Protein AF-0000000084931635 (afdb_homodimer)

Sequence (976 aa):
MSVAGPTVVLMTRSVQALAYVRPSALESTGSGRLLGLETAGGLTPRGAEAHPRFFSGFLASPQVAARGLLAVADVAAARYHQRIRPGSLDPVVTGNGDRLRFESFSGCGGVYARLDVLDEGLGGAETGHGTTNVDVNNPLREALSRMAGDDPLHLRVGPEEMAVSTLAGAVVEKKVPLPDRWLRGFAEAQVASARFDLRAELSGAEAVRFLRSLPRTQARGRGPLWVTPSGRTLRPTTRPGAGAVCLPGPDRLVALERVLRHATGLRVYGPVPDGAVATASAWEVTLPGMRLTLTLSPDPARGFSGEGGVLEALATEEAAQDAELVAVLLAWEPRIDLADLAAQAGLSVDRVRAALTRLGTAGRVGYDVADAAYFHRELPYDADRAERHNPRLVSARRLVAEGAVALDGELATVASGDRRYRVRESAGVLSCTCQWWADYRGRRGPCKHALAVRMVRRGATAGDALRAPSGVGPGAGAEGASAAGAARMSVAGPTVVLMTRSVQALAYVRPSALESTGSGRLLGLETAGGLTPRGAEAHPRFFSGFLASPQVAARGLLAVADVAAARYHQRIRPGSLDPVVTGNGDRLRFESFSGCGGVYARLDVLDEGLGGAETGHGTTNVDVNNPLREALSRMAGDDPLHLRVGPEEMAVSTLAGAVVEKKVPLPDRWLRGFAEAQVASARFDLRAELSGAEAVRFLRSLPRTQARGRGPLWVTPSGRTLRPTTRPGAGAVCLPGPDRLVALERVLRHATGLRVYGPVPDGAVATASAWEVTLPGMRLTLTLSPDPARGFSGEGGVLEALATEEAAQDAELVAVLLAWEPRIDLADLAAQAGLSVDRVRAALTRLGTAGRVGYDVADAAYFHRELPYDADRAERHNPRLVSARRLVAEGAVALDGELATVASGDRRYRVRESAGVLSCTCQWWADYRGRRGPCKHALAVRMVRRGATAGDALRAPSGVGPGAGAEGASAAGAAR

Nearest PDB structures (foldseek):
  3ifv-assembly1_C  TM=4.591E-01  e=7.810E-05  Haloferax volcanii
  3ifv-assembly1_B  TM=4.907E-01  e=1.251E-04  Haloferax volcanii
  3r4k-assembly1_B  TM=5.043E-01  e=9.602E-02  Ruegeria sp. TM1040
  3fms-assembly1_A-2  TM=5.408E-01  e=2.217E-01  Thermotoga maritima MSB8
  7wup-assembly1_B  TM=4.784E-01  e=1.459E-01  Apiospora montagnei NRRL 25634

Secondary structure (DSSP, 8-state):
--------------EEEEEESS--EEEEETTEEEEEE-B-SEEETTEEESS---EEEEESSHHHHHHHHHHHHHHHH--S-----STT-SPEEEEESS-EEEEEE-TTS-EEEEEEE-TGGGTTPPP-EEEEEB---HHHHHHHHH--S---EEEEES--HHHHHTTTS--EEEEEE--HHHHHHHHHHHHHHTT-EEEEEEEHHHHHHHHHHS-SSPPTTPPPEEEEEETTEEEEESS--TT-EEES-GGGGGGGGGGGGG--EEEEEEPPP-TT----EEEEEEETTEEEEEEE-SBTTB-GGG--TTHHHHT-HHHHHHHHHHHHH----SS--HHHHHHHHT--HHHHHHHHHHHHHTT-EEEETTTTEEEE---SS-THHHHHT-HHHHHHHHHHHTT-EEEETTEEEEEETTEEEEEEEETTEEEESSHHHHHHTTTT---HHHHHHHHHHHHHHHHHHTT---------------------/--------------EEEEEESS--EEEEETTEEEEEE-B-SEEETTEEESS---EEEEESSHHHHHHHHHHHHHHHH--S-----STT-SPEEEEESS-EEEEEE-TTS-EEEEEEE-TGGGTTPPP-EEEEEB---HHHHHHHHH--S---EEEEES--HHHHHTTTS--EEEEEE--HHHHHHHHHHHHHHTT-EEEEEEEHHHHHHHHHHS-SSPPTTPPPEEEEEETTEEEEESS--TT-EEES-GGGGGGGGGGGGG--EEEEEEPPP-TT----EEEEEEETTEEEEEEE-SBTTB-GGG--TTHHHHT-HHHHHHHHHHHHH----SS--HHHHHHHHT--HHHHHHHHHHHHHTT-EEEETTTTEEEE---SS-THHHHHT-HHHHHHHHHHHTT-EEEETTEEEEEETTEEEEEEEETTEEEESSHHHHHHTTTT---HHHHHHHHHHHHHHHHHHTT--------------SS-----

Organism: Streptomyces venezuelae (strain ATCC 10712 / CBS 650.69 / DSM 40230 / JCM 4526 / NBRC 13096 / PD 04745) (NCBI:txid953739)

Solvent-accessible surface area (backbone atoms only — not comparable to full-atom values): 51331 Å² total; per-residue (Å²): 136,83,76,77,66,82,78,74,74,71,75,71,77,54,63,37,73,42,44,21,75,49,83,31,41,73,41,82,50,99,82,31,35,36,38,40,33,20,19,15,50,17,33,34,94,90,38,80,35,65,52,50,63,36,39,73,47,47,38,64,42,38,59,59,52,38,29,43,54,49,24,33,41,47,36,14,61,31,58,84,35,71,71,61,65,72,29,67,35,47,32,35,37,32,27,33,33,52,32,40,36,39,33,27,40,16,68,49,34,27,38,40,29,39,34,37,37,31,37,64,20,33,62,67,49,68,30,33,56,34,15,27,35,33,49,76,45,70,71,33,51,53,52,45,71,64,62,71,76,86,58,49,27,35,40,27,39,16,62,58,81,73,56,67,76,69,49,81,61,76,61,48,72,42,69,16,50,44,50,60,52,51,40,36,19,54,23,27,48,28,53,56,45,71,58,42,41,86,67,45,75,29,48,24,71,42,33,44,55,46,64,70,65,50,58,76,67,69,67,87,89,62,74,54,37,20,33,31,82,50,89,72,40,66,39,81,35,79,64,67,54,91,74,27,36,45,39,35,49,60,42,73,53,55,47,54,62,61,43,43,92,57,33,60,19,28,40,35,33,21,45,82,70,75,67,83,61,68,37,45,24,34,43,32,39,33,34,80,37,31,38,42,33,42,33,36,24,36,36,56,86,40,22,24,47,76,49,21,68,56,49,69,35,66,53,36,68,64,28,51,54,43,24,57,56,50,59,72,71,60,76,49,34,67,60,52,54,57,68,61,51,12,63,75,69,73,44,53,54,67,53,45,52,34,8,48,52,43,36,9,37,40,32,38,37,47,54,38,70,89,75,69,30,39,22,47,42,41,51,71,56,78,34,81,49,36,70,67,57,38,66,52,58,48,52,12,51,50,34,51,74,66,62,28,63,46,83,57,89,54,38,32,42,35,58,56,90,98,44,77,37,51,32,41,54,55,97,89,41,72,45,53,74,45,69,62,33,72,72,43,69,51,78,45,24,68,49,37,64,48,45,28,50,52,39,52,51,52,52,50,52,56,51,56,65,67,60,59,82,77,69,83,70,87,68,85,73,80,82,74,88,101,74,86,77,75,82,122,133,82,75,77,68,83,76,73,72,70,75,70,78,52,62,37,75,43,43,21,75,50,81,31,41,74,41,83,50,100,83,31,33,36,39,40,33,19,20,15,48,16,33,32,94,90,38,80,34,64,52,50,62,33,40,74,46,47,38,64,41,39,59,60,51,39,28,43,53,47,24,33,41,47,38,14,61,33,58,86,37,71,71,61,66,72,27,69,36,46,32,35,39,32,28,34,34,52,32,40,36,39,33,28,42,16,68,50,34,25,37,41,29,37,33,38,38,30,38,64,20,33,62,66,49,68,30,32,57,32,14,27,35,33,49,75,45,69,72,34,51,53,51,44,71,64,61,69,76,86,58,50,27,35,41,27,39,17,63,59,80,72,57,68,75,68,49,83,60,77,60,48,70,42,70,15,50,45,51,60,52,50,40,36,19,54,23,27,48,28,54,57,45,71,58,41,39,86,66,47,75,28,48,24,69,43,33,44,55,48,64,71,66,50,59,77,67,69,67,87,88,62,75,54,37,19,34,30,81,49,88,72,40,67,39,82,35,80,63,66,55,91,72,26,34,46,40,34,49,60,41,74,54,55,47,54,62,60,42,43,93,57,33,60,19,28,39,33,32,22,46,82,71,77,67,82,62,68,38,45,24,35,44,32,39,34,34,79,36,31,38,41,34,42,32,36,25,36,36,57,86,40,22,24,48,75,49,22,67,55,49,70,35,66,52,37,67,64,28,52,54,44,22,58,57,51,57,70,70,60,76,49,34,66,60,52,54,57,67,60,51,12,63,76,68,74,46,53,55,67,54,45,51,34,8,47,51,43,36,10,36,40,32,37,36,46,55,38,70,89,75,69,29,40,22,50,43,40,51,72,55,77,34,80,50,35,70,66,56,38,67,53,57,48,52,13,51,50,34,52,75,66,61,29,64,46,82,55,88,56,37,32,42,35,56,55,89,97,44,78,38,52,33,40,55,57,97,88,42,72,45,54,75,45,69,63,34,72,72,43,68,52,78,47,24,70,51,38,65,49,45,28,51,52,38,51,52,51,52,51,52,57,54,54,64,72,62,57,84,77,71,56,72,77,77,70,91,56,98,68,87,89,75,70,88,60,98,68

Radius of gyration: 34.17 Å; Cα contacts (8 Å, |Δi|>4): 2101; chains: 2; bounding box: 77×132×107 Å

InterPro domains:
  IPR007527 Zinc finger, SWIM-type [PF04434] (430-453)
  IPR007527 Zinc finger, SWIM-type [PS50966] (421-458)

Foldseek 3Di:
DPPPPPPPPPPPPDDDDWDWPDCWDWAADPVGIDGGDTGAWDQDVVGIDGTDDDDDDDDPDVVVVVVVVVVVVCVVVDDPDDPPPLADPFWKWFFQFFWIKTWDADPQQFKIKIKIQGCQNVVNDTDDGAMDTDDPDPVNVVVVLPDDDDDDDDDDDDDDPVCVVVPPDDDDDGDHPPPLLNLLSQLLLQLFLLQKDWLDKAFLVQVLVQLVPDDQDDDPPQAWWKWADDVRHIDIDQFDDFSIATDGTSNSCVVCVSCSVQFGMKIKMHHGDDGNQFAKIKIWTDGRSMIMIMIGGRHPNHHSSQFASLLVLLLDPLLVVLLVQLVVVADQHQFDDLVVSCVVSVHDSVSSVSSVSVVSSLVQWHADSVVSGIGGHHYPDPSVPSSCDSPLQVLLVVQLVVVQWDDDPQWIWGDDPPDIKIWGDDPNDIAIPDPVCVVCVQVRHDGSRRSNHSNVVNVVVVVVVVPPDPPPDDDDPDPDDVCCDDPD/DPPPPPPPPPPPPDDDDWDWPDDFDWAADPVGIDGGDTGAWDQDVVGIDGTDDDDDDDDPDVVVVVVVVVVVVCVVVDDPDDPPPLADPFWKWFFQFFWIKTWDADPQQFKIKIKIQGCQNVVNDTDDGAMDTDDPDDVNVVVVLPDDDDDDDDDDDDDDPVCVVVPPDDDDDGDHPPPLLVLLSQLLLQLFLLQKDWLDKAFLVQVLVQLVPDDQDDDPPQAWWKWADDVRHIDIDLFDDFSIATDGTSNSCVVCVSCSVQFGMKIKMHHGDDGNQFAKIKIWTDGRSMIMIMIGGRHPNHHSSQFASLLVLLLDVLLVVLLVQLVVVADQHQFDDLVVSCVVSVHDSVSSVSSVSVVSSLVQWHADNVVSGIGGHHYPDPSVPSSCDSPLQVLLVVQLVVVQWDDDPQWIWGDDPPDIKIWGDDPNDIAIPDPVCVVCVQVRHDGSRRSNHSNVVNVVVVVVVVPPDLPPDQDPVCPDDDPPSPSD

Structure (mmCIF, N/CA/C/O backbone):
data_AF-0000000084931635-model_v1
#
loop_
_entity.id
_entity.type
_entity.pdbx_description
1 polymer 'SWIM-type domain-containing protein'
#
loop_
_atom_site.group_PDB
_atom_site.id
_atom_site.type_symbol
_atom_site.label_atom_id
_atom_site.label_alt_id
_atom_site.label_comp_id
_atom_site.label_asym_id
_atom_site.label_entity_id
_atom_site.label_seq_id
_atom_site.pdbx_PDB_ins_code
_atom_site.Cartn_x
_atom_site.Cartn_y
_atom_site.Cartn_z
_atom_site.occupancy
_atom_site.B_iso_or_equiv
_atom_site.auth_seq_id
_atom_site.auth_comp_id
_atom_site.auth_asym_id
_atom_site.auth_atom_id
_atom_site.pdbx_PDB_model_num
ATOM 1 N N . MET A 1 1 ? 28.859 -15.617 30.375 1 22.61 1 MET A N 1
ATOM 2 C CA . MET A 1 1 ? 28.547 -14.195 30.312 1 22.61 1 MET A CA 1
ATOM 3 C C . MET A 1 1 ? 27.344 -13.93 29.406 1 22.61 1 MET A C 1
ATOM 5 O O . MET A 1 1 ? 27.391 -14.242 28.219 1 22.61 1 MET A O 1
ATOM 9 N N . SER A 1 2 ? 26.094 -13.977 29.938 1 22.81 2 SER A N 1
ATOM 10 C CA . SER A 1 2 ? 24.781 -14.234 29.344 1 22.81 2 SER A CA 1
ATOM 11 C C . SER A 1 2 ? 24.281 -13.023 28.562 1 22.81 2 SER A C 1
ATOM 13 O O . SER A 1 2 ? 24.109 -11.938 29.125 1 22.81 2 SER A O 1
ATOM 15 N N . VAL A 1 3 ? 24.844 -12.859 27.391 1 23.7 3 VAL A N 1
ATOM 16 C CA . VAL A 1 3 ? 24.594 -11.719 26.516 1 23.7 3 VAL A CA 1
ATOM 17 C C . VAL A 1 3 ? 23.094 -11.562 26.297 1 23.7 3 VAL A C 1
ATOM 19 O O . VAL A 1 3 ? 22.438 -12.469 25.781 1 23.7 3 VAL A O 1
ATOM 22 N N . ALA A 1 4 ? 22.484 -10.82 27.25 1 25.41 4 ALA A N 1
ATOM 23 C CA . ALA A 1 4 ? 21.047 -10.523 27.266 1 25.41 4 ALA A CA 1
ATOM 24 C C . ALA A 1 4 ? 20.578 -10.031 25.891 1 25.41 4 ALA A C 1
ATOM 26 O O . ALA A 1 4 ? 21.25 -9.234 25.25 1 25.41 4 ALA A O 1
ATOM 27 N N . GLY A 1 5 ? 19.875 -10.891 25.203 1 24.77 5 GLY A N 1
ATOM 28 C CA . GLY A 1 5 ? 19.312 -10.836 23.859 1 24.77 5 GLY A CA 1
ATOM 29 C C . GLY A 1 5 ? 18.562 -9.547 23.578 1 24.77 5 GLY A C 1
ATOM 30 O O . GLY A 1 5 ? 18.125 -8.859 24.5 1 24.77 5 GLY A O 1
ATOM 31 N N . PRO A 1 6 ? 18.922 -8.859 22.531 1 28.38 6 PRO A N 1
ATOM 32 C CA . PRO A 1 6 ? 18.359 -7.535 22.25 1 28.38 6 PRO A CA 1
ATOM 33 C C . PRO A 1 6 ? 16.828 -7.496 22.375 1 28.38 6 PRO A C 1
ATOM 35 O O . PRO A 1 6 ? 16.156 -8.484 22.062 1 28.38 6 PRO A O 1
ATOM 38 N N . THR A 1 7 ? 16.312 -6.953 23.453 1 25.38 7 THR A N 1
ATOM 39 C CA . THR A 1 7 ? 14.891 -6.734 23.734 1 25.38 7 THR A CA 1
ATOM 40 C C . THR A 1 7 ? 14.18 -6.156 22.516 1 25.38 7 THR A C 1
ATOM 42 O O . THR A 1 7 ? 14.484 -5.039 22.078 1 25.38 7 THR A O 1
ATOM 45 N N . VAL A 1 8 ? 13.844 -6.973 21.547 1 26.64 8 VAL A N 1
ATOM 46 C CA . VAL A 1 8 ? 12.93 -6.609 20.469 1 26.64 8 VAL A CA 1
ATOM 47 C C . VAL A 1 8 ? 11.742 -5.836 21.031 1 26.64 8 VAL A C 1
ATOM 49 O O . VAL A 1 8 ? 10.953 -6.387 21.812 1 26.64 8 VAL A O 1
ATOM 52 N N . VAL A 1 9 ? 11.938 -4.617 21.297 1 27.27 9 VAL A N 1
ATOM 53 C CA . VAL A 1 9 ? 10.805 -3.775 21.656 1 27.27 9 VAL A CA 1
ATOM 54 C C . VAL A 1 9 ? 9.664 -3.998 20.672 1 27.27 9 VAL A C 1
ATOM 56 O O . VAL A 1 9 ? 9.805 -3.727 19.469 1 27.27 9 VAL A O 1
ATOM 59 N N . LEU A 1 10 ? 8.914 -4.957 20.828 1 26.53 10 LEU A N 1
ATOM 60 C CA . LEU A 1 10 ? 7.613 -5.137 20.188 1 26.53 10 LEU A CA 1
ATOM 61 C C . LEU A 1 10 ? 6.906 -3.795 20.016 1 26.53 10 LEU A C 1
ATOM 63 O O . LEU A 1 10 ? 6.543 -3.145 21 1 26.53 10 LEU A O 1
ATOM 67 N N . MET A 1 11 ? 7.27 -3.115 19.047 1 29.83 11 MET A N 1
ATOM 68 C CA . MET A 1 11 ? 6.438 -1.957 18.734 1 29.83 11 MET A CA 1
ATOM 69 C C . MET A 1 11 ? 4.961 -2.338 18.734 1 29.83 11 MET A C 1
ATOM 71 O O . MET A 1 11 ? 4.512 -3.09 17.859 1 29.83 11 MET A O 1
ATOM 75 N N . THR A 1 12 ? 4.426 -2.701 19.828 1 35.19 12 THR A N 1
ATOM 76 C CA . THR A 1 12 ? 2.986 -2.875 19.984 1 35.19 12 THR A CA 1
ATOM 77 C C . THR A 1 12 ? 2.223 -1.86 19.141 1 35.19 12 THR A C 1
ATOM 79 O O . THR A 1 12 ? 2.428 -0.652 19.266 1 35.19 12 THR A O 1
ATOM 82 N N . ARG A 1 13 ? 1.812 -2.201 17.984 1 41.94 13 ARG A N 1
ATOM 83 C CA . ARG A 1 13 ? 0.919 -1.391 17.172 1 41.94 13 ARG A CA 1
ATOM 84 C C . ARG A 1 13 ? -0.327 -0.987 17.953 1 41.94 13 ARG A C 1
ATOM 86 O O . ARG A 1 13 ? -1.1 -1.845 18.391 1 41.94 13 ARG A O 1
ATOM 93 N N . SER A 1 14 ? -0.264 0.056 18.656 1 47.16 14 SER A N 1
ATOM 94 C CA . SER A 1 14 ? -1.399 0.605 19.391 1 47.16 14 SER A CA 1
ATOM 95 C C . SER A 1 14 ? -2.592 0.839 18.469 1 47.16 14 SER A C 1
ATOM 97 O O . SER A 1 14 ? -2.434 1.351 17.344 1 47.16 14 SER A O 1
ATOM 99 N N . VAL A 1 15 ? -3.549 -0.06 18.469 1 54.56 15 VAL A N 1
ATOM 100 C CA . VAL A 1 15 ? -4.809 0.046 17.734 1 54.56 15 VAL A CA 1
ATOM 101 C C . VAL A 1 15 ? -5.793 0.91 18.531 1 54.56 15 VAL A C 1
ATOM 103 O O . VAL A 1 15 ? -5.832 0.85 19.766 1 54.56 15 VAL A O 1
ATOM 106 N N . GLN A 1 16 ? -6.32 1.96 17.844 1 63.34 16 GLN A N 1
ATOM 107 C CA . GLN A 1 16 ? -7.414 2.736 18.422 1 63.34 16 GLN A CA 1
ATOM 108 C C . GLN A 1 16 ? -8.766 2.27 17.875 1 63.34 16 GLN A C 1
ATOM 110 O O . GLN A 1 16 ? -8.93 2.109 16.672 1 63.34 16 GLN A O 1
ATOM 115 N N . ALA A 1 17 ? -9.609 1.834 18.781 1 66.12 17 ALA A N 1
ATOM 116 C CA . ALA A 1 17 ? -10.961 1.43 18.391 1 66.12 17 ALA A CA 1
ATOM 117 C C . ALA A 1 17 ? -11.898 2.629 18.359 1 66.12 17 ALA A C 1
ATOM 119 O O . ALA A 1 17 ? -12.008 3.377 19.328 1 66.12 17 ALA A O 1
ATOM 120 N N . LEU A 1 18 ? -12.484 2.938 17.172 1 75 18 LEU A N 1
ATOM 121 C CA . LEU A 1 18 ? -13.523 3.953 17.047 1 75 18 LEU A CA 1
ATOM 122 C C . LEU A 1 18 ? -14.906 3.318 17.078 1 75 18 LEU A C 1
ATOM 124 O O . LEU A 1 18 ? -15.203 2.408 16.297 1 75 18 LEU A O 1
ATOM 128 N N . ALA A 1 19 ? -15.703 3.73 18.031 1 77.69 19 ALA A N 1
ATOM 129 C CA . ALA A 1 19 ? -17.062 3.207 18.172 1 77.69 19 ALA A CA 1
ATOM 130 C C . ALA A 1 19 ? -18.094 4.25 17.766 1 77.69 19 ALA A C 1
ATOM 132 O O . ALA A 1 19 ? -18.078 5.379 18.281 1 77.69 19 ALA A O 1
ATOM 133 N N . TYR A 1 20 ? -18.953 3.873 16.797 1 81.12 20 TYR A N 1
ATOM 134 C CA . TYR A 1 20 ? -20.062 4.707 16.359 1 81.12 20 TYR A CA 1
ATOM 135 C C . TYR A 1 20 ? -21.391 4.086 16.75 1 81.12 20 TYR A C 1
ATOM 137 O O . TYR A 1 20 ? -21.516 2.859 16.797 1 81.12 20 TYR A O 1
ATOM 145 N N . VAL A 1 21 ? -22.406 4.848 17.031 1 77.5 21 VAL A N 1
ATOM 146 C CA . VAL A 1 21 ? -23.719 4.352 17.422 1 77.5 21 VAL A CA 1
ATOM 147 C C . VAL A 1 21 ? -24.359 3.623 16.25 1 77.5 21 VAL A C 1
ATOM 149 O O . VAL A 1 21 ? -25.031 2.605 16.438 1 77.5 21 VAL A O 1
ATOM 152 N N . ARG A 1 22 ? -24.234 4.094 15.062 1 80.88 22 ARG A N 1
ATOM 153 C CA . ARG A 1 22 ? -24.703 3.568 13.781 1 80.88 22 ARG A CA 1
ATOM 154 C C . ARG A 1 22 ? -23.875 4.117 12.625 1 80.88 22 ARG A C 1
ATOM 156 O O . ARG A 1 22 ? -23.109 5.062 12.805 1 80.88 22 ARG A O 1
ATOM 163 N N . PRO A 1 23 ? -23.984 3.504 11.461 1 81.56 23 PRO A N 1
ATOM 164 C CA . PRO A 1 23 ? -23.25 4.07 10.328 1 81.56 23 PRO A CA 1
ATOM 165 C C . PRO A 1 23 ? -23.797 5.43 9.891 1 81.56 23 PRO A C 1
ATOM 167 O O . PRO A 1 23 ? -25.016 5.652 9.93 1 81.56 23 PRO A O 1
ATOM 170 N N . SER A 1 24 ? -22.875 6.34 9.578 1 86.19 24 SER A N 1
ATOM 171 C CA . SER A 1 24 ? -23.281 7.586 8.938 1 86.19 24 SER A CA 1
ATOM 172 C C . SER A 1 24 ? -24.047 7.32 7.645 1 86.19 24 SER A C 1
ATOM 174 O O . SER A 1 24 ? -23.797 6.312 6.977 1 86.19 24 SER A O 1
ATOM 176 N N . ALA A 1 25 ? -24.969 8.234 7.301 1 88.19 25 ALA A N 1
ATOM 177 C CA . ALA A 1 25 ? -25.766 8.008 6.109 1 88.19 25 ALA A CA 1
ATOM 178 C C . ALA A 1 25 ? -26.312 9.32 5.547 1 88.19 25 ALA A C 1
ATOM 180 O O . ALA A 1 25 ? -26.391 10.32 6.258 1 88.19 25 ALA A O 1
ATOM 181 N N . LEU A 1 26 ? -26.578 9.312 4.258 1 85.94 26 LEU A N 1
ATOM 182 C CA . LEU A 1 26 ? -27.328 10.344 3.564 1 85.94 26 LEU A CA 1
ATOM 183 C C . LEU A 1 26 ? -28.75 9.867 3.258 1 85.94 26 LEU A C 1
ATOM 185 O O . LEU A 1 26 ? -28.938 8.914 2.498 1 85.94 26 LEU A O 1
ATOM 189 N N . GLU A 1 27 ? -29.672 10.477 3.877 1 88.75 27 GLU A N 1
ATOM 190 C CA . GLU A 1 27 ? -31.047 10.031 3.74 1 88.75 27 GLU A CA 1
ATOM 191 C C . GLU A 1 27 ? -31.922 11.109 3.098 1 88.75 27 GLU A C 1
ATOM 193 O O . GLU A 1 27 ? -31.656 12.305 3.262 1 88.75 27 GLU A O 1
ATOM 198 N N . SER A 1 28 ? -32.875 10.672 2.318 1 87.69 28 SER A N 1
ATOM 199 C CA . SER A 1 28 ? -33.875 11.594 1.773 1 87.69 28 SER A CA 1
ATOM 200 C C . SER A 1 28 ? -35 11.852 2.773 1 87.69 28 SER A C 1
ATOM 202 O O . SER A 1 28 ? -35.531 10.914 3.387 1 87.69 28 SER A O 1
ATOM 204 N N . THR A 1 29 ? -35.281 13.148 2.979 1 84.69 29 THR A N 1
ATOM 205 C CA . THR A 1 29 ? -36.375 13.555 3.852 1 84.69 29 THR A CA 1
ATOM 206 C C . THR A 1 29 ? -37.375 14.391 3.084 1 84.69 29 THR A C 1
ATOM 208 O O . THR A 1 29 ? -37.188 14.695 1.907 1 84.69 29 THR A O 1
ATOM 211 N N . GLY A 1 30 ? -38.594 14.664 3.652 1 79.75 30 GLY A N 1
ATOM 212 C CA . GLY A 1 30 ? -39.625 15.5 3.031 1 79.75 30 GLY A CA 1
ATOM 213 C C . GLY A 1 30 ? -39.094 16.891 2.67 1 79.75 30 GLY A C 1
ATOM 214 O O . GLY A 1 30 ? -39.594 17.5 1.727 1 79.75 30 GLY A O 1
ATOM 215 N N . SER A 1 31 ? -38.094 17.391 3.346 1 81.12 31 SER A N 1
ATOM 216 C CA . SER A 1 31 ? -37.625 18.75 3.17 1 81.12 31 SER A CA 1
ATOM 217 C C . SER A 1 31 ? -36.281 18.766 2.447 1 81.12 31 SER A C 1
ATOM 219 O O . SER A 1 31 ? -35.625 19.812 2.344 1 81.12 31 SER A O 1
ATOM 221 N N . GLY A 1 32 ? -35.875 17.578 1.963 1 85.62 32 GLY A N 1
ATOM 222 C CA . GLY A 1 32 ? -34.594 17.5 1.268 1 85.62 32 GLY A CA 1
ATOM 223 C C . GLY A 1 32 ? -33.781 16.281 1.638 1 85.62 32 GLY A C 1
ATOM 224 O O . GLY A 1 32 ? -34.281 15.156 1.57 1 85.62 32 GLY A O 1
ATOM 225 N N . ARG A 1 33 ? -32.531 16.578 1.916 1 88.44 33 ARG A N 1
ATOM 226 C CA . ARG A 1 33 ? -31.656 15.477 2.275 1 88.44 33 ARG A CA 1
ATOM 227 C C . ARG A 1 33 ? -31.031 15.695 3.656 1 88.44 33 ARG A C 1
ATOM 229 O O . ARG A 1 33 ? -30.859 16.828 4.09 1 88.44 33 ARG A O 1
ATOM 236 N N . LEU A 1 34 ? -30.828 14.633 4.367 1 89.88 34 LEU A N 1
ATOM 237 C CA . LEU A 1 34 ? -30.172 14.656 5.668 1 89.88 34 LEU A CA 1
ATOM 238 C C . LEU A 1 34 ? -28.859 13.859 5.629 1 89.88 34 LEU A C 1
ATOM 240 O O . LEU A 1 34 ? -28.875 12.664 5.352 1 89.88 34 LEU A O 1
ATOM 244 N N . LEU A 1 35 ? -27.781 14.586 5.844 1 89.75 35 LEU A N 1
ATOM 245 C CA . LEU A 1 35 ? -26.484 13.969 6.039 1 89.75 35 LEU A CA 1
ATOM 246 C C . LEU A 1 35 ? -26.172 13.805 7.523 1 89.75 35 LEU A C 1
ATOM 248 O O . LEU A 1 35 ? -25.797 14.773 8.195 1 89.75 35 LEU A O 1
ATOM 252 N N . GLY A 1 36 ? -26.375 12.586 8.008 1 90.81 36 GLY A N 1
ATOM 253 C CA . GLY A 1 36 ? -26.031 12.281 9.391 1 90.81 36 GLY A CA 1
ATOM 254 C C . GLY A 1 36 ? -24.625 11.711 9.547 1 90.81 36 GLY A C 1
ATOM 255 O O . GLY A 1 36 ? -24.391 10.547 9.203 1 90.81 36 GLY A O 1
ATOM 256 N N . LEU A 1 37 ? -23.656 12.547 10.102 1 88.88 37 LEU A N 1
ATOM 257 C CA . LEU A 1 37 ? -22.312 12.07 10.414 1 88.88 37 LEU A CA 1
ATOM 258 C C . LEU A 1 37 ? -22.234 11.578 11.859 1 88.88 37 LEU A C 1
ATOM 260 O O . LEU A 1 37 ? -22.281 12.383 12.797 1 88.88 37 LEU A O 1
ATOM 264 N N . GLU A 1 38 ? -22.094 10.297 12 1 87.69 38 GLU A N 1
ATOM 265 C CA . GLU A 1 38 ? -21.984 9.719 13.336 1 87.69 38 GLU A CA 1
ATOM 266 C C . GLU A 1 38 ? -20.578 9.922 13.914 1 87.69 38 GLU A C 1
ATOM 268 O O . GLU A 1 38 ? -19.578 9.828 13.188 1 87.69 38 GLU A O 1
ATOM 273 N N . THR A 1 39 ? -20.547 10.203 15.227 1 87.56 39 THR A N 1
ATOM 274 C CA . THR A 1 39 ? -19.281 10.547 15.875 1 87.56 39 THR A CA 1
ATOM 275 C C . THR A 1 39 ? -18.812 9.414 16.781 1 87.56 39 THR A C 1
ATOM 277 O O . THR A 1 39 ? -19.625 8.633 17.281 1 87.56 39 THR A O 1
ATOM 280 N N . ALA A 1 40 ? -17.484 9.281 16.906 1 84.12 40 ALA A N 1
ATOM 281 C CA . ALA A 1 40 ? -16.875 8.398 17.891 1 84.12 40 ALA A CA 1
ATOM 282 C C . ALA A 1 40 ? -16.562 9.156 19.188 1 84.12 40 ALA A C 1
ATOM 284 O O . ALA A 1 40 ? -17.031 10.281 19.375 1 84.12 40 ALA A O 1
ATOM 285 N N . GLY A 1 41 ? -15.891 8.445 20.109 1 79.38 41 GLY A N 1
ATOM 286 C CA . GLY A 1 41 ? -15.453 9.148 21.312 1 79.38 41 GLY A CA 1
ATOM 287 C C . GLY A 1 41 ? -14.625 10.383 21.016 1 79.38 41 GLY A C 1
ATOM 288 O O . GLY A 1 41 ? -13.82 10.391 20.078 1 79.38 41 GLY A O 1
ATOM 289 N N . GLY A 1 42 ? -14.945 11.461 21.719 1 85 42 GLY A N 1
ATOM 290 C CA . GLY A 1 42 ? -14.227 12.711 21.516 1 85 42 GLY A CA 1
ATOM 291 C C . GLY A 1 42 ? -14.219 13.609 22.734 1 85 42 GLY A C 1
ATOM 292 O O . GLY A 1 42 ? -14.625 13.188 23.812 1 85 42 GLY A O 1
ATOM 293 N N . LEU A 1 43 ? -13.602 14.734 22.547 1 85.75 43 LEU A N 1
ATOM 294 C CA . LEU A 1 43 ? -13.492 15.703 23.625 1 85.75 43 LEU A CA 1
ATOM 295 C C . LEU A 1 43 ? -14.289 16.969 23.297 1 85.75 43 LEU A C 1
ATOM 297 O O . LEU A 1 43 ? -14.305 17.422 22.156 1 85.75 43 LEU A O 1
ATOM 301 N N . THR A 1 44 ? -15.086 17.453 24.266 1 86.44 44 THR A N 1
ATOM 302 C CA . THR A 1 44 ? -15.812 18.719 24.25 1 86.44 44 THR A CA 1
ATOM 303 C C . THR A 1 44 ? -15.445 19.562 25.469 1 86.44 44 THR A C 1
ATOM 305 O O . THR A 1 44 ? -14.688 19.109 26.344 1 86.44 44 THR A O 1
ATOM 308 N N . PRO A 1 45 ? -15.875 20.844 25.469 1 80.06 45 PRO A N 1
ATOM 309 C CA . PRO A 1 45 ? -15.617 21.641 26.672 1 80.06 45 PRO A CA 1
ATOM 310 C C . PRO A 1 45 ? -16.125 20.969 27.938 1 80.06 45 PRO A C 1
ATOM 312 O O . PRO A 1 45 ? -15.68 21.312 29.031 1 80.06 45 PRO A O 1
ATOM 315 N N . ARG A 1 46 ? -17.047 19.891 27.828 1 82 46 ARG A N 1
ATOM 316 C CA . ARG A 1 46 ? -17.609 19.156 28.969 1 82 46 ARG A CA 1
ATOM 317 C C . ARG A 1 46 ? -16.75 17.938 29.297 1 82 46 ARG A C 1
ATOM 319 O O . ARG A 1 46 ? -17.047 17.203 30.25 1 82 46 ARG A O 1
ATOM 326 N N . GLY A 1 47 ? -15.672 17.734 28.578 1 79.81 47 GLY A N 1
ATOM 327 C CA . GLY A 1 47 ? -14.82 16.578 28.797 1 79.81 47 GLY A CA 1
ATOM 328 C C . GLY A 1 47 ? -15.008 15.508 27.734 1 79.81 47 GLY A C 1
ATOM 329 O O . GLY A 1 47 ? -15.414 15.797 26.609 1 79.81 47 GLY A O 1
ATOM 330 N N . ALA A 1 48 ? -14.562 14.328 28.125 1 83.69 48 ALA A N 1
ATOM 331 C CA . ALA A 1 48 ? -14.672 13.195 27.203 1 83.69 48 ALA A CA 1
ATOM 332 C C . ALA A 1 48 ? -16.125 12.758 27.031 1 83.69 48 ALA A C 1
ATOM 334 O O . ALA A 1 48 ? -16.859 12.641 28.016 1 83.69 48 ALA A O 1
ATOM 335 N N . GLU A 1 49 ? -16.609 12.641 25.828 1 84.25 49 GLU A N 1
ATOM 336 C CA . GLU A 1 49 ? -17.953 12.172 25.5 1 84.25 49 GLU A CA 1
ATOM 337 C C . GLU A 1 49 ? -17.906 10.992 24.531 1 84.25 49 GLU A C 1
ATOM 339 O O . GLU A 1 49 ? -17.078 10.984 23.609 1 84.25 49 GLU A O 1
ATOM 344 N N . ALA A 1 50 ? -18.734 10.062 24.703 1 80.25 50 ALA A N 1
ATOM 345 C CA . ALA A 1 50 ? -18.75 8.867 23.875 1 80.25 50 ALA A CA 1
ATOM 346 C C . ALA A 1 50 ? -19.141 9.203 22.438 1 80.25 50 ALA A C 1
ATOM 348 O O . ALA A 1 50 ? -18.609 8.633 21.484 1 80.25 50 ALA A O 1
ATOM 349 N N . HIS A 1 51 ? -20.109 10.102 22.297 1 86.81 51 HIS A N 1
ATOM 350 C CA . HIS A 1 51 ? -20.609 10.508 20.984 1 86.81 51 HIS A CA 1
ATOM 351 C C . HIS A 1 51 ? -21.016 11.977 20.984 1 86.81 51 HIS A C 1
ATOM 353 O O . HIS A 1 51 ? -22.203 12.297 21.047 1 86.81 51 HIS A O 1
ATOM 359 N N . PRO A 1 52 ? -20.031 12.891 20.891 1 87.25 52 PRO A N 1
ATOM 360 C CA . PRO A 1 52 ? -20.344 14.32 20.938 1 87.25 52 PRO A CA 1
ATOM 361 C C . PRO A 1 52 ? -21.188 14.781 19.75 1 87.25 52 PRO A C 1
ATOM 363 O O . PRO A 1 52 ? -21.078 14.227 18.656 1 87.25 52 PRO A O 1
ATOM 366 N N . ARG A 1 53 ? -22.047 15.664 20.047 1 87.75 53 ARG A N 1
ATOM 367 C CA . ARG A 1 53 ? -22.859 16.344 19.047 1 87.75 53 ARG A CA 1
ATOM 368 C C . ARG A 1 53 ? -22.578 17.844 19.047 1 87.75 53 ARG A C 1
ATOM 370 O O . ARG A 1 53 ? -22.734 18.516 20.078 1 87.75 53 ARG A O 1
ATOM 377 N N . PHE A 1 54 ? -22.219 18.422 17.891 1 82.62 54 PHE A N 1
ATOM 378 C CA . PHE A 1 54 ? -21.938 19.828 18.047 1 82.62 54 PHE A CA 1
ATOM 379 C C . PHE A 1 54 ? -22.391 20.625 16.828 1 82.62 54 PHE A C 1
ATOM 381 O O . PHE A 1 54 ? -22.125 21.828 16.719 1 82.62 54 PHE A O 1
ATOM 388 N N . PHE A 1 55 ? -23.172 19.953 15.961 1 90.44 55 PHE A N 1
ATOM 389 C CA . PHE A 1 55 ? -23.75 20.766 14.898 1 90.44 55 PHE A CA 1
ATOM 390 C C . PHE A 1 55 ? -25 20.125 14.336 1 90.44 55 PHE A C 1
ATOM 392 O O . PHE A 1 55 ? -25.062 18.891 14.188 1 90.44 55 PHE A O 1
ATOM 399 N N . SER A 1 56 ? -25.984 20.828 14.086 1 90.88 56 SER A N 1
ATOM 400 C CA . SER A 1 56 ? -27.203 20.5 13.352 1 90.88 56 SER A CA 1
ATOM 401 C C . SER A 1 56 ? -27.75 21.719 12.617 1 90.88 56 SER A C 1
ATOM 403 O O . SER A 1 56 ? -28.188 22.672 13.25 1 90.88 56 SER A O 1
ATOM 405 N N . GLY A 1 57 ? -27.609 21.703 11.289 1 90.19 57 GLY A N 1
ATOM 406 C CA . GLY A 1 57 ? -28.078 22.859 10.531 1 90.19 57 GLY A CA 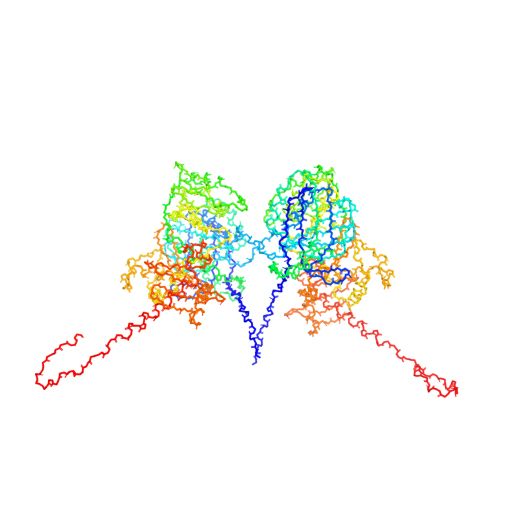1
ATOM 407 C C . GLY A 1 57 ? -28 22.656 9.031 1 90.19 57 GLY A C 1
ATOM 408 O O . GLY A 1 57 ? -27.469 21.641 8.562 1 90.19 57 GLY A O 1
ATOM 409 N N . PHE A 1 58 ? -28.547 23.594 8.25 1 90.75 58 PHE A N 1
ATOM 410 C CA . PHE A 1 58 ? -28.547 23.516 6.789 1 90.75 58 PHE A CA 1
ATOM 411 C C . PHE A 1 58 ? -27.281 24.125 6.215 1 90.75 58 PHE A C 1
ATOM 413 O O . PHE A 1 58 ? -26.797 25.156 6.707 1 90.75 58 PHE A O 1
ATOM 420 N N . LEU A 1 59 ? -26.781 23.547 5.188 1 90.69 59 LEU A N 1
ATOM 421 C CA . LEU A 1 59 ? -25.594 24.047 4.5 1 90.69 59 LEU A CA 1
ATOM 422 C C . LEU A 1 59 ? -25.984 24.969 3.342 1 90.69 59 LEU A C 1
ATOM 424 O O . LEU A 1 59 ? -26.953 24.688 2.629 1 90.69 59 LEU A O 1
ATOM 428 N N . ALA A 1 60 ? -25.25 26.016 3.129 1 89.75 60 ALA A N 1
ATOM 429 C CA . ALA A 1 60 ? -25.531 27 2.084 1 89.75 60 ALA A CA 1
ATOM 430 C C . ALA A 1 60 ? -25.25 26.422 0.7 1 89.75 60 ALA A C 1
ATOM 432 O O . ALA A 1 60 ? -25.922 26.766 -0.274 1 89.75 60 ALA A O 1
ATOM 433 N N . SER A 1 61 ? -24.219 25.609 0.576 1 90.19 61 SER A N 1
ATOM 434 C CA . SER A 1 61 ? -23.828 24.984 -0.683 1 90.19 61 SER A CA 1
ATOM 435 C C . SER A 1 61 ? -23.672 23.469 -0.521 1 90.19 61 SER A C 1
ATOM 437 O O . SER A 1 61 ? -22.547 22.984 -0.415 1 90.19 61 SER A O 1
ATOM 439 N N . PRO A 1 62 ? -24.797 22.719 -0.625 1 88.38 62 PRO A N 1
ATOM 440 C CA . PRO A 1 62 ? -24.812 21.281 -0.317 1 88.38 62 PRO A CA 1
ATOM 441 C C . PRO A 1 62 ? -23.844 20.469 -1.181 1 88.38 62 PRO A C 1
ATOM 443 O O . PRO A 1 62 ? -23.078 19.656 -0.661 1 88.38 62 PRO A O 1
ATOM 446 N N . GLN A 1 63 ? -23.828 20.734 -2.484 1 88.31 63 GLN A N 1
ATOM 447 C CA . GLN A 1 63 ? -22.969 19.969 -3.391 1 88.31 63 GLN A CA 1
ATOM 448 C C . GLN A 1 63 ? -21.484 20.219 -3.09 1 88.31 63 GLN A C 1
ATOM 450 O O . GLN A 1 63 ? -20.688 19.281 -3.115 1 88.31 63 GLN A O 1
ATOM 455 N N . VAL A 1 64 ? -21.172 21.469 -2.795 1 89.25 64 VAL A N 1
ATOM 456 C CA . VAL A 1 64 ? -19.797 21.844 -2.5 1 89.25 64 VAL A CA 1
ATOM 457 C C . VAL A 1 64 ? -19.328 21.141 -1.217 1 89.25 64 VAL A C 1
ATOM 459 O O . VAL A 1 64 ? -18.234 20.609 -1.154 1 89.25 64 VAL A O 1
ATOM 462 N N . ALA A 1 65 ? -20.203 21.125 -0.223 1 90.69 65 ALA A N 1
ATOM 463 C CA . ALA A 1 65 ? -19.891 20.469 1.047 1 90.69 65 ALA A CA 1
ATOM 464 C C . ALA A 1 65 ? -19.688 18.969 0.857 1 90.69 65 ALA A C 1
ATOM 466 O O . ALA A 1 65 ? -18.75 18.391 1.405 1 90.69 65 ALA A O 1
ATOM 467 N N . ALA A 1 66 ? -20.547 18.359 0.11 1 87.88 66 ALA A N 1
ATOM 468 C CA . ALA A 1 66 ? -20.453 16.922 -0.158 1 87.88 66 ALA A CA 1
ATOM 469 C C . ALA A 1 66 ? -19.141 16.594 -0.853 1 87.88 66 ALA A C 1
ATOM 471 O O . ALA A 1 66 ? -18.422 15.664 -0.439 1 87.88 66 ALA A O 1
ATOM 472 N N . ARG A 1 67 ? -18.734 17.344 -1.865 1 87.56 67 ARG A N 1
ATOM 473 C CA . ARG A 1 67 ? -17.516 17.109 -2.619 1 87.56 67 ARG A CA 1
ATOM 474 C C . ARG A 1 67 ? -16.281 17.391 -1.768 1 87.56 67 ARG A C 1
ATOM 476 O O . ARG A 1 67 ? -15.258 16.703 -1.885 1 87.56 67 ARG A O 1
ATOM 483 N N . GLY A 1 68 ? -16.344 18.453 -0.951 1 92.31 68 GLY A N 1
ATOM 484 C CA . GLY A 1 68 ? -15.25 18.734 -0.029 1 92.31 68 GLY A CA 1
ATOM 485 C C . GLY A 1 68 ? -15 17.625 0.965 1 92.31 68 GLY A C 1
ATOM 486 O O . GLY A 1 68 ? -13.852 17.234 1.2 1 92.31 68 GLY A O 1
ATOM 487 N N . LEU A 1 69 ? -16.094 17.078 1.582 1 89.75 69 LEU A N 1
ATOM 488 C CA . LEU A 1 69 ? -15.984 15.977 2.527 1 89.75 69 LEU A CA 1
ATOM 489 C C . LEU A 1 69 ? -15.398 14.742 1.854 1 89.75 69 LEU A C 1
ATOM 491 O O . LEU A 1 69 ? -14.547 14.055 2.434 1 89.75 69 LEU A O 1
ATOM 495 N N . LEU A 1 70 ? -15.812 14.477 0.602 1 85.56 70 LEU A N 1
ATOM 496 C CA . LEU A 1 70 ? -15.281 13.352 -0.158 1 85.56 70 LEU A CA 1
ATOM 497 C C . LEU A 1 70 ? -13.789 13.531 -0.417 1 85.56 70 LEU A C 1
ATOM 499 O O . LEU A 1 70 ? -13.023 12.555 -0.385 1 85.56 70 LEU A O 1
ATOM 503 N N . ALA A 1 71 ? -13.383 14.758 -0.708 1 87.62 71 ALA A N 1
ATOM 504 C CA . ALA A 1 71 ? -11.961 15.016 -0.941 1 87.62 71 ALA A CA 1
ATOM 505 C C . ALA A 1 71 ? -11.133 14.672 0.291 1 87.62 71 ALA A C 1
ATOM 507 O O . ALA A 1 71 ? -10.078 14.047 0.181 1 87.62 71 ALA A O 1
ATOM 508 N N . VAL A 1 72 ? -11.57 15.047 1.474 1 90.38 72 VAL A N 1
ATOM 509 C CA . VAL A 1 72 ? -10.875 14.75 2.721 1 90.38 72 VAL A CA 1
ATOM 510 C C . VAL A 1 72 ? -10.836 13.234 2.938 1 90.38 72 VAL A C 1
ATOM 512 O O . VAL A 1 72 ? -9.797 12.688 3.324 1 90.38 72 VAL A O 1
ATOM 515 N N . ALA A 1 73 ? -11.922 12.562 2.674 1 83.12 73 ALA A N 1
ATOM 516 C CA . ALA A 1 73 ? -11.992 11.117 2.816 1 83.12 73 ALA A CA 1
ATOM 517 C C . ALA A 1 73 ? -11.078 10.422 1.818 1 83.12 73 ALA A C 1
ATOM 519 O O . ALA A 1 73 ? -10.461 9.398 2.139 1 83.12 73 ALA A O 1
ATOM 520 N N . ASP A 1 74 ? -11.023 10.969 0.573 1 81 74 ASP A N 1
ATOM 521 C CA . ASP A 1 74 ? -10.133 10.414 -0.442 1 81 74 ASP A CA 1
ATOM 522 C C . ASP A 1 74 ? -8.68 10.461 0.023 1 81 74 ASP A C 1
ATOM 524 O O . ASP A 1 74 ? -7.926 9.508 -0.189 1 81 74 ASP A O 1
ATOM 528 N N . VAL A 1 75 ? -8.25 11.531 0.613 1 83.06 75 VAL A N 1
ATOM 529 C CA . VAL A 1 75 ? -6.879 11.656 1.093 1 83.06 75 VAL A CA 1
ATOM 530 C C . VAL A 1 75 ? -6.617 10.625 2.186 1 83.06 75 VAL A C 1
ATOM 532 O O . VAL A 1 75 ? -5.566 9.977 2.195 1 83.06 75 VAL A O 1
ATOM 535 N N . ALA A 1 76 ? -7.582 10.461 3.121 1 80.19 76 ALA A N 1
ATOM 536 C CA . ALA A 1 76 ? -7.426 9.484 4.191 1 80.19 76 ALA A CA 1
ATOM 537 C C . ALA A 1 76 ? -7.195 8.086 3.625 1 80.19 76 ALA A C 1
ATOM 539 O O . ALA A 1 76 ? -6.457 7.285 4.211 1 80.19 76 ALA A O 1
ATOM 540 N N . ALA A 1 77 ? -7.754 7.855 2.502 1 73.25 77 ALA A N 1
ATOM 541 C CA . ALA A 1 77 ? -7.703 6.523 1.901 1 73.25 77 ALA A CA 1
ATOM 542 C C . ALA A 1 77 ? -6.523 6.398 0.942 1 73.25 77 ALA A C 1
ATOM 544 O O . ALA A 1 77 ? -6.25 5.316 0.42 1 73.25 77 ALA A O 1
ATOM 545 N N . ALA A 1 78 ? -5.812 7.5 0.72 1 72.94 78 ALA A N 1
ATOM 546 C CA . ALA A 1 78 ? -4.801 7.523 -0.334 1 72.94 78 ALA A CA 1
ATOM 547 C C . ALA A 1 78 ? -3.43 7.137 0.215 1 72.94 78 ALA A C 1
ATOM 549 O O . ALA A 1 78 ? -3.131 7.387 1.386 1 72.94 78 ALA A O 1
ATOM 550 N N . ARG A 1 79 ? -2.625 6.406 -0.575 1 71.19 79 ARG A N 1
ATOM 551 C CA . ARG A 1 79 ? -1.183 6.219 -0.451 1 71.19 79 ARG A CA 1
ATOM 552 C C . ARG A 1 79 ? -0.466 6.625 -1.734 1 71.19 79 ARG A C 1
ATOM 554 O O . ARG A 1 79 ? -0.493 5.895 -2.727 1 71.19 79 ARG A O 1
ATOM 561 N N . TYR A 1 80 ? 0.063 7.824 -1.673 1 62.25 80 TYR A N 1
ATOM 562 C CA . TYR A 1 80 ? 0.657 8.398 -2.877 1 62.25 80 TYR A CA 1
ATOM 563 C C . TYR A 1 80 ? 2.029 7.793 -3.146 1 62.25 80 TYR A C 1
ATOM 565 O O . TYR A 1 80 ? 2.541 7.871 -4.266 1 62.25 80 TYR A O 1
ATOM 573 N N . HIS A 1 81 ? 2.668 7.5 -2.104 1 54.84 81 HIS A N 1
ATOM 574 C CA . HIS A 1 81 ? 3.926 6.777 -2.256 1 54.84 81 HIS A CA 1
ATOM 575 C C . HIS A 1 81 ? 3.844 5.391 -1.626 1 54.84 81 HIS A C 1
ATOM 577 O O . HIS A 1 81 ? 3.408 5.25 -0.482 1 54.84 81 HIS A O 1
ATOM 583 N N . GLN A 1 82 ? 3.727 4.492 -2.492 1 50.34 82 GLN A N 1
ATOM 584 C CA . GLN A 1 82 ? 3.809 3.135 -1.968 1 50.34 82 GLN A CA 1
ATOM 585 C C . GLN A 1 82 ? 5.262 2.707 -1.777 1 50.34 82 GLN A C 1
ATOM 587 O O . GLN A 1 82 ? 6.016 2.605 -2.746 1 50.34 82 GLN A O 1
ATOM 592 N N . ARG A 1 83 ? 5.777 3.107 -0.577 1 45.03 83 ARG A N 1
ATOM 593 C CA . ARG A 1 83 ? 7.102 2.518 -0.405 1 45.03 83 ARG A CA 1
ATOM 594 C C . ARG A 1 83 ? 7.109 1.056 -0.842 1 45.03 83 ARG A C 1
ATOM 596 O O . ARG A 1 83 ? 6.234 0.281 -0.453 1 45.03 83 ARG A O 1
ATOM 603 N N . ILE A 1 84 ? 7.523 0.945 -1.91 1 43.94 84 ILE A N 1
ATOM 604 C CA . ILE A 1 84 ? 7.859 -0.454 -2.154 1 43.94 84 ILE A CA 1
ATOM 605 C C . ILE A 1 84 ? 8.484 -1.062 -0.901 1 43.94 84 ILE A C 1
ATOM 607 O O . ILE A 1 84 ? 9.516 -0.581 -0.417 1 43.94 84 ILE A O 1
ATOM 611 N N . ARG A 1 85 ? 7.754 -1.41 0.103 1 41.94 85 ARG A N 1
ATOM 612 C CA . ARG A 1 85 ? 8.477 -2.1 1.167 1 41.94 85 ARG A CA 1
ATOM 613 C C . ARG A 1 85 ? 9.602 -2.953 0.597 1 41.94 85 ARG A C 1
ATOM 615 O O . ARG A 1 85 ? 9.391 -3.73 -0.336 1 41.94 85 ARG A O 1
ATOM 622 N N . PRO A 1 86 ? 10.773 -2.535 0.841 1 43.16 86 PRO A N 1
ATOM 623 C CA . PRO A 1 86 ? 11.875 -3.426 0.473 1 43.16 86 PRO A CA 1
ATOM 624 C C . PRO A 1 86 ? 11.469 -4.898 0.474 1 43.16 86 PRO A C 1
ATOM 626 O O . PRO A 1 86 ? 12.25 -5.758 0.055 1 43.16 86 PRO A O 1
ATOM 629 N N . GLY A 1 87 ? 10.555 -5.27 1.259 1 41.25 87 GLY A N 1
ATOM 630 C CA . GLY A 1 87 ? 10.609 -6.723 1.273 1 41.25 87 GLY A CA 1
ATOM 631 C C . GLY A 1 87 ? 10.719 -7.332 -0.113 1 41.25 87 GLY A C 1
ATOM 632 O O . GLY A 1 87 ? 10.922 -6.613 -1.097 1 41.25 87 GLY A O 1
ATOM 633 N N . SER A 1 88 ? 10 -8.547 -0.335 1 49.22 88 SER A N 1
ATOM 634 C CA . SER A 1 88 ? 10.18 -9.867 -0.942 1 49.22 88 SER A CA 1
ATOM 635 C C . SER A 1 88 ? 10.32 -9.758 -2.457 1 49.22 88 SER A C 1
ATOM 637 O O . SER A 1 88 ? 9.555 -10.391 -3.199 1 49.22 88 SER A O 1
ATOM 639 N N . LEU A 1 89 ? 11.18 -8.773 -2.953 1 60.78 89 LEU A N 1
ATOM 640 C CA . LEU A 1 89 ? 11.078 -8.227 -4.305 1 60.78 89 LEU A CA 1
ATOM 641 C C . LEU A 1 89 ? 12.039 -8.953 -5.25 1 60.78 89 LEU A C 1
ATOM 643 O O . LEU A 1 89 ? 11.945 -8.797 -6.469 1 60.78 89 LEU A O 1
ATOM 647 N N . ASP A 1 90 ? 12.781 -9.766 -4.523 1 77.62 90 ASP A N 1
ATOM 648 C CA . ASP A 1 90 ? 13.719 -10.375 -5.457 1 77.62 90 ASP A CA 1
ATOM 649 C C . ASP A 1 90 ? 13.148 -11.656 -6.059 1 77.62 90 ASP A C 1
ATOM 651 O O . ASP A 1 90 ? 12.766 -12.57 -5.328 1 77.62 90 ASP A O 1
ATOM 655 N N . PRO A 1 91 ? 13.078 -11.742 -7.316 1 85.81 91 PRO A N 1
ATOM 656 C CA . PRO A 1 91 ? 12.547 -12.938 -7.977 1 85.81 91 PRO A CA 1
ATOM 657 C C . PRO A 1 91 ? 13.312 -14.203 -7.609 1 85.81 91 PRO A C 1
ATOM 659 O O . PRO A 1 91 ? 14.484 -14.133 -7.219 1 85.81 91 PRO A O 1
ATOM 662 N N . VAL A 1 92 ? 12.633 -15.266 -7.648 1 89.31 92 VAL A N 1
ATOM 663 C CA . VAL A 1 92 ? 13.227 -16.594 -7.531 1 89.31 92 VAL A CA 1
ATOM 664 C C . VAL A 1 92 ? 13.695 -17.078 -8.906 1 89.31 92 VAL A C 1
ATOM 666 O O . VAL A 1 92 ? 13.008 -16.875 -9.906 1 89.31 92 VAL A O 1
ATOM 669 N N . VAL A 1 93 ? 14.883 -17.672 -8.93 1 93.06 93 VAL A N 1
ATOM 670 C CA . VAL A 1 93 ? 15.367 -18.281 -10.164 1 93.06 93 VAL A CA 1
ATOM 671 C C . VAL A 1 93 ? 15.602 -19.781 -9.953 1 93.06 93 VAL A C 1
ATOM 673 O O . VAL A 1 93 ? 16.109 -20.188 -8.906 1 93.06 93 VAL A O 1
ATOM 676 N N . THR A 1 94 ? 15.156 -20.562 -10.883 1 93.94 94 THR A N 1
ATOM 677 C CA . THR A 1 94 ? 15.344 -22 -10.867 1 93.94 94 THR A CA 1
ATOM 678 C C . THR A 1 94 ? 16 -22.469 -12.156 1 93.94 94 THR A C 1
ATOM 680 O O . THR A 1 94 ? 15.602 -22.078 -13.25 1 93.94 94 THR A O 1
ATOM 683 N N . GLY A 1 95 ? 17.125 -23.219 -12.031 1 94.44 95 GLY A N 1
ATOM 684 C CA . GLY A 1 95 ? 17.703 -23.969 -13.141 1 94.44 95 GLY A CA 1
ATOM 685 C C . GLY A 1 95 ? 17.25 -25.406 -13.195 1 94.44 95 GLY A C 1
ATOM 686 O O . GLY A 1 95 ? 17.391 -26.141 -12.219 1 94.44 95 GLY A O 1
ATOM 687 N N . ASN A 1 96 ? 16.719 -25.844 -14.336 1 93.62 96 ASN A N 1
ATOM 688 C CA . ASN A 1 96 ? 16.172 -27.188 -14.469 1 93.62 96 ASN A CA 1
ATOM 689 C C . ASN A 1 96 ? 16.906 -27.984 -15.531 1 93.62 96 ASN A C 1
ATOM 691 O O . ASN A 1 96 ? 16.375 -28.969 -16.062 1 93.62 96 ASN A O 1
ATOM 695 N N . GLY A 1 97 ? 18.078 -27.547 -15.922 1 91.44 97 GLY A N 1
ATOM 696 C CA . GLY A 1 97 ? 18.859 -28.25 -16.922 1 91.44 97 GLY A CA 1
ATOM 697 C C . GLY A 1 97 ? 18.656 -27.719 -18.328 1 91.44 97 GLY A C 1
ATOM 698 O O . GLY A 1 97 ? 19.625 -27.359 -19 1 91.44 97 GLY A O 1
ATOM 699 N N . ASP A 1 98 ? 17.391 -27.547 -18.734 1 93.5 98 ASP A N 1
ATOM 700 C CA . ASP A 1 98 ? 17.125 -27.125 -20.109 1 93.5 98 ASP A CA 1
ATOM 701 C C . ASP A 1 98 ? 16.531 -25.719 -20.156 1 93.5 98 ASP A C 1
ATOM 703 O O . ASP A 1 98 ? 16.297 -25.172 -21.234 1 93.5 98 ASP A O 1
ATOM 707 N N . ARG A 1 99 ? 16.312 -25.172 -18.938 1 96 99 ARG A N 1
ATOM 708 C CA . ARG A 1 99 ? 15.734 -23.844 -18.922 1 96 99 ARG A CA 1
ATOM 709 C C . ARG A 1 99 ? 15.984 -23.141 -17.594 1 96 99 ARG A C 1
ATOM 711 O O . ARG A 1 99 ? 16.359 -23.781 -16.609 1 96 99 ARG A O 1
ATOM 718 N N . LEU A 1 100 ? 15.859 -21.828 -17.625 1 94.88 100 LEU A N 1
ATOM 719 C CA . LEU A 1 100 ? 15.82 -20.984 -16.438 1 94.88 100 LEU A CA 1
ATOM 720 C C . LEU A 1 100 ? 14.414 -20.422 -16.203 1 94.88 100 LEU A C 1
ATOM 722 O O . LEU A 1 100 ? 13.742 -20.031 -17.156 1 94.88 100 LEU A O 1
ATOM 726 N N . ARG A 1 101 ? 13.992 -20.5 -14.977 1 96.62 101 ARG A N 1
ATOM 727 C CA . ARG A 1 101 ? 12.703 -19.938 -14.609 1 96.62 101 ARG A CA 1
ATOM 728 C C . ARG A 1 101 ? 12.875 -18.828 -13.578 1 96.62 101 ARG A C 1
ATOM 730 O O . ARG A 1 101 ? 13.5 -19.031 -12.539 1 96.62 101 ARG A O 1
ATOM 737 N N . PHE A 1 102 ? 12.398 -17.625 -13.898 1 94 102 PHE A N 1
ATOM 738 C CA . PHE A 1 102 ? 12.32 -16.516 -12.953 1 94 102 PHE A CA 1
ATOM 739 C C . PHE A 1 102 ? 10.891 -16.312 -12.469 1 94 102 PHE A C 1
ATOM 741 O O . PHE A 1 102 ? 9.969 -16.156 -13.273 1 94 102 PHE A O 1
ATOM 748 N N . GLU A 1 103 ? 10.664 -16.344 -11.141 1 93.19 103 GLU A N 1
ATOM 749 C CA . GLU A 1 103 ? 9.328 -16.266 -10.57 1 93.19 103 GLU A CA 1
ATOM 750 C C . GLU A 1 103 ? 9.227 -15.133 -9.555 1 93.19 103 GLU A C 1
ATOM 752 O O . GLU A 1 103 ? 10.188 -14.852 -8.844 1 93.19 103 GLU A O 1
ATOM 757 N N . SER A 1 104 ? 8.07 -14.547 -9.484 1 90.62 104 SER A N 1
ATOM 758 C CA . SER A 1 104 ? 7.773 -13.57 -8.438 1 90.62 104 SER A CA 1
ATOM 759 C C . SER A 1 104 ? 6.273 -13.484 -8.172 1 90.62 104 SER A C 1
ATOM 761 O O . SER A 1 104 ? 5.469 -13.984 -8.961 1 90.62 104 SER A O 1
ATOM 763 N N . PHE A 1 105 ? 5.938 -12.938 -6.996 1 88.44 105 PHE A N 1
ATOM 764 C CA . PHE A 1 105 ? 4.57 -12.578 -6.641 1 88.44 105 PHE A CA 1
ATOM 765 C C . PHE A 1 105 ? 4.461 -11.078 -6.367 1 88.44 105 PHE A C 1
ATOM 767 O O . PHE A 1 105 ? 5.391 -10.477 -5.832 1 88.44 105 PHE A O 1
ATOM 774 N N . SER A 1 106 ? 3.312 -10.609 -6.797 1 86.5 106 SER A N 1
ATOM 775 C CA . SER A 1 106 ? 3.049 -9.219 -6.445 1 86.5 106 SER A CA 1
ATOM 776 C C . SER A 1 106 ? 2.928 -9.047 -4.938 1 86.5 106 SER A C 1
ATOM 778 O O . SER A 1 106 ? 2.604 -9.992 -4.219 1 86.5 106 SER A O 1
ATOM 780 N N . GLY A 1 107 ? 3.141 -7.895 -4.5 1 79 107 GLY A N 1
ATOM 781 C CA . GLY A 1 107 ? 3.088 -7.605 -3.076 1 79 107 GLY A CA 1
ATOM 782 C C . GLY A 1 107 ? 1.744 -7.93 -2.449 1 79 107 GLY A C 1
ATOM 783 O O . GLY A 1 107 ? 1.676 -8.328 -1.286 1 79 107 GLY A O 1
ATOM 784 N N . CYS A 1 108 ? 0.663 -7.773 -3.176 1 76.5 108 CYS A N 1
ATOM 785 C CA . CYS A 1 108 ? -0.676 -8.062 -2.672 1 76.5 108 CYS A CA 1
ATOM 786 C C . CYS A 1 108 ? -1.01 -9.539 -2.828 1 76.5 108 CYS A C 1
ATOM 788 O O . CYS A 1 108 ? -2.059 -9.992 -2.367 1 76.5 108 CYS A O 1
ATOM 790 N N . GLY A 1 109 ? -0.149 -10.273 -3.58 1 84.62 109 GLY A N 1
ATOM 791 C CA . GLY A 1 109 ? -0.331 -11.703 -3.744 1 84.62 109 GLY A CA 1
ATOM 792 C C . GLY A 1 109 ? -1.341 -12.055 -4.82 1 84.62 109 GLY A C 1
ATOM 793 O O . GLY A 1 109 ? -1.749 -13.211 -4.938 1 84.62 109 GLY A O 1
ATOM 794 N N . GLY A 1 110 ? -1.704 -11.125 -5.637 1 89.88 110 GLY A N 1
ATOM 795 C CA . GLY A 1 110 ? -2.77 -11.375 -6.594 1 89.88 110 GLY A CA 1
ATOM 796 C C . GLY A 1 110 ? -2.26 -11.727 -7.977 1 89.88 110 GLY A C 1
ATOM 797 O O . GLY A 1 110 ? -3.025 -12.188 -8.828 1 89.88 110 GLY A O 1
ATOM 798 N N . VAL A 1 111 ? -0.972 -11.547 -8.195 1 92.44 111 VAL A N 1
ATOM 799 C CA . VAL A 1 111 ? -0.387 -11.836 -9.5 1 92.44 111 VAL A CA 1
ATOM 800 C C . VAL A 1 111 ? 0.883 -12.664 -9.32 1 92.44 111 VAL A C 1
ATOM 802 O O . VAL A 1 111 ? 1.789 -12.273 -8.578 1 92.44 111 VAL A O 1
ATOM 805 N N . TYR A 1 112 ? 0.911 -13.844 -9.938 1 95.5 112 TYR A N 1
ATOM 806 C CA . TYR A 1 112 ? 2.084 -14.695 -10.062 1 95.5 112 TYR A CA 1
ATOM 807 C C . TYR A 1 112 ? 2.723 -14.547 -11.438 1 95.5 112 TYR A C 1
ATOM 809 O O . TYR A 1 112 ? 2.059 -14.727 -12.461 1 95.5 112 TYR A O 1
ATOM 817 N N . ALA A 1 113 ? 4.027 -14.102 -11.43 1 95.62 113 ALA A N 1
ATOM 818 C CA . ALA A 1 113 ? 4.75 -13.93 -12.688 1 95.62 113 ALA A CA 1
ATOM 819 C C . ALA A 1 113 ? 5.832 -15 -12.852 1 95.62 113 ALA A C 1
ATOM 821 O O . ALA A 1 113 ? 6.523 -15.336 -11.891 1 95.62 113 ALA A O 1
ATOM 822 N N . ARG A 1 114 ? 5.957 -15.484 -14.094 1 97.38 114 ARG A N 1
ATOM 823 C CA . ARG A 1 114 ? 7.023 -16.438 -14.406 1 97.38 114 ARG A CA 1
ATOM 824 C C . ARG A 1 114 ? 7.586 -16.188 -15.805 1 97.38 114 ARG A C 1
ATOM 826 O O . ARG A 1 114 ? 6.832 -16.109 -16.781 1 97.38 114 ARG A O 1
ATOM 833 N N . LEU A 1 115 ? 8.883 -16 -15.859 1 97 115 LEU A N 1
ATOM 834 C CA . LEU A 1 115 ? 9.609 -15.969 -17.125 1 97 115 LEU A CA 1
ATOM 835 C C . LEU A 1 115 ? 10.414 -17.25 -17.328 1 97 115 LEU A C 1
ATOM 837 O O . LEU A 1 115 ? 11.273 -17.578 -16.516 1 97 115 LEU A O 1
ATOM 841 N N . ASP A 1 116 ? 10.133 -17.953 -18.406 1 97.25 116 ASP A N 1
ATOM 842 C CA . ASP A 1 116 ? 10.906 -19.125 -18.797 1 97.25 116 ASP A CA 1
ATOM 843 C C . ASP A 1 116 ? 11.852 -18.797 -19.953 1 97.25 116 ASP A C 1
ATOM 845 O O . ASP A 1 116 ? 11.406 -18.375 -21.031 1 97.25 116 ASP A O 1
ATOM 849 N N . VAL A 1 117 ? 13.102 -18.906 -19.703 1 95.69 117 VAL A N 1
ATOM 850 C CA . VAL A 1 117 ? 14.086 -18.891 -20.766 1 95.69 117 VAL A CA 1
ATOM 851 C C . VAL A 1 117 ? 14.383 -20.312 -21.219 1 95.69 117 VAL A C 1
ATOM 853 O O . VAL A 1 117 ? 15.078 -21.062 -20.531 1 95.69 117 VAL A O 1
ATOM 856 N N . LEU A 1 118 ? 13.883 -20.609 -22.406 1 96.69 118 LEU A N 1
ATOM 857 C CA . LEU A 1 118 ? 13.938 -21.984 -22.891 1 96.69 118 LEU A CA 1
ATOM 858 C C . LEU A 1 118 ? 15.281 -22.281 -23.547 1 96.69 118 LEU A C 1
ATOM 860 O O . LEU A 1 118 ? 16.156 -21.406 -23.578 1 96.69 118 LEU A O 1
ATOM 864 N N . ASP A 1 119 ? 15.383 -23.531 -24 1 94.44 119 ASP A N 1
ATOM 865 C CA . ASP A 1 119 ? 16.625 -24 -24.594 1 94.44 119 ASP A CA 1
ATOM 866 C C . ASP A 1 119 ? 17.062 -23.078 -25.734 1 94.44 119 ASP A C 1
ATOM 868 O O . ASP A 1 119 ? 18.234 -22.688 -25.812 1 94.44 119 ASP A O 1
ATOM 872 N N . GLU A 1 120 ? 16.203 -22.719 -26.594 1 92.94 120 GLU A N 1
ATOM 873 C CA . GLU A 1 120 ? 16.5 -21.812 -27.703 1 92.94 120 GLU A CA 1
ATOM 874 C C . GLU A 1 120 ? 16.969 -20.453 -27.219 1 92.94 120 GLU A C 1
ATOM 876 O O . GLU A 1 120 ? 17.859 -19.844 -27.812 1 92.94 120 GLU A O 1
ATOM 881 N N . GLY A 1 121 ? 16.406 -19.938 -26.125 1 93 121 GLY A N 1
ATOM 882 C CA . GLY A 1 121 ? 16.766 -18.656 -25.562 1 93 121 GLY A CA 1
ATOM 883 C C . GLY A 1 121 ? 18.141 -18.656 -24.906 1 93 121 GLY A C 1
ATOM 884 O O . GLY A 1 121 ? 18.781 -17.609 -24.781 1 93 121 GLY A O 1
ATOM 885 N N . LEU A 1 122 ? 18.547 -19.828 -24.484 1 92.44 122 LEU A N 1
ATOM 886 C CA . LEU A 1 122 ? 19.844 -19.984 -23.828 1 92.44 122 LEU A CA 1
ATOM 887 C C . LEU A 1 122 ? 20.938 -20.328 -24.859 1 92.44 122 LEU A C 1
ATOM 889 O O . LEU A 1 122 ? 22.062 -20.641 -24.484 1 92.44 122 LEU A O 1
ATOM 893 N N . GLY A 1 123 ? 20.609 -20.281 -26.172 1 87.12 123 GLY A N 1
ATOM 894 C CA . GLY A 1 123 ? 21.562 -20.609 -27.219 1 87.12 123 GLY A CA 1
ATOM 895 C C . GLY A 1 123 ? 21.969 -22.062 -27.219 1 87.12 123 GLY A C 1
ATOM 896 O O . GLY A 1 123 ? 23.062 -22.406 -27.656 1 87.12 123 GLY A O 1
ATOM 897 N N . GLY A 1 124 ? 21.141 -22.844 -26.609 1 86.94 124 GLY A N 1
ATOM 898 C CA . GLY A 1 124 ? 21.438 -24.266 -26.562 1 86.94 124 GLY A CA 1
ATOM 899 C C . GLY A 1 124 ? 22.281 -24.672 -25.375 1 86.94 124 GLY A C 1
ATOM 900 O O . GLY A 1 124 ? 22.578 -25.859 -25.172 1 86.94 124 GLY A O 1
ATOM 901 N N . ALA A 1 125 ? 22.656 -23.75 -24.547 1 87.75 125 ALA A N 1
ATOM 902 C CA . ALA A 1 125 ? 23.438 -24.047 -23.359 1 87.75 125 ALA A CA 1
ATOM 903 C C . ALA A 1 125 ? 22.578 -24.688 -22.266 1 87.75 125 ALA A C 1
ATOM 905 O O . ALA A 1 125 ? 21.422 -24.312 -22.078 1 87.75 125 ALA A O 1
ATOM 906 N N . GLU A 1 126 ? 23.172 -25.641 -21.547 1 89.38 126 GLU A N 1
ATOM 907 C CA . GLU A 1 126 ? 22.469 -26.281 -20.438 1 89.38 126 GLU A CA 1
ATOM 908 C C . GLU A 1 126 ? 22.656 -25.5 -19.141 1 89.38 126 GLU A C 1
ATOM 910 O O . GLU A 1 126 ? 23.703 -24.891 -18.922 1 89.38 126 GLU A O 1
ATOM 915 N N . THR A 1 127 ? 21.688 -25.469 -18.391 1 92.12 127 THR A N 1
ATOM 916 C CA . THR A 1 127 ? 21.781 -24.844 -17.078 1 92.12 127 THR A CA 1
ATOM 917 C C . THR A 1 127 ? 22.109 -25.891 -16 1 92.12 127 THR A C 1
ATOM 919 O O . THR A 1 127 ? 21.875 -27.078 -16.188 1 92.12 127 THR A O 1
ATOM 922 N N . GLY A 1 128 ? 22.797 -25.406 -14.922 1 90.38 128 GLY A N 1
ATOM 923 C CA . GLY A 1 128 ? 22.797 -26.219 -13.703 1 90.38 128 GLY A CA 1
ATOM 924 C C . GLY A 1 128 ? 21.438 -26.344 -13.062 1 90.38 128 GLY A C 1
ATOM 925 O O . GLY A 1 128 ? 20.438 -25.875 -13.625 1 90.38 128 GLY A O 1
ATOM 926 N N . HIS A 1 129 ? 21.406 -27.125 -11.984 1 91.12 129 HIS A N 1
ATOM 927 C CA . HIS A 1 129 ? 20.172 -27.328 -11.25 1 91.12 129 HIS A CA 1
ATOM 928 C C . HIS A 1 129 ? 20.203 -26.625 -9.898 1 91.12 129 HIS A C 1
ATOM 930 O O . HIS A 1 129 ? 21.234 -26.609 -9.219 1 91.12 129 HIS A O 1
ATOM 936 N N . GLY A 1 130 ? 19.078 -25.922 -9.57 1 90.44 130 GLY A N 1
ATOM 937 C CA . GLY A 1 130 ? 18.969 -25.266 -8.281 1 90.44 130 GLY A CA 1
ATOM 938 C C . GLY A 1 130 ? 17.906 -24.188 -8.242 1 90.44 130 GLY A C 1
ATOM 939 O O . GLY A 1 130 ? 17.312 -23.844 -9.273 1 90.44 130 GLY A O 1
ATOM 940 N N . THR A 1 131 ? 17.547 -23.75 -7.078 1 91.88 131 THR A N 1
ATOM 941 C CA . THR A 1 131 ? 16.609 -22.656 -6.852 1 91.88 131 THR A CA 1
ATOM 942 C C . THR A 1 131 ? 17.156 -21.656 -5.832 1 91.88 131 THR A C 1
ATOM 944 O O . THR A 1 131 ? 17.719 -22.062 -4.812 1 91.88 131 THR A O 1
ATOM 947 N N . THR A 1 132 ? 17.109 -20.375 -6.148 1 88.38 132 THR A N 1
ATOM 948 C CA . THR A 1 132 ? 17.562 -19.312 -5.262 1 88.38 132 THR A CA 1
ATOM 949 C C . THR A 1 132 ? 16.906 -17.984 -5.617 1 88.38 132 THR A C 1
ATOM 951 O O . THR A 1 132 ? 16.062 -17.938 -6.516 1 88.38 132 THR A O 1
ATOM 954 N N . ASN A 1 133 ? 17.156 -16.969 -4.789 1 85.69 133 ASN A N 1
ATOM 955 C CA . ASN A 1 133 ? 16.734 -15.602 -5.129 1 85.69 133 ASN A CA 1
ATOM 956 C C . ASN A 1 133 ? 17.859 -14.844 -5.852 1 85.69 133 ASN A C 1
ATOM 958 O O . ASN A 1 133 ? 19.031 -15.109 -5.629 1 85.69 133 ASN A O 1
ATOM 962 N N . VAL A 1 134 ? 17.453 -14 -6.711 1 86.25 134 VAL A N 1
ATOM 963 C CA . VAL A 1 134 ? 18.422 -13.148 -7.395 1 86.25 134 VAL A CA 1
ATOM 964 C C . VAL A 1 134 ? 18.141 -11.68 -7.059 1 86.25 134 VAL A C 1
ATOM 966 O O . VAL A 1 134 ? 16.984 -11.289 -6.871 1 86.25 134 VAL A O 1
ATOM 969 N N . ASP A 1 135 ? 19.234 -10.906 -7.016 1 82.69 135 ASP A N 1
ATOM 970 C CA . ASP A 1 135 ? 19.172 -9.484 -6.699 1 82.69 135 ASP A CA 1
ATOM 971 C C . ASP A 1 135 ? 18.812 -8.664 -7.934 1 82.69 135 ASP A C 1
ATOM 973 O O . ASP A 1 135 ? 19.656 -8.406 -8.789 1 82.69 135 ASP A O 1
ATOM 977 N N . VAL A 1 136 ? 17.609 -8.227 -8.086 1 81.81 136 VAL A N 1
ATOM 978 C CA . VAL A 1 136 ? 17.203 -7.277 -9.117 1 81.81 136 VAL A CA 1
ATOM 979 C C . VAL A 1 136 ? 17 -5.895 -8.508 1 81.81 136 VAL A C 1
ATOM 981 O O . VAL A 1 136 ? 15.859 -5.461 -8.305 1 81.81 136 VAL A O 1
ATOM 984 N N . ASN A 1 137 ? 18.094 -5.242 -8.227 1 75.38 137 ASN A N 1
ATOM 985 C CA . ASN A 1 137 ? 18.094 -3.955 -7.543 1 75.38 137 ASN A CA 1
ATOM 986 C C . ASN A 1 137 ? 17.75 -2.814 -8.492 1 75.38 137 ASN A C 1
ATOM 988 O O . ASN A 1 137 ? 17.672 -3.016 -9.711 1 75.38 137 ASN A O 1
ATOM 992 N N . ASN A 1 138 ? 17.562 -1.64 -7.945 1 73.69 138 ASN A N 1
ATOM 993 C CA . ASN A 1 138 ? 17.094 -0.504 -8.727 1 73.69 138 ASN A CA 1
ATOM 994 C C . ASN A 1 138 ? 18.109 -0.101 -9.797 1 73.69 138 ASN A C 1
ATOM 996 O O . ASN A 1 138 ? 17.734 0.131 -10.953 1 73.69 138 ASN A O 1
ATOM 1000 N N . PRO A 1 139 ? 19.422 -0.024 -9.508 1 73.88 139 PRO A N 1
ATOM 1001 C CA . PRO A 1 139 ? 20.391 0.291 -10.57 1 73.88 139 PRO A CA 1
ATOM 1002 C C . PRO A 1 139 ? 20.344 -0.713 -11.719 1 73.88 139 PRO A C 1
ATOM 1004 O O . PRO A 1 139 ? 20.438 -0.324 -12.883 1 73.88 139 PRO A O 1
ATOM 1007 N N . LEU A 1 140 ? 20.203 -1.976 -11.438 1 80.75 140 LEU A N 1
ATOM 1008 C CA . LEU A 1 140 ? 20.109 -2.986 -12.484 1 80.75 140 LEU A CA 1
ATOM 1009 C C . LEU A 1 140 ? 18.844 -2.775 -13.328 1 80.75 140 LEU A C 1
ATOM 1011 O O . LEU A 1 140 ? 18.891 -2.883 -14.555 1 80.75 140 LEU A O 1
ATOM 1015 N N . ARG A 1 141 ? 17.703 -2.52 -12.648 1 80.56 141 ARG A N 1
ATOM 1016 C CA . ARG A 1 141 ? 16.453 -2.281 -13.359 1 80.56 141 ARG A CA 1
ATOM 1017 C C . ARG A 1 141 ? 16.594 -1.13 -14.344 1 80.56 141 ARG A C 1
ATOM 1019 O O . ARG A 1 141 ? 16.141 -1.222 -15.484 1 80.56 141 ARG A O 1
ATOM 1026 N N . GLU A 1 142 ? 17.234 -0.103 -13.898 1 74.75 142 GLU A N 1
ATOM 1027 C CA . GLU A 1 142 ? 17.453 1.05 -14.766 1 74.75 142 GLU A CA 1
ATOM 1028 C C . GLU A 1 142 ? 18.328 0.684 -15.953 1 74.75 142 GLU A C 1
ATOM 1030 O O . GLU A 1 142 ? 18.047 1.07 -17.094 1 74.75 142 GLU A O 1
ATOM 1035 N N . ALA A 1 143 ? 19.375 -0.033 -15.695 1 79.44 143 ALA A N 1
ATOM 1036 C CA . ALA A 1 143 ? 20.297 -0.446 -16.75 1 79.44 143 ALA A CA 1
ATOM 1037 C C . ALA A 1 143 ? 19.578 -1.321 -17.781 1 79.44 143 ALA A C 1
ATOM 1039 O O . ALA A 1 143 ? 19.75 -1.133 -18.984 1 79.44 143 ALA A O 1
ATOM 1040 N N . LEU A 1 144 ? 18.781 -2.248 -17.328 1 83.12 144 LEU A N 1
ATOM 1041 C CA . LEU A 1 144 ? 18.047 -3.143 -18.219 1 83.12 144 LEU A CA 1
ATOM 1042 C C . LEU A 1 144 ? 17.031 -2.369 -19.047 1 83.12 144 LEU A C 1
ATOM 1044 O O . LEU A 1 144 ? 16.828 -2.672 -20.219 1 83.12 144 LEU A O 1
ATOM 1048 N N . SER A 1 145 ? 16.406 -1.366 -18.422 1 77.31 145 SER A N 1
ATOM 1049 C CA . SER A 1 145 ? 15.406 -0.572 -19.109 1 77.31 145 SER A CA 1
ATOM 1050 C C . SER A 1 145 ? 16.016 0.232 -20.25 1 77.31 145 SER A C 1
ATOM 1052 O O . SER A 1 145 ? 15.352 0.519 -21.25 1 77.31 145 SER A O 1
ATOM 1054 N N . ARG A 1 146 ? 17.344 0.507 -20.156 1 74.5 146 ARG A N 1
ATOM 1055 C CA . ARG A 1 146 ? 18.016 1.337 -21.141 1 74.5 146 ARG A CA 1
ATOM 1056 C C . ARG A 1 146 ? 18.672 0.479 -22.219 1 74.5 146 ARG A C 1
ATOM 1058 O O . ARG A 1 146 ? 19.234 1.004 -23.188 1 74.5 146 ARG A O 1
ATOM 1065 N N . MET A 1 147 ? 18.656 -0.751 -21.969 1 78.75 147 MET A N 1
ATOM 1066 C CA . MET A 1 147 ? 19.312 -1.633 -22.922 1 78.75 147 MET A CA 1
ATOM 1067 C C . MET A 1 147 ? 18.656 -1.508 -24.297 1 78.75 147 MET A C 1
ATOM 1069 O O . MET A 1 147 ? 17.438 -1.619 -24.422 1 78.75 147 MET A O 1
ATOM 1073 N N . ALA A 1 148 ? 19.453 -0.976 -25.188 1 76.06 148 ALA A N 1
ATOM 1074 C CA . ALA A 1 148 ? 19.031 -0.878 -26.578 1 76.06 148 ALA A CA 1
ATOM 1075 C C . ALA A 1 148 ? 20.016 -1.592 -27.5 1 76.06 148 ALA A C 1
ATOM 1077 O O . ALA A 1 148 ? 21.156 -1.888 -27.109 1 76.06 148 ALA A O 1
ATOM 1078 N N . GLY A 1 149 ? 19.547 -1.992 -28.656 1 72.5 149 GLY A N 1
ATOM 1079 C CA . GLY A 1 149 ? 20.422 -2.561 -29.672 1 72.5 149 GLY A CA 1
ATOM 1080 C C . GLY A 1 149 ? 20.516 -4.074 -29.609 1 72.5 149 GLY A C 1
ATOM 1081 O O . GLY A 1 149 ? 19.766 -4.711 -28.859 1 72.5 149 GLY A O 1
ATOM 1082 N N . ASP A 1 150 ? 21.344 -4.723 -30.453 1 73.69 150 ASP A N 1
ATOM 1083 C CA . ASP A 1 150 ? 21.453 -6.168 -30.625 1 73.69 150 ASP A CA 1
ATOM 1084 C C . ASP A 1 150 ? 22.797 -6.688 -30.109 1 73.69 150 ASP A C 1
ATOM 1086 O O . ASP A 1 150 ? 23.266 -7.738 -30.547 1 73.69 150 ASP A O 1
ATOM 1090 N N . ASP A 1 151 ? 23.344 -5.961 -29.094 1 78.44 151 ASP A N 1
ATOM 1091 C CA . ASP A 1 151 ? 24.609 -6.434 -28.531 1 78.44 151 ASP A CA 1
ATOM 1092 C C . ASP A 1 151 ? 24.422 -7.773 -27.828 1 78.44 151 ASP A C 1
ATOM 1094 O O . ASP A 1 151 ? 23.406 -7.992 -27.156 1 78.44 151 ASP A O 1
ATOM 1098 N N . PRO A 1 152 ? 25.453 -8.617 -28.062 1 84.94 152 PRO A N 1
ATOM 1099 C CA . PRO A 1 152 ? 25.391 -9.883 -27.328 1 84.94 152 PRO A CA 1
ATOM 1100 C C . PRO A 1 152 ? 25.344 -9.68 -25.812 1 84.94 152 PRO A C 1
ATOM 1102 O O . PRO A 1 152 ? 25.984 -8.766 -25.281 1 84.94 152 PRO A O 1
ATOM 1105 N N . LEU A 1 153 ? 24.531 -10.477 -25.141 1 87.62 153 LEU A N 1
ATOM 1106 C CA . LEU A 1 153 ? 24.359 -10.422 -23.703 1 87.62 153 LEU A CA 1
ATOM 1107 C C . LEU A 1 153 ? 24.75 -11.742 -23.047 1 87.62 153 LEU A C 1
ATOM 1109 O O . LEU A 1 153 ? 24.141 -12.781 -23.328 1 87.62 153 LEU A O 1
ATOM 1113 N N . HIS A 1 154 ? 25.859 -11.711 -22.359 1 90.69 154 HIS A N 1
ATOM 1114 C CA . HIS A 1 154 ? 26.234 -12.844 -21.516 1 90.69 154 HIS A CA 1
ATOM 1115 C C . HIS A 1 154 ? 25.547 -12.797 -20.172 1 90.69 154 HIS A C 1
ATOM 1117 O O . HIS A 1 154 ? 25.641 -11.805 -19.438 1 90.69 154 HIS A O 1
ATOM 1123 N N . LEU A 1 155 ? 24.734 -13.859 -19.844 1 90.75 155 LEU A N 1
ATOM 1124 C CA . LEU A 1 155 ? 24.031 -13.961 -18.562 1 90.75 155 LEU A CA 1
ATOM 1125 C C . LEU A 1 155 ? 24.766 -14.914 -17.625 1 90.75 155 LEU A C 1
ATOM 1127 O O . LEU A 1 155 ? 25.125 -16.031 -18 1 90.75 155 LEU A O 1
ATOM 1131 N N . ARG A 1 156 ? 25.047 -14.445 -16.5 1 90.19 156 ARG A N 1
ATOM 1132 C CA . ARG A 1 156 ? 25.562 -15.273 -15.422 1 90.19 156 ARG A CA 1
ATOM 1133 C C . ARG A 1 156 ? 24.625 -15.273 -14.227 1 90.19 156 ARG A C 1
ATOM 1135 O O . ARG A 1 156 ? 24.25 -14.211 -13.719 1 90.19 156 ARG A O 1
ATOM 1142 N N . VAL A 1 157 ? 24.203 -16.438 -13.805 1 89.5 157 VAL A N 1
ATOM 1143 C CA . VAL A 1 157 ? 23.438 -16.594 -12.578 1 89.5 157 VAL A CA 1
ATOM 1144 C C . VAL A 1 157 ? 24.328 -17.172 -11.477 1 89.5 157 VAL A C 1
ATOM 1146 O O . VAL A 1 157 ? 24.688 -18.344 -11.516 1 89.5 157 VAL A O 1
ATOM 1149 N N . GLY A 1 158 ? 24.625 -16.359 -10.523 1 87.12 158 GLY A N 1
ATOM 1150 C CA . GLY A 1 158 ? 25.578 -16.719 -9.484 1 87.12 158 GLY A CA 1
ATOM 1151 C C . GLY A 1 158 ? 26.875 -15.938 -9.578 1 87.12 158 GLY A C 1
ATOM 1152 O O . GLY A 1 158 ? 27.156 -15.312 -10.602 1 87.12 158 GLY A O 1
ATOM 1153 N N . PRO A 1 159 ? 27.594 -15.867 -8.477 1 80.25 159 PRO A N 1
ATOM 1154 C CA . PRO A 1 159 ? 28.828 -15.094 -8.453 1 80.25 159 PRO A CA 1
ATOM 1155 C C . PRO A 1 159 ? 29.906 -15.688 -9.352 1 80.25 159 PRO A C 1
ATOM 1157 O O . PRO A 1 159 ? 29.844 -16.875 -9.703 1 80.25 159 PRO A O 1
ATOM 1160 N N . GLU A 1 160 ? 30.766 -14.719 -9.711 1 75.69 160 GLU A N 1
ATOM 1161 C CA . GLU A 1 160 ? 31.969 -15.211 -10.398 1 75.69 160 GLU A CA 1
ATOM 1162 C C . GLU A 1 160 ? 32.844 -16.031 -9.453 1 75.69 160 GLU A C 1
ATOM 1164 O O . GLU A 1 160 ? 32.906 -15.766 -8.25 1 75.69 160 GLU A O 1
ATOM 1169 N N . GLU A 1 161 ? 33.312 -17.156 -9.852 1 59.16 161 GLU A N 1
ATOM 1170 C CA . GLU A 1 161 ? 34.125 -18.062 -9.039 1 59.16 161 GLU A CA 1
ATOM 1171 C C . GLU A 1 161 ? 35.125 -17.297 -8.18 1 59.16 161 GLU A C 1
ATOM 1173 O O . GLU A 1 161 ? 35.312 -17.609 -7.004 1 59.16 161 GLU A O 1
ATOM 1178 N N . MET A 1 162 ? 35.844 -16.328 -8.586 1 49.22 162 MET A N 1
ATOM 1179 C CA . MET A 1 162 ? 36.875 -15.617 -7.836 1 49.22 162 MET A CA 1
ATOM 1180 C C . MET A 1 162 ? 36.25 -14.719 -6.773 1 49.22 162 MET A C 1
ATOM 1182 O O . MET A 1 162 ? 36.844 -14.477 -5.727 1 49.22 162 MET A O 1
ATOM 1186 N N . ALA A 1 163 ? 35.062 -14.266 -6.906 1 47.44 163 ALA A N 1
ATOM 1187 C CA . ALA A 1 163 ? 34.438 -13.289 -6.008 1 47.44 163 ALA A CA 1
ATOM 1188 C C . ALA A 1 163 ? 34.062 -13.938 -4.676 1 47.44 163 ALA A C 1
ATOM 1190 O O . ALA A 1 163 ? 34.094 -13.273 -3.633 1 47.44 163 ALA A O 1
ATOM 1191 N N . VAL A 1 164 ? 33.781 -15.211 -4.512 1 44.75 164 VAL A N 1
ATOM 1192 C CA . VAL A 1 164 ? 33.375 -15.852 -3.258 1 44.75 164 VAL A CA 1
ATOM 1193 C C . VAL A 1 164 ? 34.594 -15.93 -2.32 1 44.75 164 VAL A C 1
ATOM 1195 O O . VAL A 1 164 ? 34.438 -15.797 -1.103 1 44.75 164 VAL A O 1
ATOM 1198 N N . SER A 1 165 ? 35.75 -16.172 -2.777 1 46.75 165 SER A N 1
ATOM 1199 C CA . SER A 1 165 ? 36.906 -16.359 -1.925 1 46.75 165 SER A CA 1
ATOM 1200 C C . SER A 1 165 ? 37.312 -15.062 -1.241 1 46.75 165 SER A C 1
ATOM 1202 O O . SER A 1 165 ? 37.875 -15.086 -0.136 1 46.75 165 SER A O 1
ATOM 1204 N N . THR A 1 166 ? 37.312 -14.086 -1.915 1 42.62 166 THR A N 1
ATOM 1205 C CA . THR A 1 166 ? 37.812 -12.844 -1.349 1 42.62 166 THR A CA 1
ATOM 1206 C C . THR A 1 166 ? 36.781 -12.172 -0.472 1 42.62 166 THR A C 1
ATOM 1208 O O . THR A 1 166 ? 37.031 -11.117 0.111 1 42.62 166 THR A O 1
ATOM 1211 N N . LEU A 1 167 ? 35.688 -12.672 -0.416 1 44.84 167 LEU A N 1
ATOM 1212 C CA . LEU A 1 167 ? 34.5 -11.961 0.018 1 44.84 167 LEU A CA 1
ATOM 1213 C C . LEU A 1 167 ? 34.438 -11.891 1.54 1 44.84 167 LEU A C 1
ATOM 1215 O O . LEU A 1 167 ? 33.531 -12.484 2.15 1 44.84 167 LEU A O 1
ATOM 1219 N N . ALA A 1 168 ? 35.438 -12.055 2.223 1 40.69 168 ALA A N 1
ATOM 1220 C CA . ALA A 1 168 ? 35.312 -11.625 3.613 1 40.69 168 ALA A CA 1
ATOM 1221 C C . ALA A 1 168 ? 34.562 -10.305 3.711 1 40.69 168 ALA A C 1
ATOM 1223 O O . ALA A 1 168 ? 34.219 -9.852 4.809 1 40.69 168 ALA A O 1
ATOM 1224 N N . GLY A 1 169 ? 34.438 -9.531 2.686 1 41.28 169 GLY A N 1
ATOM 1225 C CA . GLY A 1 169 ? 34 -8.164 2.881 1 41.28 169 GLY A CA 1
ATOM 1226 C C . GLY A 1 169 ? 32.5 -8.023 2.898 1 41.28 169 GLY A C 1
ATOM 1227 O O . GLY A 1 169 ? 31.766 -9.016 3.021 1 41.28 169 GLY A O 1
ATOM 1228 N N . ALA A 1 170 ? 31.797 -6.883 2.178 1 48.62 170 ALA A N 1
ATOM 1229 C CA . ALA A 1 170 ? 30.547 -6.172 2.363 1 48.62 170 ALA A CA 1
ATOM 1230 C C . ALA A 1 170 ? 29.375 -6.98 1.815 1 48.62 170 ALA A C 1
ATOM 1232 O O . ALA A 1 170 ? 29.297 -7.246 0.613 1 48.62 170 ALA A O 1
ATOM 1233 N N . VAL A 1 171 ? 28.844 -7.977 2.449 1 50.03 171 VAL A N 1
ATOM 1234 C CA . VAL A 1 171 ? 27.609 -8.688 2.154 1 50.03 171 VAL A CA 1
ATOM 1235 C C . VAL A 1 171 ? 26.438 -7.715 2.186 1 50.03 171 VAL A C 1
ATOM 1237 O O . VAL A 1 171 ? 26.328 -6.895 3.098 1 50.03 171 VAL A O 1
ATOM 1240 N N . VAL A 1 172 ? 25.797 -7.68 0.972 1 57.72 172 VAL A N 1
ATOM 1241 C CA . VAL A 1 172 ? 24.562 -6.91 0.954 1 57.72 172 VAL A CA 1
ATOM 1242 C C . VAL A 1 172 ? 23.438 -7.746 1.548 1 57.72 172 VAL A C 1
ATOM 1244 O O . VAL A 1 172 ? 23.094 -8.812 1.028 1 57.72 172 VAL A O 1
ATOM 1247 N N . GLU A 1 173 ? 23.062 -7.418 2.752 1 55.16 173 GLU A N 1
ATOM 1248 C CA . GLU A 1 173 ? 21.938 -8.102 3.383 1 55.16 173 GLU A CA 1
ATOM 1249 C C . GLU A 1 173 ? 20.641 -7.309 3.205 1 55.16 173 GLU A C 1
ATOM 1251 O O . GLU A 1 173 ? 20.625 -6.094 3.424 1 55.16 173 GLU A O 1
ATOM 1256 N N . LYS A 1 174 ? 19.766 -8.031 2.529 1 63.22 174 LYS A N 1
ATOM 1257 C CA . LYS A 1 174 ? 18.422 -7.473 2.404 1 63.22 174 LYS A CA 1
ATOM 1258 C C . LYS A 1 174 ? 17.438 -8.211 3.303 1 63.22 174 LYS A C 1
ATOM 1260 O O . LYS A 1 174 ? 17.359 -9.438 3.271 1 63.22 174 LYS A O 1
ATOM 1265 N N . LYS A 1 175 ? 16.922 -7.535 4.262 1 52.5 175 LYS A N 1
ATOM 1266 C CA . LYS A 1 175 ? 15.836 -8.117 5.055 1 52.5 175 LYS A CA 1
ATOM 1267 C C . LYS A 1 175 ? 14.5 -8.016 4.328 1 52.5 175 LYS A C 1
ATOM 1269 O O . LYS A 1 175 ? 14.055 -6.918 3.982 1 52.5 175 LYS A O 1
ATOM 1274 N N . VAL A 1 176 ? 14.141 -9.234 3.9 1 56.72 176 VAL A N 1
ATOM 1275 C CA . VAL A 1 176 ? 12.859 -9.234 3.189 1 56.72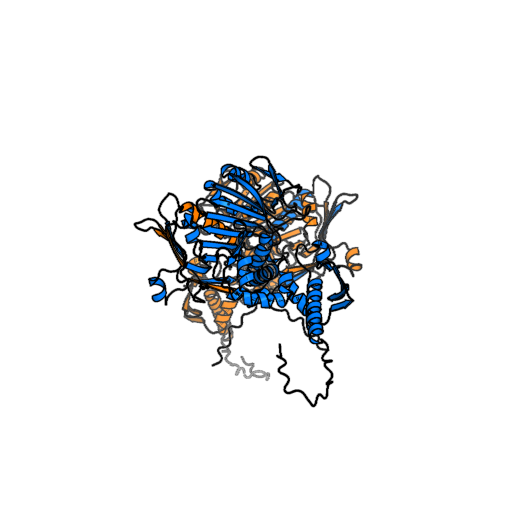 176 VAL A CA 1
ATOM 1276 C C . VAL A 1 176 ? 11.797 -9.93 4.035 1 56.72 176 VAL A C 1
ATOM 1278 O O . VAL A 1 176 ? 12.062 -10.977 4.633 1 56.72 176 VAL A O 1
ATOM 1281 N N . PRO A 1 177 ? 10.852 -9.242 4.555 1 49.19 177 PRO A N 1
ATOM 1282 C CA . PRO A 1 177 ? 9.805 -10 5.242 1 49.19 177 PRO A CA 1
ATOM 1283 C C . PRO A 1 177 ? 9.391 -11.258 4.477 1 49.19 177 PRO A C 1
ATOM 1285 O O . PRO A 1 177 ? 9.188 -11.203 3.262 1 49.19 177 PRO A O 1
ATOM 1288 N N . LEU A 1 178 ? 9.984 -12.547 4.992 1 54.75 178 LEU A N 1
ATOM 1289 C CA . LEU A 1 178 ? 9.633 -13.789 4.32 1 54.75 178 LEU A CA 1
ATOM 1290 C C . LEU A 1 178 ? 8.125 -14.016 4.34 1 54.75 178 LEU A C 1
ATOM 1292 O O . LEU A 1 178 ? 7.547 -14.281 5.395 1 54.75 178 LEU A O 1
ATOM 1296 N N . PRO A 1 179 ? 7.32 -13.594 3.258 1 56.47 179 PRO A N 1
ATOM 1297 C CA . PRO A 1 179 ? 5.879 -13.578 3.506 1 56.47 179 PRO A CA 1
ATOM 1298 C C . PRO A 1 179 ? 5.262 -14.977 3.51 1 56.47 179 PRO A C 1
ATOM 1300 O O . PRO A 1 179 ? 5.512 -15.766 2.596 1 56.47 179 PRO A O 1
ATOM 1303 N N . ASP A 1 180 ? 5.18 -15.781 4.691 1 66.25 180 ASP A N 1
ATOM 1304 C CA . ASP A 1 180 ? 4.246 -16.906 4.727 1 66.25 180 ASP A CA 1
ATOM 1305 C C . ASP A 1 180 ? 3.16 -16.75 3.668 1 66.25 180 ASP A C 1
ATOM 1307 O O . ASP A 1 180 ? 2.762 -17.719 3.031 1 66.25 180 ASP A O 1
ATOM 1311 N N . ARG A 1 181 ? 2.975 -15.602 3.381 1 72.31 181 ARG A N 1
ATOM 1312 C CA . ARG A 1 181 ? 1.919 -15.312 2.414 1 72.31 181 ARG A CA 1
ATOM 1313 C C . ARG A 1 181 ? 2.365 -15.656 0.998 1 72.31 181 ARG A C 1
ATOM 1315 O O . ARG A 1 181 ? 1.574 -16.156 0.199 1 72.31 181 ARG A O 1
ATOM 1322 N N . TRP A 1 182 ? 3.629 -15.5 0.719 1 76.12 182 TRP A N 1
ATOM 1323 C CA . TRP A 1 182 ? 4.141 -15.797 -0.612 1 76.12 182 TRP A CA 1
ATOM 1324 C C . TRP A 1 182 ? 4.184 -17.312 -0.851 1 76.12 182 TRP A C 1
ATOM 1326 O O . TRP A 1 182 ? 3.773 -17.781 -1.911 1 76.12 182 TRP A O 1
ATOM 1336 N N . LEU A 1 183 ? 4.656 -18.016 0.136 1 79.94 183 LEU A N 1
ATOM 1337 C CA . LEU A 1 183 ? 4.699 -19.469 0 1 79.94 183 LEU A CA 1
ATOM 1338 C C . LEU A 1 183 ? 3.303 -20.031 -0.221 1 79.94 183 LEU A C 1
ATOM 1340 O O . LEU A 1 183 ? 3.104 -20.875 -1.091 1 79.94 183 LEU A O 1
ATOM 1344 N N . ARG A 1 184 ? 2.445 -19.578 0.52 1 82.19 184 ARG A N 1
ATOM 1345 C CA . ARG A 1 184 ? 1.063 -20 0.337 1 82.19 184 ARG A CA 1
ATOM 1346 C C . ARG A 1 184 ? 0.54 -19.594 -1.035 1 82.19 184 ARG A C 1
ATOM 1348 O O . ARG A 1 184 ? -0.203 -20.344 -1.671 1 82.19 184 ARG A O 1
ATOM 1355 N N . GLY A 1 185 ? 0.933 -18.375 -1.439 1 87.62 185 GLY A N 1
ATOM 1356 C CA . GLY A 1 185 ? 0.557 -17.922 -2.77 1 87.62 185 GLY A CA 1
ATOM 1357 C C . GLY A 1 185 ? 1.052 -18.844 -3.873 1 87.62 185 GLY A C 1
ATOM 1358 O O . GLY A 1 185 ? 0.286 -19.219 -4.762 1 87.62 185 GLY A O 1
ATOM 1359 N N . PHE A 1 186 ? 2.297 -19.234 -3.754 1 89.25 186 PHE A N 1
ATOM 1360 C CA . PHE A 1 186 ? 2.879 -20.141 -4.734 1 89.25 186 PHE A CA 1
ATOM 1361 C C . PHE A 1 186 ? 2.117 -21.469 -4.77 1 89.25 186 PHE A C 1
ATOM 1363 O O . PHE A 1 186 ? 1.834 -22 -5.848 1 89.25 186 PHE A O 1
ATOM 1370 N N . ALA A 1 187 ? 1.83 -21.922 -3.641 1 88.31 187 ALA A N 1
ATOM 1371 C CA . ALA A 1 187 ? 1.127 -23.203 -3.555 1 88.31 187 ALA A CA 1
ATOM 1372 C C . ALA A 1 187 ? -0.267 -23.109 -4.168 1 88.31 187 ALA A C 1
ATOM 1374 O O . ALA A 1 187 ? -0.66 -23.953 -4.969 1 88.31 187 ALA A O 1
ATOM 1375 N N . GLU A 1 188 ? -0.944 -22.109 -3.803 1 89.94 188 GLU A N 1
ATOM 1376 C CA . GLU A 1 188 ? -2.311 -21.922 -4.285 1 89.94 188 GLU A CA 1
ATOM 1377 C C . GLU A 1 188 ? -2.338 -21.672 -5.789 1 89.94 188 GLU A C 1
ATOM 1379 O O . GLU A 1 188 ? -3.232 -22.141 -6.488 1 89.94 188 GLU A O 1
ATOM 1384 N N . ALA A 1 189 ? -1.402 -20.891 -6.254 1 93.81 189 ALA A N 1
ATOM 1385 C CA . ALA A 1 189 ? -1.318 -20.656 -7.695 1 93.81 189 ALA A CA 1
ATOM 1386 C C . ALA A 1 189 ? -1.072 -21.953 -8.453 1 93.81 189 ALA A C 1
ATOM 1388 O O . ALA A 1 189 ? -1.613 -22.172 -9.539 1 93.81 189 ALA A O 1
ATOM 1389 N N . GLN A 1 190 ? -0.252 -22.781 -7.887 1 93.38 190 GLN A N 1
ATOM 1390 C CA . GLN A 1 190 ? 0.016 -24.094 -8.469 1 93.38 190 GLN A CA 1
ATOM 1391 C C . GLN A 1 190 ? -1.258 -24.938 -8.555 1 93.38 190 GLN A C 1
ATOM 1393 O O . GLN A 1 190 ? -1.546 -25.531 -9.594 1 93.38 190 GLN A O 1
ATOM 1398 N N . VAL A 1 191 ? -1.999 -24.984 -7.52 1 91.19 191 VAL A N 1
ATOM 1399 C CA . VAL A 1 191 ? -3.223 -25.781 -7.477 1 91.19 191 VAL A CA 1
ATOM 1400 C C . VAL A 1 191 ? -4.23 -25.234 -8.484 1 91.19 191 VAL A C 1
ATOM 1402 O O . VAL A 1 191 ? -4.848 -26 -9.227 1 91.19 191 VAL A O 1
ATOM 1405 N N . ALA A 1 192 ? -4.359 -23.969 -8.508 1 92.94 192 ALA A N 1
ATOM 1406 C CA . ALA A 1 192 ? -5.277 -23.344 -9.461 1 92.94 192 ALA A CA 1
ATOM 1407 C C . ALA A 1 192 ? -4.867 -23.641 -10.898 1 92.94 192 ALA A C 1
ATOM 1409 O O . ALA A 1 192 ? -5.703 -24.031 -11.719 1 92.94 192 ALA A O 1
ATOM 1410 N N . SER A 1 193 ? -3.609 -23.5 -11.188 1 95.75 193 SER A N 1
ATOM 1411 C CA . SER A 1 193 ? -3.096 -23.641 -12.547 1 95.75 193 SER A CA 1
ATOM 1412 C C . SER A 1 193 ? -3.254 -25.078 -13.047 1 95.75 193 SER A C 1
ATOM 1414 O O . SER A 1 193 ? -3.459 -25.297 -14.242 1 95.75 193 SER A O 1
ATOM 1416 N N . ALA A 1 194 ? -3.16 -26 -12.18 1 93.75 194 ALA A N 1
ATOM 1417 C CA . ALA A 1 194 ? -3.24 -27.406 -12.555 1 93.75 194 ALA A CA 1
ATOM 1418 C C . ALA A 1 194 ? -4.613 -27.734 -13.133 1 93.75 194 ALA A C 1
ATOM 1420 O O . ALA A 1 194 ? -4.785 -28.766 -13.781 1 93.75 194 ALA A O 1
ATOM 1421 N N . ARG A 1 195 ? -5.555 -26.906 -12.93 1 91.44 195 ARG A N 1
ATOM 1422 C CA . ARG A 1 195 ? -6.91 -27.156 -13.422 1 91.44 195 ARG A CA 1
ATOM 1423 C C . ARG A 1 195 ? -7.191 -26.344 -14.688 1 91.44 195 ARG A C 1
ATOM 1425 O O . ARG A 1 195 ? -8.312 -26.359 -15.203 1 91.44 195 ARG A O 1
ATOM 1432 N N . PHE A 1 196 ? -6.203 -25.656 -15.195 1 96.25 196 PHE A N 1
ATOM 1433 C CA . PHE A 1 196 ? -6.406 -24.781 -16.344 1 96.25 196 PHE A CA 1
ATOM 1434 C C . PHE A 1 196 ? -6.301 -25.562 -17.641 1 96.25 196 PHE A C 1
ATOM 1436 O O . PHE A 1 196 ? -5.555 -26.547 -17.734 1 96.25 196 PHE A O 1
ATOM 1443 N N . ASP A 1 197 ? -7.031 -25.125 -18.609 1 95.31 197 ASP A N 1
ATOM 1444 C CA . ASP A 1 197 ? -6.902 -25.547 -20 1 95.31 197 ASP A CA 1
ATOM 1445 C C . ASP A 1 197 ? -6.578 -24.359 -20.906 1 95.31 197 ASP A C 1
ATOM 1447 O O . ASP A 1 197 ? -6.852 -23.203 -20.562 1 95.31 197 ASP A O 1
ATOM 1451 N N . LEU A 1 198 ? -5.938 -24.688 -22 1 96.25 198 LEU A N 1
ATOM 1452 C CA . LEU A 1 198 ? -5.762 -23.672 -23.031 1 96.25 198 LEU A CA 1
ATOM 1453 C C . LEU A 1 198 ? -7.102 -23.266 -23.625 1 96.25 198 LEU A C 1
ATOM 1455 O O . LEU A 1 198 ? -7.809 -24.094 -24.203 1 96.25 198 LEU A O 1
ATOM 1459 N N . ARG A 1 199 ? -7.434 -21.984 -23.531 1 95.06 199 ARG A N 1
ATOM 1460 C CA . ARG A 1 199 ? -8.766 -21.516 -23.891 1 95.06 199 ARG A CA 1
ATOM 1461 C C . ARG A 1 199 ? -8.727 -20.688 -25.172 1 95.06 199 ARG A C 1
ATOM 1463 O O . ARG A 1 199 ? -9.711 -20.625 -25.906 1 95.06 199 ARG A O 1
ATOM 1470 N N . ALA A 1 200 ? -7.633 -19.984 -25.359 1 95.62 200 ALA A N 1
ATOM 1471 C CA . ALA A 1 200 ? -7.496 -19.125 -26.531 1 95.62 200 ALA A CA 1
ATOM 1472 C C . ALA A 1 200 ? -6.027 -18.953 -26.906 1 95.62 200 ALA A C 1
ATOM 1474 O O . ALA A 1 200 ? -5.145 -19.016 -26.047 1 95.62 200 ALA A O 1
ATOM 1475 N N . GLU A 1 201 ? -5.824 -18.75 -28.203 1 96.88 201 GLU A N 1
ATOM 1476 C CA . GLU A 1 201 ? -4.512 -18.453 -28.766 1 96.88 201 GLU A CA 1
ATOM 1477 C C . GLU A 1 201 ? -4.609 -17.328 -29.797 1 96.88 201 GLU A C 1
ATOM 1479 O O . GLU A 1 201 ? -5.496 -17.344 -30.656 1 96.88 201 GLU A O 1
ATOM 1484 N N . LEU A 1 202 ? -3.75 -16.359 -29.641 1 97.75 202 LEU A N 1
ATOM 1485 C CA . LEU A 1 202 ? -3.68 -15.25 -30.578 1 97.75 202 LEU A CA 1
ATOM 1486 C C . LEU A 1 202 ? -2.295 -15.164 -31.203 1 97.75 202 LEU A C 1
ATOM 1488 O O . LEU A 1 202 ? -1.301 -15.555 -30.594 1 97.75 202 LEU A O 1
ATOM 1492 N N . SER A 1 203 ? -2.295 -14.656 -32.469 1 97.5 203 SER A N 1
ATOM 1493 C CA . SER A 1 203 ? -1.018 -14.312 -33.062 1 97.5 203 SER A CA 1
ATOM 1494 C C . SER A 1 203 ? -0.368 -13.125 -32.375 1 97.5 203 SER A C 1
ATOM 1496 O O . SER A 1 203 ? -1.006 -12.453 -31.547 1 97.5 203 SER A O 1
ATOM 1498 N N . GLY A 1 204 ? 0.911 -12.891 -32.719 1 96.94 204 GLY A N 1
ATOM 1499 C CA . GLY A 1 204 ? 1.634 -11.781 -32.125 1 96.94 204 GLY A CA 1
ATOM 1500 C C . GLY A 1 204 ? 0.954 -10.445 -32.312 1 96.94 204 GLY A C 1
ATOM 1501 O O . GLY A 1 204 ? 0.763 -9.68 -31.375 1 96.94 204 GLY A O 1
ATOM 1502 N N . ALA A 1 205 ? 0.557 -10.195 -33.5 1 96.06 205 ALA A N 1
ATOM 1503 C CA . ALA A 1 205 ? -0.074 -8.93 -33.875 1 96.06 205 ALA A CA 1
ATOM 1504 C C . ALA A 1 205 ? -1.404 -8.758 -33.156 1 96.06 205 ALA A C 1
ATOM 1506 O O . ALA A 1 205 ? -1.698 -7.672 -32.625 1 96.06 205 ALA A O 1
ATOM 1507 N N . GLU A 1 206 ? -2.129 -9.805 -33.094 1 96.44 206 GLU A N 1
ATOM 1508 C CA . GLU A 1 206 ? -3.422 -9.742 -32.438 1 96.44 206 GLU A CA 1
ATOM 1509 C C . GLU A 1 206 ? -3.252 -9.586 -30.922 1 96.44 206 GLU A C 1
ATOM 1511 O O . GLU A 1 206 ? -4.059 -8.93 -30.266 1 96.44 206 GLU A O 1
ATOM 1516 N N . ALA A 1 207 ? -2.24 -10.219 -30.391 1 96.56 207 ALA A N 1
ATOM 1517 C CA . ALA A 1 207 ? -1.927 -10.102 -28.969 1 96.56 207 ALA A CA 1
ATOM 1518 C C . ALA A 1 207 ? -1.671 -8.648 -28.594 1 96.56 207 ALA A C 1
ATOM 1520 O O . ALA A 1 207 ? -2.225 -8.148 -27.609 1 96.56 207 ALA A O 1
ATOM 1521 N N . VAL A 1 208 ? -0.891 -7.988 -29.422 1 95.25 208 VAL A N 1
ATOM 1522 C CA . VAL A 1 208 ? -0.534 -6.594 -29.172 1 95.25 208 VAL A CA 1
ATOM 1523 C C . VAL A 1 208 ? -1.786 -5.723 -29.219 1 95.25 208 VAL A C 1
ATOM 1525 O O . VAL A 1 208 ? -2.021 -4.91 -28.328 1 95.25 208 VAL A O 1
ATOM 1528 N N . ARG A 1 209 ? -2.588 -5.887 -30.188 1 93.88 209 ARG A N 1
ATOM 1529 C CA . ARG A 1 209 ? -3.809 -5.105 -30.359 1 93.88 209 ARG A CA 1
ATOM 1530 C C . ARG A 1 209 ? -4.758 -5.324 -29.188 1 93.88 209 ARG A C 1
ATOM 1532 O O . ARG A 1 209 ? -5.297 -4.363 -28.625 1 93.88 209 ARG A O 1
ATOM 1539 N N . PHE A 1 210 ? -4.938 -6.535 -28.797 1 94.94 210 PHE A N 1
ATOM 1540 C CA . PHE A 1 210 ? -5.855 -6.879 -27.719 1 94.94 210 PHE A CA 1
ATOM 1541 C C . PHE A 1 210 ? -5.395 -6.273 -26.406 1 94.94 210 PHE A C 1
ATOM 1543 O O . PHE A 1 210 ? -6.16 -5.59 -25.719 1 94.94 210 PHE A O 1
ATOM 1550 N N . LEU A 1 211 ? -4.141 -6.488 -26 1 93.38 211 LEU A N 1
ATOM 1551 C CA . LEU A 1 211 ? -3.623 -6.059 -24.703 1 93.38 211 LEU A CA 1
ATOM 1552 C C . LEU A 1 211 ? -3.602 -4.535 -24.609 1 93.38 211 LEU A C 1
ATOM 1554 O O . LEU A 1 211 ? -3.857 -3.975 -23.531 1 93.38 211 LEU A O 1
ATOM 1558 N N . ARG A 1 212 ? -3.35 -3.877 -25.703 1 87.38 212 ARG A N 1
ATOM 1559 C CA . ARG A 1 212 ? -3.334 -2.416 -25.703 1 87.38 212 ARG A CA 1
ATOM 1560 C C . ARG A 1 212 ? -4.75 -1.854 -25.625 1 87.38 212 ARG A C 1
ATOM 1562 O O . ARG A 1 212 ? -4.941 -0.702 -25.219 1 87.38 212 ARG A O 1
ATOM 1569 N N . SER A 1 213 ? -5.754 -2.654 -25.938 1 87.94 213 SER A N 1
ATOM 1570 C CA . SER A 1 213 ? -7.141 -2.201 -25.938 1 87.94 213 SER A CA 1
ATOM 1571 C C . SER A 1 213 ? -7.754 -2.314 -24.547 1 87.94 213 SER A C 1
ATOM 1573 O O . SER A 1 213 ? -8.828 -1.768 -24.281 1 87.94 213 SER A O 1
ATOM 1575 N N . LEU A 1 214 ? -7.121 -3.023 -23.641 1 86.38 214 LEU A N 1
ATOM 1576 C CA . LEU A 1 214 ? -7.676 -3.26 -22.312 1 86.38 214 LEU A CA 1
ATOM 1577 C C . LEU A 1 214 ? -7.688 -1.975 -21.484 1 86.38 214 LEU A C 1
ATOM 1579 O O . LEU A 1 214 ? -6.781 -1.146 -21.609 1 86.38 214 LEU A O 1
ATOM 1583 N N . PRO A 1 215 ? -8.656 -1.843 -20.625 1 76.5 215 PRO A N 1
ATOM 1584 C CA . PRO A 1 215 ? -8.695 -0.651 -19.781 1 76.5 215 PRO A CA 1
ATOM 1585 C C . PRO A 1 215 ? -7.531 -0.598 -18.797 1 76.5 215 PRO A C 1
ATOM 1587 O O . PRO A 1 215 ? -7.109 -1.635 -18.281 1 76.5 215 PRO A O 1
ATOM 1590 N N . ARG A 1 216 ? -6.949 0.572 -18.453 1 65.38 216 ARG A N 1
ATOM 1591 C CA . ARG A 1 216 ? -5.805 0.756 -17.578 1 65.38 216 ARG A CA 1
ATOM 1592 C C . ARG A 1 216 ? -6.25 0.87 -16.125 1 65.38 216 ARG A C 1
ATOM 1594 O O . ARG A 1 216 ? -5.457 0.637 -15.203 1 65.38 216 ARG A O 1
ATOM 1601 N N . THR A 1 217 ? -7.434 1.298 -15.906 1 56.91 217 THR A N 1
ATOM 1602 C CA . THR A 1 217 ? -7.93 1.407 -14.539 1 56.91 217 THR A CA 1
ATOM 1603 C C . THR A 1 217 ? -9.289 0.72 -14.398 1 56.91 217 THR A C 1
ATOM 1605 O O . THR A 1 217 ? -10.102 0.745 -15.32 1 56.91 217 THR A O 1
ATOM 1608 N N . GLN A 1 218 ? -9.25 -0.346 -13.508 1 54.72 218 GLN A N 1
ATOM 1609 C CA . GLN A 1 218 ? -10.586 -0.874 -13.242 1 54.72 218 GLN A CA 1
ATOM 1610 C C . GLN A 1 218 ? -11.328 -0.005 -12.234 1 54.72 218 GLN A C 1
ATOM 1612 O O . GLN A 1 218 ? -10.758 0.404 -11.219 1 54.72 218 GLN A O 1
ATOM 1617 N N . ALA A 1 219 ? -12.391 0.432 -12.68 1 49.53 219 ALA A N 1
ATOM 1618 C CA . ALA A 1 219 ? -13.25 1.174 -11.766 1 49.53 219 ALA A CA 1
ATOM 1619 C C . ALA A 1 219 ? -13.57 0.351 -10.516 1 49.53 219 ALA A C 1
ATOM 1621 O O . ALA A 1 219 ? -13.82 -0.852 -10.609 1 49.53 219 ALA A O 1
ATOM 1622 N N . ARG A 1 220 ? -13.398 0.891 -9.312 1 49.12 220 ARG A N 1
ATOM 1623 C CA . ARG A 1 220 ? -13.727 0.268 -8.039 1 49.12 220 ARG A CA 1
ATOM 1624 C C . ARG A 1 220 ? -15.188 -0.177 -8.008 1 49.12 220 ARG A C 1
ATOM 1626 O O . ARG A 1 220 ? -16.062 0.542 -8.477 1 49.12 220 ARG A O 1
ATOM 1633 N N . GLY A 1 221 ? -15.586 -1.475 -7.664 1 52.75 221 GLY A N 1
ATOM 1634 C CA . GLY A 1 221 ? -16.922 -2.006 -7.457 1 52.75 221 GLY A CA 1
ATOM 1635 C C . GLY A 1 221 ? -17.438 -2.801 -8.641 1 52.75 221 GLY A C 1
ATOM 1636 O O . GLY A 1 221 ? -18.5 -3.428 -8.562 1 52.75 221 GLY A O 1
ATOM 1637 N N . ARG A 1 222 ? -16.734 -2.775 -9.68 1 60.19 222 ARG A N 1
ATOM 1638 C CA . ARG A 1 222 ? -17.297 -3.514 -10.812 1 60.19 222 ARG A CA 1
ATOM 1639 C C . ARG A 1 222 ? -16.875 -4.977 -10.773 1 60.19 222 ARG A C 1
ATOM 1641 O O . ARG A 1 222 ? -15.828 -5.312 -10.203 1 60.19 222 ARG A O 1
ATOM 1648 N N . GLY A 1 223 ? -17.781 -5.832 -11.18 1 70.19 223 GLY A N 1
ATOM 1649 C CA . GLY A 1 223 ? -17.516 -7.254 -11.32 1 70.19 223 GLY A CA 1
ATOM 1650 C C . GLY A 1 223 ? -16.312 -7.547 -12.211 1 70.19 223 GLY A C 1
ATOM 1651 O O . GLY A 1 223 ? -15.75 -6.633 -12.812 1 70.19 223 GLY A O 1
ATOM 1652 N N . PRO A 1 224 ? -16 -8.805 -12.172 1 79.75 224 PRO A N 1
ATOM 1653 C CA . PRO A 1 224 ? -14.859 -9.18 -13 1 79.75 224 PRO A CA 1
ATOM 1654 C C . PRO A 1 224 ? -15.141 -9.062 -14.492 1 79.75 224 PRO A C 1
ATOM 1656 O O . PRO A 1 224 ? -16.281 -9.219 -14.922 1 79.75 224 PRO A O 1
ATOM 1659 N N . LEU A 1 225 ? -14.141 -8.711 -15.219 1 88 225 LEU A N 1
ATOM 1660 C CA . LEU A 1 225 ? -14.203 -8.727 -16.672 1 88 225 LEU A CA 1
ATOM 1661 C C . LEU A 1 225 ? -13.984 -10.141 -17.203 1 88 225 LEU A C 1
ATOM 1663 O O . LEU A 1 225 ? -13.273 -10.938 -16.594 1 88 225 LEU A O 1
ATOM 1667 N N . TRP A 1 226 ? -14.695 -10.461 -18.312 1 92.5 226 TRP A N 1
ATOM 1668 C CA . TRP A 1 226 ? -14.508 -11.711 -19.047 1 92.5 226 TRP A CA 1
ATOM 1669 C C . TRP A 1 226 ? -14.078 -11.438 -20.484 1 92.5 226 TRP A C 1
ATOM 1671 O O . TRP A 1 226 ? -14.32 -10.352 -21.016 1 92.5 226 TRP A O 1
ATOM 1681 N N . VAL A 1 227 ? -13.367 -12.445 -21.047 1 94.62 227 VAL A N 1
ATOM 1682 C CA . VAL A 1 227 ? -13.023 -12.328 -22.453 1 94.62 227 VAL A CA 1
ATOM 1683 C C . VAL A 1 227 ? -13.484 -13.57 -23.203 1 94.62 227 VAL A C 1
ATOM 1685 O O . VAL A 1 227 ? -13.406 -14.688 -22.688 1 94.62 227 VAL A O 1
ATOM 1688 N N . THR A 1 228 ? -13.992 -13.367 -24.438 1 92.56 228 THR A N 1
ATOM 1689 C CA . THR A 1 228 ? -14.453 -14.445 -25.297 1 92.56 228 THR A CA 1
ATOM 1690 C C . THR A 1 228 ? -13.797 -14.359 -26.672 1 92.56 228 THR A C 1
ATOM 1692 O O . THR A 1 228 ? -13.5 -13.266 -27.156 1 92.56 228 THR A O 1
ATOM 1695 N N . PRO A 1 229 ? -13.562 -15.531 -27.219 1 90.44 229 PRO A N 1
ATOM 1696 C CA . PRO A 1 229 ? -13.031 -15.508 -28.594 1 90.44 229 PRO A CA 1
ATOM 1697 C C . PRO A 1 229 ? -13.969 -14.828 -29.578 1 90.44 229 PRO A C 1
ATOM 1699 O O . PRO A 1 229 ? -15.188 -15.023 -29.516 1 90.44 229 PRO A O 1
ATOM 1702 N N . SER A 1 230 ? -13.398 -13.938 -30.359 1 91 230 SER A N 1
ATOM 1703 C CA . SER A 1 230 ? -14.078 -13.234 -31.453 1 91 230 SER A CA 1
ATOM 1704 C C . SER A 1 230 ? -13.219 -13.203 -32.719 1 91 230 SER A C 1
ATOM 1706 O O . SER A 1 230 ? -12.461 -12.25 -32.906 1 91 230 SER A O 1
ATOM 1708 N N . GLY A 1 231 ? -13.461 -14.211 -33.562 1 90 231 GLY A N 1
ATOM 1709 C CA . GLY A 1 231 ? -12.586 -14.312 -34.719 1 90 231 GLY A CA 1
ATOM 1710 C C . GLY A 1 231 ? -11.148 -14.617 -34.344 1 90 231 GLY A C 1
ATOM 1711 O O . GLY A 1 231 ? -10.867 -15.625 -33.688 1 90 231 GLY A O 1
ATOM 1712 N N . ARG A 1 232 ? -10.297 -13.68 -34.781 1 92.19 232 ARG A N 1
ATOM 1713 C CA . ARG A 1 232 ? -8.867 -13.883 -34.562 1 92.19 232 ARG A CA 1
ATOM 1714 C C . ARG A 1 232 ? -8.414 -13.203 -33.25 1 92.19 232 ARG A C 1
ATOM 1716 O O . ARG A 1 232 ? -7.23 -13.25 -32.906 1 92.19 232 ARG A O 1
ATOM 1723 N N . THR A 1 233 ? -9.359 -12.57 -32.562 1 93.44 233 THR A N 1
ATOM 1724 C CA . THR A 1 233 ? -8.992 -11.82 -31.375 1 93.44 233 THR A CA 1
ATOM 1725 C C . THR A 1 233 ? -9.914 -12.18 -30.203 1 93.44 233 THR A C 1
ATOM 1727 O O . THR A 1 233 ? -10.617 -13.188 -30.25 1 93.44 233 THR A O 1
ATOM 1730 N N . LEU A 1 234 ? -9.734 -11.492 -29.109 1 94.81 234 LEU A N 1
ATOM 1731 C CA . LEU A 1 234 ? -10.586 -11.625 -27.938 1 94.81 234 LEU A CA 1
ATOM 1732 C C . LEU A 1 234 ? -11.391 -10.352 -27.703 1 94.81 234 LEU A C 1
ATOM 1734 O O . LEU A 1 234 ? -10.938 -9.25 -28.031 1 94.81 234 LEU A O 1
ATOM 1738 N N . ARG A 1 235 ? -12.578 -10.555 -27.203 1 92.75 235 ARG A N 1
ATOM 1739 C CA . ARG A 1 235 ? -13.438 -9.414 -26.891 1 92.75 235 ARG A CA 1
ATOM 1740 C C . ARG A 1 235 ? -13.828 -9.422 -25.406 1 92.75 235 ARG A C 1
ATOM 1742 O O . ARG A 1 235 ? -14.242 -10.453 -24.875 1 92.75 235 ARG A O 1
ATOM 1749 N N . PRO A 1 236 ? -13.609 -8.273 -24.766 1 89.75 236 PRO A N 1
ATOM 1750 C CA . PRO A 1 236 ? -14.055 -8.18 -23.375 1 89.75 236 PRO A CA 1
ATOM 1751 C C . PRO A 1 236 ? -15.57 -8.18 -23.234 1 89.75 236 PRO A C 1
ATOM 1753 O O . PRO A 1 236 ? -16.266 -7.617 -24.078 1 89.75 236 PRO A O 1
ATOM 1756 N N . THR A 1 237 ? -16.047 -8.891 -22.203 1 87.94 237 THR A N 1
ATOM 1757 C CA . THR A 1 237 ? -17.469 -8.922 -21.875 1 87.94 237 THR A CA 1
ATOM 1758 C C . THR A 1 237 ? -17.688 -8.93 -20.375 1 87.94 237 THR A C 1
ATOM 1760 O O . THR A 1 237 ? -16.781 -9.273 -19.609 1 87.94 237 THR A O 1
ATOM 1763 N N . THR A 1 238 ? -18.859 -8.5 -19.891 1 83.31 238 THR A N 1
ATOM 1764 C CA . THR A 1 238 ? -19.172 -8.492 -18.469 1 83.31 238 THR A CA 1
ATOM 1765 C C . THR A 1 238 ? -19.938 -9.75 -18.078 1 83.31 238 THR A C 1
ATOM 1767 O O . THR A 1 238 ? -20.078 -10.047 -16.891 1 83.31 238 THR A O 1
ATOM 1770 N N . ARG A 1 239 ? -20.406 -10.492 -19.078 1 80.12 239 ARG A N 1
ATOM 1771 C CA . ARG A 1 239 ? -21.141 -11.727 -18.812 1 80.12 239 ARG A CA 1
ATOM 1772 C C . ARG A 1 239 ? -20.391 -12.945 -19.328 1 80.12 239 ARG A C 1
ATOM 1774 O O . ARG A 1 239 ? -20 -12.984 -20.5 1 80.12 239 ARG A O 1
ATOM 1781 N N . PRO A 1 240 ? -20.219 -13.875 -18.422 1 81.38 240 PRO A N 1
ATOM 1782 C CA . PRO A 1 240 ? -19.469 -15.047 -18.875 1 81.38 240 PRO A CA 1
ATOM 1783 C C . PRO A 1 240 ? -20.297 -15.953 -19.797 1 81.38 240 PRO A C 1
ATOM 1785 O O . PRO A 1 240 ? -21.438 -16.281 -19.484 1 81.38 240 PRO A O 1
ATOM 1788 N N . GLY A 1 241 ? -19.938 -16.047 -21.031 1 79.25 241 GLY A N 1
ATOM 1789 C CA . GLY A 1 241 ? -20.516 -17 -21.969 1 79.25 241 GLY A CA 1
ATOM 1790 C C . GLY A 1 241 ? -19.656 -18.234 -22.156 1 79.25 241 GLY A C 1
ATOM 1791 O O . GLY A 1 241 ? -18.688 -18.453 -21.406 1 79.25 241 GLY A O 1
ATOM 1792 N N . ALA A 1 242 ? -20.141 -19.094 -23.094 1 81.69 242 ALA A N 1
ATOM 1793 C CA . ALA A 1 242 ? -19.391 -20.297 -23.406 1 81.69 242 ALA A CA 1
ATOM 1794 C C . ALA A 1 242 ? -17.969 -19.969 -23.875 1 81.69 242 ALA A C 1
ATOM 1796 O O . ALA A 1 242 ? -17.781 -19.125 -24.766 1 81.69 242 ALA A O 1
ATOM 1797 N N . GLY A 1 243 ? -17 -20.531 -23.203 1 86.5 243 GLY A N 1
ATOM 1798 C CA . GLY A 1 243 ? -15.617 -20.359 -23.609 1 86.5 243 GLY A CA 1
ATOM 1799 C C . GLY A 1 243 ? -14.969 -19.125 -23.031 1 86.5 243 GLY A C 1
ATOM 1800 O O . GLY A 1 243 ? -13.805 -18.828 -23.312 1 86.5 243 GLY A O 1
ATOM 1801 N N . ALA A 1 244 ? -15.711 -18.469 -22.219 1 92.06 244 ALA A N 1
ATOM 1802 C CA . ALA A 1 244 ? -15.18 -17.234 -21.641 1 92.06 244 ALA A CA 1
ATOM 1803 C C . ALA A 1 244 ? -14.078 -17.531 -20.625 1 92.06 244 ALA A C 1
ATOM 1805 O O . ALA A 1 244 ? -14.102 -18.562 -19.953 1 92.06 244 ALA A O 1
ATOM 1806 N N . VAL A 1 245 ? -13.109 -16.656 -20.578 1 94.94 245 VAL A N 1
ATOM 1807 C CA . VAL A 1 245 ? -12.047 -16.703 -19.562 1 94.94 245 VAL A CA 1
ATOM 1808 C C . VAL A 1 245 ? -12.117 -15.453 -18.688 1 94.94 245 VAL A C 1
ATOM 1810 O O . VAL A 1 245 ? -12.281 -14.344 -19.188 1 94.94 245 VAL A O 1
ATOM 1813 N N . CYS A 1 246 ? -12.016 -15.672 -17.438 1 93.94 246 CYS A N 1
ATOM 1814 C CA . CYS A 1 246 ? -12.102 -14.578 -16.484 1 93.94 246 CYS A CA 1
ATOM 1815 C C . CYS A 1 246 ? -10.852 -13.703 -16.531 1 93.94 246 CYS A C 1
ATOM 1817 O O . CYS A 1 246 ? -9.734 -14.219 -16.609 1 93.94 246 CYS A O 1
ATOM 1819 N N . LEU A 1 247 ? -11.008 -12.406 -16.625 1 93.31 247 LEU A N 1
ATOM 1820 C CA . LEU A 1 247 ? -9.938 -11.422 -16.516 1 93.31 247 LEU A CA 1
ATOM 1821 C C . LEU A 1 247 ? -10.211 -10.453 -15.367 1 93.31 247 LEU A C 1
ATOM 1823 O O . LEU A 1 247 ? -10.672 -9.336 -15.594 1 93.31 247 LEU A O 1
ATOM 1827 N N . PRO A 1 248 ? -9.906 -10.977 -14.148 1 88.25 248 PRO A N 1
ATOM 1828 C CA . PRO A 1 248 ? -10.195 -10.141 -12.977 1 88.25 248 PRO A CA 1
ATOM 1829 C C . PRO A 1 248 ? -9.188 -9.008 -12.805 1 88.25 248 PRO A C 1
ATOM 1831 O O . PRO A 1 248 ? -8.133 -9.195 -12.188 1 88.25 248 PRO A O 1
ATOM 1834 N N . GLY A 1 249 ? -9.508 -7.766 -13.273 1 86.88 249 GLY A N 1
ATOM 1835 C CA . GLY A 1 249 ? -8.617 -6.625 -13.156 1 86.88 249 GLY A CA 1
ATOM 1836 C C . GLY A 1 249 ? -7.598 -6.551 -14.281 1 86.88 249 GLY A C 1
ATOM 1837 O O . GLY A 1 249 ? -6.445 -6.957 -14.109 1 86.88 249 GLY A O 1
ATOM 1838 N N . PRO A 1 250 ? -8.039 -6.023 -15.398 1 87.75 250 PRO A N 1
ATOM 1839 C CA . PRO A 1 250 ? -7.156 -5.98 -16.562 1 87.75 250 PRO A CA 1
ATOM 1840 C C . PRO A 1 250 ? -5.879 -5.184 -16.312 1 87.75 250 PRO A C 1
ATOM 1842 O O . PRO A 1 250 ? -4.859 -5.422 -16.969 1 87.75 250 PRO A O 1
ATOM 1845 N N . ASP A 1 251 ? -5.863 -4.309 -15.312 1 82.56 251 ASP A N 1
ATOM 1846 C CA . ASP A 1 251 ? -4.68 -3.514 -14.992 1 82.56 251 ASP A CA 1
ATOM 1847 C C . ASP A 1 251 ? -3.566 -4.395 -14.422 1 82.56 251 ASP A C 1
ATOM 1849 O O . ASP A 1 251 ? -2.393 -4.02 -14.469 1 82.56 251 ASP A O 1
ATOM 1853 N N . ARG A 1 252 ? -3.965 -5.52 -13.969 1 89.62 252 ARG A N 1
ATOM 1854 C CA . ARG A 1 252 ? -3.002 -6.434 -13.367 1 89.62 252 ARG A CA 1
ATOM 1855 C C . ARG A 1 252 ? -2.125 -7.086 -14.43 1 89.62 252 ARG A C 1
ATOM 1857 O O . ARG A 1 252 ? -1.127 -7.734 -14.109 1 89.62 252 ARG A O 1
ATOM 1864 N N . LEU A 1 253 ? -2.412 -6.855 -15.758 1 93.25 253 LEU A N 1
ATOM 1865 C CA . LEU A 1 253 ? -1.613 -7.387 -16.859 1 93.25 253 LEU A CA 1
ATOM 1866 C C . LEU A 1 253 ? -0.591 -6.359 -17.328 1 93.25 253 LEU A C 1
ATOM 1868 O O . LEU A 1 253 ? 0.113 -6.586 -18.312 1 93.25 253 LEU A O 1
ATOM 1872 N N . VAL A 1 254 ? -0.366 -5.309 -16.625 1 87 254 VAL A N 1
ATOM 1873 C CA . VAL A 1 254 ? 0.406 -4.16 -17.094 1 87 254 VAL A CA 1
ATOM 1874 C C . VAL A 1 254 ? 1.862 -4.57 -17.297 1 87 254 VAL A C 1
ATOM 1876 O O . VAL A 1 254 ? 2.537 -4.055 -18.203 1 87 254 VAL A O 1
ATOM 1879 N N . ALA A 1 255 ? 2.301 -5.531 -16.578 1 89.62 255 ALA A N 1
ATOM 1880 C CA . ALA A 1 255 ? 3.699 -5.945 -16.672 1 89.62 255 ALA A CA 1
ATOM 1881 C C . ALA A 1 255 ? 3.994 -6.551 -18.047 1 89.62 255 ALA A C 1
ATOM 1883 O O . ALA A 1 255 ? 5.145 -6.562 -18.484 1 89.62 255 ALA A O 1
ATOM 1884 N N . LEU A 1 256 ? 2.986 -7.031 -18.781 1 93.81 256 LEU A N 1
ATOM 1885 C CA . LEU A 1 256 ? 3.176 -7.621 -20.094 1 93.81 256 LEU A CA 1
ATOM 1886 C C . LEU A 1 256 ? 3.582 -6.559 -21.109 1 93.81 256 LEU A C 1
ATOM 1888 O O . LEU A 1 256 ? 4.121 -6.879 -22.172 1 93.81 256 LEU A O 1
ATOM 1892 N N . GLU A 1 257 ? 3.346 -5.328 -20.797 1 88.25 257 GLU A N 1
ATOM 1893 C CA . GLU A 1 257 ? 3.662 -4.242 -21.719 1 88.25 257 GLU A CA 1
ATOM 1894 C C . GLU A 1 257 ? 5.16 -4.172 -22 1 88.25 257 GLU A C 1
ATOM 1896 O O . GLU A 1 257 ? 5.578 -3.752 -23.078 1 88.25 257 GLU A O 1
ATOM 1901 N N . ARG A 1 258 ? 5.922 -4.641 -21.031 1 85.56 258 ARG A N 1
ATOM 1902 C CA . ARG A 1 258 ? 7.375 -4.598 -21.172 1 85.56 258 ARG A CA 1
ATOM 1903 C C . ARG A 1 258 ? 7.832 -5.398 -22.391 1 85.56 258 ARG A C 1
ATOM 1905 O O . ARG A 1 258 ? 8.828 -5.055 -23.031 1 85.56 258 ARG A O 1
ATOM 1912 N N . VAL A 1 259 ? 7.039 -6.461 -22.797 1 92.88 259 VAL A N 1
ATOM 1913 C CA . VAL A 1 259 ? 7.555 -7.395 -23.781 1 92.88 259 VAL A CA 1
ATOM 1914 C C . VAL A 1 259 ? 6.672 -7.367 -25.031 1 92.88 259 VAL A C 1
ATOM 1916 O O . VAL A 1 259 ? 6.91 -8.109 -25.984 1 92.88 259 VAL A O 1
ATOM 1919 N N . LEU A 1 260 ? 5.727 -6.52 -25.094 1 91.19 260 LEU A N 1
ATOM 1920 C CA . LEU A 1 260 ? 4.688 -6.578 -26.109 1 91.19 260 LEU A CA 1
ATOM 1921 C C . LEU A 1 260 ? 5.285 -6.414 -27.516 1 91.19 260 LEU A C 1
ATOM 1923 O O . LEU A 1 260 ? 4.855 -7.078 -28.453 1 91.19 260 LEU A O 1
ATOM 1927 N N . ARG A 1 261 ? 6.27 -5.598 -27.688 1 90.38 261 ARG A N 1
ATOM 1928 C CA . ARG A 1 261 ? 6.863 -5.336 -28.984 1 90.38 261 ARG A CA 1
ATOM 1929 C C . ARG A 1 261 ? 7.504 -6.594 -29.562 1 90.38 261 ARG A C 1
ATOM 1931 O O . ARG A 1 261 ? 7.707 -6.699 -30.781 1 90.38 261 ARG A O 1
ATOM 1938 N N . HIS A 1 262 ? 7.848 -7.566 -28.734 1 93.19 262 HIS A N 1
ATOM 1939 C CA . HIS A 1 262 ? 8.547 -8.773 -29.156 1 93.19 262 HIS A CA 1
ATOM 1940 C C . HIS A 1 262 ? 7.625 -9.984 -29.141 1 93.19 262 HIS A C 1
ATOM 1942 O O . HIS A 1 262 ? 8.078 -11.117 -29.297 1 93.19 262 HIS A O 1
ATOM 1948 N N . ALA A 1 263 ? 6.312 -9.766 -28.875 1 96.19 263 ALA A N 1
ATOM 1949 C CA . ALA A 1 263 ? 5.359 -10.852 -28.703 1 96.19 263 ALA A CA 1
ATOM 1950 C C . ALA A 1 263 ? 5.172 -11.633 -30 1 96.19 263 ALA A C 1
ATOM 1952 O O . ALA A 1 263 ? 4.973 -11.047 -31.062 1 96.19 263 ALA A O 1
ATOM 1953 N N . THR A 1 264 ? 5.281 -12.945 -29.953 1 97.69 264 THR A N 1
ATOM 1954 C CA . THR A 1 264 ? 5 -13.805 -31.109 1 97.69 264 THR A CA 1
ATOM 1955 C C . THR A 1 264 ? 3.629 -14.453 -30.969 1 97.69 264 THR A C 1
ATOM 1957 O O . THR A 1 264 ? 3.129 -15.07 -31.906 1 97.69 264 THR A O 1
ATOM 1960 N N . GLY A 1 265 ? 3.039 -14.328 -29.844 1 97.94 265 GLY A N 1
ATOM 1961 C CA . GLY A 1 265 ? 1.709 -14.859 -29.609 1 97.94 265 GLY A CA 1
ATOM 1962 C C . GLY A 1 265 ? 1.22 -14.625 -28.188 1 97.94 265 GLY A C 1
ATOM 1963 O O . GLY A 1 265 ? 1.97 -14.133 -27.344 1 97.94 265 GLY A O 1
ATOM 1964 N N . LEU A 1 266 ? -0.04 -14.906 -27.953 1 98.25 266 LEU A N 1
ATOM 1965 C CA . LEU A 1 266 ? -0.678 -14.875 -26.641 1 98.25 266 LEU A CA 1
ATOM 1966 C C . LEU A 1 266 ? -1.51 -16.141 -26.422 1 98.25 266 LEU A C 1
ATOM 1968 O O . LEU A 1 266 ? -2.287 -16.531 -27.281 1 98.25 266 LEU A O 1
ATOM 1972 N N . ARG A 1 267 ? -1.267 -16.797 -25.359 1 98.12 267 ARG A N 1
ATOM 1973 C CA . ARG A 1 267 ? -2.072 -17.938 -24.938 1 98.12 267 ARG A CA 1
ATOM 1974 C C . ARG A 1 267 ? -2.805 -17.625 -23.625 1 98.12 267 ARG A C 1
ATOM 1976 O O . ARG A 1 267 ? -2.227 -17.047 -22.719 1 98.12 267 ARG A O 1
ATOM 1983 N N . VAL A 1 268 ? -4.051 -17.969 -23.562 1 97.75 268 VAL A N 1
ATOM 1984 C CA . VAL A 1 268 ? -4.895 -17.688 -22.406 1 97.75 268 VAL A CA 1
ATOM 1985 C C . VAL A 1 268 ? -5.398 -19 -21.812 1 97.75 268 VAL A C 1
ATOM 1987 O O . VAL A 1 268 ? -5.879 -19.875 -22.547 1 97.75 268 VAL A O 1
ATOM 1990 N N . TYR A 1 269 ? -5.199 -19.125 -20.516 1 97.56 269 TYR A N 1
ATOM 1991 C CA . TYR A 1 269 ? -5.594 -20.359 -19.812 1 97.56 269 TYR A CA 1
ATOM 1992 C C . TYR A 1 269 ? -6.629 -20.062 -18.734 1 97.56 269 TYR A C 1
ATOM 1994 O O . TYR A 1 269 ? -6.629 -18.969 -18.156 1 97.56 269 TYR A O 1
ATOM 2002 N N . GLY A 1 270 ? -7.457 -20.922 -18.438 1 95.31 270 GLY A N 1
ATOM 2003 C CA . GLY A 1 270 ? -8.445 -20.859 -17.359 1 95.31 270 GLY A CA 1
ATOM 2004 C C . GLY A 1 270 ? -9.227 -22.141 -17.188 1 95.31 270 GLY A C 1
ATOM 2005 O O . GLY A 1 270 ? -9.156 -23.031 -18.047 1 95.31 270 GLY A O 1
ATOM 2006 N N . PRO A 1 271 ? -9.852 -22.203 -16.031 1 91.94 271 PRO A N 1
ATOM 2007 C CA . PRO A 1 271 ? -10.734 -23.359 -15.844 1 91.94 271 PRO A CA 1
ATOM 2008 C C . PRO A 1 271 ? -12.016 -23.266 -16.672 1 91.94 271 PRO A C 1
ATOM 2010 O O . PRO A 1 271 ? -12.297 -22.203 -17.25 1 91.94 271 PRO A O 1
ATOM 2013 N N . VAL A 1 272 ? -12.625 -24.406 -16.766 1 85 272 VAL A N 1
ATOM 2014 C CA . VAL A 1 272 ? -13.969 -24.359 -17.328 1 85 272 VAL A CA 1
ATOM 2015 C C . VAL A 1 272 ? -14.883 -23.531 -16.422 1 85 272 VAL A C 1
ATOM 2017 O O . VAL A 1 272 ? -15.008 -23.812 -15.234 1 85 272 VAL A O 1
ATOM 2020 N N . PRO A 1 273 ? -15.367 -22.422 -17 1 77.81 273 PRO A N 1
ATOM 2021 C CA . PRO A 1 273 ? -16.172 -21.547 -16.141 1 77.81 273 PRO A CA 1
ATOM 2022 C C . PRO A 1 273 ? -17.391 -22.266 -15.562 1 77.81 273 PRO A C 1
ATOM 2024 O O . PRO A 1 273 ? -18 -23.094 -16.234 1 77.81 273 PRO A O 1
ATOM 2027 N N . ASP A 1 274 ? -17.547 -22.125 -14.312 1 75.25 274 ASP A N 1
ATOM 2028 C CA . ASP A 1 274 ? -18.75 -22.578 -13.633 1 75.25 274 ASP A CA 1
ATOM 2029 C C . ASP A 1 274 ? -19.656 -21.406 -13.266 1 75.25 274 ASP A C 1
ATOM 2031 O O . ASP A 1 274 ? -19.672 -20.984 -12.109 1 75.25 274 ASP A O 1
ATOM 2035 N N . GLY A 1 275 ? -20.375 -20.828 -14.312 1 75.44 275 GLY A N 1
ATOM 2036 C CA . GLY A 1 275 ? -21.25 -19.688 -14.062 1 75.44 275 GLY A CA 1
ATOM 2037 C C . GLY A 1 275 ? -20.516 -18.359 -14.047 1 75.44 275 GLY A C 1
ATOM 2038 O O . GLY A 1 275 ? -19.594 -18.141 -14.836 1 75.44 275 GLY A O 1
ATOM 2039 N N . ALA A 1 276 ? -21.016 -17.438 -13.102 1 76.38 276 ALA A N 1
ATOM 2040 C CA . ALA A 1 276 ? -20.547 -16.047 -13.133 1 76.38 276 ALA A CA 1
ATOM 2041 C C . ALA A 1 276 ? -19.531 -15.797 -12.016 1 76.38 276 ALA A C 1
ATOM 2043 O O . ALA A 1 276 ? -19.094 -14.656 -11.82 1 76.38 276 ALA A O 1
ATOM 2044 N N . VAL A 1 277 ? -19.094 -16.906 -11.438 1 80.38 277 VAL A N 1
ATOM 2045 C CA . VAL A 1 277 ? -18.141 -16.703 -10.352 1 80.38 277 VAL A CA 1
ATOM 2046 C C . VAL A 1 277 ? -16.75 -16.453 -10.922 1 80.38 277 VAL A C 1
ATOM 2048 O O . VAL A 1 277 ? -16.312 -17.141 -11.844 1 80.38 277 VAL A O 1
ATOM 2051 N N . ALA A 1 278 ? -16.109 -15.453 -10.375 1 86.75 278 ALA A N 1
ATOM 2052 C CA . ALA A 1 278 ? -14.781 -15.094 -10.836 1 86.75 278 ALA A CA 1
ATOM 2053 C C . ALA A 1 278 ? -13.789 -16.234 -10.594 1 86.75 278 ALA A C 1
ATOM 2055 O O . ALA A 1 278 ? -13.836 -16.891 -9.555 1 86.75 278 ALA A O 1
ATOM 2056 N N . THR A 1 279 ? -12.953 -16.5 -11.547 1 91 279 THR A N 1
ATOM 2057 C CA . THR A 1 279 ? -11.938 -17.547 -11.469 1 91 279 THR A CA 1
ATOM 2058 C C . THR A 1 279 ? -10.555 -16.969 -11.766 1 91 279 THR A C 1
ATOM 2060 O O . THR A 1 279 ? -10.438 -15.875 -12.32 1 91 279 THR A O 1
ATOM 2063 N N . ALA A 1 280 ? -9.586 -17.781 -11.281 1 93.75 280 ALA A N 1
ATOM 2064 C CA . ALA A 1 280 ? -8.219 -17.438 -11.664 1 93.75 280 ALA A CA 1
ATOM 2065 C C . ALA A 1 280 ? -7.996 -17.672 -13.156 1 93.75 280 ALA A C 1
ATOM 2067 O O . ALA A 1 280 ? -8.758 -18.406 -13.797 1 93.75 280 ALA A O 1
ATOM 2068 N N . SER A 1 281 ? -7.012 -17.016 -13.75 1 96.69 281 SER A N 1
ATOM 2069 C CA . SER A 1 281 ? -6.625 -17.188 -15.148 1 96.69 281 SER A CA 1
ATOM 2070 C C . SER A 1 281 ? -5.137 -16.922 -15.344 1 96.69 281 SER A C 1
ATOM 2072 O O . SER A 1 281 ? -4.488 -16.312 -14.484 1 96.69 281 SER A O 1
ATOM 2074 N N . ALA A 1 282 ? -4.594 -17.453 -16.422 1 98.19 282 ALA A N 1
ATOM 2075 C CA . ALA A 1 282 ? -3.191 -17.234 -16.766 1 98.19 282 ALA A CA 1
ATOM 2076 C C . ALA A 1 282 ? -3.055 -16.688 -18.188 1 98.19 282 ALA A C 1
ATOM 2078 O O . ALA A 1 282 ? -3.764 -17.125 -19.094 1 98.19 282 ALA A O 1
ATOM 2079 N N . TRP A 1 283 ? -2.215 -15.734 -18.344 1 98.25 283 TRP A N 1
ATOM 2080 C CA . TRP A 1 283 ? -1.937 -15.031 -19.594 1 98.25 283 TRP A CA 1
ATOM 2081 C C . TRP A 1 283 ? -0.461 -15.141 -19.969 1 98.25 283 TRP A C 1
ATOM 2083 O O . TRP A 1 283 ? 0.402 -14.602 -19.266 1 98.25 283 TRP A O 1
ATOM 2093 N N . GLU A 1 284 ? -0.217 -15.867 -21.078 1 98.5 284 GLU A N 1
ATOM 2094 C CA . GLU A 1 284 ? 1.156 -16.156 -21.469 1 98.5 284 GLU A CA 1
ATOM 2095 C C . GLU A 1 284 ? 1.499 -15.453 -22.797 1 98.5 284 GLU A C 1
ATOM 2097 O O . GLU A 1 284 ? 0.875 -15.727 -23.828 1 98.5 284 GLU A O 1
ATOM 2102 N N . VAL A 1 285 ? 2.494 -14.586 -22.766 1 97.81 285 VAL A N 1
ATOM 2103 C CA . VAL A 1 285 ? 3.043 -14.008 -24 1 97.81 285 VAL A CA 1
ATOM 2104 C C . VAL A 1 285 ? 4.242 -14.836 -24.469 1 97.81 285 VAL A C 1
ATOM 2106 O O . VAL A 1 285 ? 5.211 -15.008 -23.719 1 97.81 285 VAL A O 1
ATOM 2109 N N . THR A 1 286 ? 4.086 -15.375 -25.703 1 98.12 286 THR A N 1
ATOM 2110 C CA . THR A 1 286 ? 5.211 -16.094 -26.297 1 98.12 286 THR A CA 1
ATOM 2111 C C . THR A 1 286 ? 6.215 -15.117 -26.906 1 98.12 286 THR A C 1
ATOM 2113 O O . THR A 1 286 ? 5.824 -14.117 -27.516 1 98.12 286 THR A O 1
ATOM 2116 N N . LEU A 1 287 ? 7.496 -15.367 -26.609 1 96.31 287 LEU A N 1
ATOM 2117 C CA . LEU A 1 287 ? 8.625 -14.555 -27.047 1 96.31 287 LEU A CA 1
ATOM 2118 C C . LEU A 1 287 ? 9.688 -15.414 -27.719 1 96.31 287 LEU A C 1
ATOM 2120 O O . LEU A 1 287 ? 9.688 -16.641 -27.578 1 96.31 287 LEU A O 1
ATOM 2124 N N . PRO A 1 288 ? 10.539 -14.812 -28.547 1 94.12 288 PRO A N 1
ATOM 2125 C CA . PRO A 1 288 ? 11.633 -15.602 -29.109 1 94.12 288 PRO A CA 1
ATOM 2126 C C . PRO A 1 288 ? 12.445 -16.328 -28.047 1 94.12 288 PRO A C 1
ATOM 2128 O O . PRO A 1 288 ? 13.203 -15.703 -27.312 1 94.12 288 PRO A O 1
ATOM 2131 N N . GLY A 1 289 ? 12.25 -17.672 -27.984 1 95.56 289 GLY A N 1
ATOM 2132 C CA . GLY A 1 289 ? 12.992 -18.531 -27.078 1 95.56 289 GLY A CA 1
ATOM 2133 C C . GLY A 1 289 ? 12.555 -18.391 -25.625 1 95.56 289 GLY A C 1
ATOM 2134 O O . GLY A 1 289 ? 13.227 -18.875 -24.719 1 95.56 289 GLY A O 1
ATOM 2135 N N . MET A 1 290 ? 11.492 -17.641 -25.312 1 96.81 290 MET A N 1
ATOM 2136 C CA . MET A 1 290 ? 11.07 -17.391 -23.938 1 96.81 290 MET A CA 1
ATOM 2137 C C . MET A 1 290 ? 9.555 -17.328 -23.828 1 96.81 290 MET A C 1
ATOM 2139 O O . MET A 1 290 ? 8.859 -17.281 -24.844 1 96.81 290 MET A O 1
ATOM 2143 N N . ARG A 1 291 ? 9.055 -17.438 -22.656 1 97.88 291 ARG A N 1
ATOM 2144 C CA . ARG A 1 291 ? 7.645 -17.25 -22.344 1 97.88 291 ARG A CA 1
ATOM 2145 C C . ARG A 1 291 ? 7.477 -16.453 -21.062 1 97.88 291 ARG A C 1
ATOM 2147 O O . ARG A 1 291 ? 8.156 -16.703 -20.062 1 97.88 291 ARG A O 1
ATOM 2154 N N . LEU A 1 292 ? 6.637 -15.43 -21.094 1 97.88 292 LEU A N 1
ATOM 2155 C CA . LEU A 1 292 ? 6.254 -14.688 -19.906 1 97.88 292 LEU A CA 1
ATOM 2156 C C . LEU A 1 292 ? 4.793 -14.945 -19.547 1 97.88 292 LEU A C 1
ATOM 2158 O O . LEU A 1 292 ? 3.895 -14.648 -20.328 1 97.88 292 LEU A O 1
ATOM 2162 N N . THR A 1 293 ? 4.559 -15.5 -18.359 1 98.38 293 THR A N 1
ATOM 2163 C CA . THR A 1 293 ? 3.217 -15.852 -17.906 1 98.38 293 THR A CA 1
ATOM 2164 C C . THR A 1 293 ? 2.83 -15.062 -16.672 1 98.38 293 THR A C 1
ATOM 2166 O O . THR A 1 293 ? 3.6 -14.992 -15.703 1 98.38 293 THR A O 1
ATOM 2169 N N . LEU A 1 294 ? 1.692 -14.422 -16.703 1 98 294 LEU A N 1
ATOM 2170 C CA . LEU A 1 294 ? 1.062 -13.844 -15.523 1 98 294 LEU A CA 1
ATOM 2171 C C . LEU A 1 294 ? -0.195 -14.609 -15.141 1 98 294 LEU A C 1
ATOM 2173 O O . LEU A 1 294 ? -1.1 -14.781 -15.961 1 98 294 LEU A O 1
ATOM 2177 N N . THR A 1 295 ? -0.211 -15.094 -13.938 1 97.75 295 THR A N 1
ATOM 2178 C CA . THR A 1 295 ? -1.388 -15.758 -13.391 1 97.75 295 THR A CA 1
ATOM 2179 C C . THR A 1 295 ? -2.092 -14.859 -12.375 1 97.75 295 THR A C 1
ATOM 2181 O O . THR A 1 295 ? -1.465 -14.359 -11.438 1 97.75 295 THR A O 1
ATOM 2184 N N . LEU A 1 296 ? -3.396 -14.703 -12.594 1 95.94 296 LEU A N 1
ATOM 2185 C CA . LEU A 1 296 ? -4.18 -13.766 -11.797 1 95.94 296 LEU A CA 1
ATOM 2186 C C . LEU A 1 296 ? -5.113 -14.516 -10.852 1 95.94 296 LEU A C 1
ATOM 2188 O O . LEU A 1 296 ? -5.793 -15.461 -11.258 1 95.94 296 LEU A O 1
ATOM 2192 N N . SER A 1 297 ? -5.109 -14.039 -9.57 1 93.31 297 SER A N 1
ATOM 2193 C CA . SER A 1 297 ? -6.098 -14.578 -8.641 1 93.31 297 SER A CA 1
ATOM 2194 C C . SER A 1 297 ? -7.516 -14.188 -9.055 1 93.31 297 SER A C 1
ATOM 2196 O O . SER A 1 297 ? -7.703 -13.266 -9.859 1 93.31 297 SER A O 1
ATOM 2198 N N . PRO A 1 298 ? -8.516 -14.812 -8.555 1 87.81 298 PRO A N 1
ATOM 2199 C CA . PRO A 1 298 ? -9.898 -14.555 -8.969 1 87.81 298 PRO A CA 1
ATOM 2200 C C . PRO A 1 298 ? -10.367 -13.141 -8.609 1 87.81 298 PRO A C 1
ATOM 2202 O O . PRO A 1 298 ? -11.227 -12.586 -9.297 1 87.81 298 PRO A O 1
ATOM 2205 N N . ASP A 1 299 ? -9.836 -12.609 -7.578 1 83.69 299 ASP A N 1
ATOM 2206 C CA . ASP A 1 299 ? -10.25 -11.312 -7.059 1 83.69 299 ASP A CA 1
ATOM 2207 C C . ASP A 1 299 ? -9.047 -10.414 -6.797 1 83.69 299 ASP A C 1
ATOM 2209 O O . ASP A 1 299 ? -8.172 -10.758 -6.008 1 83.69 299 ASP A O 1
ATOM 2213 N N . PRO A 1 300 ? -9.094 -9.227 -7.449 1 80.44 300 PRO A N 1
ATOM 2214 C CA . PRO A 1 300 ? -7.965 -8.312 -7.223 1 80.44 300 PRO A CA 1
ATOM 2215 C C . PRO A 1 300 ? -7.789 -7.949 -5.754 1 80.44 300 PRO A C 1
ATOM 2217 O O . PRO A 1 300 ? -6.68 -7.621 -5.324 1 80.44 300 PRO A O 1
ATOM 2220 N N . ALA A 1 301 ? -8.805 -8.062 -5.004 1 72.56 301 ALA A N 1
ATOM 2221 C CA . ALA A 1 301 ? -8.75 -7.668 -3.6 1 72.56 301 ALA A CA 1
ATOM 2222 C C . ALA A 1 301 ? -8.32 -8.836 -2.715 1 72.56 301 ALA A C 1
ATOM 2224 O O . ALA A 1 301 ? -8.156 -8.672 -1.503 1 72.56 301 ALA A O 1
ATOM 2225 N N . ARG A 1 302 ? -8.234 -9.953 -3.291 1 76.81 302 ARG A N 1
ATOM 2226 C CA . ARG A 1 302 ? -7.84 -11.148 -2.559 1 76.81 302 ARG A CA 1
ATOM 2227 C C . ARG A 1 302 ? -6.73 -11.898 -3.289 1 76.81 302 ARG A C 1
ATOM 2229 O O . ARG A 1 302 ? -6.957 -12.469 -4.355 1 76.81 302 ARG A O 1
ATOM 2236 N N . GLY A 1 303 ? -5.598 -11.953 -2.668 1 83.81 303 GLY A N 1
ATOM 2237 C CA . GLY A 1 303 ? -4.48 -12.688 -3.246 1 83.81 303 GLY A CA 1
ATOM 2238 C C . GLY A 1 303 ? -4.672 -14.188 -3.205 1 83.81 303 GLY A C 1
ATOM 2239 O O . GLY A 1 303 ? -5.625 -14.688 -2.602 1 83.81 303 GLY A O 1
ATOM 2240 N N . PHE A 1 304 ? -3.768 -14.922 -3.795 1 87.81 304 PHE A N 1
ATOM 2241 C CA . PHE A 1 304 ? -3.83 -16.375 -3.871 1 87.81 304 PHE A CA 1
ATOM 2242 C C . PHE A 1 304 ? -3.768 -17 -2.479 1 87.81 304 PHE A C 1
ATOM 2244 O O . PHE A 1 304 ? -4.359 -18.047 -2.234 1 87.81 304 PHE A O 1
ATOM 2251 N N . SER A 1 305 ? -3.057 -16.391 -1.589 1 79 305 SER A N 1
ATOM 2252 C CA . SER A 1 305 ? -2.865 -16.938 -0.25 1 79 305 SER A CA 1
ATOM 2253 C C . SER A 1 305 ? -4.199 -17.125 0.467 1 79 305 SER A C 1
ATOM 2255 O O . SER A 1 305 ? -4.297 -17.906 1.415 1 79 305 SER A O 1
ATOM 2257 N N . GLY A 1 306 ? -5.117 -16.375 0.025 1 73.75 306 GLY A N 1
ATOM 2258 C CA . GLY A 1 306 ? -6.43 -16.469 0.643 1 73.75 306 GLY A CA 1
ATOM 2259 C C . GLY A 1 306 ? -7.297 -17.547 0.024 1 73.75 306 GLY A C 1
ATOM 2260 O O . GLY A 1 306 ? -8.406 -17.812 0.495 1 73.75 306 GLY A O 1
ATOM 2261 N N . GLU A 1 307 ? -6.707 -18.219 -0.924 1 79 307 GLU A N 1
ATOM 2262 C CA . GLU A 1 307 ? -7.438 -19.312 -1.546 1 79 307 GLU A CA 1
ATOM 2263 C C . GLU A 1 307 ? -7.277 -20.609 -0.75 1 79 307 GLU A C 1
ATOM 2265 O O . GLU A 1 307 ? -6.477 -20.672 0.187 1 79 307 GLU A O 1
ATOM 2270 N N . GLY A 1 308 ? -8.047 -21.688 -0.898 1 77.19 308 GLY A N 1
ATOM 2271 C CA . GLY A 1 308 ? -8.023 -22.891 -0.086 1 77.19 308 GLY A CA 1
ATOM 2272 C C . GLY A 1 308 ? -7.891 -24.172 -0.906 1 77.19 308 GLY A C 1
ATOM 2273 O O . GLY A 1 308 ? -8.336 -25.234 -0.484 1 77.19 308 GLY A O 1
ATOM 2274 N N . GLY A 1 309 ? -7.27 -24.062 -2.008 1 77.69 309 GLY A N 1
ATOM 2275 C CA . GLY A 1 309 ? -7.125 -25.219 -2.877 1 77.69 309 GLY A CA 1
ATOM 2276 C C . GLY A 1 309 ? -6.211 -26.281 -2.307 1 77.69 309 GLY A C 1
ATOM 2277 O O . GLY A 1 309 ? -6.34 -27.469 -2.641 1 77.69 309 GLY A O 1
ATOM 2278 N N . VAL A 1 310 ? -5.359 -25.891 -1.357 1 77.75 310 VAL A N 1
ATOM 2279 C CA . VAL A 1 310 ? -4.352 -26.812 -0.835 1 77.75 310 VAL A CA 1
ATOM 2280 C C . VAL A 1 310 ? -4.922 -27.594 0.35 1 77.75 310 VAL A C 1
ATOM 2282 O O . VAL A 1 310 ? -4.355 -28.594 0.771 1 77.75 310 VAL A O 1
ATOM 2285 N N . LEU A 1 311 ? -5.969 -27.219 0.88 1 75 311 LEU A N 1
ATOM 2286 C CA . LEU A 1 311 ? -6.402 -27.656 2.203 1 75 311 LEU A CA 1
ATOM 2287 C C . LEU A 1 311 ? -6.77 -29.141 2.193 1 75 311 LEU A C 1
ATOM 2289 O O . LEU A 1 311 ? -6.508 -29.859 3.162 1 75 311 LEU A O 1
ATOM 2293 N N . GLU A 1 312 ? -7.312 -29.594 1.085 1 72.44 312 GLU A N 1
ATOM 2294 C CA . GLU A 1 312 ? -7.684 -31.016 1.014 1 72.44 312 GLU A CA 1
ATOM 2295 C C . GLU A 1 312 ? -6.453 -31.906 1.11 1 72.44 312 GLU A C 1
ATOM 2297 O O . GLU A 1 312 ? -6.488 -32.938 1.783 1 72.44 312 GLU A O 1
ATOM 2302 N N . ALA A 1 313 ? -5.457 -31.578 0.519 1 74.75 313 ALA A N 1
ATOM 2303 C CA . ALA A 1 313 ? -4.23 -32.375 0.504 1 74.75 313 ALA A CA 1
ATOM 2304 C C . ALA A 1 313 ? -3.52 -32.312 1.853 1 74.75 313 ALA A C 1
ATOM 2306 O O . ALA A 1 313 ? -2.801 -33.219 2.227 1 74.75 313 ALA A O 1
ATOM 2307 N N . LEU A 1 314 ? -3.764 -31.312 2.596 1 73.44 314 LEU A N 1
ATOM 2308 C CA . LEU A 1 314 ? -3.096 -31.125 3.879 1 73.44 314 LEU A CA 1
ATOM 2309 C C . LEU A 1 314 ? -3.832 -31.859 4.992 1 73.44 314 LEU A C 1
ATOM 2311 O O . LEU A 1 314 ? -3.266 -32.125 6.055 1 73.44 314 LEU A O 1
ATOM 2315 N N . ALA A 1 315 ? -5.016 -32.25 4.652 1 64.12 315 ALA A N 1
ATOM 2316 C CA . ALA A 1 315 ? -5.879 -32.75 5.707 1 64.12 315 ALA A CA 1
ATOM 2317 C C . ALA A 1 315 ? -5.637 -34.25 5.918 1 64.12 315 ALA A C 1
ATOM 2319 O O . ALA A 1 315 ? -6.086 -34.812 6.914 1 64.12 315 ALA A O 1
ATOM 2320 N N . THR A 1 316 ? -4.875 -34.875 4.977 1 70.25 316 THR A N 1
ATOM 2321 C CA . THR A 1 316 ? -4.73 -36.312 5.113 1 70.25 316 THR A CA 1
ATOM 2322 C C . THR A 1 316 ? -3.299 -36.688 5.484 1 70.25 316 THR A C 1
ATOM 2324 O O . THR A 1 316 ? -2.346 -36.094 4.953 1 70.25 316 THR A O 1
ATOM 2327 N N . GLU A 1 317 ? -3.139 -37.594 6.395 1 72.69 317 GLU A N 1
ATOM 2328 C CA . GLU A 1 317 ? -1.825 -38.125 6.766 1 72.69 317 GLU A CA 1
ATOM 2329 C C . GLU A 1 317 ? -1.2 -38.906 5.621 1 72.69 317 GLU A C 1
ATOM 2331 O O . GLU A 1 317 ? 0.021 -38.938 5.457 1 72.69 317 GLU A O 1
ATOM 2336 N N . GLU A 1 318 ? -2.094 -39.531 4.91 1 80.38 318 GLU A N 1
ATOM 2337 C CA . GLU A 1 318 ? -1.631 -40.312 3.766 1 80.38 318 GLU A CA 1
ATOM 2338 C C . GLU A 1 318 ? -0.877 -39.438 2.771 1 80.38 318 GLU A C 1
ATOM 2340 O O . GLU A 1 318 ? 0.178 -39.812 2.266 1 80.38 318 GLU A O 1
ATOM 2345 N N . ALA A 1 319 ? -1.423 -38.312 2.615 1 82.38 319 ALA A N 1
ATOM 2346 C CA . ALA A 1 319 ? -0.779 -37.375 1.676 1 82.38 319 ALA A CA 1
ATOM 2347 C C . ALA A 1 319 ? 0.578 -36.938 2.201 1 82.38 319 ALA A C 1
ATOM 2349 O O . ALA A 1 319 ? 1.511 -36.719 1.424 1 82.38 319 ALA A O 1
ATOM 2350 N N . ALA A 1 320 ? 0.68 -36.781 3.459 1 82.81 320 ALA A N 1
ATOM 2351 C CA . ALA A 1 320 ? 1.954 -36.375 4.047 1 82.81 320 ALA A CA 1
ATOM 2352 C C . ALA A 1 320 ? 3.016 -37.469 3.85 1 82.81 320 ALA A C 1
ATOM 2354 O O . ALA A 1 320 ? 4.156 -37.156 3.486 1 82.81 320 ALA A O 1
ATOM 2355 N N . GLN A 1 321 ? 2.604 -38.656 4.102 1 82.56 321 GLN A N 1
ATOM 2356 C CA . GLN A 1 321 ? 3.521 -39.781 3.92 1 82.56 321 GLN A CA 1
ATOM 2357 C C . GLN A 1 321 ? 3.906 -39.938 2.453 1 82.56 321 GLN A C 1
ATOM 2359 O O . GLN A 1 321 ? 5.078 -40.156 2.131 1 82.56 321 GLN A O 1
ATOM 2364 N N . ASP A 1 322 ? 2.922 -39.906 1.647 1 90.5 322 ASP A N 1
ATOM 2365 C CA . ASP A 1 322 ? 3.182 -39.969 0.213 1 90.5 322 ASP A CA 1
ATOM 2366 C C . ASP A 1 322 ? 4.137 -38.875 -0.239 1 90.5 322 ASP A C 1
ATOM 2368 O O . ASP A 1 322 ? 5.012 -39.125 -1.075 1 90.5 322 ASP A O 1
ATOM 2372 N N . ALA A 1 323 ? 3.959 -37.656 0.281 1 90.94 323 ALA A N 1
ATOM 2373 C CA . ALA A 1 323 ? 4.789 -36.5 -0.085 1 90.94 323 ALA A CA 1
ATOM 2374 C C . ALA A 1 323 ? 6.25 -36.75 0.276 1 90.94 323 ALA A C 1
ATOM 2376 O O . ALA A 1 323 ? 7.152 -36.375 -0.481 1 90.94 323 ALA A O 1
ATOM 2377 N N . GLU A 1 324 ? 6.461 -37.406 1.404 1 85.38 324 GLU A N 1
ATOM 2378 C CA . GLU A 1 324 ? 7.824 -37.719 1.807 1 85.38 324 GLU A CA 1
ATOM 2379 C C . GLU A 1 324 ? 8.477 -38.688 0.814 1 85.38 324 GLU A C 1
ATOM 2381 O O . GLU A 1 324 ? 9.641 -38.5 0.447 1 85.38 324 GLU A O 1
ATOM 2386 N N . LEU A 1 325 ? 7.711 -39.594 0.417 1 83.5 325 LEU A N 1
ATOM 2387 C CA . LEU A 1 325 ? 8.211 -40.562 -0.555 1 83.5 325 LEU A CA 1
ATOM 2388 C C . LEU A 1 325 ? 8.461 -39.906 -1.903 1 83.5 325 LEU A C 1
ATOM 2390 O O . LEU A 1 325 ? 9.531 -40.094 -2.498 1 83.5 325 LEU A O 1
ATOM 2394 N N . VAL A 1 326 ? 7.543 -39.188 -2.391 1 90.62 326 VAL A N 1
ATOM 2395 C CA . VAL A 1 326 ? 7.633 -38.531 -3.691 1 90.62 326 VAL A CA 1
ATOM 2396 C C . VAL A 1 326 ? 8.781 -37.5 -3.688 1 90.62 326 VAL A C 1
ATOM 2398 O O . VAL A 1 326 ? 9.492 -37.375 -4.684 1 90.62 326 VAL A O 1
ATOM 2401 N N . ALA A 1 327 ? 8.992 -36.875 -2.559 1 89.25 327 ALA A N 1
ATOM 2402 C CA . ALA A 1 327 ? 10.039 -35.844 -2.43 1 89.25 327 ALA A CA 1
ATOM 2403 C C . ALA A 1 327 ? 11.414 -36.438 -2.732 1 89.25 327 ALA A C 1
ATOM 2405 O O . ALA A 1 327 ? 12.25 -35.781 -3.367 1 89.25 327 ALA A O 1
ATOM 2406 N N . VAL A 1 328 ? 11.633 -37.625 -2.328 1 84.5 328 VAL A N 1
ATOM 2407 C CA . VAL A 1 328 ? 12.945 -38.25 -2.482 1 84.5 328 VAL A CA 1
ATOM 2408 C C . VAL A 1 328 ? 13.148 -38.656 -3.938 1 84.5 328 VAL A C 1
ATOM 2410 O O . VAL A 1 328 ? 14.289 -38.812 -4.395 1 84.5 328 VAL A O 1
ATOM 2413 N N . LEU A 1 329 ? 12.086 -38.844 -4.672 1 87.06 329 LEU A N 1
ATOM 2414 C CA . LEU A 1 329 ? 12.164 -39.344 -6.051 1 87.06 329 LEU A CA 1
ATOM 2415 C C . LEU A 1 329 ? 12.336 -38.188 -7.02 1 87.06 329 LEU A C 1
ATOM 2417 O O . LEU A 1 329 ? 12.688 -38.375 -8.188 1 87.06 329 LEU A O 1
ATOM 2421 N N . LEU A 1 330 ? 12.062 -36.906 -6.57 1 89.81 330 LEU A N 1
ATOM 2422 C CA . LEU A 1 330 ? 12.203 -35.75 -7.441 1 89.81 330 LEU A CA 1
ATOM 2423 C C . LEU A 1 330 ? 13.664 -35.5 -7.785 1 89.81 330 LEU A C 1
ATOM 2425 O O . LEU A 1 330 ? 14.547 -35.688 -6.941 1 89.81 330 LEU A O 1
ATOM 2429 N N . ALA A 1 331 ? 13.953 -35.062 -9.008 1 88.12 331 ALA A N 1
ATOM 2430 C CA . ALA A 1 331 ? 15.32 -34.938 -9.5 1 88.12 331 ALA A CA 1
ATOM 2431 C C . ALA A 1 331 ? 15.477 -33.625 -10.305 1 88.12 331 ALA A C 1
ATOM 2433 O O . ALA A 1 331 ? 16.125 -33.625 -11.352 1 88.12 331 ALA A O 1
ATOM 2434 N N . TRP A 1 332 ? 14.859 -32.594 -9.883 1 91 332 TRP A N 1
ATOM 2435 C CA . TRP A 1 332 ? 14.977 -31.25 -10.492 1 91 332 TRP A CA 1
ATOM 2436 C C . TRP A 1 332 ? 14.453 -31.266 -11.922 1 91 332 TRP A C 1
ATOM 2438 O O . TRP A 1 332 ? 15.023 -30.625 -12.805 1 91 332 TRP A O 1
ATOM 2448 N N . GLU A 1 333 ? 13.406 -32.094 -12.219 1 92.75 333 GLU A N 1
ATOM 2449 C CA . GLU A 1 333 ? 12.82 -32.219 -13.555 1 92.75 333 GLU A CA 1
ATOM 2450 C C . GLU A 1 333 ? 12.133 -30.906 -13.961 1 92.75 333 GLU A C 1
ATOM 2452 O O . GLU A 1 333 ? 11.422 -30.312 -13.156 1 92.75 333 GLU A O 1
ATOM 2457 N N . PRO A 1 334 ? 12.398 -30.438 -15.172 1 94.69 334 PRO A N 1
ATOM 2458 C CA . PRO A 1 334 ? 11.609 -29.312 -15.688 1 94.69 334 PRO A CA 1
ATOM 2459 C C . PRO A 1 334 ? 10.156 -29.688 -15.945 1 94.69 334 PRO A C 1
ATOM 2461 O O . PRO A 1 334 ? 9.289 -28.812 -15.992 1 94.69 334 PRO A O 1
ATOM 2464 N N . ARG A 1 335 ? 9.914 -31.016 -16.125 1 96.75 335 ARG A N 1
ATOM 2465 C CA . ARG A 1 335 ? 8.594 -31.594 -16.328 1 96.75 335 ARG A CA 1
ATOM 2466 C C . ARG A 1 335 ? 8.477 -32.938 -15.625 1 96.75 335 ARG A C 1
ATOM 2468 O O . ARG A 1 335 ? 9.125 -33.906 -16.016 1 96.75 335 ARG A O 1
ATOM 2475 N N . ILE A 1 336 ? 7.613 -32.969 -14.68 1 95.38 336 ILE A N 1
ATOM 2476 C CA . ILE A 1 336 ? 7.41 -34.188 -13.922 1 95.38 336 ILE A CA 1
ATOM 2477 C C . ILE A 1 336 ? 6.363 -35.062 -14.625 1 95.38 336 ILE A C 1
ATOM 2479 O O . ILE A 1 336 ? 5.258 -34.594 -14.914 1 95.38 336 ILE A O 1
ATOM 2483 N N . ASP A 1 337 ? 6.723 -36.312 -14.914 1 94.94 337 ASP A N 1
ATOM 2484 C CA . ASP A 1 337 ? 5.789 -37.281 -15.453 1 94.94 337 ASP A CA 1
ATOM 2485 C C . ASP A 1 337 ? 5.07 -38.031 -14.336 1 94.94 337 ASP A C 1
ATOM 2487 O O . ASP A 1 337 ? 5.668 -38.875 -13.648 1 94.94 337 ASP A O 1
ATOM 2491 N N . LEU A 1 338 ? 3.818 -37.781 -14.234 1 95.94 338 LEU A N 1
ATOM 2492 C CA . LEU A 1 338 ? 3.047 -38.312 -13.125 1 95.94 338 LEU A CA 1
ATOM 2493 C C . LEU A 1 338 ? 3.004 -39.844 -13.18 1 95.94 338 LEU A C 1
ATOM 2495 O O . LEU A 1 338 ? 3.096 -40.531 -12.148 1 95.94 338 LEU A O 1
ATOM 2499 N N . ALA A 1 339 ? 2.859 -40.438 -14.391 1 95.25 339 ALA A N 1
ATOM 2500 C CA . ALA A 1 339 ? 2.797 -41.875 -14.539 1 95.25 339 ALA A CA 1
ATOM 2501 C C . ALA A 1 339 ? 4.113 -42.531 -14.117 1 95.25 339 ALA A C 1
ATOM 2503 O O . ALA A 1 339 ? 4.113 -43.531 -13.414 1 95.25 339 ALA A O 1
ATOM 2504 N N . ASP A 1 340 ? 5.145 -41.906 -14.578 1 92.5 340 ASP A N 1
ATOM 2505 C CA . ASP A 1 340 ? 6.465 -42.438 -14.227 1 92.5 340 ASP A CA 1
ATOM 2506 C C . ASP A 1 340 ? 6.703 -42.344 -12.719 1 92.5 340 ASP A C 1
ATOM 2508 O O . ASP A 1 340 ? 7.195 -43.312 -12.117 1 92.5 340 ASP A O 1
ATOM 2512 N N . LEU A 1 341 ? 6.367 -41.219 -12.148 1 92.38 341 LEU A N 1
ATOM 2513 C CA . LEU A 1 341 ? 6.555 -41.031 -10.719 1 92.38 341 LEU A CA 1
ATOM 2514 C C . LEU A 1 341 ? 5.672 -42 -9.922 1 92.38 341 LEU A C 1
ATOM 2516 O O . LEU A 1 341 ? 6.09 -42.5 -8.883 1 92.38 341 LEU A O 1
ATOM 2520 N N . ALA A 1 342 ? 4.484 -42.219 -10.359 1 94.31 342 ALA A N 1
ATOM 2521 C CA . ALA A 1 342 ? 3.566 -43.156 -9.727 1 94.31 342 ALA A CA 1
ATOM 2522 C C . ALA A 1 342 ? 4.137 -44.562 -9.75 1 94.31 342 ALA A C 1
ATOM 2524 O O . ALA A 1 342 ? 4.098 -45.281 -8.742 1 94.31 342 ALA A O 1
ATOM 2525 N N . ALA A 1 343 ? 4.68 -44.969 -10.836 1 92.31 343 ALA A N 1
ATOM 2526 C CA . ALA A 1 343 ? 5.289 -46.312 -10.969 1 92.31 343 ALA A CA 1
ATOM 2527 C C . ALA A 1 343 ? 6.477 -46.469 -10.023 1 92.31 343 ALA A C 1
ATOM 2529 O O . ALA A 1 343 ? 6.613 -47.5 -9.352 1 92.31 343 ALA A O 1
ATOM 2530 N N . GLN A 1 344 ? 7.262 -45.438 -9.93 1 86.69 344 GLN A N 1
ATOM 2531 C CA . GLN A 1 344 ? 8.445 -45.5 -9.078 1 86.69 344 GLN A CA 1
ATOM 2532 C C . GLN A 1 344 ? 8.07 -45.531 -7.602 1 86.69 344 GLN A C 1
ATOM 2534 O O . GLN A 1 344 ? 8.719 -46.219 -6.805 1 86.69 344 GLN A O 1
ATOM 2539 N N . ALA A 1 345 ? 7.027 -44.812 -7.281 1 86.88 345 ALA A N 1
ATOM 2540 C CA . ALA A 1 345 ? 6.629 -44.688 -5.879 1 86.88 345 ALA A CA 1
ATOM 2541 C C . ALA A 1 345 ? 5.695 -45.812 -5.465 1 86.88 345 ALA A C 1
ATOM 2543 O O . ALA A 1 345 ? 5.445 -46 -4.273 1 86.88 345 ALA A O 1
ATOM 2544 N N . GLY A 1 346 ? 5.184 -46.562 -6.434 1 88.75 346 GLY A N 1
ATOM 2545 C CA . GLY A 1 346 ? 4.176 -47.562 -6.129 1 88.75 346 GLY A CA 1
ATOM 2546 C C . GLY A 1 346 ? 2.859 -46.969 -5.672 1 88.75 346 GLY A C 1
ATOM 2547 O O . GLY A 1 346 ? 2.217 -47.5 -4.762 1 88.75 346 GLY A O 1
ATOM 2548 N N . LEU A 1 347 ? 2.561 -45.781 -6.117 1 92.31 347 LEU A N 1
ATOM 2549 C CA . LEU A 1 347 ? 1.329 -45.094 -5.777 1 92.31 347 LEU A CA 1
ATOM 2550 C C . LEU A 1 347 ? 0.459 -44.875 -7.012 1 92.31 347 LEU A C 1
ATOM 2552 O O . LEU A 1 347 ? 0.927 -45.031 -8.141 1 92.31 347 LEU A O 1
ATOM 2556 N N . SER A 1 348 ? -0.853 -44.656 -6.773 1 95.5 348 SER A N 1
ATOM 2557 C CA . SER A 1 348 ? -1.701 -44.219 -7.879 1 95.5 348 SER A CA 1
ATOM 2558 C C . SER A 1 348 ? -1.365 -42.812 -8.312 1 95.5 348 SER A C 1
ATOM 2560 O O . SER A 1 348 ? -0.775 -42.031 -7.551 1 95.5 348 SER A O 1
ATOM 2562 N N . VAL A 1 349 ? -1.752 -42.5 -9.508 1 95.75 349 VAL A N 1
ATOM 2563 C CA . VAL A 1 349 ? -1.499 -41.188 -10.047 1 95.75 349 VAL A CA 1
ATOM 2564 C C . VAL A 1 349 ? -2.189 -40.125 -9.172 1 95.75 349 VAL A C 1
ATOM 2566 O O . VAL A 1 349 ? -1.632 -39.062 -8.922 1 95.75 349 VAL A O 1
ATOM 2569 N N . ASP A 1 350 ? -3.34 -40.375 -8.695 1 92.25 350 ASP A N 1
ATOM 2570 C CA . ASP A 1 350 ? -4.086 -39.438 -7.863 1 92.25 350 ASP A CA 1
ATOM 2571 C C . ASP A 1 350 ? -3.365 -39.188 -6.539 1 92.25 350 ASP A C 1
ATOM 2573 O O . ASP A 1 350 ? -3.354 -38.062 -6.039 1 92.25 350 ASP A O 1
ATOM 2577 N N . ARG A 1 351 ? -2.865 -40.219 -6.035 1 92.62 351 ARG A N 1
ATOM 2578 C CA . ARG A 1 351 ? -2.117 -40.094 -4.789 1 92.62 351 ARG A CA 1
ATOM 2579 C C . ARG A 1 351 ? -0.841 -39.281 -5.008 1 92.62 351 ARG A C 1
ATOM 2581 O O . ARG A 1 351 ? -0.448 -38.469 -4.148 1 92.62 351 ARG A O 1
ATOM 2588 N N . VAL A 1 352 ? -0.21 -39.469 -6.145 1 93.69 352 VAL A N 1
ATOM 2589 C CA . VAL A 1 352 ? 0.979 -38.688 -6.484 1 93.69 352 VAL A CA 1
ATOM 2590 C C . VAL A 1 352 ? 0.609 -37.219 -6.633 1 93.69 352 VAL A C 1
ATOM 2592 O O . VAL A 1 352 ? 1.33 -36.344 -6.152 1 93.69 352 VAL A O 1
ATOM 2595 N N . ARG A 1 353 ? -0.504 -37 -7.258 1 93.38 353 ARG A N 1
ATOM 2596 C CA . ARG A 1 353 ? -0.967 -35.625 -7.418 1 93.38 353 ARG A CA 1
ATOM 2597 C C . ARG A 1 353 ? -1.197 -34.969 -6.062 1 93.38 353 ARG A C 1
ATOM 2599 O O . ARG A 1 353 ? -0.821 -33.812 -5.859 1 93.38 353 ARG A O 1
ATOM 2606 N N . ALA A 1 354 ? -1.791 -35.594 -5.191 1 90.31 354 ALA A N 1
ATOM 2607 C CA . ALA A 1 354 ? -2.021 -35.094 -3.842 1 90.31 354 ALA A CA 1
ATOM 2608 C C . ALA A 1 354 ? -0.702 -34.812 -3.123 1 90.31 354 ALA A C 1
ATOM 2610 O O . ALA A 1 354 ? -0.561 -33.812 -2.416 1 90.31 354 ALA A O 1
ATOM 2611 N N . ALA A 1 355 ? 0.199 -35.75 -3.297 1 91.62 355 ALA A N 1
ATOM 2612 C CA . ALA A 1 355 ? 1.523 -35.594 -2.701 1 91.62 355 ALA A CA 1
ATOM 2613 C C . ALA A 1 355 ? 2.229 -34.344 -3.24 1 91.62 355 ALA A C 1
ATOM 2615 O O . ALA A 1 355 ? 2.848 -33.594 -2.48 1 91.62 355 ALA A O 1
ATOM 2616 N N . LEU A 1 356 ? 2.094 -34.156 -4.527 1 93.69 356 LEU A N 1
ATOM 2617 C CA . LEU A 1 356 ? 2.713 -33 -5.145 1 93.69 356 LEU A CA 1
ATOM 2618 C C . LEU A 1 356 ? 2.062 -31.703 -4.645 1 93.69 356 LEU A C 1
ATOM 2620 O O . LEU A 1 356 ? 2.748 -30.703 -4.438 1 93.69 356 LEU A O 1
ATOM 2624 N N . THR A 1 357 ? 0.797 -31.703 -4.453 1 89.62 357 THR A N 1
ATOM 2625 C CA . THR A 1 357 ? 0.103 -30.547 -3.877 1 89.62 357 THR A CA 1
ATOM 2626 C C . THR A 1 357 ? 0.656 -30.219 -2.492 1 89.62 357 THR A C 1
ATOM 2628 O O . THR A 1 357 ? 0.902 -29.062 -2.178 1 89.62 357 THR A O 1
ATOM 2631 N N . ARG A 1 358 ? 0.882 -31.25 -1.75 1 87.5 358 ARG A N 1
ATOM 2632 C CA . ARG A 1 358 ? 1.466 -31.047 -0.426 1 87.5 358 ARG A CA 1
ATOM 2633 C C . ARG A 1 358 ? 2.881 -30.5 -0.528 1 87.5 358 ARG A C 1
ATOM 2635 O O . ARG A 1 358 ? 3.25 -29.578 0.221 1 87.5 358 ARG A O 1
ATOM 2642 N N . LEU A 1 359 ? 3.643 -31.031 -1.389 1 88.94 359 LEU A N 1
ATOM 2643 C CA . LEU A 1 359 ? 5.004 -30.547 -1.582 1 88.94 359 LEU A CA 1
ATOM 2644 C C . LEU A 1 359 ? 5 -29.094 -2.049 1 88.94 359 LEU A C 1
ATOM 2646 O O . LEU A 1 359 ? 5.91 -28.328 -1.728 1 88.94 359 LEU A O 1
ATOM 2650 N N . GLY A 1 360 ? 3.969 -28.703 -2.807 1 89.88 360 GLY A N 1
ATOM 2651 C CA . GLY A 1 360 ? 3.816 -27.328 -3.24 1 89.88 360 GLY A CA 1
ATOM 2652 C C . GLY A 1 360 ? 3.678 -26.344 -2.086 1 89.88 360 GLY A C 1
ATOM 2653 O O . GLY A 1 360 ? 4.133 -25.203 -2.174 1 89.88 360 GLY A O 1
ATOM 2654 N N . THR A 1 361 ? 3.145 -26.75 -1.025 1 84.94 361 THR A N 1
ATOM 2655 C CA . THR A 1 361 ? 2.98 -25.891 0.141 1 84.94 361 THR A CA 1
ATOM 2656 C C . THR A 1 361 ? 4.332 -25.594 0.786 1 84.94 361 THR A C 1
ATOM 2658 O O . THR A 1 361 ? 4.48 -24.594 1.498 1 84.94 361 THR A O 1
ATOM 2661 N N . ALA A 1 362 ? 5.203 -26.5 0.51 1 82.94 362 ALA A N 1
ATOM 2662 C CA . ALA A 1 362 ? 6.559 -26.281 1.004 1 82.94 362 ALA A CA 1
ATOM 2663 C C . ALA A 1 362 ? 7.43 -25.609 -0.053 1 82.94 362 ALA A C 1
ATOM 2665 O O . ALA A 1 362 ? 8.633 -25.438 0.139 1 82.94 362 ALA A O 1
ATOM 2666 N N . GLY A 1 363 ? 6.809 -25.312 -1.171 1 87.62 363 GLY A N 1
ATOM 2667 C CA . GLY A 1 363 ? 7.535 -24.609 -2.217 1 87.62 363 GLY A CA 1
ATOM 2668 C C . GLY A 1 363 ? 8.406 -25.516 -3.059 1 87.62 363 GLY A C 1
ATOM 2669 O O . GLY A 1 363 ? 9.305 -25.047 -3.758 1 87.62 363 GLY A O 1
ATOM 2670 N N . ARG A 1 364 ? 8.133 -26.766 -3.115 1 90.81 364 ARG A N 1
ATOM 2671 C CA . ARG A 1 364 ? 9.062 -27.719 -3.713 1 90.81 364 ARG A CA 1
ATOM 2672 C C . ARG A 1 364 ? 8.641 -28.078 -5.137 1 90.81 364 ARG A C 1
ATOM 2674 O O . ARG A 1 364 ? 9.359 -28.797 -5.84 1 90.81 364 ARG A O 1
ATOM 2681 N N . VAL A 1 365 ? 7.496 -27.641 -5.527 1 93.75 365 VAL A N 1
ATOM 2682 C CA . VAL A 1 365 ? 7.059 -27.875 -6.898 1 93.75 365 VAL A CA 1
ATOM 2683 C C . VAL A 1 365 ? 6.258 -26.672 -7.398 1 93.75 365 VAL A C 1
ATOM 2685 O O . VAL A 1 365 ? 5.68 -25.922 -6.605 1 93.75 365 VAL A O 1
ATOM 2688 N N . GLY A 1 366 ? 6.309 -26.422 -8.648 1 95.56 366 GLY A N 1
ATOM 2689 C CA . GLY A 1 366 ? 5.449 -25.484 -9.359 1 95.56 366 GLY A CA 1
ATOM 2690 C C . GLY A 1 366 ? 4.672 -26.141 -10.484 1 95.56 366 GLY A C 1
ATOM 2691 O O . GLY A 1 366 ? 4.797 -27.344 -10.719 1 95.56 366 GLY A O 1
ATOM 2692 N N . TYR A 1 367 ? 3.816 -25.438 -11.117 1 97.44 367 TYR A N 1
ATOM 2693 C CA . TYR A 1 367 ? 3.059 -25.953 -12.258 1 97.44 367 TYR A CA 1
ATOM 2694 C C . TYR A 1 367 ? 3.197 -25.016 -13.453 1 97.44 367 TYR A C 1
ATOM 2696 O O . TYR A 1 367 ? 3.016 -23.812 -13.336 1 97.44 367 TYR A O 1
ATOM 2704 N N . ASP A 1 368 ? 3.535 -25.578 -14.516 1 97.56 368 ASP A N 1
ATOM 2705 C CA . ASP A 1 368 ? 3.672 -24.875 -15.789 1 97.56 368 ASP A CA 1
ATOM 2706 C C . ASP A 1 368 ? 2.471 -25.141 -16.688 1 97.56 368 ASP A C 1
ATOM 2708 O O . ASP A 1 368 ? 2.326 -26.234 -17.234 1 97.56 368 ASP A O 1
ATOM 2712 N N . VAL A 1 369 ? 1.713 -24.125 -16.938 1 97.31 369 VAL A N 1
ATOM 2713 C CA . VAL A 1 369 ? 0.485 -24.266 -17.703 1 97.31 369 VAL A CA 1
ATOM 2714 C C . VAL A 1 369 ? 0.827 -24.547 -19.172 1 97.31 369 VAL A C 1
ATOM 2716 O O . VAL A 1 369 ? 0.073 -25.219 -19.875 1 97.31 369 VAL A O 1
ATOM 2719 N N . ALA A 1 370 ? 1.88 -24.047 -19.625 1 96.81 370 ALA A N 1
ATOM 2720 C CA . ALA A 1 370 ? 2.279 -24.25 -21.016 1 96.81 370 ALA A CA 1
ATOM 2721 C C . ALA A 1 370 ? 2.609 -25.703 -21.297 1 96.81 370 ALA A C 1
ATOM 2723 O O . ALA A 1 370 ? 2.184 -26.266 -22.312 1 96.81 370 ALA A O 1
ATOM 2724 N N . ASP A 1 371 ? 3.316 -26.375 -20.391 1 96.25 371 ASP A N 1
ATOM 2725 C CA . ASP A 1 371 ? 3.697 -27.781 -20.516 1 96.25 371 ASP A CA 1
ATOM 2726 C C . ASP A 1 371 ? 2.643 -28.688 -19.906 1 96.25 371 ASP A C 1
ATOM 2728 O O . ASP A 1 371 ? 2.715 -29.922 -20.047 1 96.25 371 ASP A O 1
ATOM 2732 N N . ALA A 1 372 ? 1.7 -28.141 -19.25 1 96.38 372 ALA A N 1
ATOM 2733 C CA . ALA A 1 372 ? 0.699 -28.891 -18.5 1 96.38 372 ALA A CA 1
ATOM 2734 C C . ALA A 1 372 ? 1.359 -29.922 -17.594 1 96.38 372 ALA A C 1
ATOM 2736 O O . ALA A 1 372 ? 0.994 -31.109 -17.609 1 96.38 372 ALA A O 1
ATOM 2737 N N . ALA A 1 373 ? 2.314 -29.453 -16.812 1 97.06 373 ALA A N 1
ATOM 2738 C CA . ALA A 1 373 ? 3.076 -30.359 -15.961 1 97.06 373 ALA A CA 1
ATOM 2739 C C . ALA A 1 373 ? 3.625 -29.625 -14.734 1 97.06 373 ALA A C 1
ATOM 2741 O O . ALA A 1 373 ? 3.875 -28.422 -14.789 1 97.06 373 ALA A O 1
ATOM 2742 N N . TYR A 1 374 ? 3.785 -30.438 -13.695 1 97.44 374 TYR A N 1
ATOM 2743 C CA . TYR A 1 374 ? 4.527 -29.953 -12.539 1 97.44 374 TYR A CA 1
ATOM 2744 C C . TYR A 1 374 ? 6.016 -29.844 -12.852 1 97.44 374 TYR A C 1
ATOM 2746 O O . TYR A 1 374 ? 6.52 -30.516 -13.75 1 97.44 374 TYR A O 1
ATOM 2754 N N . PHE A 1 375 ? 6.719 -29 -12.211 1 97 375 PHE A N 1
ATOM 2755 C CA . PHE A 1 375 ? 8.18 -28.938 -12.258 1 97 375 PHE A CA 1
ATOM 2756 C C . PHE A 1 375 ? 8.758 -28.844 -10.852 1 97 375 PHE A C 1
ATOM 2758 O O . PHE A 1 375 ? 8.102 -28.344 -9.93 1 97 375 PHE A O 1
ATOM 2765 N N . HIS A 1 376 ? 9.93 -29.328 -10.75 1 94.12 376 HIS A N 1
ATOM 2766 C CA . HIS A 1 376 ? 10.602 -29.359 -9.453 1 94.12 376 HIS A CA 1
ATOM 2767 C C . HIS A 1 376 ? 11.328 -28.031 -9.18 1 94.12 376 HIS A C 1
ATOM 2769 O O . HIS A 1 376 ? 11.992 -27.5 -10.07 1 94.12 376 HIS A O 1
ATOM 2775 N N . ARG A 1 377 ? 11.188 -27.469 -8.039 1 93.31 377 ARG A N 1
ATOM 2776 C CA . ARG A 1 377 ? 11.977 -26.375 -7.488 1 93.31 377 ARG A CA 1
ATOM 2777 C C . ARG A 1 377 ? 12.023 -26.438 -5.965 1 93.31 377 ARG A C 1
ATOM 2779 O O . ARG A 1 377 ? 11.289 -27.203 -5.352 1 93.31 377 ARG A O 1
ATOM 2786 N N . GLU A 1 378 ? 12.945 -25.766 -5.406 1 88.25 378 GLU A N 1
ATOM 2787 C CA . GLU A 1 378 ? 13.117 -25.734 -3.957 1 88.25 378 GLU A CA 1
ATOM 2788 C C . GLU A 1 378 ? 13.242 -24.297 -3.451 1 88.25 378 GLU A C 1
ATOM 2790 O O . GLU A 1 378 ? 14.344 -23.766 -3.352 1 88.25 378 GLU A O 1
ATOM 2795 N N . LEU A 1 379 ? 12.031 -23.734 -3.09 1 85.62 379 LEU A N 1
ATOM 2796 C CA . LEU A 1 379 ? 12.109 -22.359 -2.578 1 85.62 379 LEU A CA 1
ATOM 2797 C C . LEU A 1 379 ? 12.906 -22.312 -1.282 1 85.62 379 LEU A C 1
ATOM 2799 O O . LEU A 1 379 ? 12.75 -23.172 -0.412 1 85.62 379 LEU A O 1
ATOM 2803 N N . PRO A 1 380 ? 13.859 -21.422 -1.215 1 75.19 380 PRO A N 1
ATOM 2804 C CA . PRO A 1 380 ? 14.781 -21.359 -0.078 1 75.19 380 PRO A CA 1
ATOM 2805 C C . PRO A 1 380 ? 14.133 -20.766 1.172 1 75.19 380 PRO A C 1
ATOM 2807 O O . PRO A 1 380 ? 14.641 -19.797 1.739 1 75.19 380 PRO A O 1
ATOM 2810 N N . TYR A 1 381 ? 12.914 -21.094 1.493 1 70.38 381 TYR A N 1
ATOM 2811 C CA . TYR A 1 381 ? 12.219 -20.562 2.664 1 70.38 381 TYR A CA 1
ATOM 2812 C C . TYR A 1 381 ? 11.945 -21.656 3.678 1 70.38 381 TYR A C 1
ATOM 2814 O O . TYR A 1 381 ? 11.867 -22.844 3.318 1 70.38 381 TYR A O 1
ATOM 2822 N N . ASP A 1 382 ? 12.102 -21.422 4.996 1 58.31 382 ASP A N 1
ATOM 2823 C CA . ASP A 1 382 ? 11.82 -22.438 6.016 1 58.31 382 ASP A CA 1
ATOM 2824 C C . ASP A 1 382 ? 10.398 -22.969 5.887 1 58.31 382 ASP A C 1
ATOM 2826 O O . ASP A 1 382 ? 9.438 -22.281 6.246 1 58.31 382 ASP A O 1
ATOM 2830 N N . ALA A 1 383 ? 10.258 -24.062 5.18 1 54.94 383 ALA A N 1
ATOM 2831 C CA . ALA A 1 383 ? 9.039 -24.766 4.809 1 54.94 383 ALA A CA 1
ATOM 2832 C C . ALA A 1 383 ? 8.195 -25.078 6.039 1 54.94 383 ALA A C 1
ATOM 2834 O O . ALA A 1 383 ? 6.961 -25.125 5.961 1 54.94 383 ALA A O 1
ATOM 2835 N N . ASP A 1 384 ? 8.898 -25.531 7.105 1 53.38 384 ASP A N 1
ATOM 2836 C CA . ASP A 1 384 ? 8.109 -25.984 8.25 1 53.38 384 ASP A CA 1
ATOM 2837 C C . ASP A 1 384 ? 7.051 -24.953 8.625 1 53.38 384 ASP A C 1
ATOM 2839 O O . ASP A 1 384 ? 5.977 -25.297 9.125 1 53.38 384 ASP A O 1
ATOM 2843 N N . ARG A 1 385 ? 7.242 -23.766 8.047 1 52.81 385 ARG A N 1
ATOM 2844 C CA . ARG A 1 385 ? 6.434 -22.641 8.531 1 52.81 385 ARG A CA 1
ATOM 2845 C C . ARG A 1 385 ? 5.152 -22.5 7.719 1 52.81 385 ARG A C 1
ATOM 2847 O O . ARG A 1 385 ? 4.102 -22.156 8.266 1 52.81 385 ARG A O 1
ATOM 2854 N N . ALA A 1 386 ? 5.168 -22.844 6.477 1 49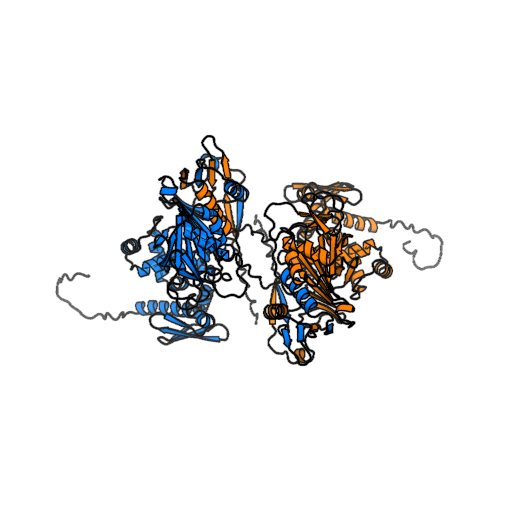.97 386 ALA A N 1
ATOM 2855 C CA . ALA A 1 386 ? 4.016 -22.516 5.637 1 49.97 386 ALA A CA 1
ATOM 2856 C C . ALA A 1 386 ? 2.818 -23.406 5.984 1 49.97 386 ALA A C 1
ATOM 2858 O O . ALA A 1 386 ? 1.688 -22.922 6.066 1 49.97 386 ALA A O 1
ATOM 2859 N N . GLU A 1 387 ? 3.059 -24.75 6.074 1 54.09 387 GLU A N 1
ATOM 2860 C CA . GLU A 1 387 ? 1.975 -25.672 6.426 1 54.09 387 GLU A CA 1
ATOM 2861 C C . GLU A 1 387 ? 1.389 -25.312 7.793 1 54.09 387 GLU A C 1
ATOM 2863 O O . GLU A 1 387 ? 0.17 -25.359 7.977 1 54.09 387 GLU A O 1
ATOM 2868 N N . ARG A 1 388 ? 2.309 -24.875 8.625 1 53.41 388 ARG A N 1
ATOM 2869 C CA . ARG A 1 388 ? 1.909 -24.641 10.008 1 53.41 388 ARG A CA 1
ATOM 2870 C C . ARG A 1 388 ? 1.089 -23.359 10.133 1 53.41 388 ARG A C 1
ATOM 2872 O O . ARG A 1 388 ? 0.38 -23.172 11.125 1 53.41 388 ARG A O 1
ATOM 2879 N N . HIS A 1 389 ? 1.015 -22.719 8.961 1 55.53 389 HIS A N 1
ATOM 2880 C CA . HIS A 1 389 ? 0.469 -21.406 9.266 1 55.53 389 HIS A CA 1
ATOM 2881 C C . HIS A 1 389 ? -0.753 -21.109 8.406 1 55.53 389 HIS A C 1
ATOM 2883 O O . HIS A 1 389 ? -1.128 -19.938 8.234 1 55.53 389 HIS A O 1
ATOM 2889 N N . ASN A 1 390 ? -1.375 -22.125 7.852 1 58.94 390 ASN A N 1
ATOM 2890 C CA . ASN A 1 390 ? -2.654 -21.797 7.23 1 58.94 390 ASN A CA 1
ATOM 2891 C C . ASN A 1 390 ? -3.744 -21.578 8.273 1 58.94 390 ASN A C 1
ATOM 2893 O O . ASN A 1 390 ? -4.062 -22.469 9.055 1 58.94 390 ASN A O 1
ATOM 2897 N N . PRO A 1 391 ? -4.277 -20.469 8.391 1 65.25 391 PRO A N 1
ATOM 2898 C CA . PRO A 1 391 ? -5.203 -20.141 9.484 1 65.25 391 PRO A CA 1
ATOM 2899 C C . PRO A 1 391 ? -6.391 -21.109 9.547 1 65.25 391 PRO A C 1
ATOM 2901 O O . PRO A 1 391 ? -6.816 -21.484 10.641 1 65.25 391 PRO A O 1
ATOM 2904 N N . ARG A 1 392 ? -6.863 -21.531 8.375 1 74.75 392 ARG A N 1
ATOM 2905 C CA . ARG A 1 392 ? -8.008 -22.438 8.375 1 74.75 392 ARG A CA 1
ATOM 2906 C C . ARG A 1 392 ? -7.605 -23.828 8.875 1 74.75 392 ARG A C 1
ATOM 2908 O O . ARG A 1 392 ? -8.359 -24.469 9.609 1 74.75 392 ARG A O 1
ATOM 2915 N N . LEU A 1 393 ? -6.457 -24.297 8.57 1 73.19 393 LEU A N 1
ATOM 2916 C CA . LEU A 1 393 ? -5.965 -25.594 9.031 1 73.19 393 LEU A CA 1
ATOM 2917 C C . LEU A 1 393 ? -5.672 -25.562 10.531 1 73.19 393 LEU A C 1
ATOM 2919 O O . LEU A 1 393 ? -6.02 -26.484 11.258 1 73.19 393 LEU A O 1
ATOM 2923 N N . VAL A 1 394 ? -5.145 -24.484 10.938 1 70.62 394 VAL A N 1
ATOM 2924 C CA . VAL A 1 394 ? -4.844 -24.312 12.352 1 70.62 394 VAL A CA 1
ATOM 2925 C C . VAL A 1 394 ? -6.141 -24.344 13.164 1 70.62 394 VAL A C 1
ATOM 2927 O O . VAL A 1 394 ? -6.223 -25.031 14.188 1 70.62 394 VAL A O 1
ATOM 2930 N N . SER A 1 395 ? -7.098 -23.656 12.664 1 80.5 395 SER A N 1
ATOM 2931 C CA . SER A 1 395 ? -8.391 -23.625 13.336 1 80.5 395 SER A CA 1
ATOM 2932 C C . SER A 1 395 ? -9.039 -25 13.352 1 80.5 395 SER A C 1
ATOM 2934 O O . SER A 1 395 ? -9.641 -25.406 14.352 1 80.5 395 SER A O 1
ATOM 2936 N N . ALA A 1 396 ? -8.844 -25.766 12.305 1 84.5 396 ALA A N 1
ATOM 2937 C CA . ALA A 1 396 ? -9.398 -27.125 12.234 1 84.5 396 ALA A CA 1
ATOM 2938 C C . ALA A 1 396 ? -8.711 -28.047 13.242 1 84.5 396 ALA A C 1
ATOM 2940 O O . ALA A 1 396 ? -9.383 -28.797 13.945 1 84.5 396 ALA A O 1
ATOM 2941 N N . ARG A 1 397 ? -7.477 -27.938 13.359 1 78.5 397 ARG A N 1
ATOM 2942 C CA . ARG A 1 397 ? -6.723 -28.75 14.305 1 78.5 397 ARG A CA 1
ATOM 2943 C C . ARG A 1 397 ? -7.113 -28.422 15.742 1 78.5 397 ARG A C 1
ATOM 2945 O O . ARG A 1 397 ? -7.207 -29.328 16.594 1 78.5 397 ARG A O 1
ATOM 2952 N N . ARG A 1 398 ? -7.359 -27.203 15.953 1 83.56 398 ARG A N 1
ATOM 2953 C CA . ARG A 1 398 ? -7.812 -26.781 17.281 1 83.56 398 ARG A CA 1
ATOM 2954 C C . ARG A 1 398 ? -9.18 -27.391 17.609 1 83.56 398 ARG A C 1
ATOM 2956 O O . ARG A 1 398 ? -9.391 -27.891 18.703 1 83.56 398 ARG A O 1
ATOM 2963 N N . LEU A 1 399 ? -10 -27.422 16.641 1 91.12 399 LEU A N 1
ATOM 2964 C CA . LEU A 1 399 ? -11.32 -28 16.828 1 91.12 399 LEU A CA 1
ATOM 2965 C C . LEU A 1 399 ? -11.219 -29.5 17.141 1 91.12 399 LEU A C 1
ATOM 2967 O O . LEU A 1 399 ? -11.914 -30 18.031 1 91.12 399 LEU A O 1
ATOM 2971 N N . VAL A 1 400 ? -10.297 -30.188 16.562 1 87.75 400 VAL A N 1
ATOM 2972 C CA . VAL A 1 400 ? -10.094 -31.609 16.766 1 87.75 400 VAL A CA 1
ATOM 2973 C C . VAL A 1 400 ? -9.492 -31.859 18.156 1 87.75 400 VAL A C 1
ATOM 2975 O O . VAL A 1 400 ? -9.938 -32.75 18.891 1 87.75 400 VAL A O 1
ATOM 2978 N N . ALA A 1 401 ? -8.602 -31.016 18.484 1 85.25 401 ALA A N 1
ATOM 2979 C CA . ALA A 1 401 ? -7.934 -31.156 19.781 1 85.25 401 ALA A CA 1
ATOM 2980 C C . ALA A 1 401 ? -8.914 -30.922 20.922 1 85.25 401 ALA A C 1
ATOM 2982 O O . ALA A 1 401 ? -8.797 -31.547 21.984 1 85.25 401 ALA A O 1
ATOM 2983 N N . GLU A 1 402 ? -9.859 -30.125 20.609 1 91.44 402 GLU A N 1
ATOM 2984 C CA . GLU A 1 402 ? -10.844 -29.766 21.625 1 91.44 402 GLU A CA 1
ATOM 2985 C C . GLU A 1 402 ? -11.992 -30.766 21.656 1 91.44 402 GLU A C 1
ATOM 2987 O O . GLU A 1 402 ? -12.93 -30.625 22.453 1 91.44 402 GLU A O 1
ATOM 2992 N N . GLY A 1 403 ? -11.93 -31.75 20.766 1 91.94 403 GLY A N 1
ATOM 2993 C CA . GLY A 1 403 ? -12.992 -32.75 20.688 1 91.94 403 GLY A CA 1
ATOM 2994 C C . GLY A 1 403 ? -14.32 -32.156 20.25 1 91.94 403 GLY A C 1
ATOM 2995 O O . GLY A 1 403 ? -15.383 -32.625 20.672 1 91.94 403 GLY A O 1
ATOM 2996 N N . ALA A 1 404 ? -14.195 -31.188 19.359 1 94 404 ALA A N 1
ATOM 2997 C CA . ALA A 1 404 ? -15.375 -30.422 18.984 1 94 404 ALA A CA 1
ATOM 2998 C C . ALA A 1 404 ? -16.172 -31.125 17.891 1 94 404 ALA A C 1
ATOM 3000 O O . ALA A 1 404 ? -17.234 -30.672 17.5 1 94 404 ALA A O 1
ATOM 3001 N N . VAL A 1 405 ? -15.703 -32.281 17.422 1 94.38 405 VAL A N 1
ATOM 3002 C CA . VAL A 1 405 ? -16.312 -32.969 16.281 1 94.38 405 VAL A CA 1
ATOM 3003 C C . VAL A 1 405 ? -17.047 -34.219 16.75 1 94.38 405 VAL A C 1
ATOM 3005 O O . VAL A 1 405 ? -16.453 -35.062 17.422 1 94.38 405 VAL A O 1
ATOM 3008 N N . ALA A 1 406 ? -18.312 -34.344 16.438 1 94.81 406 ALA A N 1
ATOM 3009 C CA . ALA A 1 406 ? -19.109 -35.531 16.688 1 94.81 406 ALA A CA 1
ATOM 3010 C C . ALA A 1 406 ? -19.609 -36.125 15.375 1 94.81 406 ALA A C 1
ATOM 3012 O O . ALA A 1 406 ? -20.281 -35.469 14.594 1 94.81 406 ALA A O 1
ATOM 3013 N N . LEU A 1 407 ? -19.266 -37.469 15.164 1 93.06 407 LEU A N 1
ATOM 3014 C CA . LEU A 1 407 ? -19.609 -38.125 13.922 1 93.06 407 LEU A CA 1
ATOM 3015 C C . LEU A 1 407 ? -20.922 -38.906 14.07 1 93.06 407 LEU A C 1
ATOM 3017 O O . LEU A 1 407 ? -21.172 -39.531 15.109 1 93.06 407 LEU A O 1
ATOM 3021 N N . ASP A 1 408 ? -21.797 -38.781 13.125 1 91.12 408 ASP A N 1
ATOM 3022 C CA . ASP A 1 408 ? -23.047 -39.562 13.023 1 91.12 408 ASP A CA 1
ATOM 3023 C C . ASP A 1 408 ? -23.266 -40.031 11.594 1 91.12 408 ASP A C 1
ATOM 3025 O O . ASP A 1 408 ? -24.141 -39.531 10.883 1 91.12 408 ASP A O 1
ATOM 3029 N N . GLY A 1 409 ? -22.469 -41.188 11.266 1 87.12 409 GLY A N 1
ATOM 3030 C CA . GLY A 1 409 ? -22.531 -41.656 9.891 1 87.12 409 GLY A CA 1
ATOM 3031 C C . GLY A 1 409 ? -22 -40.656 8.891 1 87.12 409 GLY A C 1
ATOM 3032 O O . GLY A 1 409 ? -20.859 -40.188 9 1 87.12 409 GLY A O 1
ATOM 3033 N N . GLU A 1 410 ? -22.891 -40.25 8.023 1 88 410 GLU A N 1
ATOM 3034 C CA . GLU A 1 410 ? -22.531 -39.281 6.984 1 88 410 GLU A CA 1
ATOM 3035 C C . GLU A 1 410 ? -22.625 -37.844 7.496 1 88 410 GLU A C 1
ATOM 3037 O O . GLU A 1 410 ? -22.078 -36.938 6.883 1 88 410 GLU A O 1
ATOM 3042 N N . LEU A 1 411 ? -23.297 -37.688 8.656 1 92.44 411 LEU A N 1
ATOM 3043 C CA . LEU A 1 411 ? -23.453 -36.375 9.258 1 92.44 411 LEU A CA 1
ATOM 3044 C C . LEU A 1 411 ? -22.469 -36.188 10.406 1 92.44 411 LEU A C 1
ATOM 3046 O O . LEU A 1 411 ? -22.109 -37.156 11.094 1 92.44 411 LEU A O 1
ATOM 3050 N N . ALA A 1 412 ? -21.969 -34.938 10.508 1 94.44 412 ALA A N 1
ATOM 3051 C CA . ALA A 1 412 ? -21.125 -34.562 11.633 1 94.44 412 ALA A CA 1
ATOM 3052 C C . ALA A 1 412 ? -21.531 -33.188 12.195 1 94.44 412 ALA A C 1
ATOM 3054 O O . ALA A 1 412 ? -22.047 -32.344 11.469 1 94.44 412 ALA A O 1
ATOM 3055 N N . THR A 1 413 ? -21.422 -33.031 13.461 1 96 413 THR A N 1
ATOM 3056 C CA . THR A 1 413 ? -21.656 -31.75 14.133 1 96 413 THR A CA 1
ATOM 3057 C C . THR A 1 413 ? -20.359 -31.188 14.711 1 96 413 THR A C 1
ATOM 3059 O O . THR A 1 413 ? -19.594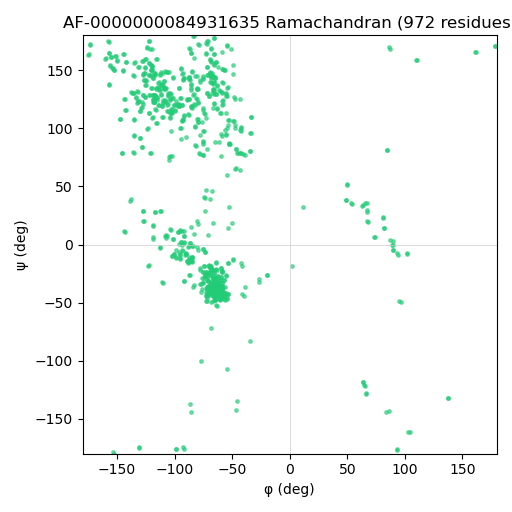 -31.922 15.344 1 96 413 THR A O 1
ATOM 3062 N N . VAL A 1 414 ? -20.078 -29.875 14.383 1 95 414 VAL A N 1
ATOM 3063 C CA . VAL A 1 414 ? -18.844 -29.234 14.852 1 95 414 VAL A CA 1
ATOM 3064 C C . VAL A 1 414 ? -19.188 -28.031 15.734 1 95 414 VAL A C 1
ATOM 3066 O O . VAL A 1 414 ? -19.859 -27.094 15.289 1 95 414 VAL A O 1
ATOM 3069 N N . ALA A 1 415 ? -18.734 -27.969 16.969 1 95.12 415 ALA A N 1
ATOM 3070 C CA . ALA A 1 415 ? -18.875 -26.828 17.875 1 95.12 415 ALA A CA 1
ATOM 3071 C C . ALA A 1 415 ? -17.75 -25.828 17.656 1 95.12 415 ALA A C 1
ATOM 3073 O O . ALA A 1 415 ? -16.562 -26.156 17.797 1 95.12 415 ALA A O 1
ATOM 3074 N N . SER A 1 416 ? -18.062 -24.594 17.25 1 90.5 416 SER A N 1
ATOM 3075 C CA . SER A 1 416 ? -17.078 -23.531 17.016 1 90.5 416 SER A CA 1
ATOM 3076 C C . SER A 1 416 ? -17.547 -22.219 17.625 1 90.5 416 SER A C 1
ATOM 3078 O O . SER A 1 416 ? -18.469 -21.594 17.125 1 90.5 416 SER A O 1
ATOM 3080 N N . GLY A 1 417 ? -16.906 -21.844 18.672 1 81.94 417 GLY A N 1
ATOM 3081 C CA . GLY A 1 417 ? -17.422 -20.719 19.438 1 81.94 417 GLY A CA 1
ATOM 3082 C C . GLY A 1 417 ? -18.75 -21 20.094 1 81.94 417 GLY A C 1
ATOM 3083 O O . GLY A 1 417 ? -18.906 -22 20.797 1 81.94 417 GLY A O 1
ATOM 3084 N N . ASP A 1 418 ? -19.703 -19.984 19.797 1 85.31 418 ASP A N 1
ATOM 3085 C CA . ASP A 1 418 ? -21.016 -20.109 20.422 1 85.31 418 ASP A CA 1
ATOM 3086 C C . ASP A 1 418 ? -22.016 -20.766 19.469 1 85.31 418 ASP A C 1
ATOM 3088 O O . ASP A 1 418 ? -23.219 -20.812 19.766 1 85.31 418 ASP A O 1
ATOM 3092 N N . ARG A 1 419 ? -21.453 -21.297 18.359 1 89.69 419 ARG A N 1
ATOM 3093 C CA . ARG A 1 419 ? -22.359 -21.844 17.344 1 89.69 419 ARG A CA 1
ATOM 3094 C C . ARG A 1 419 ? -22 -23.281 17.016 1 89.69 419 ARG A C 1
ATOM 3096 O O . ARG A 1 419 ? -20.906 -23.766 17.344 1 89.69 419 ARG A O 1
ATOM 3103 N N . ARG A 1 420 ? -23.031 -24.031 16.594 1 93.56 420 ARG A N 1
ATOM 3104 C CA . ARG A 1 420 ? -22.859 -25.391 16.078 1 93.56 420 ARG A CA 1
ATOM 3105 C C . ARG A 1 420 ? -23.125 -25.438 14.578 1 93.56 420 ARG A C 1
ATOM 3107 O O . ARG A 1 420 ? -24.094 -24.844 14.102 1 93.56 420 ARG A O 1
ATOM 3114 N N . TYR A 1 421 ? -22.234 -26.188 13.867 1 95.56 421 TYR A N 1
ATOM 3115 C CA . TYR A 1 421 ? -22.344 -26.312 12.414 1 95.56 421 TYR A CA 1
ATOM 3116 C C . TYR A 1 421 ? -22.516 -27.766 12 1 95.56 421 TYR A C 1
ATOM 3118 O O . TYR A 1 421 ? -22 -28.672 12.664 1 95.56 421 TYR A O 1
ATOM 3126 N N . ARG A 1 422 ? -23.266 -27.969 10.969 1 95 422 ARG A N 1
ATOM 3127 C CA . ARG A 1 422 ? -23.484 -29.312 10.43 1 95 422 ARG A CA 1
ATOM 3128 C C . ARG A 1 422 ? -22.703 -29.5 9.133 1 95 422 ARG A C 1
ATOM 3130 O O . ARG A 1 422 ? -22.719 -28.641 8.25 1 95 422 ARG A O 1
ATOM 3137 N N . VAL A 1 423 ? -21.938 -30.688 9.133 1 93.75 423 VAL A N 1
ATOM 3138 C CA . VAL A 1 423 ? -21.172 -31.047 7.953 1 93.75 423 VAL A CA 1
ATOM 3139 C C . VAL A 1 423 ? -21.688 -32.375 7.383 1 93.75 423 VAL A C 1
ATOM 3141 O O . VAL A 1 423 ? -21.859 -33.344 8.117 1 93.75 423 VAL A O 1
ATOM 3144 N N . ARG A 1 424 ? -21.984 -32.406 6.105 1 92 424 ARG A N 1
ATOM 3145 C CA . ARG A 1 424 ? -22.453 -33.594 5.43 1 92 424 ARG A CA 1
ATOM 3146 C C . ARG A 1 424 ? -21.484 -34.062 4.348 1 92 424 ARG A C 1
ATOM 3148 O O . ARG A 1 424 ? -20.953 -33.219 3.602 1 92 424 ARG A O 1
ATOM 3155 N N . GLU A 1 425 ? -21.125 -35.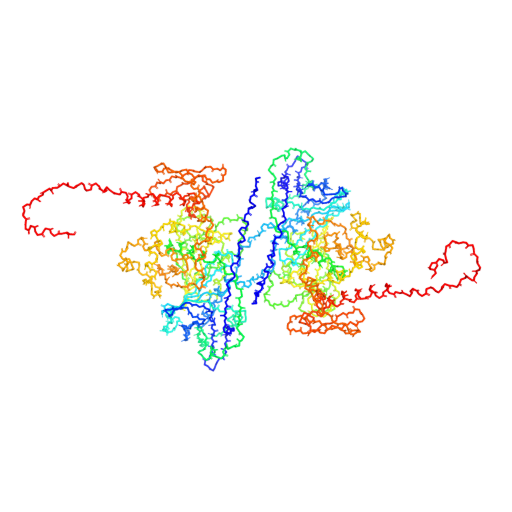312 4.453 1 82.88 425 GLU A N 1
ATOM 3156 C CA . GLU A 1 425 ? -20.281 -35.875 3.402 1 82.88 425 GLU A CA 1
ATOM 3157 C C . GLU A 1 425 ? -21.094 -36.688 2.395 1 82.88 425 GLU A C 1
ATOM 3159 O O . GLU A 1 425 ? -21.828 -37.594 2.771 1 82.88 425 GLU A O 1
ATOM 3164 N N . SER A 1 426 ? -21.141 -36.219 1.175 1 77.94 426 SER A N 1
ATOM 3165 C CA . SER A 1 426 ? -21.797 -36.938 0.091 1 77.94 426 SER A CA 1
ATOM 3166 C C . SER A 1 426 ? -20.859 -37.094 -1.108 1 77.94 426 SER A C 1
ATOM 3168 O O . SER A 1 426 ? -20.391 -36.094 -1.664 1 77.94 426 SER A O 1
ATOM 3170 N N . ALA A 1 427 ? -20.578 -38.375 -1.516 1 66.25 427 ALA A N 1
ATOM 3171 C CA . ALA A 1 427 ? -19.75 -38.688 -2.678 1 66.25 427 ALA A CA 1
ATOM 3172 C C . ALA A 1 427 ? -18.406 -38 -2.588 1 66.25 427 ALA A C 1
ATOM 3174 O O . ALA A 1 427 ? -17.922 -37.406 -3.568 1 66.25 427 ALA A O 1
ATOM 3175 N N . GLY A 1 428 ? -17.922 -37.906 -1.313 1 65.06 428 GLY A N 1
ATOM 3176 C CA . GLY A 1 428 ? -16.562 -37.406 -1.139 1 65.06 428 GLY A CA 1
ATOM 3177 C C . GLY A 1 428 ? -16.5 -35.906 -0.977 1 65.06 428 GLY A C 1
ATOM 3178 O O . GLY A 1 428 ? -15.438 -35.344 -0.681 1 65.06 428 GLY A O 1
ATOM 3179 N N . VAL A 1 429 ? -17.734 -35.188 -1.124 1 71.19 429 VAL A N 1
ATOM 3180 C CA . VAL A 1 429 ? -17.797 -33.75 -0.995 1 71.19 429 VAL A CA 1
ATOM 3181 C C . VAL A 1 429 ? -18.375 -33.375 0.366 1 71.19 429 VAL A C 1
ATOM 3183 O O . VAL A 1 429 ? -19.375 -33.938 0.8 1 71.19 429 VAL A O 1
ATOM 3186 N N . LEU A 1 430 ? -17.656 -32.469 1.067 1 79.44 430 LEU A N 1
ATOM 3187 C CA . LEU A 1 430 ? -18.125 -32 2.373 1 79.44 430 LEU A CA 1
ATOM 3188 C C . LEU A 1 430 ? -18.844 -30.672 2.258 1 79.44 430 LEU A C 1
ATOM 3190 O O . LEU A 1 430 ? -18.344 -29.75 1.63 1 79.44 430 LEU A O 1
ATOM 3194 N N . SER A 1 431 ? -20.125 -30.609 2.676 1 89.25 431 SER A N 1
ATOM 3195 C CA . SER A 1 431 ? -20.891 -29.359 2.793 1 89.25 431 SER A CA 1
ATOM 3196 C C . SER A 1 431 ? -21.031 -28.938 4.25 1 89.25 431 SER A C 1
ATOM 3198 O O . SER A 1 431 ? -20.969 -29.766 5.156 1 89.25 431 SER A O 1
ATOM 3200 N N . CYS A 1 432 ? -21.078 -27.531 4.434 1 91.56 432 CYS A N 1
ATOM 3201 C CA . CYS A 1 432 ? -21.125 -26.969 5.785 1 91.56 432 CYS A CA 1
ATOM 3202 C C . CYS A 1 432 ? -22.188 -25.875 5.887 1 91.56 432 CYS A C 1
ATOM 3204 O O . CYS A 1 432 ? -22.516 -25.234 4.887 1 91.56 432 CYS A O 1
ATOM 3206 N N . THR A 1 433 ? -22.734 -25.516 6.957 1 93.19 433 THR A N 1
ATOM 3207 C CA . THR A 1 433 ? -23.75 -24.469 7.16 1 93.19 433 THR A CA 1
ATOM 3208 C C . THR A 1 433 ? -23.094 -23.141 7.52 1 93.19 433 THR A C 1
ATOM 3210 O O . THR A 1 433 ? -23.766 -22.188 7.883 1 93.19 433 THR A O 1
ATOM 3213 N N . CYS A 1 434 ? -21.781 -23.078 7.355 1 90.62 434 CYS A N 1
ATOM 3214 C CA . CYS A 1 434 ? -21.109 -21.844 7.754 1 90.62 434 CYS A CA 1
ATOM 3215 C C . CYS A 1 434 ? -21.125 -20.828 6.621 1 90.62 434 CYS A C 1
ATOM 3217 O O . CYS A 1 434 ? -21.484 -21.156 5.488 1 90.62 434 CYS A O 1
ATOM 3219 N N . GLN A 1 435 ? -20.75 -19.578 6.953 1 86.31 435 GLN A N 1
ATOM 3220 C CA . GLN A 1 435 ? -20.797 -18.469 6.004 1 86.31 435 GLN A CA 1
ATOM 3221 C C . GLN A 1 435 ? -19.812 -18.703 4.855 1 86.31 435 GLN A C 1
ATOM 3223 O O . GLN A 1 435 ? -20.109 -18.359 3.707 1 86.31 435 GLN A O 1
ATOM 3228 N N . TRP A 1 436 ? -18.703 -19.281 5.141 1 81.19 436 TRP A N 1
ATOM 3229 C CA . TRP A 1 436 ? -17.703 -19.562 4.113 1 81.19 436 TRP A CA 1
ATOM 3230 C C . TRP A 1 436 ? -18.266 -20.484 3.047 1 81.19 436 TRP A C 1
ATOM 3232 O O . TRP A 1 436 ? -18.125 -20.234 1.85 1 81.19 436 TRP A O 1
ATOM 3242 N N . TRP A 1 437 ? -18.906 -21.516 3.48 1 83.88 437 TRP A N 1
ATOM 3243 C CA . TRP A 1 437 ? -19.5 -22.438 2.537 1 83.88 437 TRP A CA 1
ATOM 3244 C C . TRP A 1 437 ? -20.641 -21.781 1.762 1 83.88 437 TRP A C 1
ATOM 3246 O O . TRP A 1 437 ? -20.766 -21.969 0.552 1 83.88 437 TRP A O 1
ATOM 3256 N N . ALA A 1 438 ? -21.406 -20.953 2.455 1 84.94 438 ALA A N 1
ATOM 3257 C CA . ALA A 1 438 ? -22.5 -20.25 1.79 1 84.94 438 ALA A CA 1
ATOM 3258 C C . ALA A 1 438 ? -21.969 -19.344 0.674 1 84.94 438 ALA A C 1
ATOM 3260 O O . ALA A 1 438 ? -22.562 -19.281 -0.405 1 84.94 438 ALA A O 1
ATOM 3261 N N . ASP A 1 439 ? -20.797 -18.844 1.01 1 74.5 439 ASP A N 1
ATOM 3262 C CA . ASP A 1 439 ? -20.25 -17.859 0.085 1 74.5 439 ASP A CA 1
ATOM 3263 C C . ASP A 1 439 ? -19.531 -18.531 -1.079 1 74.5 439 ASP A C 1
ATOM 3265 O O . ASP A 1 439 ? -19.609 -18.078 -2.221 1 74.5 439 ASP A O 1
ATOM 3269 N N . TYR A 1 440 ? -18.859 -19.688 -0.798 1 70.75 440 TYR A N 1
ATOM 3270 C CA . TYR A 1 440 ? -17.891 -20.156 -1.79 1 70.75 440 TYR A CA 1
ATOM 3271 C C . TYR A 1 440 ? -18.219 -21.578 -2.25 1 70.75 440 TYR A C 1
ATOM 3273 O O . TYR A 1 440 ? -17.719 -22.031 -3.281 1 70.75 440 TYR A O 1
ATOM 3281 N N . ARG A 1 441 ? -19 -22.266 -1.478 1 73.56 441 ARG A N 1
ATOM 3282 C CA . ARG A 1 441 ? -19.484 -23.594 -1.817 1 73.56 441 ARG A CA 1
ATOM 3283 C C . ARG A 1 441 ? -18.344 -24.5 -2.268 1 73.56 441 ARG A C 1
ATOM 3285 O O . ARG A 1 441 ? -18.453 -25.188 -3.291 1 73.56 441 ARG A O 1
ATOM 3292 N N . GLY A 1 442 ? -17.203 -24.344 -1.593 1 70.69 442 GLY A N 1
ATOM 3293 C CA . GLY A 1 442 ? -16.094 -25.25 -1.829 1 70.69 442 GLY A CA 1
ATOM 3294 C C . GLY A 1 442 ? -15.109 -24.75 -2.867 1 70.69 442 GLY A C 1
ATOM 3295 O O . GLY A 1 442 ? -14.016 -25.297 -3.02 1 70.69 442 GLY A O 1
ATOM 3296 N N . ARG A 1 443 ? -15.414 -23.688 -3.525 1 63.81 443 ARG A N 1
ATOM 3297 C CA . ARG A 1 443 ? -14.594 -23.188 -4.625 1 63.81 443 ARG A CA 1
ATOM 3298 C C . ARG A 1 443 ? -13.273 -22.609 -4.109 1 63.81 443 ARG A C 1
ATOM 3300 O O . ARG A 1 443 ? -12.312 -22.484 -4.867 1 63.81 443 ARG A O 1
ATOM 3307 N N . ARG A 1 444 ? -13.391 -22.344 -2.77 1 67.62 444 ARG A N 1
ATOM 3308 C CA . ARG A 1 444 ? -12.164 -21.844 -2.148 1 67.62 444 ARG A CA 1
ATOM 3309 C C . ARG A 1 444 ? -11.656 -22.797 -1.085 1 67.62 444 ARG A C 1
ATOM 3311 O O . ARG A 1 444 ? -11.117 -22.375 -0.058 1 67.62 444 ARG A O 1
ATOM 3318 N N . GLY A 1 445 ? -11.953 -24.047 -1.25 1 70.19 445 GLY A N 1
ATOM 3319 C CA . GLY A 1 445 ? -11.5 -25.047 -0.312 1 70.19 445 GLY A CA 1
ATOM 3320 C C . GLY A 1 445 ? -12.438 -25.234 0.866 1 70.19 445 GLY A C 1
ATOM 3321 O O . GLY A 1 445 ? -13.383 -24.469 1.037 1 70.19 445 GLY A O 1
ATOM 3322 N N . PRO A 1 446 ? -12.164 -26.219 1.512 1 79.44 446 PRO A N 1
ATOM 3323 C CA . PRO A 1 446 ? -13.031 -26.531 2.65 1 79.44 446 PRO A CA 1
ATOM 3324 C C . PRO A 1 446 ? -12.891 -25.516 3.785 1 79.44 446 PRO A C 1
ATOM 3326 O O . PRO A 1 446 ? -11.82 -24.922 3.961 1 79.44 446 PRO A O 1
ATOM 3329 N N . CYS A 1 447 ? -13.969 -25.281 4.438 1 83.88 447 CYS A N 1
ATOM 3330 C CA . CYS A 1 447 ? -13.922 -24.453 5.641 1 83.88 447 CYS A CA 1
ATOM 3331 C C . CYS A 1 447 ? -13.258 -25.203 6.789 1 83.88 447 CYS A C 1
ATOM 3333 O O . CYS A 1 447 ? -12.992 -26.406 6.684 1 83.88 447 CYS A O 1
ATOM 3335 N N . LYS A 1 448 ? -13.016 -24.531 7.875 1 84.88 448 LYS A N 1
ATOM 3336 C CA . LYS A 1 448 ? -12.352 -25.141 9.023 1 84.88 448 LYS A CA 1
ATOM 3337 C C . LYS A 1 448 ? -13.188 -26.281 9.602 1 84.88 448 LYS A C 1
ATOM 3339 O O . LYS A 1 448 ? -12.633 -27.266 10.078 1 84.88 448 LYS A O 1
ATOM 3344 N N . HIS A 1 449 ? -14.523 -26.281 9.5 1 91.12 449 HIS A N 1
ATOM 3345 C CA . HIS A 1 449 ? -15.406 -27.328 10.016 1 91.12 449 HIS A CA 1
ATOM 3346 C C . HIS A 1 449 ? -15.289 -28.594 9.188 1 91.12 449 HIS A C 1
ATOM 3348 O O . HIS A 1 449 ? -15.117 -29.688 9.742 1 91.12 449 HIS A O 1
ATOM 3354 N N . ALA A 1 450 ? -15.305 -28.438 7.883 1 87.81 450 ALA A N 1
ATOM 3355 C CA . ALA A 1 450 ? -15.188 -29.578 6.973 1 87.81 450 ALA A CA 1
ATOM 3356 C C . ALA A 1 450 ? -13.828 -30.25 7.121 1 87.81 450 ALA A C 1
ATOM 3358 O O . ALA A 1 450 ? -13.742 -31.484 7.133 1 87.81 450 ALA A O 1
ATOM 3359 N N . LEU A 1 451 ? -12.852 -29.5 7.289 1 84.31 451 LEU A N 1
ATOM 3360 C CA . LEU A 1 451 ? -11.5 -30.047 7.461 1 84.31 451 LEU A CA 1
ATOM 3361 C C . LEU A 1 451 ? -11.398 -30.844 8.758 1 84.31 451 LEU A C 1
ATOM 3363 O O . LEU A 1 451 ? -10.797 -31.922 8.781 1 84.31 451 LEU A O 1
ATOM 3367 N N . ALA A 1 452 ? -11.961 -30.344 9.805 1 87.19 452 ALA A N 1
ATOM 3368 C CA . ALA A 1 452 ? -11.938 -31.031 11.094 1 87.19 452 ALA A CA 1
ATOM 3369 C C . ALA A 1 452 ? -12.633 -32.375 11.008 1 87.19 452 ALA A C 1
ATOM 3371 O O . ALA A 1 452 ? -12.117 -33.375 11.508 1 87.19 452 ALA A O 1
ATOM 3372 N N . VAL A 1 453 ? -13.711 -32.469 10.352 1 89.06 453 VAL A N 1
ATOM 3373 C CA . VAL A 1 453 ? -14.461 -33.688 10.188 1 89.06 453 VAL A CA 1
ATOM 3374 C C . VAL A 1 453 ? -13.625 -34.719 9.398 1 89.06 453 VAL A C 1
ATOM 3376 O O . VAL A 1 453 ? -13.555 -35.875 9.766 1 89.06 453 VAL A O 1
ATOM 3379 N N . ARG A 1 454 ? -13 -34.281 8.406 1 81.38 454 ARG A N 1
ATOM 3380 C CA . ARG A 1 454 ? -12.164 -35.156 7.59 1 81.38 454 ARG A CA 1
ATOM 3381 C C . ARG A 1 454 ? -11.008 -35.719 8.406 1 81.38 454 ARG A C 1
ATOM 3383 O O . ARG A 1 454 ? -10.68 -36.906 8.281 1 81.38 454 ARG A O 1
ATOM 3390 N N . MET A 1 455 ? -10.461 -35.031 9.219 1 78.81 455 MET A N 1
ATOM 3391 C CA . MET A 1 455 ? -9.352 -35.438 10.062 1 78.81 455 MET A CA 1
ATOM 3392 C C . MET A 1 455 ? -9.797 -36.531 11.047 1 78.81 455 MET A C 1
ATOM 3394 O O . MET A 1 455 ? -9.102 -37.531 11.234 1 78.81 455 MET A O 1
ATOM 3398 N N . VAL A 1 456 ? -10.898 -36.312 11.602 1 85.44 456 VAL A N 1
ATOM 3399 C CA . VAL A 1 456 ? -11.398 -37.25 12.602 1 85.44 456 VAL A CA 1
ATOM 3400 C C . VAL A 1 456 ? -11.836 -38.531 11.922 1 85.44 456 VAL A C 1
ATOM 3402 O O . VAL A 1 456 ? -11.594 -39.625 12.438 1 85.44 456 VAL A O 1
ATOM 3405 N N . ARG A 1 457 ? -12.414 -38.469 10.812 1 81.31 457 ARG A N 1
ATOM 3406 C CA . ARG A 1 457 ? -12.844 -39.656 10.086 1 81.31 457 ARG A CA 1
ATOM 3407 C C . ARG A 1 457 ? -11.641 -40.5 9.664 1 81.31 457 ARG A C 1
ATOM 3409 O O . ARG A 1 457 ? -11.695 -41.719 9.719 1 81.31 457 ARG A O 1
ATOM 3416 N N . ARG A 1 458 ? -10.719 -39.875 9.336 1 72 458 ARG A N 1
ATOM 3417 C CA . ARG A 1 458 ? -9.523 -40.594 8.914 1 72 458 ARG A CA 1
ATOM 3418 C C . ARG A 1 458 ? -8.82 -41.25 10.109 1 72 458 ARG A C 1
ATOM 3420 O O . ARG A 1 458 ? -8.266 -42.344 9.992 1 72 458 ARG A O 1
ATOM 3427 N N . GLY A 1 459 ? -8.758 -40.5 11.188 1 64.81 459 GLY A N 1
ATOM 3428 C CA . GLY A 1 459 ? -8.234 -41.125 12.391 1 64.81 459 GLY A CA 1
ATOM 3429 C C . GLY A 1 459 ? -9.086 -42.281 12.891 1 64.81 459 GLY A C 1
ATOM 3430 O O . GLY A 1 459 ? -8.555 -43.281 13.391 1 64.81 459 GLY A O 1
ATOM 3431 N N . ALA A 1 460 ? -10.367 -42.156 12.812 1 59 460 ALA A N 1
ATOM 3432 C CA . ALA A 1 460 ? -11.281 -43.219 13.227 1 59 460 ALA A CA 1
ATOM 3433 C C . ALA A 1 460 ? -11.148 -44.438 12.312 1 59 460 ALA A C 1
ATOM 3435 O O . ALA A 1 460 ? -11.242 -45.562 12.773 1 59 460 ALA A O 1
ATOM 3436 N N . THR A 1 461 ? -10.961 -44.188 11.07 1 49.81 461 THR A N 1
ATOM 3437 C CA . THR A 1 461 ? -10.789 -45.312 10.148 1 49.81 461 THR A CA 1
ATOM 3438 C C . THR A 1 461 ? -9.445 -46 10.367 1 49.81 461 THR A C 1
ATOM 3440 O O . THR A 1 461 ? -9.32 -47.219 10.195 1 49.81 461 THR A O 1
ATOM 3443 N N . ALA A 1 462 ? -8.414 -45.281 10.852 1 49.72 462 ALA A N 1
ATOM 3444 C CA . ALA A 1 462 ? -7.117 -45.875 11.156 1 49.72 462 ALA A CA 1
ATOM 3445 C C . ALA A 1 462 ? -7.176 -46.656 12.453 1 49.72 462 ALA A C 1
ATOM 3447 O O . ALA A 1 462 ? -6.535 -47.719 12.57 1 49.72 462 ALA A O 1
ATOM 3448 N N . GLY A 1 463 ? -8.031 -46.219 13.281 1 45.56 463 GLY A N 1
ATOM 3449 C CA . GLY A 1 463 ? -8.219 -46.969 14.508 1 45.56 463 GLY A CA 1
ATOM 3450 C C . GLY A 1 463 ? -9.047 -48.219 14.32 1 45.56 463 GLY A C 1
ATOM 3451 O O . GLY A 1 463 ? -8.797 -49.25 14.977 1 45.56 463 GLY A O 1
ATOM 3452 N N . ASP A 1 464 ? -10.062 -48.219 13.578 1 42.62 464 ASP A N 1
ATOM 3453 C CA . ASP A 1 464 ? -10.891 -49.375 13.352 1 42.62 464 ASP A CA 1
ATOM 3454 C C . ASP A 1 464 ? -10.141 -50.438 12.539 1 42.62 464 ASP A C 1
ATOM 3456 O O . ASP A 1 464 ? -10.352 -51.625 12.719 1 42.62 464 ASP A O 1
ATOM 3460 N N . ALA A 1 465 ? -9.242 -50.094 11.656 1 37.47 465 ALA A N 1
ATOM 3461 C CA . ALA A 1 465 ? -8.461 -51.094 10.93 1 37.47 465 ALA A CA 1
ATOM 3462 C C . ALA A 1 465 ? -7.496 -51.812 11.859 1 37.47 465 ALA A C 1
ATOM 3464 O O . ALA A 1 465 ? -7.07 -52.938 11.57 1 37.47 465 ALA A O 1
ATOM 3465 N N . LEU A 1 466 ? -7.125 -51.125 12.93 1 38.38 466 LEU A N 1
ATOM 3466 C CA . LEU A 1 466 ? -6.25 -51.812 13.867 1 38.38 466 LEU A CA 1
ATOM 3467 C C . LEU A 1 466 ? -7.047 -52.781 14.742 1 38.38 466 LEU A C 1
ATOM 3469 O O . LEU A 1 466 ? -6.469 -53.531 15.516 1 38.38 466 LEU A O 1
ATOM 3473 N N . ARG A 1 467 ? -8.273 -52.594 14.883 1 38.09 467 ARG A N 1
ATOM 3474 C CA . ARG A 1 467 ? -9.039 -53.5 15.711 1 38.09 467 ARG A CA 1
ATOM 3475 C C . ARG A 1 467 ? -9.438 -54.75 14.922 1 38.09 467 ARG A C 1
ATOM 3477 O O . ARG A 1 467 ? -10.445 -55.406 15.234 1 38.09 467 ARG A O 1
ATOM 3484 N N . ALA A 1 468 ? -8.953 -54.938 13.781 1 35.56 468 ALA A N 1
ATOM 3485 C CA . ALA A 1 468 ? -9.336 -56.219 13.18 1 35.56 468 ALA A CA 1
ATOM 3486 C C . ALA A 1 468 ? -9.117 -57.375 14.148 1 35.56 468 ALA A C 1
ATOM 3488 O O . ALA A 1 468 ? -8.234 -57.312 15.008 1 35.56 468 ALA A O 1
ATOM 3489 N N . PRO A 1 469 ? -9.914 -58.625 14.031 1 31.83 469 PRO A N 1
ATOM 3490 C CA . PRO A 1 469 ? -10.297 -59.781 14.867 1 31.83 469 PRO A CA 1
ATOM 3491 C C . PRO A 1 469 ? -9.086 -60.594 15.336 1 31.83 469 PRO A C 1
ATOM 3493 O O . PRO A 1 469 ? -8.25 -61 14.523 1 31.83 469 PRO A O 1
ATOM 3496 N N . SER A 1 470 ? -8.469 -60.312 16.406 1 30.69 470 SER A N 1
ATOM 3497 C CA . SER A 1 470 ? -7.535 -61.281 16.984 1 30.69 470 SER A CA 1
ATOM 3498 C C . SER A 1 470 ? -8.203 -62.625 17.188 1 30.69 470 SER A C 1
ATOM 3500 O O . SER A 1 470 ? -7.758 -63.438 18.016 1 30.69 470 SER A O 1
ATOM 3502 N N . GLY A 1 471 ? -9.359 -63 16.672 1 25.77 471 GLY A N 1
ATOM 3503 C CA . GLY A 1 471 ? -9.977 -64.25 17.125 1 25.77 471 GLY A CA 1
ATOM 3504 C C . GLY A 1 471 ? -9.195 -65.5 16.734 1 25.77 471 GLY A C 1
ATOM 3505 O O . GLY A 1 471 ? -9.75 -66.562 16.688 1 25.77 471 GLY A O 1
ATOM 3506 N N . VAL A 1 472 ? -7.922 -65.562 16.359 1 27.83 472 VAL A N 1
ATOM 3507 C CA . VAL A 1 472 ? -7.492 -66.938 15.938 1 27.83 472 VAL A CA 1
ATOM 3508 C C . VAL A 1 472 ? -7.387 -67.812 17.141 1 27.83 472 VAL A C 1
ATOM 3510 O O . VAL A 1 472 ? -6.582 -67.625 18.047 1 27.83 472 VAL A O 1
ATOM 3513 N N . GLY A 1 473 ? -8.562 -68.438 17.703 1 24.33 473 GLY A N 1
ATOM 3514 C CA . GLY A 1 473 ? -8.586 -69.5 18.703 1 24.33 473 GLY A CA 1
ATOM 3515 C C . GLY A 1 473 ? -7.68 -70.688 18.391 1 24.33 473 GLY A C 1
ATOM 3516 O O . GLY A 1 473 ? -7.348 -70.875 17.219 1 24.33 473 GLY A O 1
ATOM 3517 N N . PRO A 1 474 ? -7.109 -71.312 19.516 1 27.8 474 PRO A N 1
ATOM 3518 C CA . PRO A 1 474 ? -6.062 -72.312 19.516 1 27.8 474 PRO A CA 1
ATOM 3519 C C . PRO A 1 474 ? -6.559 -73.688 19.031 1 27.8 474 PRO A C 1
ATOM 3521 O O . PRO A 1 474 ? -7.332 -74.312 19.734 1 27.8 474 PRO A O 1
ATOM 3524 N N . GLY A 1 475 ? -7.301 -73.938 17.953 1 19.67 475 GLY A N 1
ATOM 3525 C CA . GLY A 1 475 ? -7.84 -75.25 17.844 1 19.67 475 GLY A CA 1
ATOM 3526 C C . GLY A 1 475 ? -6.777 -76.312 17.938 1 19.67 475 GLY A C 1
ATOM 3527 O O . GLY A 1 475 ? -6.902 -77.25 18.734 1 19.67 475 GLY A O 1
ATOM 3528 N N . ALA A 1 476 ? -6.445 -76.938 16.906 1 22.47 476 ALA A N 1
ATOM 3529 C CA . ALA A 1 476 ? -6.281 -78.375 16.594 1 22.47 476 ALA A CA 1
ATOM 3530 C C . ALA A 1 476 ? -5.02 -78.938 17.25 1 22.47 476 ALA A C 1
ATOM 3532 O O . ALA A 1 476 ? -3.967 -78.25 17.234 1 22.47 476 ALA A O 1
ATOM 3533 N N . GLY A 1 477 ? -5.137 -79.812 18.328 1 21.12 477 GLY A N 1
ATOM 3534 C CA . GLY A 1 477 ? -4.23 -80.75 18.953 1 21.12 477 GLY A CA 1
ATOM 3535 C C . GLY A 1 477 ? -3.598 -81.75 17.969 1 21.12 477 GLY A C 1
ATOM 3536 O O . GLY A 1 477 ? -3.033 -82.75 18.359 1 21.12 477 GLY A O 1
ATOM 3537 N N . ALA A 1 478 ? -3.336 -81.5 16.812 1 18.92 478 ALA A N 1
ATOM 3538 C CA . ALA A 1 478 ? -2.742 -82.562 16.047 1 18.92 478 ALA A CA 1
ATOM 3539 C C . ALA A 1 478 ? -1.481 -83.125 16.734 1 18.92 478 ALA A C 1
ATOM 3541 O O . ALA A 1 478 ? -0.661 -82.312 17.219 1 18.92 478 ALA A O 1
ATOM 3542 N N . GLU A 1 479 ? -1.41 -84.25 17.406 1 20.28 479 GLU A N 1
ATOM 3543 C CA . GLU A 1 479 ? -0.301 -85.188 17.438 1 20.28 479 GLU A CA 1
ATOM 3544 C C . GLU A 1 479 ? 0.407 -85.25 16.094 1 20.28 479 GLU A C 1
ATOM 3546 O O . GLU A 1 479 ? 1.638 -85.25 16.031 1 20.28 479 GLU A O 1
ATOM 3551 N N . GLY A 1 480 ? 0.016 -86 15.047 1 18.5 480 GLY A N 1
ATOM 3552 C CA . GLY A 1 480 ? 0.666 -86.938 14.109 1 18.5 480 GLY A CA 1
ATOM 3553 C C . GLY A 1 480 ? 1.476 -86.188 13.047 1 18.5 480 GLY A C 1
ATOM 3554 O O . GLY A 1 480 ? 2.592 -86.625 12.727 1 18.5 480 GLY A O 1
ATOM 3555 N N . ALA A 1 481 ? 1.138 -85.875 11.711 1 20 481 ALA A N 1
ATOM 3556 C CA . ALA A 1 481 ? 2.107 -85.938 10.617 1 20 481 ALA A CA 1
ATOM 3557 C C . ALA A 1 481 ? 3.256 -84.938 10.852 1 20 481 ALA A C 1
ATOM 3559 O O . ALA A 1 481 ? 3.105 -84 11.586 1 20 481 ALA A O 1
ATOM 3560 N N . SER A 1 482 ? 4.805 -84.938 10.359 1 20.48 482 SER A N 1
ATOM 3561 C CA . SER A 1 482 ? 6.113 -84.688 9.758 1 20.48 482 SER A CA 1
ATOM 3562 C C . SER A 1 482 ? 6.094 -83.438 8.898 1 20.48 482 SER A C 1
ATOM 3564 O O . SER A 1 482 ? 7.07 -83.125 8.219 1 20.48 482 SER A O 1
ATOM 3566 N N . ALA A 1 483 ? 4.812 -82.812 8.383 1 20.66 483 ALA A N 1
ATOM 3567 C CA . ALA A 1 483 ? 3.85 -82.438 7.348 1 20.66 483 ALA A CA 1
ATOM 3568 C C . ALA A 1 483 ? 3.959 -81 7.004 1 20.66 483 ALA A C 1
ATOM 3570 O O . ALA A 1 483 ? 3.641 -80.125 7.828 1 20.66 483 ALA A O 1
ATOM 3571 N N . ALA A 1 484 ? 4.789 -80.438 5.723 1 19.95 484 ALA A N 1
ATOM 3572 C CA . ALA A 1 484 ? 5.809 -79.5 5.309 1 19.95 484 ALA A CA 1
ATOM 3573 C C . ALA A 1 484 ? 5.285 -78.062 5.387 1 19.95 484 ALA A C 1
ATOM 3575 O O . ALA A 1 484 ? 5.969 -77.125 4.973 1 19.95 484 ALA A O 1
ATOM 3576 N N . GLY A 1 485 ? 4.191 -77.562 5.875 1 17.34 485 GLY A N 1
ATOM 3577 C CA . GLY A 1 485 ? 3.105 -76.875 5.156 1 17.34 485 GLY A CA 1
ATOM 3578 C C . GLY A 1 485 ? 3.225 -75.375 5.133 1 17.34 485 GLY A C 1
ATOM 3579 O O . GLY A 1 485 ? 3.152 -74.75 6.18 1 17.34 485 GLY A O 1
ATOM 3580 N N . ALA A 1 486 ? 3.926 -74.75 4.047 1 15.11 486 ALA A N 1
ATOM 3581 C CA . ALA A 1 486 ? 4.734 -73.562 3.908 1 15.11 486 ALA A CA 1
ATOM 3582 C C . ALA A 1 486 ? 3.967 -72.312 4.379 1 15.11 486 ALA A C 1
ATOM 3584 O O . ALA A 1 486 ? 2.781 -72.125 4.07 1 15.11 486 ALA A O 1
ATOM 3585 N N . ALA A 1 487 ? 4.199 -71.5 5.449 1 17.06 487 ALA A N 1
ATOM 3586 C CA . ALA A 1 487 ? 3.879 -70.188 6.02 1 17.06 487 ALA A CA 1
ATOM 3587 C C . ALA A 1 487 ? 3.932 -69.125 4.953 1 17.06 487 ALA A C 1
ATOM 3589 O O . ALA A 1 487 ? 4.973 -68.875 4.324 1 17.06 487 ALA A O 1
ATOM 3590 N N . ARG A 1 488 ? 2.906 -69.375 3.967 1 18.09 488 ARG A N 1
ATOM 3591 C CA . ARG A 1 488 ? 3.018 -68.188 3.131 1 18.09 488 ARG A CA 1
ATOM 3592 C C . ARG A 1 488 ? 3.266 -66.938 3.98 1 18.09 488 ARG A C 1
ATOM 3594 O O . ARG A 1 488 ? 2.713 -66.812 5.074 1 18.09 488 ARG A O 1
ATOM 3601 N N . MET B 1 1 ? -10.648 -16.766 40.062 1 22.73 1 MET B N 1
ATOM 3602 C CA . MET B 1 1 ? -10.68 -17.609 38.875 1 22.73 1 MET B CA 1
ATOM 3603 C C . MET B 1 1 ? -10.008 -16.922 37.688 1 22.73 1 MET B C 1
ATOM 3605 O O . MET B 1 1 ? -10.445 -15.859 37.281 1 22.73 1 MET B O 1
ATOM 3609 N N . SER B 1 2 ? -8.68 -17.047 37.531 1 23.27 2 SER B N 1
ATOM 3610 C CA . SER B 1 2 ? -7.684 -16.203 36.875 1 23.27 2 SER B CA 1
ATOM 3611 C C . SER B 1 2 ? -7.773 -16.344 35.344 1 23.27 2 SER B C 1
ATOM 3613 O O . SER B 1 2 ? -7.613 -17.453 34.812 1 23.27 2 SER B O 1
ATOM 3615 N N . VAL B 1 3 ? -8.766 -15.695 34.781 1 24 3 VAL B N 1
ATOM 3616 C CA . VAL B 1 3 ? -9.109 -15.75 33.375 1 24 3 VAL B CA 1
ATOM 3617 C C . VAL B 1 3 ? -7.879 -15.438 32.531 1 24 3 VAL B C 1
ATOM 3619 O O . VAL B 1 3 ? -7.305 -14.352 32.625 1 24 3 VAL B O 1
ATOM 3622 N N . ALA B 1 4 ? -7.105 -16.516 32.25 1 25.59 4 ALA B N 1
ATOM 3623 C CA . ALA B 1 4 ? -5.867 -16.484 31.484 1 25.59 4 ALA B CA 1
ATOM 3624 C C . ALA B 1 4 ? -6.059 -15.719 30.172 1 25.59 4 ALA B C 1
ATOM 3626 O O . ALA B 1 4 ? -7.082 -15.875 29.5 1 25.59 4 ALA B O 1
ATOM 3627 N N . GLY B 1 5 ? -5.52 -14.547 30.125 1 25.05 5 GLY B N 1
ATOM 3628 C CA . GLY B 1 5 ? -5.547 -13.492 29.125 1 25.05 5 GLY B CA 1
ATOM 3629 C C . GLY B 1 5 ? -5.25 -13.984 27.719 1 25.05 5 GLY B C 1
ATOM 3630 O O . GLY B 1 5 ? -4.656 -15.047 27.547 1 25.05 5 GLY B O 1
ATOM 3631 N N . PRO B 1 6 ? -6.094 -13.688 26.781 1 28.44 6 PRO B N 1
ATOM 3632 C CA . PRO B 1 6 ? -5.988 -14.219 25.422 1 28.44 6 PRO B CA 1
ATOM 3633 C C . PRO B 1 6 ? -4.578 -14.102 24.844 1 28.44 6 PRO B C 1
ATOM 3635 O O . PRO B 1 6 ? -3.885 -13.109 25.109 1 28.44 6 PRO B O 1
ATOM 3638 N N . THR B 1 7 ? -3.805 -15.156 24.844 1 25.44 7 THR B N 1
ATOM 3639 C CA . THR B 1 7 ? -2.467 -15.273 24.266 1 25.44 7 THR B CA 1
ATOM 3640 C C . THR B 1 7 ? -2.416 -14.672 22.875 1 25.44 7 THR B C 1
ATOM 3642 O O . THR B 1 7 ? -3.066 -15.164 21.953 1 25.44 7 THR B O 1
ATOM 3645 N N . VAL B 1 8 ? -2.342 -13.367 22.766 1 26.73 8 VAL B N 1
ATOM 3646 C CA . VAL B 1 8 ? -2.021 -12.68 21.531 1 26.73 8 VAL B CA 1
ATOM 3647 C C . VAL B 1 8 ? -0.857 -13.383 20.828 1 26.73 8 VAL B C 1
ATOM 3649 O O . VAL B 1 8 ? 0.257 -13.422 21.359 1 26.73 8 VAL B O 1
ATOM 3652 N N . VAL B 1 9 ? -1.131 -14.43 20.188 1 27.42 9 VAL B N 1
ATOM 3653 C CA . VAL B 1 9 ? -0.111 -15.047 19.344 1 27.42 9 VAL B CA 1
ATOM 3654 C C . VAL B 1 9 ? 0.559 -13.977 18.484 1 27.42 9 VAL B C 1
ATOM 3656 O O . VAL B 1 9 ? -0.093 -13.344 17.641 1 27.42 9 VAL B O 1
ATOM 3659 N N . LEU B 1 10 ? 1.46 -13.289 18.969 1 26.8 10 LEU B N 1
ATOM 3660 C CA . LEU B 1 10 ? 2.408 -12.469 18.219 1 26.8 10 LEU B CA 1
ATOM 3661 C C . LEU B 1 10 ? 2.756 -13.117 16.891 1 26.8 10 LEU B C 1
ATOM 3663 O O . LEU B 1 10 ? 3.363 -14.188 16.859 1 26.8 10 LEU B O 1
ATOM 3667 N N . MET B 1 11 ? 1.935 -12.961 15.969 1 30.03 11 MET B N 1
ATOM 3668 C CA . MET B 1 11 ? 2.373 -13.367 14.641 1 30.03 11 MET B CA 1
ATOM 3669 C C . MET B 1 11 ? 3.768 -12.828 14.328 1 30.03 11 MET B C 1
ATOM 3671 O O . MET B 1 11 ? 3.951 -11.617 14.188 1 30.03 11 MET B O 1
ATOM 3675 N N . THR B 1 12 ? 4.758 -13.25 15.016 1 35.41 12 THR B N 1
ATOM 3676 C CA . THR B 1 12 ? 6.148 -12.977 14.68 1 35.41 12 THR B CA 1
ATOM 3677 C C . THR B 1 12 ? 6.344 -12.914 13.172 1 35.41 12 THR B C 1
ATOM 3679 O O . THR B 1 12 ? 6.012 -13.859 12.453 1 35.41 12 THR B O 1
ATOM 3682 N N . ARG B 1 13 ? 6.324 -11.789 12.602 1 42.06 13 ARG B N 1
ATOM 3683 C CA . ARG B 1 13 ? 6.668 -11.578 11.195 1 42.06 13 ARG B CA 1
ATOM 3684 C C . ARG B 1 13 ? 8.031 -12.188 10.875 1 42.06 13 ARG B C 1
ATOM 3686 O O . ARG B 1 13 ? 9.047 -11.781 11.438 1 42.06 13 ARG B O 1
ATOM 3693 N N . SER B 1 14 ? 8.062 -13.398 10.547 1 47.12 14 SER B N 1
ATOM 3694 C CA . SER B 1 14 ? 9.281 -14.086 10.148 1 47.12 14 SER B CA 1
ATOM 3695 C C . SER B 1 14 ? 9.961 -13.383 8.977 1 47.12 14 SER B C 1
ATOM 3697 O O . SER B 1 14 ? 9.297 -12.984 8.016 1 47.12 14 SER B O 1
ATOM 3699 N N . VAL B 1 15 ? 10.977 -12.57 9.242 1 54.59 15 VAL B N 1
ATOM 3700 C CA . VAL B 1 15 ? 11.812 -11.906 8.25 1 54.59 15 VAL B CA 1
ATOM 3701 C C . VAL B 1 15 ? 12.867 -12.875 7.719 1 54.59 15 VAL B C 1
ATOM 3703 O O . VAL B 1 15 ? 13.398 -13.695 8.469 1 54.59 15 VAL B O 1
ATOM 3706 N N . GLN B 1 16 ? 12.891 -13.031 6.371 1 63.12 16 GLN B N 1
ATOM 3707 C CA . GLN B 1 16 ? 13.977 -13.781 5.734 1 63.12 16 GLN B CA 1
ATOM 3708 C C . GLN B 1 16 ? 15.062 -12.844 5.223 1 63.12 16 GLN B C 1
ATOM 3710 O O . GLN B 1 16 ? 14.773 -11.852 4.551 1 63.12 16 GLN B O 1
ATOM 3715 N N . ALA B 1 17 ? 16.25 -13.023 5.742 1 66.12 17 ALA B N 1
ATOM 3716 C CA . ALA B 1 17 ? 17.391 -12.234 5.281 1 66.12 17 ALA B CA 1
ATOM 3717 C C . ALA B 1 17 ? 18.031 -12.859 4.043 1 66.12 17 ALA B C 1
ATOM 3719 O O . ALA B 1 17 ? 18.375 -14.047 4.043 1 66.12 17 ALA B O 1
ATOM 3720 N N . LEU B 1 18 ? 18.047 -12.125 2.896 1 75.06 18 LEU B N 1
ATOM 3721 C CA . LEU B 1 18 ? 18.766 -12.539 1.694 1 75.06 18 LEU B CA 1
ATOM 3722 C C . LEU B 1 18 ? 20.141 -11.891 1.629 1 75.06 18 LEU B C 1
ATOM 3724 O O . LEU B 1 18 ? 20.266 -10.664 1.695 1 75.06 18 LEU B O 1
ATOM 3728 N N . ALA B 1 19 ? 21.172 -12.703 1.605 1 77.56 19 ALA B N 1
ATOM 3729 C CA . ALA B 1 19 ? 22.531 -12.211 1.537 1 77.56 19 ALA B CA 1
ATOM 3730 C C . ALA B 1 19 ? 23.141 -12.461 0.157 1 77.56 19 ALA B C 1
ATOM 3732 O O . ALA B 1 19 ? 23.125 -13.586 -0.343 1 77.56 19 ALA B O 1
ATOM 3733 N N . TYR B 1 20 ? 23.578 -11.359 -0.49 1 81.06 20 TYR B N 1
ATOM 3734 C CA . TYR B 1 20 ? 24.281 -11.422 -1.771 1 81.06 20 TYR B CA 1
ATOM 3735 C C . TYR B 1 20 ? 25.734 -11.039 -1.616 1 81.06 20 TYR B C 1
ATOM 3737 O O . TYR B 1 20 ? 26.094 -10.219 -0.763 1 81.06 20 TYR B O 1
ATOM 3745 N N . VAL B 1 21 ? 26.641 -11.578 -2.375 1 77.38 21 VAL B N 1
ATOM 3746 C CA . VAL B 1 21 ? 28.062 -11.297 -2.303 1 77.38 21 VAL B CA 1
ATOM 3747 C C . VAL B 1 21 ? 28.328 -9.852 -2.73 1 77.38 21 VAL B C 1
ATOM 3749 O O . VAL B 1 21 ? 29.188 -9.172 -2.158 1 77.38 21 VAL B O 1
ATOM 3752 N N . ARG B 1 22 ? 27.672 -9.352 -3.717 1 80.88 22 ARG B N 1
ATOM 3753 C CA . ARG B 1 22 ? 27.688 -8 -4.281 1 80.88 22 ARG B CA 1
ATOM 3754 C C . ARG B 1 22 ? 26.391 -7.703 -5.027 1 80.88 22 ARG B C 1
ATOM 3756 O O . ARG B 1 22 ? 25.594 -8.602 -5.289 1 80.88 22 ARG B O 1
ATOM 3763 N N . PRO B 1 23 ? 26.141 -6.438 -5.32 1 81.5 23 PRO B N 1
ATOM 3764 C CA . PRO B 1 23 ? 24.953 -6.145 -6.109 1 81.5 23 PRO B CA 1
ATOM 3765 C C . PRO B 1 23 ? 25.031 -6.676 -7.539 1 81.5 23 PRO B C 1
ATOM 3767 O O . PRO B 1 23 ? 26.109 -6.641 -8.148 1 81.5 23 PRO B O 1
ATOM 3770 N N . SER B 1 24 ? 23.922 -7.238 -8.016 1 86.12 24 SER B N 1
ATOM 3771 C CA . SER B 1 24 ? 23.828 -7.57 -9.43 1 86.12 24 SER B CA 1
ATOM 3772 C C . SER B 1 24 ? 24.047 -6.336 -10.305 1 86.12 24 SER B C 1
ATOM 3774 O O . SER B 1 24 ? 23.75 -5.215 -9.891 1 86.12 24 SER B O 1
ATOM 3776 N N . ALA B 1 25 ? 24.594 -6.559 -11.516 1 88.06 25 ALA B N 1
ATOM 3777 C CA . ALA B 1 25 ? 24.906 -5.41 -12.367 1 88.06 25 ALA B CA 1
ATOM 3778 C C . ALA B 1 25 ? 24.938 -5.816 -13.836 1 88.06 25 ALA B C 1
ATOM 3780 O O . ALA B 1 25 ? 25.109 -6.996 -14.156 1 88.06 25 ALA B O 1
ATOM 3781 N N . LEU B 1 26 ? 24.672 -4.867 -14.695 1 85.94 26 LEU B N 1
ATOM 3782 C CA . LEU B 1 26 ? 24.922 -4.945 -16.141 1 85.94 26 LEU B CA 1
ATOM 3783 C C . LEU B 1 26 ? 26.156 -4.156 -16.531 1 85.94 26 LEU B C 1
ATOM 3785 O O . LEU B 1 26 ? 26.188 -2.932 -16.375 1 85.94 26 LEU B O 1
ATOM 3789 N N . GLU B 1 27 ? 27.125 -4.848 -16.953 1 88.69 27 GLU B N 1
ATOM 3790 C CA . GLU B 1 27 ? 28.391 -4.203 -17.25 1 88.69 27 GLU B CA 1
ATOM 3791 C C . GLU B 1 27 ? 28.734 -4.336 -18.734 1 88.69 27 GLU B C 1
ATOM 3793 O O . GLU B 1 27 ? 28.359 -5.316 -19.375 1 88.69 27 GLU B O 1
ATOM 3798 N N . SER B 1 28 ? 29.391 -3.311 -19.266 1 87.62 28 SER B N 1
ATOM 3799 C CA . SER B 1 28 ? 29.906 -3.379 -20.625 1 87.62 28 SER B CA 1
ATOM 3800 C C . SER B 1 28 ? 31.266 -4.066 -20.656 1 87.62 28 SER B C 1
ATOM 3802 O O . SER B 1 28 ? 32.125 -3.777 -19.828 1 87.62 28 SER B O 1
ATOM 3804 N N . THR B 1 29 ? 31.359 -5.055 -21.547 1 84.75 29 THR B N 1
ATOM 3805 C CA . THR B 1 29 ? 32.625 -5.762 -21.75 1 84.75 29 THR B CA 1
ATOM 3806 C C . THR B 1 29 ? 33.094 -5.613 -23.188 1 84.75 29 THR B C 1
ATOM 3808 O O . THR B 1 29 ? 32.406 -5.02 -24.016 1 84.75 29 THR B O 1
ATOM 3811 N N . GLY B 1 30 ? 34.375 -5.992 -23.531 1 79.75 30 GLY B N 1
ATOM 3812 C CA . GLY B 1 30 ? 34.906 -5.949 -24.875 1 79.75 30 GLY B CA 1
ATOM 3813 C C . GLY B 1 30 ? 34.062 -6.73 -25.875 1 79.75 30 GLY B C 1
ATOM 3814 O O . GLY B 1 30 ? 34.031 -6.402 -27.062 1 79.75 30 GLY B O 1
ATOM 3815 N N . SER B 1 31 ? 33.344 -7.73 -25.438 1 81.31 31 SER B N 1
ATOM 3816 C CA . SER B 1 31 ? 32.594 -8.625 -26.312 1 81.31 31 SER B CA 1
ATOM 3817 C C . SER B 1 31 ? 31.078 -8.359 -26.234 1 81.31 31 SER B C 1
ATOM 3819 O O . SER B 1 31 ? 30.281 -9.117 -26.781 1 81.31 31 SER B O 1
ATOM 3821 N N . GLY B 1 32 ? 30.734 -7.266 -25.516 1 85.69 32 GLY B N 1
ATOM 3822 C CA . GLY B 1 32 ? 29.328 -6.945 -25.375 1 85.69 32 GLY B CA 1
ATOM 3823 C C . GLY B 1 32 ? 28.938 -6.516 -23.969 1 85.69 32 GLY B C 1
ATOM 3824 O O . GLY B 1 32 ? 29.562 -5.621 -23.406 1 85.69 32 GLY B O 1
ATOM 3825 N N . ARG B 1 33 ? 27.891 -7.125 -23.547 1 88.5 33 ARG B N 1
ATOM 3826 C CA . ARG B 1 33 ? 27.422 -6.781 -22.203 1 88.5 33 ARG B CA 1
ATOM 3827 C C . ARG B 1 33 ? 27.359 -8.016 -21.312 1 88.5 33 ARG B C 1
ATOM 3829 O O . ARG B 1 33 ? 27.172 -9.133 -21.797 1 88.5 33 ARG B O 1
ATOM 3836 N N . LEU B 1 34 ? 27.641 -7.84 -20.062 1 89.88 34 LEU B N 1
ATOM 3837 C CA . LEU B 1 34 ? 27.547 -8.891 -19.047 1 89.88 34 LEU B CA 1
ATOM 3838 C C . LEU B 1 34 ? 26.5 -8.555 -18 1 89.88 34 LEU B C 1
ATOM 3840 O O . LEU B 1 34 ? 26.609 -7.535 -17.312 1 89.88 34 LEU B O 1
ATOM 3844 N N . LEU B 1 35 ? 25.469 -9.383 -17.969 1 89.56 35 LEU B N 1
ATOM 3845 C CA . LEU B 1 35 ? 24.469 -9.328 -16.906 1 89.56 35 LEU B CA 1
ATOM 3846 C C . LEU B 1 35 ? 24.812 -10.32 -15.805 1 89.56 35 LEU B C 1
ATOM 3848 O O . LEU B 1 35 ? 24.562 -11.523 -15.945 1 89.56 35 LEU B O 1
ATOM 3852 N N . GLY B 1 36 ? 25.406 -9.797 -14.734 1 90.88 36 GLY B N 1
ATOM 3853 C CA . GLY B 1 36 ? 25.688 -10.625 -13.578 1 90.88 36 GLY B CA 1
ATOM 3854 C C . GLY B 1 36 ? 24.594 -10.586 -12.531 1 90.88 36 GLY B C 1
ATOM 3855 O O . GLY B 1 36 ? 24.438 -9.594 -11.812 1 90.88 36 GLY B O 1
ATOM 3856 N N . LEU B 1 37 ? 23.766 -11.727 -12.414 1 88.94 37 LEU B N 1
ATOM 3857 C CA . LEU B 1 37 ? 22.766 -11.852 -11.375 1 88.94 37 LEU B CA 1
ATOM 3858 C C . LEU B 1 37 ? 23.328 -12.555 -10.141 1 88.94 37 LEU B C 1
ATOM 3860 O O . LEU B 1 37 ? 23.609 -13.75 -10.188 1 88.94 37 LEU B O 1
ATOM 3864 N N . GLU B 1 38 ? 23.469 -11.805 -9.078 1 87.69 38 GLU B N 1
ATOM 3865 C CA . GLU B 1 38 ? 23.984 -12.367 -7.836 1 87.69 38 GLU B CA 1
ATOM 3866 C C . GLU B 1 38 ? 22.922 -13.164 -7.102 1 87.69 38 GLU B C 1
ATOM 3868 O O . GLU B 1 38 ? 21.75 -12.766 -7.074 1 87.69 38 GLU B O 1
ATOM 3873 N N . THR B 1 39 ? 23.344 -14.305 -6.527 1 87.5 39 THR B N 1
ATOM 3874 C CA . THR B 1 39 ? 22.406 -15.219 -5.902 1 87.5 39 THR B CA 1
ATOM 3875 C C . THR B 1 39 ? 22.516 -15.164 -4.383 1 87.5 39 THR B C 1
ATOM 3877 O O . THR B 1 39 ? 23.594 -14.859 -3.848 1 87.5 39 THR B O 1
ATOM 3880 N N . ALA B 1 40 ? 21.406 -15.383 -3.701 1 84.19 40 ALA B N 1
ATOM 3881 C CA . ALA B 1 40 ? 21.375 -15.594 -2.256 1 84.19 40 ALA B CA 1
ATOM 3882 C C . ALA B 1 40 ? 21.469 -17.078 -1.912 1 84.19 40 ALA B C 1
ATOM 3884 O O . ALA B 1 40 ? 21.781 -17.906 -2.773 1 84.19 40 ALA B O 1
ATOM 3885 N N . GLY B 1 41 ? 21.359 -17.375 -0.594 1 79.56 41 GLY B N 1
ATOM 3886 C CA . GLY B 1 41 ? 21.312 -18.781 -0.218 1 79.56 41 GLY B CA 1
ATOM 3887 C C . GLY B 1 41 ? 20.234 -19.547 -0.951 1 79.56 41 GLY B C 1
ATOM 3888 O O . GLY B 1 41 ? 19.125 -19.031 -1.182 1 79.56 41 GLY B O 1
ATOM 3889 N N . GLY B 1 42 ? 20.609 -20.734 -1.433 1 85 42 GLY B N 1
ATOM 3890 C CA . GLY B 1 42 ? 19.672 -21.562 -2.166 1 85 42 GLY B CA 1
ATOM 3891 C C . GLY B 1 42 ? 19.984 -23.031 -2.08 1 85 42 GLY B C 1
ATOM 3892 O O . GLY B 1 42 ? 20.844 -23.453 -1.299 1 85 42 GLY B O 1
ATOM 3893 N N . LEU B 1 43 ? 19.141 -23.781 -2.744 1 85.88 43 LEU B N 1
ATOM 3894 C CA . LEU B 1 43 ? 19.297 -25.234 -2.754 1 85.88 43 LEU B CA 1
ATOM 3895 C C . LEU B 1 43 ? 19.672 -25.734 -4.145 1 85.88 43 LEU B C 1
ATOM 3897 O O . LEU B 1 43 ? 19.156 -25.234 -5.148 1 85.88 43 LEU B O 1
ATOM 3901 N N . THR B 1 44 ? 20.688 -26.609 -4.223 1 86.5 44 THR B N 1
ATOM 3902 C CA . THR B 1 44 ? 21.125 -27.328 -5.41 1 86.5 44 THR B CA 1
ATOM 3903 C C . THR B 1 44 ? 21.109 -28.844 -5.156 1 86.5 44 THR B C 1
ATOM 3905 O O . THR B 1 44 ? 20.844 -29.281 -4.039 1 86.5 44 THR B O 1
ATOM 3908 N N . PRO B 1 45 ? 21.281 -29.641 -6.242 1 80.12 45 PRO B N 1
ATOM 3909 C CA . PRO B 1 45 ? 21.375 -31.094 -6 1 80.12 45 PRO B CA 1
ATOM 3910 C C . PRO B 1 45 ? 22.438 -31.453 -4.973 1 80.12 45 PRO B C 1
ATOM 3912 O O . PRO B 1 45 ? 22.406 -32.531 -4.395 1 80.12 45 PRO B O 1
ATOM 3915 N N . ARG B 1 46 ? 23.438 -30.469 -4.629 1 81.62 46 ARG B N 1
ATOM 3916 C CA . ARG B 1 46 ? 24.5 -30.688 -3.652 1 81.62 46 ARG B CA 1
ATOM 3917 C C . ARG B 1 46 ? 24.062 -30.234 -2.262 1 81.62 46 ARG B C 1
ATOM 3919 O O . ARG B 1 46 ? 24.828 -30.359 -1.299 1 81.62 46 ARG B O 1
ATOM 3926 N N . GLY B 1 47 ? 22.844 -29.781 -2.127 1 79.88 47 GLY B N 1
ATOM 3927 C CA . GLY B 1 47 ? 22.359 -29.281 -0.851 1 79.88 47 GLY B CA 1
ATOM 3928 C C . GLY B 1 47 ? 22.312 -27.766 -0.78 1 79.88 47 GLY B C 1
ATOM 3929 O O . GLY B 1 47 ? 22.172 -27.094 -1.806 1 79.88 47 GLY B O 1
ATOM 3930 N N . ALA B 1 48 ? 22.25 -27.297 0.456 1 83.62 48 ALA B N 1
ATOM 3931 C CA . ALA B 1 48 ? 22.188 -25.859 0.673 1 83.62 48 ALA B CA 1
ATOM 3932 C C . ALA B 1 48 ? 23.516 -25.188 0.32 1 83.62 48 ALA B C 1
ATOM 3934 O O . ALA B 1 48 ? 24.578 -25.672 0.699 1 83.62 48 ALA B O 1
ATOM 3935 N N . GLU B 1 49 ? 23.516 -24.172 -0.496 1 83.88 49 GLU B N 1
ATOM 3936 C CA . GLU B 1 49 ? 24.688 -23.375 -0.877 1 83.88 49 GLU B CA 1
ATOM 3937 C C . GLU B 1 49 ? 24.453 -21.891 -0.599 1 83.88 49 GLU B C 1
ATOM 3939 O O . GLU B 1 49 ? 23.359 -21.375 -0.816 1 83.88 49 GLU B O 1
ATOM 3944 N N . ALA B 1 50 ? 25.438 -21.234 -0.148 1 80.19 50 ALA B N 1
ATOM 3945 C CA . ALA B 1 50 ? 25.312 -19.828 0.203 1 80.19 50 ALA B CA 1
ATOM 3946 C C . ALA B 1 50 ? 25.062 -18.969 -1.036 1 80.19 50 ALA B C 1
ATOM 3948 O O . ALA B 1 50 ? 24.312 -18 -0.983 1 80.19 50 ALA B O 1
ATOM 3949 N N . HIS B 1 51 ? 25.719 -19.312 -2.135 1 86.88 51 HIS B N 1
ATOM 3950 C CA . HIS B 1 51 ? 25.594 -18.578 -3.387 1 86.88 51 HIS B CA 1
ATOM 3951 C C . HIS B 1 51 ? 25.703 -19.516 -4.59 1 86.88 51 HIS B C 1
ATOM 3953 O O . HIS B 1 51 ? 26.75 -19.562 -5.25 1 86.88 51 HIS B O 1
ATOM 3959 N N . PRO B 1 52 ? 24.609 -20.25 -4.91 1 87.12 52 PRO B N 1
ATOM 3960 C CA . PRO B 1 52 ? 24.672 -21.203 -6.016 1 87.12 52 PRO B CA 1
ATOM 3961 C C . PRO B 1 52 ? 24.891 -20.531 -7.371 1 87.12 52 PRO B C 1
ATOM 3963 O O . PRO B 1 52 ? 24.469 -19.391 -7.574 1 87.12 52 PRO B O 1
ATOM 3966 N N . ARG B 1 53 ? 25.609 -21.188 -8.156 1 87.69 53 ARG B N 1
ATOM 3967 C CA . ARG B 1 53 ? 25.844 -20.797 -9.539 1 87.69 53 ARG B CA 1
ATOM 3968 C C . ARG B 1 53 ? 25.328 -21.875 -10.5 1 87.69 53 ARG B C 1
ATOM 3970 O O . ARG B 1 53 ? 25.75 -23.031 -10.43 1 87.69 53 ARG B O 1
ATOM 3977 N N . PHE B 1 54 ? 24.469 -21.484 -11.438 1 81.94 54 PHE B N 1
ATOM 3978 C CA . PHE B 1 54 ? 24.016 -22.625 -12.234 1 81.94 54 PHE B CA 1
ATOM 3979 C C . PHE B 1 54 ? 23.844 -22.219 -13.695 1 81.94 54 PHE B C 1
ATOM 3981 O O . PHE B 1 54 ? 23.359 -23.016 -14.508 1 81.94 54 PHE B O 1
ATOM 3988 N N . PHE B 1 55 ? 24.328 -21.016 -14.031 1 90.38 55 PHE B N 1
ATOM 3989 C CA . PHE B 1 55 ? 24.281 -20.719 -15.461 1 90.38 55 PHE B CA 1
ATOM 3990 C C . PHE B 1 55 ? 25.312 -19.656 -15.82 1 90.38 55 PHE B C 1
ATOM 3992 O O . PHE B 1 55 ? 25.516 -18.703 -15.07 1 90.38 55 PHE B O 1
ATOM 3999 N N . SER B 1 56 ? 25.984 -19.797 -16.844 1 90.81 56 SER B N 1
ATOM 4000 C CA . SER B 1 56 ? 26.859 -18.828 -17.516 1 90.81 56 SER B CA 1
ATOM 4001 C C . SER B 1 56 ? 26.859 -19.047 -19.031 1 90.81 56 SER B C 1
ATOM 4003 O O . SER B 1 56 ? 27.344 -20.078 -19.516 1 90.81 56 SER B O 1
ATOM 4005 N N . GLY B 1 57 ? 26.219 -18.141 -19.766 1 90.12 57 GLY B N 1
ATOM 4006 C CA . GLY B 1 57 ? 26.141 -18.297 -21.203 1 90.12 57 GLY B CA 1
ATOM 4007 C C . GLY B 1 57 ? 25.516 -17.109 -21.906 1 90.12 57 GLY B C 1
ATOM 4008 O O . GLY B 1 57 ? 25.031 -16.172 -21.266 1 90.12 57 GLY B O 1
ATOM 4009 N N . PHE B 1 58 ? 25.562 -17.094 -23.234 1 90.69 58 PHE B N 1
ATOM 4010 C CA . PHE B 1 58 ? 25 -16.016 -24.047 1 90.69 58 PHE B CA 1
ATOM 4011 C C . PHE B 1 58 ? 23.516 -16.25 -24.328 1 90.69 58 PHE B C 1
ATOM 4013 O O . PHE B 1 58 ? 23.109 -17.391 -24.578 1 90.69 58 PHE B O 1
ATOM 4020 N N . LEU B 1 59 ? 22.766 -15.227 -24.312 1 90.75 59 LEU B N 1
ATOM 4021 C CA . LEU B 1 59 ? 21.344 -15.289 -24.625 1 90.75 59 LEU B CA 1
ATOM 4022 C C . LEU B 1 59 ? 21.094 -15.023 -26.094 1 90.75 59 LEU B C 1
ATOM 4024 O O . LEU B 1 59 ? 21.734 -14.156 -26.703 1 90.75 59 LEU B O 1
ATOM 4028 N N . ALA B 1 60 ? 20.156 -15.719 -26.672 1 89.75 60 ALA B N 1
ATOM 4029 C CA . ALA B 1 60 ? 19.844 -15.594 -28.094 1 89.75 60 ALA B CA 1
ATOM 4030 C C . ALA B 1 60 ? 19.141 -14.273 -28.391 1 89.75 60 ALA B C 1
ATOM 4032 O O . ALA B 1 60 ? 19.328 -13.695 -29.469 1 89.75 60 ALA B O 1
ATOM 4033 N N . SER B 1 61 ? 18.297 -13.805 -27.5 1 90.25 61 SER B N 1
ATOM 4034 C CA . SER B 1 61 ? 17.562 -12.555 -27.641 1 90.25 61 SER B CA 1
ATOM 4035 C C . SER B 1 61 ? 17.734 -11.672 -26.422 1 90.25 61 SER B C 1
ATOM 4037 O O . SER B 1 61 ? 16.859 -11.602 -25.562 1 90.25 61 SER B O 1
ATOM 4039 N N . PRO B 1 62 ? 18.859 -10.883 -26.375 1 88.38 62 PRO B N 1
ATOM 4040 C CA . PRO B 1 62 ? 19.25 -10.117 -25.188 1 88.38 62 PRO B CA 1
ATOM 4041 C C . PRO B 1 62 ? 18.172 -9.125 -24.75 1 88.38 62 PRO B C 1
ATOM 4043 O O . PRO B 1 62 ? 17.812 -9.07 -23.562 1 88.38 62 PRO B O 1
ATOM 4046 N N . GLN B 1 63 ? 17.594 -8.383 -25.688 1 88.31 63 GLN B N 1
ATOM 4047 C CA . GLN B 1 63 ? 16.594 -7.367 -25.344 1 88.31 63 GLN B CA 1
ATOM 4048 C C . GLN B 1 63 ? 15.336 -8 -24.766 1 88.31 63 GLN B C 1
ATOM 4050 O O . GLN B 1 63 ? 14.766 -7.488 -23.812 1 88.31 63 GLN B O 1
ATOM 4055 N N . VAL B 1 64 ? 14.945 -9.125 -25.359 1 89.19 64 VAL B N 1
ATOM 4056 C CA . VAL B 1 64 ? 13.75 -9.828 -24.906 1 89.19 64 VAL B CA 1
ATOM 4057 C C . VAL B 1 64 ? 13.961 -10.344 -23.484 1 89.19 64 VAL B C 1
ATOM 4059 O O . VAL B 1 64 ? 13.078 -10.211 -22.625 1 89.19 64 VAL B O 1
ATOM 4062 N N . ALA B 1 65 ? 15.141 -10.875 -23.219 1 90.62 65 ALA B N 1
ATOM 4063 C CA . ALA B 1 65 ? 15.469 -11.383 -21.891 1 90.62 65 ALA B CA 1
ATOM 4064 C C . ALA B 1 65 ? 15.469 -10.258 -20.859 1 90.62 65 ALA B C 1
ATOM 4066 O O . ALA B 1 65 ? 14.938 -10.414 -19.766 1 90.62 65 ALA B O 1
ATOM 4067 N N . ALA B 1 66 ? 16.047 -9.164 -21.203 1 87.81 66 ALA B N 1
ATOM 4068 C CA . ALA B 1 66 ? 16.109 -8.008 -20.297 1 87.81 66 ALA B CA 1
ATOM 4069 C C . ALA B 1 66 ? 14.703 -7.516 -19.953 1 87.81 66 ALA B C 1
ATOM 4071 O O . ALA B 1 66 ? 14.383 -7.301 -18.781 1 87.81 66 ALA B O 1
ATOM 4072 N N . ARG B 1 67 ? 13.82 -7.391 -20.938 1 87.56 67 ARG B N 1
ATOM 4073 C CA . ARG B 1 67 ? 12.453 -6.91 -20.734 1 87.56 67 ARG B CA 1
ATOM 4074 C C . ARG B 1 67 ? 11.625 -7.926 -19.953 1 87.56 67 ARG B C 1
ATOM 4076 O O . ARG B 1 67 ? 10.781 -7.555 -19.141 1 87.56 67 ARG B O 1
ATOM 4083 N N . GLY B 1 68 ? 11.812 -9.219 -20.25 1 92.25 68 GLY B N 1
ATOM 4084 C CA . GLY B 1 68 ? 11.141 -10.258 -19.5 1 92.25 68 GLY B CA 1
ATOM 4085 C C . GLY B 1 68 ? 11.492 -10.234 -18.016 1 92.25 68 GLY B C 1
ATOM 4086 O O . GLY B 1 68 ? 10.617 -10.344 -17.156 1 92.25 68 GLY B O 1
ATOM 4087 N N . LEU B 1 69 ? 12.82 -10.109 -17.688 1 89.75 69 LEU B N 1
ATOM 4088 C CA . LEU B 1 69 ? 13.289 -10.039 -16.312 1 89.75 69 LEU B CA 1
ATOM 4089 C C . LEU B 1 69 ? 12.703 -8.82 -15.602 1 89.75 69 LEU B C 1
ATOM 4091 O O . LEU B 1 69 ? 12.289 -8.914 -14.445 1 89.75 69 LEU B O 1
ATOM 4095 N N . LEU B 1 70 ? 12.625 -7.684 -16.328 1 85.62 70 LEU B N 1
ATOM 4096 C CA . LEU B 1 70 ? 12.039 -6.469 -15.766 1 85.62 70 LEU B CA 1
ATOM 4097 C C . LEU B 1 70 ? 10.555 -6.668 -15.461 1 85.62 70 LEU B C 1
ATOM 4099 O O . LEU B 1 70 ? 10.055 -6.16 -14.461 1 85.62 70 LEU B O 1
ATOM 4103 N N . ALA B 1 71 ? 9.867 -7.379 -16.344 1 87.75 71 ALA B N 1
ATOM 4104 C CA . ALA B 1 71 ? 8.445 -7.645 -16.109 1 87.75 71 ALA B CA 1
ATOM 4105 C C . ALA B 1 71 ? 8.242 -8.422 -14.812 1 87.75 71 ALA B C 1
ATOM 4107 O O . ALA B 1 71 ? 7.352 -8.102 -14.023 1 87.75 71 ALA B O 1
ATOM 4108 N N . VAL B 1 72 ? 9.039 -9.438 -14.555 1 90.38 72 VAL B N 1
ATOM 4109 C CA . VAL B 1 72 ? 8.953 -10.242 -13.336 1 90.38 72 VAL B CA 1
ATOM 4110 C C . VAL B 1 72 ? 9.258 -9.367 -12.125 1 90.38 72 VAL B C 1
ATOM 4112 O O . VAL B 1 72 ? 8.57 -9.445 -11.109 1 90.38 72 VAL B O 1
ATOM 4115 N N . ALA B 1 73 ? 10.258 -8.523 -12.227 1 83 73 ALA B N 1
ATOM 4116 C CA . ALA B 1 73 ? 10.633 -7.613 -11.148 1 83 73 ALA B CA 1
ATOM 4117 C C . ALA B 1 73 ? 9.523 -6.594 -10.883 1 83 73 ALA B C 1
ATOM 4119 O O . ALA B 1 73 ? 9.273 -6.227 -9.734 1 83 73 ALA B O 1
ATOM 4120 N N . ASP B 1 74 ? 8.891 -6.098 -11.984 1 81 74 ASP B N 1
ATOM 4121 C CA . ASP B 1 74 ? 7.781 -5.156 -11.836 1 81 74 ASP B CA 1
ATOM 4122 C C . ASP B 1 74 ? 6.641 -5.773 -11.031 1 81 74 ASP B C 1
ATOM 4124 O O . ASP B 1 74 ? 6.039 -5.105 -10.188 1 81 74 ASP B O 1
ATOM 4128 N N . VAL B 1 75 ? 6.309 -7.004 -11.281 1 83.12 75 VAL B N 1
ATOM 4129 C CA . VAL B 1 75 ? 5.23 -7.672 -10.555 1 83.12 75 VAL B CA 1
ATOM 4130 C C . VAL B 1 75 ? 5.598 -7.785 -9.078 1 83.12 75 VAL B C 1
ATOM 4132 O O . VAL B 1 75 ? 4.762 -7.535 -8.203 1 83.12 75 VAL B O 1
ATOM 4135 N N . ALA B 1 76 ? 6.863 -8.164 -8.789 1 80.12 76 ALA B N 1
ATOM 4136 C CA . ALA B 1 76 ? 7.309 -8.281 -7.402 1 80.12 76 ALA B CA 1
ATOM 4137 C C . ALA B 1 76 ? 7.121 -6.961 -6.656 1 80.12 76 ALA B C 1
ATOM 4139 O O . ALA B 1 76 ? 6.82 -6.957 -5.457 1 80.12 76 ALA B O 1
ATOM 4140 N N . ALA B 1 77 ? 7.227 -5.906 -7.371 1 73.19 77 ALA B N 1
ATOM 4141 C CA . ALA B 1 77 ? 7.176 -4.578 -6.762 1 73.19 77 ALA B CA 1
ATOM 4142 C C . ALA B 1 77 ? 5.754 -4.023 -6.773 1 73.19 77 ALA B C 1
ATOM 4144 O O . ALA B 1 77 ? 5.488 -2.961 -6.207 1 73.19 77 ALA B O 1
ATOM 4145 N N . ALA B 1 78 ? 4.836 -4.746 -7.41 1 73 78 ALA B N 1
ATOM 4146 C CA . ALA B 1 78 ? 3.504 -4.191 -7.652 1 73 78 ALA B CA 1
ATOM 4147 C C . ALA B 1 78 ? 2.545 -4.559 -6.523 1 73 78 ALA B C 1
ATOM 4149 O O . ALA B 1 78 ? 2.689 -5.609 -5.895 1 73 78 ALA B O 1
ATOM 4150 N N . ARG B 1 79 ? 1.636 -3.646 -6.145 1 71.25 79 ARG B N 1
ATOM 4151 C CA . ARG B 1 79 ? 0.412 -3.859 -5.375 1 71.25 79 ARG B CA 1
ATOM 4152 C C . ARG B 1 79 ? -0.807 -3.352 -6.137 1 71.25 79 ARG B C 1
ATOM 4154 O O . ARG B 1 79 ? -1.035 -2.143 -6.219 1 71.25 79 ARG B O 1
ATOM 4161 N N . TYR B 1 80 ? -1.472 -4.312 -6.73 1 62.12 80 TYR B N 1
ATOM 4162 C CA . TYR B 1 80 ? -2.58 -3.951 -7.609 1 62.12 80 TYR B CA 1
ATOM 4163 C C . TYR B 1 80 ? -3.82 -3.59 -6.801 1 62.12 80 TYR B C 1
ATOM 4165 O O . TYR B 1 80 ? -4.734 -2.938 -7.312 1 62.12 80 TYR B O 1
ATOM 4173 N N . HIS B 1 81 ? -3.945 -4.242 -5.73 1 55.59 81 HIS B N 1
ATOM 4174 C CA . HIS B 1 81 ? -5.016 -3.863 -4.816 1 55.59 81 HIS B CA 1
ATOM 4175 C C . HIS B 1 81 ? -4.457 -3.352 -3.494 1 55.59 81 HIS B C 1
ATOM 4177 O O . HIS B 1 81 ? -3.584 -3.986 -2.895 1 55.59 81 HIS B O 1
ATOM 4183 N N . GLN B 1 82 ? -4.539 -2.105 -3.387 1 50.34 82 GLN B N 1
ATOM 4184 C CA . GLN B 1 82 ? -4.172 -1.569 -2.08 1 50.34 82 GLN B CA 1
ATOM 4185 C C . GLN B 1 82 ? -5.336 -1.67 -1.099 1 50.34 82 GLN B C 1
ATOM 4187 O O . GLN B 1 82 ? -6.387 -1.061 -1.309 1 50.34 82 GLN B O 1
ATOM 4192 N N . ARG B 1 83 ? -5.426 -2.873 -0.46 1 45.09 83 ARG B N 1
ATOM 4193 C CA . ARG B 1 83 ? -6.449 -2.826 0.579 1 45.09 83 ARG B CA 1
ATOM 4194 C C . ARG B 1 83 ? -6.375 -1.521 1.363 1 45.09 83 ARG B C 1
ATOM 4196 O O . ARG B 1 83 ? -5.297 -1.117 1.806 1 45.09 83 ARG B O 1
ATOM 4203 N N . ILE B 1 84 ? -7.141 -0.77 0.973 1 44.06 84 ILE B N 1
ATOM 4204 C CA . ILE B 1 84 ? -7.293 0.306 1.947 1 44.06 84 ILE B CA 1
ATOM 4205 C C . ILE B 1 84 ? -7.293 -0.274 3.359 1 44.06 84 ILE B C 1
ATOM 4207 O O . ILE B 1 84 ? -8.125 -1.118 3.693 1 44.06 84 ILE B O 1
ATOM 4211 N N . ARG B 1 85 ? -6.195 -0.62 3.928 1 41.94 85 ARG B N 1
ATOM 4212 C CA . ARG B 1 85 ? -6.324 -1.028 5.32 1 41.94 85 ARG B CA 1
ATOM 4213 C C . ARG B 1 85 ? -7.418 -0.23 6.023 1 41.94 85 ARG B C 1
ATOM 4215 O O . ARG B 1 85 ? -7.441 1.001 5.953 1 41.94 85 ARG B O 1
ATOM 4222 N N . PRO B 1 86 ? -8.477 -0.888 6.32 1 43.38 86 PRO B N 1
ATOM 4223 C CA . PRO B 1 86 ? -9.477 -0.218 7.156 1 43.38 86 PRO B CA 1
ATOM 4224 C C . PRO B 1 86 ? -8.867 0.851 8.062 1 43.38 86 PRO B C 1
ATOM 4226 O O . PRO B 1 86 ? -9.594 1.621 8.688 1 43.38 86 PRO B O 1
ATOM 4229 N N . GLY B 1 87 ? -7.688 0.672 8.5 1 41.44 87 GLY B N 1
ATOM 4230 C CA . GLY B 1 87 ? -7.504 1.621 9.586 1 41.44 87 GLY B CA 1
ATOM 4231 C C . GLY B 1 87 ? -7.996 3.016 9.25 1 41.44 87 GLY B C 1
ATOM 4232 O O . GLY B 1 87 ? -8.742 3.199 8.289 1 41.44 87 GLY B O 1
ATOM 4233 N N . SER B 1 88 ? -7.164 4.074 9.578 1 48.97 88 SER B N 1
ATOM 4234 C CA . SER B 1 88 ? -7.199 5.391 10.219 1 48.97 88 SER B CA 1
ATOM 4235 C C . SER B 1 88 ? -7.957 6.398 9.359 1 48.97 88 SER B C 1
ATOM 4237 O O . SER B 1 88 ? -7.508 7.531 9.18 1 48.97 88 SER B O 1
ATOM 4239 N N . LEU B 1 89 ? -9.125 5.98 8.68 1 60.41 89 LEU B N 1
ATOM 4240 C CA . LEU B 1 89 ? -9.602 6.621 7.461 1 60.41 89 LEU B CA 1
ATOM 4241 C C . LEU B 1 89 ? -10.719 7.613 7.77 1 60.41 89 LEU B C 1
ATOM 4243 O O . LEU B 1 89 ? -11.117 8.391 6.902 1 60.41 89 LEU B O 1
ATOM 4247 N N . ASP B 1 90 ? -10.977 7.508 9.07 1 77.75 90 ASP B N 1
ATOM 4248 C CA . ASP B 1 90 ? -12.086 8.422 9.297 1 77.75 90 ASP B CA 1
ATOM 4249 C C . ASP B 1 90 ? -11.586 9.828 9.633 1 77.75 90 ASP B C 1
ATOM 4251 O O . ASP B 1 90 ? -10.789 10.008 10.555 1 77.75 90 ASP B O 1
ATOM 4255 N N . PRO B 1 91 ? -12.008 10.781 8.938 1 85.75 91 PRO B N 1
ATOM 4256 C CA . PRO B 1 91 ? -11.578 12.156 9.188 1 85.75 91 PRO B CA 1
ATOM 4257 C C . PRO B 1 91 ? -11.906 12.633 10.594 1 85.75 91 PRO B C 1
ATOM 4259 O O . PRO B 1 91 ? -12.828 12.109 11.227 1 85.75 91 PRO B O 1
ATOM 4262 N N . VAL B 1 92 ? -11.117 13.5 11.07 1 89.31 92 VAL B N 1
ATOM 4263 C CA . VAL B 1 92 ? -11.383 14.219 12.305 1 89.31 92 VAL B CA 1
ATOM 4264 C C . VAL B 1 92 ? -12.25 15.438 12.023 1 89.31 92 VAL B C 1
ATOM 4266 O O . VAL B 1 92 ? -12.055 16.125 11.016 1 89.31 92 VAL B O 1
ATOM 4269 N N . VAL B 1 93 ? -13.227 15.68 12.898 1 92.94 93 VAL B N 1
ATOM 4270 C CA . VAL B 1 93 ? -14.039 16.891 12.789 1 92.94 93 VAL B CA 1
ATOM 4271 C C . VAL B 1 93 ? -13.906 17.719 14.062 1 92.94 93 VAL B C 1
ATOM 4273 O O . VAL B 1 93 ? -13.883 17.172 15.172 1 92.94 93 VAL B O 1
ATOM 4276 N N . THR B 1 94 ? -13.727 18.984 13.891 1 93.94 94 THR B N 1
ATOM 4277 C CA . THR B 1 94 ? -13.641 19.922 15.008 1 93.94 94 THR B CA 1
ATOM 4278 C C . THR B 1 94 ? -14.656 21.047 14.844 1 93.94 94 THR B C 1
ATOM 4280 O O . THR B 1 94 ? -14.789 21.625 13.758 1 93.94 94 THR B O 1
ATOM 4283 N N . GLY B 1 95 ? -15.484 21.281 15.883 1 94.44 95 GLY B N 1
ATOM 4284 C CA . GLY B 1 95 ? -16.312 22.469 15.977 1 94.44 95 GLY B CA 1
ATOM 4285 C C . GLY B 1 95 ? -15.664 23.578 16.797 1 94.44 95 GLY B C 1
ATOM 4286 O O . GLY B 1 95 ? -15.297 23.359 17.953 1 94.44 95 GLY B O 1
ATOM 4287 N N . ASN B 1 96 ? -15.555 24.766 16.219 1 93.69 96 ASN B N 1
ATOM 4288 C CA . ASN B 1 96 ? -14.875 25.875 16.891 1 93.69 96 ASN B CA 1
ATOM 4289 C C . ASN B 1 96 ? -15.82 27.047 17.125 1 93.69 96 ASN B C 1
ATOM 4291 O O . ASN B 1 96 ? -15.375 28.188 17.312 1 93.69 96 ASN B O 1
ATOM 4295 N N . GLY B 1 97 ? -17.094 26.828 17.016 1 91.44 97 GLY B N 1
ATOM 4296 C CA . GLY B 1 97 ? -18.062 27.891 17.25 1 91.44 97 GLY B CA 1
ATOM 4297 C C . GLY B 1 97 ? -18.516 28.562 15.961 1 91.44 97 GLY B C 1
ATOM 4298 O O . GLY B 1 97 ? -19.719 28.641 15.68 1 91.44 97 GLY B O 1
ATOM 4299 N N . ASP B 1 98 ? -17.562 28.953 15.109 1 93.5 98 ASP B N 1
ATOM 4300 C CA . ASP B 1 98 ? -17.938 29.688 13.898 1 93.5 98 ASP B CA 1
ATOM 4301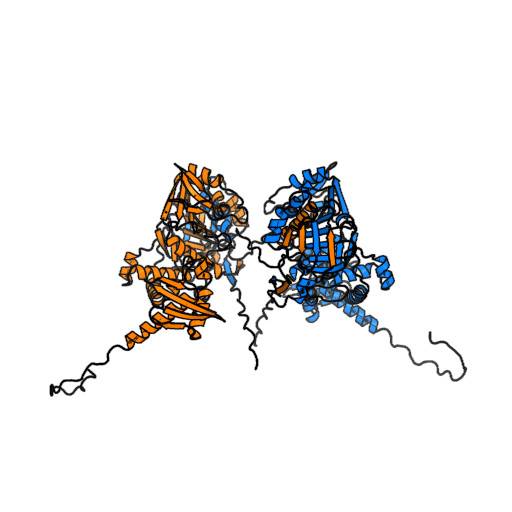 C C . ASP B 1 98 ? -17.656 28.859 12.648 1 93.5 98 ASP B C 1
ATOM 4303 O O . ASP B 1 98 ? -17.969 29.281 11.531 1 93.5 98 ASP B O 1
ATOM 4307 N N . ARG B 1 99 ? -17.094 27.656 12.891 1 96 99 ARG B N 1
ATOM 4308 C CA . ARG B 1 99 ? -16.797 26.828 11.719 1 96 99 ARG B CA 1
ATOM 4309 C C . ARG B 1 99 ? -16.625 25.375 12.102 1 96 99 ARG B C 1
ATOM 4311 O O . ARG B 1 99 ? -16.469 25.047 13.289 1 96 99 ARG B O 1
ATOM 4318 N N . LEU B 1 100 ? -16.766 24.5 11.109 1 94.75 100 LEU B N 1
ATOM 4319 C CA . LEU B 1 100 ? -16.406 23.094 11.195 1 94.75 100 LEU B CA 1
ATOM 4320 C C . LEU B 1 100 ? -15.148 22.797 10.383 1 94.75 100 LEU B C 1
ATOM 4322 O O . LEU B 1 100 ? -14.977 23.328 9.281 1 94.75 100 LEU B O 1
ATOM 4326 N N . ARG B 1 101 ? -14.281 22.062 10.992 1 96.62 101 ARG B N 1
ATOM 4327 C CA . ARG B 1 101 ? -13.07 21.625 10.305 1 96.62 101 ARG B CA 1
ATOM 4328 C C . ARG B 1 101 ? -13.016 20.109 10.188 1 96.62 101 ARG B C 1
ATOM 4330 O O . ARG B 1 101 ? -13.141 19.406 11.188 1 96.62 101 ARG B O 1
ATOM 4337 N N . PHE B 1 102 ? -12.914 19.594 8.961 1 93.94 102 PHE B N 1
ATOM 4338 C CA . PHE B 1 102 ? -12.672 18.188 8.711 1 93.94 102 PHE B CA 1
ATOM 4339 C C . PHE B 1 102 ? -11.219 17.953 8.297 1 93.94 102 PHE B C 1
ATOM 4341 O O . PHE B 1 102 ? -10.727 18.578 7.363 1 93.94 102 PHE B O 1
ATOM 4348 N N . GLU B 1 103 ? -10.508 17.062 9.008 1 93.25 103 GLU B N 1
ATOM 4349 C CA . GLU B 1 103 ? -9.086 16.844 8.758 1 93.25 103 GLU B CA 1
ATOM 4350 C C . GLU B 1 103 ? -8.797 15.359 8.516 1 93.25 103 GLU B C 1
ATOM 4352 O O . GLU B 1 103 ? -9.445 14.492 9.109 1 93.25 103 GLU B O 1
ATOM 4357 N N . SER B 1 104 ? -7.816 15.109 7.691 1 90.69 104 SER B N 1
ATOM 4358 C CA . SER B 1 104 ? -7.312 13.75 7.504 1 90.69 104 SER B CA 1
ATOM 4359 C C . SER B 1 104 ? -5.867 13.758 7.016 1 90.69 104 SER B C 1
ATOM 4361 O O . SER B 1 104 ? -5.363 14.797 6.582 1 90.69 104 SER B O 1
ATOM 4363 N N . PHE B 1 105 ? -5.215 12.617 7.188 1 88.38 105 PHE B N 1
ATOM 4364 C CA . PHE B 1 105 ? -3.904 12.344 6.609 1 88.38 105 PHE B CA 1
ATOM 4365 C C . PHE B 1 105 ? -3.963 11.148 5.668 1 88.38 105 PHE B C 1
ATOM 4367 O O . PHE B 1 105 ? -4.699 10.195 5.914 1 88.38 105 PHE B O 1
ATOM 4374 N N . SER B 1 106 ? -3.178 11.336 4.629 1 86.5 106 SER B N 1
ATOM 4375 C CA . SER B 1 106 ? -3.045 10.18 3.748 1 86.5 106 SER B CA 1
ATOM 4376 C C . SER B 1 106 ? -2.375 9.016 4.461 1 86.5 106 SER B C 1
ATOM 4378 O O . SER B 1 106 ? -1.64 9.211 5.434 1 86.5 106 SER B O 1
ATOM 4380 N N . GLY B 1 107 ? -2.592 7.871 3.99 1 79 107 GLY B N 1
ATOM 4381 C CA . GLY B 1 107 ? -2.039 6.672 4.602 1 79 107 GLY B CA 1
ATOM 4382 C C . GLY B 1 107 ? -0.524 6.688 4.676 1 79 107 GLY B C 1
ATOM 4383 O O . GLY B 1 107 ? 0.061 6.148 5.617 1 79 107 GLY B O 1
ATOM 4384 N N . CYS B 1 108 ? 0.142 7.281 3.721 1 76.5 108 CYS B N 1
ATOM 4385 C CA . CYS B 1 108 ? 1.599 7.355 3.699 1 76.5 108 CYS B CA 1
ATOM 4386 C C . CYS B 1 108 ? 2.096 8.539 4.523 1 76.5 108 CYS B C 1
ATOM 4388 O O . CYS B 1 108 ? 3.303 8.703 4.711 1 76.5 108 CYS B O 1
ATOM 4390 N N . GLY B 1 109 ? 1.155 9.422 4.934 1 84.56 109 GLY B N 1
ATOM 4391 C CA . GLY B 1 109 ? 1.506 10.555 5.777 1 84.56 109 GLY B CA 1
ATOM 4392 C C . GLY B 1 109 ? 2.061 11.727 4.996 1 84.56 109 GLY B C 1
ATOM 4393 O O . GLY B 1 109 ? 2.582 12.68 5.586 1 84.56 109 GLY B O 1
ATOM 4394 N N . GLY B 1 110 ? 1.903 11.734 3.719 1 89.88 110 GLY B N 1
ATOM 4395 C CA . GLY B 1 110 ? 2.537 12.766 2.912 1 89.88 110 GLY B CA 1
ATOM 4396 C C . GLY B 1 110 ? 1.6 13.898 2.553 1 89.88 110 GLY B C 1
ATOM 4397 O O . GLY B 1 110 ? 2.041 14.953 2.076 1 89.88 110 GLY B O 1
ATOM 4398 N N . VAL B 1 111 ? 0.321 13.703 2.791 1 92.44 111 VAL B N 1
ATOM 4399 C CA . VAL B 1 111 ? -0.663 14.727 2.461 1 92.44 111 VAL B CA 1
ATOM 4400 C C . VAL B 1 111 ? -1.596 14.953 3.648 1 92.44 111 VAL B C 1
ATOM 4402 O O . VAL B 1 111 ? -2.195 14 4.16 1 92.44 111 VAL B O 1
ATOM 4405 N N . TYR B 1 112 ? -1.658 16.188 4.129 1 95.5 112 TYR B N 1
ATOM 4406 C CA . TYR B 1 112 ? -2.617 16.656 5.117 1 95.5 112 TYR B CA 1
ATOM 4407 C C . TYR B 1 112 ? -3.756 17.422 4.453 1 95.5 112 TYR B C 1
ATOM 4409 O O . TYR B 1 112 ? -3.521 18.406 3.732 1 95.5 112 TYR B O 1
ATOM 4417 N N . ALA B 1 113 ? -5.004 16.891 4.66 1 95.62 113 ALA B N 1
ATOM 4418 C CA . ALA B 1 113 ? -6.176 17.547 4.082 1 95.62 113 ALA B CA 1
ATOM 4419 C C . ALA B 1 113 ? -7.031 18.203 5.16 1 95.62 113 ALA B C 1
ATOM 4421 O O . ALA B 1 113 ? -7.223 17.625 6.242 1 95.62 113 ALA B O 1
ATOM 4422 N N . ARG B 1 114 ? -7.543 19.375 4.824 1 97.38 114 ARG B N 1
ATOM 4423 C CA . ARG B 1 114 ? -8.461 20.062 5.723 1 97.38 114 ARG B CA 1
ATOM 4424 C C . ARG B 1 114 ? -9.555 20.797 4.945 1 97.38 114 ARG B C 1
ATOM 4426 O O . ARG B 1 114 ? -9.266 21.562 4.031 1 97.38 114 ARG B O 1
ATOM 4433 N N . LEU B 1 115 ? -10.781 20.5 5.289 1 97 115 LEU B N 1
ATOM 4434 C CA . LEU B 1 115 ? -11.938 21.234 4.801 1 97 115 LEU B CA 1
ATOM 4435 C C . LEU B 1 115 ? -12.516 22.125 5.902 1 97 115 LEU B C 1
ATOM 4437 O O . LEU B 1 115 ? -12.922 21.625 6.957 1 97 115 LEU B O 1
ATOM 4441 N N . ASP B 1 116 ? -12.555 23.406 5.664 1 97.25 116 ASP B N 1
ATOM 4442 C CA . ASP B 1 116 ? -13.203 24.359 6.559 1 97.25 116 ASP B CA 1
ATOM 4443 C C . ASP B 1 116 ? -14.562 24.781 6.012 1 97.25 116 ASP B C 1
ATOM 4445 O O . ASP B 1 116 ? -14.648 25.328 4.91 1 97.25 116 ASP B O 1
ATOM 4449 N N . VAL B 1 117 ? -15.578 24.469 6.73 1 95.69 117 VAL B N 1
ATOM 4450 C CA . VAL B 1 117 ? -16.891 25.047 6.473 1 95.69 117 VAL B CA 1
ATOM 4451 C C . VAL B 1 117 ? -17.094 26.281 7.332 1 95.69 117 VAL B C 1
ATOM 4453 O O . VAL B 1 117 ? -17.312 26.188 8.539 1 95.69 117 VAL B O 1
ATOM 4456 N N . LEU B 1 118 ? -17.031 27.422 6.652 1 96.69 118 LEU B N 1
ATOM 4457 C CA . LEU B 1 118 ? -17.031 28.688 7.355 1 96.69 118 LEU B CA 1
ATOM 4458 C C . LEU B 1 118 ? -18.453 29.125 7.699 1 96.69 118 LEU B C 1
ATOM 4460 O O . LEU B 1 118 ? -19.406 28.406 7.418 1 96.69 118 LEU B O 1
ATOM 4464 N N . ASP B 1 119 ? -18.5 30.297 8.367 1 94.5 119 ASP B N 1
ATOM 4465 C CA . ASP B 1 119 ? -19.781 30.812 8.836 1 94.5 119 ASP B CA 1
ATOM 4466 C C . ASP B 1 119 ? -20.781 30.906 7.684 1 94.5 119 ASP B C 1
ATOM 4468 O O . ASP B 1 119 ? -21.938 30.5 7.816 1 94.5 119 ASP B O 1
ATOM 4472 N N . GLU B 1 120 ? -20.406 31.422 6.578 1 92.94 120 GLU B N 1
ATOM 4473 C CA . GLU B 1 120 ? -21.266 31.547 5.406 1 92.94 120 GLU B CA 1
ATOM 4474 C C . GLU B 1 120 ? -21.75 30.188 4.914 1 92.94 120 GLU B C 1
ATOM 4476 O O . GLU B 1 120 ? -22.891 30.031 4.484 1 92.94 120 GLU B O 1
ATOM 4481 N N . GLY B 1 121 ? -20.891 29.156 4.969 1 93 121 GLY B N 1
ATOM 4482 C CA . GLY B 1 121 ? -21.234 27.812 4.531 1 93 121 GLY B CA 1
ATOM 4483 C C . GLY B 1 121 ? -22.219 27.109 5.453 1 93 121 GLY B C 1
ATOM 4484 O O . GLY B 1 121 ? -22.938 26.219 5.027 1 93 121 GLY B O 1
ATOM 4485 N N . LEU B 1 122 ? -22.219 27.562 6.707 1 92.44 122 LEU B N 1
ATOM 4486 C CA . LEU B 1 122 ? -23.125 26.984 7.703 1 92.44 122 LEU B CA 1
ATOM 4487 C C . LEU B 1 122 ? -24.438 27.75 7.766 1 92.44 122 LEU B C 1
ATOM 4489 O O . LEU B 1 122 ? -25.25 27.516 8.648 1 92.44 122 LEU B O 1
ATOM 4493 N N . GLY B 1 123 ? -24.641 28.703 6.832 1 87.38 123 GLY B N 1
ATOM 4494 C CA . GLY B 1 123 ? -25.859 29.5 6.82 1 87.38 123 GLY B CA 1
ATOM 4495 C C . GLY B 1 123 ? -25.969 30.438 8.008 1 87.38 123 GLY B C 1
ATOM 4496 O O . GLY B 1 123 ? -27.062 30.797 8.422 1 87.38 123 GLY B O 1
ATOM 4497 N N . GLY B 1 124 ? -24.844 30.672 8.609 1 87.06 124 GLY B N 1
ATOM 4498 C CA . GLY B 1 124 ? -24.844 31.562 9.758 1 87.06 124 GLY B CA 1
ATOM 4499 C C . GLY B 1 124 ? -25.078 30.844 11.078 1 87.06 124 GLY B C 1
ATOM 4500 O O . GLY B 1 124 ? -25.062 31.469 12.141 1 87.06 124 GLY B O 1
ATOM 4501 N N . ALA B 1 125 ? -25.25 29.562 11.047 1 87.75 125 ALA B N 1
ATOM 4502 C CA . ALA B 1 125 ? -25.453 28.781 12.266 1 87.75 125 ALA B CA 1
ATOM 4503 C C . ALA B 1 125 ? -24.141 28.609 13.023 1 87.75 125 ALA B C 1
ATOM 4505 O O . ALA B 1 125 ? -23.094 28.406 12.406 1 87.75 125 ALA B O 1
ATOM 4506 N N . GLU B 1 126 ? -24.234 28.641 14.359 1 89.44 126 GLU B N 1
ATOM 4507 C CA . GLU B 1 126 ? -23.047 28.406 15.188 1 89.44 126 GLU B CA 1
ATOM 4508 C C . GLU B 1 126 ? -22.844 26.922 15.477 1 89.44 126 GLU B C 1
ATOM 4510 O O . GLU B 1 126 ? -23.828 26.172 15.602 1 89.44 126 GLU B O 1
ATOM 4515 N N . THR B 1 127 ? -21.688 26.562 15.523 1 92.12 127 THR B N 1
ATOM 4516 C CA . THR B 1 127 ? -21.359 25.172 15.891 1 92.12 127 THR B CA 1
ATOM 4517 C C . THR B 1 127 ? -21.078 25.062 17.375 1 92.12 127 THR B C 1
ATOM 4519 O O . THR B 1 127 ? -20.719 26.062 18.016 1 92.12 127 THR B O 1
ATOM 4522 N N . GLY B 1 128 ? -21.359 23.859 17.953 1 90.38 128 GLY B N 1
ATOM 4523 C CA . GLY B 1 128 ? -20.75 23.547 19.234 1 90.38 128 GLY B CA 1
ATOM 4524 C C . GLY B 1 128 ? -19.25 23.406 19.172 1 90.38 128 GLY B C 1
ATOM 4525 O O . GLY B 1 128 ? -18.641 23.656 18.125 1 90.38 128 GLY B O 1
ATOM 4526 N N . HIS B 1 129 ? -18.656 23.172 20.359 1 91.19 129 HIS B N 1
ATOM 4527 C CA . HIS B 1 129 ? -17.219 23.016 20.453 1 91.19 129 HIS B CA 1
ATOM 4528 C C . HIS B 1 129 ? -16.844 21.562 20.75 1 91.19 129 HIS B C 1
ATOM 4530 O O . HIS B 1 129 ? -17.516 20.891 21.531 1 91.19 129 HIS B O 1
ATOM 4536 N N . GLY B 1 130 ? -15.828 21.047 20 1 90.44 130 GLY B N 1
ATOM 4537 C CA . GLY B 1 130 ? -15.344 19.688 20.25 1 90.44 130 GLY B CA 1
ATOM 4538 C C . GLY B 1 130 ? -14.555 19.125 19.094 1 90.44 130 GLY B C 1
ATOM 4539 O O . GLY B 1 130 ? -14.469 19.734 18.031 1 90.44 130 GLY B O 1
ATOM 4540 N N . THR B 1 131 ? -13.859 18.062 19.328 1 91.94 131 THR B N 1
ATOM 4541 C CA . THR B 1 131 ? -13.109 17.312 18.328 1 91.94 131 THR B CA 1
ATOM 4542 C C . THR B 1 131 ? -13.391 15.812 18.438 1 91.94 131 THR B C 1
ATOM 4544 O O . THR B 1 131 ? -13.438 15.273 19.547 1 91.94 131 THR B O 1
ATOM 4547 N N . THR B 1 132 ? -13.68 15.172 17.312 1 88.38 132 THR B N 1
ATOM 4548 C CA . THR B 1 132 ? -13.938 13.734 17.266 1 88.38 132 THR B CA 1
ATOM 4549 C C . THR B 1 132 ? -13.703 13.195 15.859 1 88.38 132 THR B C 1
ATOM 4551 O O . THR B 1 132 ? -13.297 13.938 14.961 1 88.38 132 THR B O 1
ATOM 4554 N N . ASN B 1 133 ? -13.805 11.852 15.719 1 85.69 133 ASN B N 1
ATOM 4555 C CA . ASN B 1 133 ? -13.797 11.234 14.398 1 85.69 133 ASN B CA 1
ATOM 4556 C C . ASN B 1 133 ? -15.219 11.039 13.867 1 85.69 133 ASN B C 1
ATOM 4558 O O . ASN B 1 133 ? -16.156 10.859 14.641 1 85.69 133 ASN B O 1
ATOM 4562 N N . VAL B 1 134 ? -15.328 11.148 12.602 1 86.19 134 VAL B N 1
ATOM 4563 C CA . VAL B 1 134 ? -16.625 10.883 11.969 1 86.19 134 VAL B CA 1
ATOM 4564 C C . VAL B 1 134 ? -16.5 9.688 11.023 1 86.19 134 VAL B C 1
ATOM 4566 O O . VAL B 1 134 ? -15.453 9.477 10.414 1 86.19 134 VAL B O 1
ATOM 4569 N N . ASP B 1 135 ? -17.609 8.93 10.93 1 82.56 135 ASP B N 1
ATOM 4570 C CA . ASP B 1 135 ? -17.672 7.742 10.086 1 82.56 135 ASP B CA 1
ATOM 4571 C C . ASP B 1 135 ? -17.969 8.109 8.633 1 82.56 135 ASP B C 1
ATOM 4573 O O . ASP B 1 135 ? -19.125 8.367 8.281 1 82.56 135 ASP B O 1
ATOM 4577 N N . VAL B 1 136 ? -17.016 8.148 7.766 1 81.88 136 VAL B N 1
ATOM 4578 C CA . VAL B 1 136 ? -17.219 8.297 6.328 1 81.88 136 VAL B CA 1
ATOM 4579 C C . VAL B 1 136 ? -17.047 6.953 5.633 1 81.88 136 VAL B C 1
ATOM 4581 O O . VAL B 1 136 ? -16.016 6.703 5.008 1 81.88 136 VAL B O 1
ATOM 4584 N N . ASN B 1 137 ? -18.047 6.129 5.762 1 75.44 137 ASN B N 1
ATOM 4585 C CA . ASN B 1 137 ? -18 4.762 5.25 1 75.44 137 ASN B CA 1
ATOM 4586 C C . ASN B 1 137 ? -18.266 4.719 3.748 1 75.44 137 ASN B C 1
ATOM 4588 O O . ASN B 1 137 ? -18.625 5.73 3.146 1 75.44 137 ASN B O 1
ATOM 4592 N N . ASN B 1 138 ? -18.094 3.559 3.172 1 73.81 138 ASN B N 1
ATOM 4593 C CA . ASN B 1 138 ? -18.172 3.418 1.721 1 73.81 138 ASN B CA 1
ATOM 4594 C C . ASN B 1 138 ? -19.578 3.729 1.203 1 73.81 138 ASN B C 1
ATOM 4596 O O . ASN B 1 138 ? -19.734 4.449 0.215 1 73.81 138 ASN B O 1
ATOM 4600 N N . PRO B 1 139 ? -20.672 3.242 1.83 1 73.75 139 PRO B N 1
ATOM 4601 C CA . PRO B 1 139 ? -22 3.613 1.36 1 73.75 139 PRO B CA 1
ATOM 4602 C C . PRO B 1 139 ? -22.234 5.121 1.378 1 73.75 139 PRO B C 1
ATOM 4604 O O . PRO B 1 139 ? -22.844 5.668 0.451 1 73.75 139 PRO B O 1
ATOM 4607 N N . LEU B 1 140 ? -21.781 5.801 2.383 1 80.81 140 LEU B N 1
ATOM 4608 C CA . LEU B 1 140 ? -21.922 7.25 2.443 1 80.81 140 LEU B CA 1
ATOM 4609 C C . LEU B 1 140 ? -21.141 7.918 1.309 1 80.81 140 LEU B C 1
ATOM 4611 O O . LEU B 1 140 ? -21.641 8.852 0.681 1 80.81 140 LEU B O 1
ATOM 4615 N N . ARG B 1 141 ? -19.891 7.461 1.078 1 80.5 141 ARG B N 1
ATOM 4616 C CA . ARG B 1 141 ? -19.078 8.016 0.001 1 80.5 141 ARG B CA 1
ATOM 4617 C C . ARG B 1 141 ? -19.797 7.91 -1.34 1 80.5 141 ARG B C 1
ATOM 4619 O O . ARG B 1 141 ? -19.812 8.859 -2.123 1 80.5 141 ARG B O 1
ATOM 4626 N N . GLU B 1 142 ? -20.359 6.773 -1.562 1 74.62 142 GLU B N 1
ATOM 4627 C CA . GLU B 1 142 ? -21.109 6.562 -2.801 1 74.62 142 GLU B CA 1
ATOM 4628 C C . GLU B 1 142 ? -22.312 7.508 -2.893 1 74.62 142 GLU B C 1
ATOM 4630 O O . GLU B 1 142 ? -22.562 8.094 -3.945 1 74.62 142 GLU B O 1
ATOM 4635 N N . ALA B 1 143 ? -23.016 7.629 -1.833 1 79.38 143 ALA B N 1
ATOM 4636 C CA . ALA B 1 143 ? -24.188 8.5 -1.802 1 79.38 143 ALA B CA 1
ATOM 4637 C C . ALA B 1 143 ? -23.797 9.953 -2.062 1 79.38 143 ALA B C 1
ATOM 4639 O O . ALA B 1 143 ? -24.453 10.648 -2.838 1 79.38 143 ALA B O 1
ATOM 4640 N N . LEU B 1 144 ? -22.734 10.398 -1.448 1 83.25 144 LEU B N 1
ATOM 4641 C CA . LEU B 1 144 ? -22.266 11.766 -1.622 1 83.25 144 LEU B CA 1
ATOM 4642 C C . LEU B 1 144 ? -21.797 12.008 -3.057 1 83.25 144 LEU B C 1
ATOM 4644 O O . LEU B 1 144 ? -22.016 13.086 -3.611 1 83.25 144 LEU B O 1
ATOM 4648 N N . SER B 1 145 ? -21.172 10.992 -3.639 1 77.25 145 SER B N 1
ATOM 4649 C CA . SER B 1 145 ? -20.672 11.109 -5.004 1 77.25 145 SER B CA 1
ATOM 4650 C C . SER B 1 145 ? -21.812 11.266 -6.004 1 77.25 145 SER B C 1
ATOM 4652 O O . SER B 1 145 ? -21.641 11.891 -7.055 1 77.25 145 SER B O 1
ATOM 4654 N N . ARG B 1 146 ? -23.016 10.789 -5.629 1 74.5 146 ARG B N 1
ATOM 4655 C CA . ARG B 1 146 ? -24.172 10.805 -6.531 1 74.5 146 ARG B CA 1
ATOM 4656 C C . ARG B 1 146 ? -25.031 12.047 -6.293 1 74.5 146 ARG B C 1
ATOM 4658 O O . ARG B 1 146 ? -26 12.273 -7.016 1 74.5 146 ARG B O 1
ATOM 4665 N N . MET B 1 147 ? -24.688 12.695 -5.277 1 78.81 147 MET B N 1
ATOM 4666 C CA . MET B 1 147 ? -25.5 13.875 -4.965 1 78.81 147 MET B CA 1
ATOM 4667 C C . MET B 1 147 ? -25.469 14.875 -6.117 1 78.81 147 MET B C 1
ATOM 4669 O O . MET B 1 147 ? -24.391 15.242 -6.594 1 78.81 147 MET B O 1
ATOM 4673 N N . ALA B 1 148 ? -26.625 15.008 -6.699 1 75.94 148 ALA B N 1
ATOM 4674 C CA . ALA B 1 148 ? -26.812 16 -7.758 1 75.94 148 ALA B CA 1
ATOM 4675 C C . ALA B 1 148 ? -27.922 16.969 -7.41 1 75.94 148 ALA B C 1
ATOM 4677 O O . ALA B 1 148 ? -28.75 16.703 -6.531 1 75.94 148 ALA B O 1
ATOM 4678 N N . GLY B 1 149 ? -27.875 18.156 -7.992 1 72.19 149 GLY B N 1
ATOM 4679 C CA . GLY B 1 149 ? -28.969 19.109 -7.844 1 72.19 149 GLY B CA 1
ATOM 4680 C C . GLY B 1 149 ? -28.75 20.078 -6.703 1 72.19 149 GLY B C 1
ATOM 4681 O O . GLY B 1 149 ? -27.672 20.125 -6.109 1 72.19 149 GLY B O 1
ATOM 4682 N N . ASP B 1 150 ? -29.734 20.969 -6.406 1 73.5 150 ASP B N 1
ATOM 4683 C CA . ASP B 1 150 ? -29.641 22.062 -5.441 1 73.5 150 ASP B CA 1
ATOM 4684 C C . ASP B 1 150 ? -30.562 21.812 -4.246 1 73.5 150 ASP B C 1
ATOM 4686 O O . ASP B 1 150 ? -30.984 22.766 -3.572 1 73.5 150 ASP B O 1
ATOM 4690 N N . ASP B 1 151 ? -30.797 20.516 -3.949 1 78.25 151 ASP B N 1
ATOM 4691 C CA . ASP B 1 151 ? -31.641 20.219 -2.791 1 78.25 151 ASP B CA 1
ATOM 4692 C C . ASP B 1 151 ? -30.953 20.672 -1.497 1 78.25 151 ASP B C 1
ATOM 4694 O O . ASP B 1 151 ? -29.734 20.531 -1.346 1 78.25 151 ASP B O 1
ATOM 4698 N N . PRO B 1 152 ? -31.828 21.234 -0.639 1 84.94 152 PRO B N 1
ATOM 4699 C CA . PRO B 1 152 ? -31.266 21.578 0.668 1 84.94 152 PRO B CA 1
ATOM 4700 C C . PRO B 1 152 ? -30.672 20.375 1.396 1 84.94 152 PRO B C 1
ATOM 4702 O O . PRO B 1 152 ? -31.203 19.266 1.312 1 84.94 152 PRO B O 1
ATOM 4705 N N . LEU B 1 153 ? -29.531 20.594 2.031 1 87.75 153 LEU B N 1
ATOM 4706 C CA . LEU B 1 153 ? -28.828 19.562 2.775 1 87.75 153 LEU B CA 1
ATOM 4707 C C . LEU B 1 153 ? -28.703 19.938 4.246 1 87.75 153 LEU B C 1
ATOM 4709 O O . LEU B 1 153 ? -28.078 20.953 4.578 1 87.75 153 LEU B O 1
ATOM 4713 N N . HIS B 1 154 ? -29.422 19.234 5.059 1 90.69 154 HIS B N 1
ATOM 4714 C CA . HIS B 1 154 ? -29.25 19.344 6.504 1 90.69 154 HIS B CA 1
ATOM 4715 C C . HIS B 1 154 ? -28.094 18.469 6.992 1 90.69 154 HIS B C 1
ATOM 4717 O O . HIS B 1 154 ? -28.078 17.266 6.75 1 90.69 154 HIS B O 1
ATOM 4723 N N . LEU B 1 155 ? -27.062 19.109 7.633 1 90.81 155 LEU B N 1
ATOM 4724 C CA . LEU B 1 155 ? -25.906 18.391 8.18 1 90.81 155 LEU B CA 1
ATOM 4725 C C . LEU B 1 155 ? -26.031 18.25 9.688 1 90.81 155 LEU B C 1
ATOM 4727 O O . LEU B 1 155 ? -26.312 19.219 10.391 1 90.81 155 LEU B O 1
ATOM 4731 N N . ARG B 1 156 ? -25.938 17.094 10.117 1 90.31 156 ARG B N 1
ATOM 4732 C CA . ARG B 1 156 ? -25.844 16.797 11.547 1 90.31 156 ARG B CA 1
ATOM 4733 C C . ARG B 1 156 ? -24.531 16.109 11.883 1 90.31 156 ARG B C 1
ATOM 4735 O O . ARG B 1 156 ? -24.172 15.102 11.281 1 90.31 156 ARG B O 1
ATOM 4742 N N . VAL B 1 157 ? -23.781 16.688 12.797 1 89.69 157 VAL B N 1
ATOM 4743 C CA . VAL B 1 157 ? -22.578 16.062 13.328 1 89.69 157 VAL B CA 1
ATOM 4744 C C . VAL B 1 157 ? -22.844 15.516 14.734 1 89.69 157 VAL B C 1
ATOM 4746 O O . VAL B 1 157 ? -22.984 16.281 15.688 1 89.69 157 VAL B O 1
ATOM 4749 N N . GLY B 1 158 ? -22.891 14.242 14.844 1 87.12 158 GLY B N 1
ATOM 4750 C CA . GLY B 1 158 ? -23.281 13.578 16.078 1 87.12 158 GLY B CA 1
ATOM 4751 C C . GLY B 1 158 ? -24.641 12.891 15.977 1 87.12 158 GLY B C 1
ATOM 4752 O O . GLY B 1 158 ? -25.406 13.156 15.047 1 87.12 158 GLY B O 1
ATOM 4753 N N . PRO B 1 159 ? -24.859 11.938 16.844 1 80.62 159 PRO B N 1
ATOM 4754 C CA . PRO B 1 159 ? -26.125 11.18 16.797 1 80.62 159 PRO B CA 1
ATOM 4755 C C . PRO B 1 159 ? -27.344 12.039 17.125 1 80.62 159 PRO B C 1
ATOM 4757 O O . PRO B 1 159 ? -27.203 13.102 17.734 1 80.62 159 PRO B O 1
ATOM 4760 N N . GLU B 1 160 ? -28.422 11.492 16.547 1 75.94 160 GLU B N 1
ATOM 4761 C CA . GLU B 1 160 ? -29.688 12.102 16.969 1 75.94 160 GLU B CA 1
ATOM 4762 C C . GLU B 1 160 ? -29.969 11.836 18.453 1 75.94 160 GLU B C 1
ATOM 4764 O O . GLU B 1 160 ? -29.594 10.781 18.969 1 75.94 160 GLU B O 1
ATOM 4769 N N . GLU B 1 161 ? -30.359 12.789 19.203 1 59.16 161 GLU B N 1
ATOM 4770 C CA . GLU B 1 161 ? -30.609 12.688 20.641 1 59.16 161 GLU B CA 1
ATOM 4771 C C . GLU B 1 161 ? -31.328 11.375 20.984 1 59.16 161 GLU B C 1
ATOM 4773 O O . GLU B 1 161 ? -30.984 10.719 21.953 1 59.16 161 GLU B O 1
ATOM 4778 N N . MET B 1 162 ? -32.281 10.898 20.312 1 49.16 162 MET B N 1
ATOM 4779 C CA . MET B 1 162 ? -33.062 9.703 20.641 1 49.16 162 MET B CA 1
ATOM 4780 C C . MET B 1 162 ? -32.25 8.438 20.391 1 49.16 162 MET B C 1
ATOM 4782 O O . MET B 1 162 ? -32.438 7.43 21.062 1 49.16 162 MET B O 1
ATOM 4786 N N . ALA B 1 163 ? -31.312 8.43 19.531 1 47.94 163 ALA B N 1
ATOM 4787 C CA . ALA B 1 163 ? -30.578 7.238 19.141 1 47.94 163 ALA B CA 1
ATOM 4788 C C . ALA B 1 163 ? -29.609 6.797 20.234 1 47.94 163 ALA B C 1
ATOM 4790 O O . ALA B 1 163 ? -29.344 5.605 20.391 1 47.94 163 ALA B O 1
ATOM 4791 N N . VAL B 1 164 ? -29.062 7.605 21.125 1 44.81 164 VAL B N 1
ATOM 4792 C CA . VAL B 1 164 ? -28.109 7.23 22.172 1 44.81 164 VAL B CA 1
ATOM 4793 C C . VAL B 1 164 ? -28.828 6.414 23.25 1 44.81 164 VAL B C 1
ATOM 4795 O O . VAL B 1 164 ? -28.25 5.488 23.812 1 44.81 164 VAL B O 1
ATOM 4798 N N . SER B 1 165 ? -30.031 6.707 23.578 1 47 165 SER B N 1
ATOM 4799 C CA . SER B 1 165 ? -30.734 6.035 24.656 1 47 165 SER B CA 1
ATOM 4800 C C . SER B 1 165 ? -31.062 4.594 24.297 1 47 165 SER B C 1
ATOM 4802 O O . SER B 1 165 ? -31.141 3.729 25.172 1 47 165 SER B O 1
ATOM 4804 N N . THR B 1 166 ? -31.469 4.406 23.188 1 43.41 166 THR B N 1
ATOM 4805 C CA . THR B 1 166 ? -31.922 3.068 22.828 1 43.41 166 THR B CA 1
ATOM 4806 C C . THR B 1 166 ? -30.734 2.174 22.484 1 43.41 166 THR B C 1
ATOM 4808 O O . THR B 1 166 ? -30.906 0.998 22.156 1 43.41 166 THR B O 1
ATOM 4811 N N . LEU B 1 167 ? -29.672 2.652 22.516 1 45.25 167 LEU B N 1
ATOM 4812 C CA . LEU B 1 167 ? -28.5 2.086 21.828 1 45.25 167 LEU B CA 1
ATOM 4813 C C . LEU B 1 167 ? -27.922 0.921 22.641 1 45.25 167 LEU B C 1
ATOM 4815 O O . LEU B 1 167 ? -26.734 0.919 22.969 1 45.25 167 LEU B O 1
ATOM 4819 N N . ALA B 1 168 ? -28.594 0.379 23.516 1 41.16 168 ALA B N 1
ATOM 4820 C CA . ALA B 1 168 ? -28.047 -0.908 23.938 1 41.16 168 ALA B CA 1
ATOM 4821 C C . ALA B 1 168 ? -27.578 -1.726 22.75 1 41.16 168 ALA B C 1
ATOM 4823 O O . ALA B 1 168 ? -26.984 -2.797 22.922 1 41.16 168 ALA B O 1
ATOM 4824 N N . GLY B 1 169 ? -27.953 -1.423 21.562 1 41.78 169 GLY B N 1
ATOM 4825 C CA . GLY B 1 169 ? -27.734 -2.369 20.484 1 41.78 169 GLY B CA 1
ATOM 4826 C C . GLY B 1 169 ? -26.359 -2.25 19.859 1 41.78 169 GLY B C 1
ATOM 4827 O O . GLY B 1 169 ? -25.484 -1.569 20.391 1 41.78 169 GLY B O 1
ATOM 4828 N N . ALA B 1 170 ? -26.156 -2.467 18.359 1 49.34 170 ALA B N 1
ATOM 4829 C CA . ALA B 1 170 ? -25.062 -2.885 17.5 1 49.34 170 ALA B CA 1
ATOM 4830 C C . ALA B 1 170 ? -24.062 -1.741 17.281 1 49.34 170 ALA B C 1
ATOM 4832 O O . ALA B 1 170 ? -24.422 -0.702 16.719 1 49.34 170 ALA B O 1
ATOM 4833 N N . VAL B 1 171 ? -23.188 -1.42 18.172 1 50.69 171 VAL B N 1
ATOM 4834 C CA . VAL B 1 171 ? -22.062 -0.512 18.016 1 50.69 171 VAL B CA 1
ATOM 4835 C C . VAL B 1 171 ? -21.156 -0.999 16.891 1 50.69 171 VAL B C 1
ATOM 4837 O O . VAL B 1 171 ? -20.859 -2.191 16.797 1 50.69 171 VAL B O 1
ATOM 4840 N N . VAL B 1 172 ? -21.047 -0.055 15.922 1 58.81 172 VAL B N 1
ATOM 4841 C CA . VAL B 1 172 ? -20.062 -0.354 14.883 1 58.81 172 VAL B CA 1
ATOM 4842 C C . VAL B 1 172 ? -18.656 -0.015 15.383 1 58.81 172 VAL B C 1
ATOM 4844 O O . VAL B 1 172 ? -18.375 1.141 15.703 1 58.81 172 VAL B O 1
ATOM 4847 N N . GLU B 1 173 ? -17.922 -1.026 15.703 1 56.06 173 GLU B N 1
ATOM 4848 C CA . GLU B 1 173 ? -16.531 -0.82 16.125 1 56.06 173 GLU B CA 1
ATOM 4849 C C . GLU B 1 173 ? -15.57 -1.016 14.953 1 56.06 173 GLU B C 1
ATOM 4851 O O . GLU B 1 173 ? -15.68 -1.993 14.211 1 56.06 173 GLU B O 1
ATOM 4856 N N . LYS B 1 174 ? -14.906 0.098 14.742 1 63.69 174 LYS B N 1
ATOM 4857 C CA . LYS B 1 174 ? -13.836 0.035 13.75 1 63.69 174 LYS B CA 1
ATOM 4858 C C . LYS B 1 174 ? -12.461 0.068 14.414 1 63.69 174 LYS B C 1
ATOM 4860 O O . LYS B 1 174 ? -12.188 0.939 15.242 1 63.69 174 LYS B O 1
ATOM 4865 N N . LYS B 1 175 ? -11.742 -0.983 14.281 1 53.09 175 LYS B N 1
ATOM 4866 C CA . LYS B 1 175 ? -10.359 -0.967 14.742 1 53.09 175 LYS B CA 1
ATOM 4867 C C . LYS B 1 175 ? -9.445 -0.293 13.719 1 53.09 175 LYS B C 1
ATOM 4869 O O . LYS B 1 175 ? -9.375 -0.721 12.562 1 53.09 175 LYS B O 1
ATOM 4874 N N . VAL B 1 176 ? -9.062 0.897 14.188 1 56.78 176 VAL B N 1
ATOM 4875 C CA . VAL B 1 176 ? -8.188 1.618 13.266 1 56.78 176 VAL B CA 1
ATOM 4876 C C . VAL B 1 176 ? -6.773 1.684 13.844 1 56.78 176 VAL B C 1
ATOM 4878 O O . VAL B 1 176 ? -6.594 1.934 15.039 1 56.78 176 VAL B O 1
ATOM 4881 N N . PRO B 1 177 ? -5.836 1.006 13.297 1 49.41 177 PRO B N 1
ATOM 4882 C CA . PRO B 1 177 ? -4.488 1.222 13.828 1 49.41 177 PRO B CA 1
ATOM 4883 C C . PRO B 1 177 ? -4.188 2.695 14.086 1 49.41 177 PRO B C 1
ATOM 4885 O O . PRO B 1 177 ? -4.48 3.547 13.242 1 49.41 177 PRO B O 1
ATOM 4888 N N . LEU B 1 178 ? -4.312 3.127 15.531 1 54.81 178 LEU B N 1
ATOM 4889 C CA . LEU B 1 178 ? -4.043 4.523 15.859 1 54.81 178 LEU B CA 1
ATOM 4890 C C . LEU B 1 178 ? -2.619 4.91 15.469 1 54.81 178 LEU B C 1
ATOM 4892 O O . LEU B 1 178 ? -1.653 4.434 16.062 1 54.81 178 LEU B O 1
ATOM 4896 N N . PRO B 1 179 ? -2.342 5.523 14.227 1 56.59 179 PRO B N 1
ATOM 4897 C CA . PRO B 1 179 ? -0.937 5.586 13.82 1 56.59 179 PRO B CA 1
ATOM 4898 C C . PRO B 1 179 ? -0.149 6.652 14.57 1 56.59 179 PRO B C 1
ATOM 4900 O O . PRO B 1 179 ? -0.601 7.793 14.688 1 56.59 179 PRO B O 1
ATOM 4903 N N . ASP B 1 180 ? 0.516 6.395 15.805 1 66.44 180 ASP B N 1
ATOM 4904 C CA . ASP B 1 180 ? 1.565 7.301 16.266 1 66.44 180 ASP B CA 1
ATOM 4905 C C . ASP B 1 180 ? 2.113 8.133 15.102 1 66.44 180 ASP B C 1
ATOM 4907 O O . ASP B 1 180 ? 2.391 9.328 15.266 1 66.44 180 ASP B O 1
ATOM 4911 N N . ARG B 1 181 ? 1.974 7.578 14.047 1 72.44 181 ARG B N 1
ATOM 4912 C CA . ARG B 1 181 ? 2.506 8.25 12.867 1 72.44 181 ARG B CA 1
ATOM 4913 C C . ARG B 1 181 ? 1.61 9.414 12.445 1 72.44 181 ARG B C 1
ATOM 4915 O O . ARG B 1 181 ? 2.102 10.461 12.023 1 72.44 181 ARG B O 1
ATOM 4922 N N . TRP B 1 182 ? 0.334 9.273 12.664 1 76.31 182 TRP B N 1
ATOM 4923 C CA . TRP B 1 182 ? -0.597 10.336 12.289 1 76.31 182 TRP B CA 1
ATOM 4924 C C . TRP B 1 182 ? -0.47 11.523 13.234 1 76.31 182 TRP B C 1
ATOM 4926 O O . TRP B 1 182 ? -0.435 12.672 12.781 1 76.31 182 TRP B O 1
ATOM 4936 N N . LEU B 1 183 ? -0.386 11.242 14.492 1 79.88 183 LEU B N 1
ATOM 4937 C CA . LEU B 1 183 ? -0.227 12.32 15.461 1 79.88 183 LEU B CA 1
ATOM 4938 C C . LEU B 1 183 ? 1.05 13.109 15.188 1 79.88 183 LEU B C 1
ATOM 4940 O O . LEU B 1 183 ? 1.039 14.344 15.195 1 79.88 183 LEU B O 1
ATOM 4944 N N . ARG B 1 184 ? 2.045 12.422 14.953 1 82.38 184 ARG B N 1
ATOM 4945 C CA . ARG B 1 184 ? 3.299 13.078 14.609 1 82.38 184 ARG B CA 1
ATOM 4946 C C . ARG B 1 184 ? 3.168 13.859 13.312 1 82.38 184 ARG B C 1
ATOM 4948 O O . ARG B 1 184 ? 3.725 14.953 13.18 1 82.38 184 ARG B O 1
ATOM 4955 N N . GLY B 1 185 ? 2.432 13.25 12.375 1 87.69 185 GLY B N 1
ATOM 4956 C CA . GLY B 1 185 ? 2.176 13.945 11.125 1 87.69 185 GLY B CA 1
ATOM 4957 C C . GLY B 1 185 ? 1.458 15.273 11.32 1 87.69 185 GLY B C 1
ATOM 4958 O O . GLY B 1 185 ? 1.871 16.297 10.766 1 87.69 185 GLY B O 1
ATOM 4959 N N . PHE B 1 186 ? 0.448 15.25 12.148 1 89.31 186 PHE B N 1
ATOM 4960 C CA . PHE B 1 186 ? -0.302 16.469 12.438 1 89.31 186 PHE B CA 1
ATOM 4961 C C . PHE B 1 186 ? 0.604 17.531 13.055 1 89.31 186 PHE B C 1
ATOM 4963 O O . PHE B 1 186 ? 0.53 18.703 12.688 1 89.31 186 PHE B O 1
ATOM 4970 N N . ALA B 1 187 ? 1.388 17.094 13.93 1 88.38 187 ALA B N 1
ATOM 4971 C CA . ALA B 1 187 ? 2.281 18.031 14.609 1 88.38 187 ALA B CA 1
ATOM 4972 C C . ALA B 1 187 ? 3.283 18.625 13.633 1 88.38 187 ALA B C 1
ATOM 4974 O O . ALA B 1 187 ? 3.479 19.844 13.609 1 88.38 187 ALA B O 1
ATOM 4975 N N . GLU B 1 188 ? 3.865 17.797 12.867 1 90.12 188 GLU B N 1
ATOM 4976 C CA . GLU B 1 188 ? 4.883 18.266 11.922 1 90.12 188 GLU B CA 1
ATOM 4977 C C . GLU B 1 188 ? 4.273 19.156 10.844 1 90.12 188 GLU B C 1
ATOM 4979 O O . GLU B 1 188 ? 4.891 20.125 10.422 1 90.12 188 GLU B O 1
ATOM 4984 N N . ALA B 1 189 ? 3.1 18.797 10.398 1 93.81 189 ALA B N 1
ATOM 4985 C CA . ALA B 1 189 ? 2.42 19.641 9.414 1 93.81 189 ALA B CA 1
ATOM 4986 C C . ALA B 1 189 ? 2.131 21.016 9.992 1 93.81 189 ALA B C 1
ATOM 4988 O O . ALA B 1 189 ? 2.232 22.031 9.281 1 93.81 189 ALA B O 1
ATOM 4989 N N . GLN B 1 190 ? 1.763 21.047 11.219 1 93.44 190 GLN B N 1
ATOM 4990 C CA . GLN B 1 190 ? 1.524 22.312 11.914 1 93.44 190 GLN B CA 1
ATOM 4991 C C . GLN B 1 190 ? 2.789 23.156 11.953 1 93.44 190 GLN B C 1
ATOM 4993 O O . GLN B 1 190 ? 2.748 24.359 11.656 1 93.44 190 GLN B O 1
ATOM 4998 N N . VAL B 1 191 ? 3.875 22.594 12.32 1 91.19 191 VAL B N 1
ATOM 4999 C CA . VAL B 1 191 ? 5.137 23.312 12.43 1 91.19 191 VAL B CA 1
ATOM 5000 C C . VAL B 1 191 ? 5.562 23.828 11.055 1 91.19 191 VAL B C 1
ATOM 5002 O O . VAL B 1 191 ? 5.965 24.984 10.914 1 91.19 191 VAL B O 1
ATOM 5005 N N . ALA B 1 192 ? 5.445 23 10.086 1 92.94 192 ALA B N 1
ATOM 5006 C CA . ALA B 1 192 ? 5.797 23.406 8.734 1 92.94 192 ALA B CA 1
ATOM 5007 C C . ALA B 1 192 ? 4.918 24.562 8.258 1 92.94 192 ALA B C 1
ATOM 5009 O O . ALA B 1 192 ? 5.422 25.547 7.723 1 92.94 192 ALA B O 1
ATOM 5010 N N . SER B 1 193 ? 3.641 24.453 8.477 1 95.88 193 SER B N 1
ATOM 5011 C CA . SER B 1 193 ? 2.672 25.422 7.984 1 95.88 193 SER B CA 1
ATOM 5012 C C . SER B 1 193 ? 2.871 26.781 8.641 1 95.88 193 SER B C 1
ATOM 5014 O O . SER B 1 193 ? 2.631 27.828 8.016 1 95.88 193 SER B O 1
ATOM 5016 N N . ALA B 1 194 ? 3.293 26.781 9.836 1 93.88 194 ALA B N 1
ATOM 5017 C CA . ALA B 1 194 ? 3.467 28.031 10.578 1 93.88 194 ALA B CA 1
ATOM 5018 C C . ALA B 1 194 ? 4.547 28.906 9.945 1 93.88 194 ALA B C 1
ATOM 5020 O O . ALA B 1 194 ? 4.633 30.094 10.227 1 93.88 194 ALA B O 1
ATOM 5021 N N . ARG B 1 195 ? 5.32 28.344 9.102 1 91.44 195 ARG B N 1
ATOM 5022 C CA . ARG B 1 195 ? 6.398 29.094 8.461 1 91.44 195 ARG B CA 1
ATOM 5023 C C . ARG B 1 195 ? 6.02 29.5 7.039 1 91.44 195 ARG B C 1
ATOM 5025 O O . ARG B 1 195 ? 6.832 30.078 6.312 1 91.44 195 ARG B O 1
ATOM 5032 N N . PHE B 1 196 ? 4.809 29.219 6.641 1 96.25 196 PHE B N 1
ATOM 5033 C CA . PHE B 1 196 ? 4.395 29.469 5.266 1 96.25 196 PHE B CA 1
ATOM 5034 C C . PHE B 1 196 ? 3.928 30.922 5.098 1 96.25 196 PHE B C 1
ATOM 5036 O O . PHE B 1 196 ? 3.395 31.516 6.031 1 96.25 196 PHE B O 1
ATOM 5043 N N . ASP B 1 197 ? 4.133 31.422 3.91 1 95.31 197 ASP B N 1
ATOM 5044 C CA . ASP B 1 197 ? 3.549 32.656 3.441 1 95.31 197 ASP B CA 1
ATOM 5045 C C . ASP B 1 197 ? 2.699 32.438 2.193 1 95.31 197 ASP B C 1
ATOM 5047 O O . ASP B 1 197 ? 2.881 31.453 1.48 1 95.31 197 ASP B O 1
ATOM 5051 N N . LEU B 1 198 ? 1.75 33.344 2.037 1 96.31 198 LEU B N 1
ATOM 5052 C CA . LEU B 1 198 ? 1.011 33.344 0.779 1 96.31 198 LEU B CA 1
ATOM 5053 C C . LEU B 1 198 ? 1.92 33.719 -0.387 1 96.31 198 LEU B C 1
ATOM 5055 O O . LEU B 1 198 ? 2.479 34.812 -0.417 1 96.31 198 LEU B O 1
ATOM 5059 N N . ARG B 1 199 ? 2.033 32.844 -1.362 1 95.06 199 ARG B N 1
ATOM 5060 C CA . ARG B 1 199 ? 3.018 33 -2.426 1 95.06 199 ARG B CA 1
ATOM 5061 C C . ARG B 1 199 ? 2.34 33.312 -3.754 1 95.06 199 ARG B C 1
ATOM 5063 O O . ARG B 1 199 ? 2.932 33.969 -4.617 1 95.06 199 ARG B O 1
ATOM 5070 N N . ALA B 1 200 ? 1.146 32.781 -3.934 1 95.69 200 ALA B N 1
ATOM 5071 C CA . ALA B 1 200 ? 0.413 33 -5.176 1 95.69 200 ALA B CA 1
ATOM 5072 C C . ALA B 1 200 ? -1.093 32.906 -4.953 1 95.69 200 ALA B C 1
ATOM 5074 O O . ALA B 1 200 ? -1.543 32.188 -4.051 1 95.69 200 ALA B O 1
ATOM 5075 N N . GLU B 1 201 ? -1.81 33.656 -5.762 1 96.94 201 GLU B N 1
ATOM 5076 C CA . GLU B 1 201 ? -3.27 33.625 -5.805 1 96.94 201 GLU B CA 1
ATOM 5077 C C . GLU B 1 201 ? -3.779 33.594 -7.242 1 96.94 201 GLU B C 1
ATOM 5079 O O . GLU B 1 201 ? -3.311 34.375 -8.078 1 96.94 201 GLU B O 1
ATOM 5084 N N . LEU B 1 202 ? -4.66 32.688 -7.488 1 97.75 202 LEU B N 1
ATOM 5085 C CA . LEU B 1 202 ? -5.281 32.562 -8.805 1 97.75 202 LEU B CA 1
ATOM 5086 C C . LEU B 1 202 ? -6.797 32.719 -8.695 1 97.75 202 LEU B C 1
ATOM 5088 O O . LEU B 1 202 ? -7.391 32.406 -7.672 1 97.75 202 LEU B O 1
ATOM 5092 N N . SER B 1 203 ? -7.375 33.25 -9.805 1 97.5 203 SER B N 1
ATOM 5093 C CA . SER B 1 203 ? -8.828 33.25 -9.914 1 97.5 203 SER B CA 1
ATOM 5094 C C . SER B 1 203 ? -9.352 31.812 -10.086 1 97.5 203 SER B C 1
ATOM 5096 O O . SER B 1 203 ? -8.578 30.891 -10.328 1 97.5 203 SER B O 1
ATOM 5098 N N . GLY B 1 204 ? -10.68 31.688 -9.953 1 96.94 204 GLY B N 1
ATOM 5099 C CA . GLY B 1 204 ? -11.297 30.375 -10.109 1 96.94 204 GLY B CA 1
ATOM 5100 C C . GLY B 1 204 ? -11 29.734 -11.445 1 96.94 204 GLY B C 1
ATOM 5101 O O . GLY B 1 204 ? -10.594 28.562 -11.508 1 96.94 204 GLY B O 1
ATOM 5102 N N . ALA B 1 205 ? -11.148 30.469 -12.469 1 96.06 205 ALA B N 1
ATOM 5103 C CA . ALA B 1 205 ? -10.938 29.969 -13.828 1 96.06 205 ALA B CA 1
ATOM 5104 C C . ALA B 1 205 ? -9.484 29.562 -14.039 1 96.06 205 ALA B C 1
ATOM 5106 O O . ALA B 1 205 ? -9.211 28.5 -14.617 1 96.06 205 ALA B O 1
ATOM 5107 N N . GLU B 1 206 ? -8.625 30.375 -13.555 1 96.44 206 GLU B N 1
ATOM 5108 C CA . GLU B 1 206 ? -7.203 30.078 -13.711 1 96.44 206 GLU B CA 1
ATOM 5109 C C . GLU B 1 206 ? -6.801 28.875 -12.867 1 96.44 206 GLU B C 1
ATOM 5111 O O . GLU B 1 206 ? -5.93 28.094 -13.258 1 96.44 206 GLU B O 1
ATOM 5116 N N . ALA B 1 207 ? -7.402 28.75 -11.711 1 96.56 207 ALA B N 1
ATOM 5117 C CA . ALA B 1 207 ? -7.156 27.609 -10.836 1 96.56 207 ALA B CA 1
ATOM 5118 C C . ALA B 1 207 ? -7.492 26.297 -11.539 1 96.56 207 ALA B C 1
ATOM 5120 O O . ALA B 1 207 ? -6.691 25.359 -11.523 1 96.56 207 ALA B O 1
ATOM 5121 N N . VAL B 1 208 ? -8.633 26.312 -12.18 1 95.19 208 VAL B N 1
ATOM 5122 C CA . VAL B 1 208 ? -9.109 25.109 -12.883 1 95.19 208 VAL B CA 1
ATOM 5123 C C . VAL B 1 208 ? -8.148 24.766 -14.016 1 95.19 208 VAL B C 1
ATOM 5125 O O . VAL B 1 208 ? -7.73 23.625 -14.156 1 95.19 208 VAL B O 1
ATOM 5128 N N . ARG B 1 209 ? -7.77 25.703 -14.781 1 93.81 209 ARG B N 1
ATOM 5129 C CA . ARG B 1 209 ? -6.867 25.484 -15.906 1 93.81 209 ARG B CA 1
ATOM 5130 C C . ARG B 1 209 ? -5.512 24.969 -15.438 1 93.81 209 ARG B C 1
ATOM 5132 O O . ARG B 1 209 ? -4.977 24.016 -16 1 93.81 209 ARG B O 1
ATOM 5139 N N . PHE B 1 210 ? -4.988 25.562 -14.43 1 94.94 210 PHE B N 1
ATOM 5140 C CA . PHE B 1 210 ? -3.678 25.203 -13.906 1 94.94 210 PHE B CA 1
ATOM 5141 C C . PHE B 1 210 ? -3.689 23.766 -13.383 1 94.94 210 PHE B C 1
ATOM 5143 O O . PHE B 1 210 ? -2.852 22.953 -13.766 1 94.94 210 PHE B O 1
ATOM 5150 N N . LEU B 1 211 ? -4.629 23.406 -12.5 1 93.25 211 LEU B N 1
ATOM 5151 C CA . LEU B 1 211 ? -4.668 22.109 -11.836 1 93.25 211 LEU B CA 1
ATOM 5152 C C . LEU B 1 211 ? -4.918 20.984 -12.852 1 93.25 211 LEU B C 1
ATOM 5154 O O . LEU B 1 211 ? -4.367 19.891 -12.719 1 93.25 211 LEU B O 1
ATOM 5158 N N . ARG B 1 212 ? -5.684 21.281 -13.859 1 87.44 212 ARG B N 1
ATOM 5159 C CA . ARG B 1 212 ? -5.961 20.281 -14.891 1 87.44 212 ARG B CA 1
ATOM 5160 C C . ARG B 1 212 ? -4.746 20.078 -15.797 1 87.44 212 ARG B C 1
ATOM 5162 O O . ARG B 1 212 ? -4.625 19.047 -16.453 1 87.44 212 ARG B O 1
ATOM 5169 N N . SER B 1 213 ? -3.814 21.016 -15.805 1 87.88 213 SER B N 1
ATOM 5170 C CA . SER B 1 213 ? -2.641 20.938 -16.672 1 87.88 213 SER B CA 1
ATOM 5171 C C . SER B 1 213 ? -1.521 20.141 -16.016 1 87.88 213 SER B C 1
ATOM 5173 O O . SER B 1 213 ? -0.548 19.766 -16.672 1 87.88 213 SER B O 1
ATOM 5175 N N . LEU B 1 214 ? -1.626 19.875 -14.727 1 86.25 214 LEU B N 1
ATOM 5176 C CA . LEU B 1 214 ? -0.565 19.188 -14 1 86.25 214 LEU B CA 1
ATOM 5177 C C . LEU B 1 214 ? -0.46 17.734 -14.43 1 86.25 214 LEU B C 1
ATOM 5179 O O . LEU B 1 214 ? -1.471 17.094 -14.734 1 86.25 214 LEU B O 1
ATOM 5183 N N . PRO B 1 215 ? 0.73 17.203 -14.391 1 76.25 215 PRO B N 1
ATOM 5184 C CA . PRO B 1 215 ? 0.885 15.797 -14.75 1 76.25 215 PRO B CA 1
ATOM 5185 C C . PRO B 1 215 ? 0.211 14.852 -13.75 1 76.25 215 PRO B C 1
ATOM 5187 O O . PRO B 1 215 ? 0.215 15.125 -12.547 1 76.25 215 PRO B O 1
ATOM 5190 N N . ARG B 1 216 ? -0.391 13.711 -14.164 1 65.31 216 ARG B N 1
ATOM 5191 C CA . ARG B 1 216 ? -1.11 12.758 -13.328 1 65.31 216 ARG B CA 1
ATOM 5192 C C . ARG B 1 216 ? -0.159 11.727 -12.727 1 65.31 216 ARG B C 1
ATOM 5194 O O . ARG B 1 216 ? -0.472 11.102 -11.711 1 65.31 216 ARG B O 1
ATOM 5201 N N . THR B 1 217 ? 0.908 11.492 -13.375 1 56.91 217 THR B N 1
ATOM 5202 C CA . THR B 1 217 ? 1.872 10.531 -12.844 1 56.91 217 THR B CA 1
ATOM 5203 C C . THR B 1 217 ? 3.271 11.141 -12.797 1 56.91 217 THR B C 1
ATOM 5205 O O . THR B 1 217 ? 3.639 11.93 -13.672 1 56.91 217 THR B O 1
ATOM 5208 N N . GLN B 1 218 ? 3.762 11.211 -11.516 1 54.69 218 GLN B N 1
ATOM 5209 C CA . GLN B 1 218 ? 5.164 11.617 -11.5 1 54.69 218 GLN B CA 1
ATOM 5210 C C . GLN B 1 218 ? 6.078 10.438 -11.82 1 54.69 218 GLN B C 1
ATOM 5212 O O . GLN B 1 218 ? 5.887 9.336 -11.297 1 54.69 218 GLN B O 1
ATOM 5217 N N . ALA B 1 219 ? 6.809 10.633 -12.805 1 49.5 219 ALA B N 1
ATOM 5218 C CA . ALA B 1 219 ? 7.816 9.625 -13.133 1 49.5 219 ALA B CA 1
ATOM 5219 C C . ALA B 1 219 ? 8.727 9.359 -11.938 1 49.5 219 ALA B C 1
ATOM 5221 O O . ALA B 1 219 ? 9.141 10.289 -11.242 1 49.5 219 ALA B O 1
ATOM 5222 N N . ARG B 1 220 ? 8.961 8.117 -11.555 1 49.22 220 ARG B N 1
ATOM 5223 C CA . ARG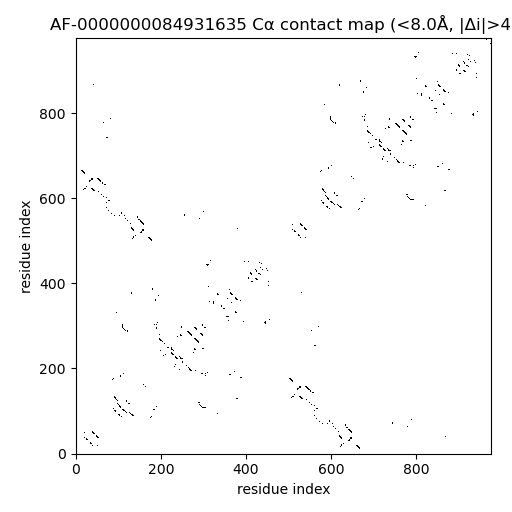 B 1 220 ? 9.867 7.699 -10.492 1 49.22 220 ARG B CA 1
ATOM 5224 C C . ARG B 1 220 ? 11.273 8.234 -10.727 1 49.22 220 ARG B C 1
ATOM 5226 O O . ARG B 1 220 ? 11.766 8.227 -11.859 1 49.22 220 ARG B O 1
ATOM 5233 N N . GLY B 1 221 ? 12 8.961 -9.75 1 52.75 221 GLY B N 1
ATOM 5234 C CA . GLY B 1 221 ? 13.375 9.414 -9.781 1 52.75 221 GLY B CA 1
ATOM 5235 C C . GLY B 1 221 ? 13.516 10.883 -10.109 1 52.75 221 GLY B C 1
ATOM 5236 O O . GLY B 1 221 ? 14.609 11.445 -10.031 1 52.75 221 GLY B O 1
ATOM 5237 N N . ARG B 1 222 ? 12.461 11.469 -10.469 1 60.31 222 ARG B N 1
ATOM 5238 C CA . ARG B 1 222 ? 12.648 12.875 -10.828 1 60.31 222 ARG B CA 1
ATOM 5239 C C . ARG B 1 222 ? 12.531 13.773 -9.602 1 60.31 222 ARG B C 1
ATOM 5241 O O . ARG B 1 222 ? 11.867 13.414 -8.625 1 60.31 222 ARG B O 1
ATOM 5248 N N . GLY B 1 223 ? 13.352 14.805 -9.594 1 70.25 223 GLY B N 1
ATOM 5249 C CA . GLY B 1 223 ? 13.297 15.828 -8.562 1 70.25 223 GLY B CA 1
ATOM 5250 C C . GLY B 1 223 ? 11.922 16.453 -8.406 1 70.25 223 GLY B C 1
ATOM 5251 O O . GLY B 1 223 ? 11.008 16.156 -9.188 1 70.25 223 GLY B O 1
ATOM 5252 N N . PRO B 1 224 ? 11.875 17.219 -7.363 1 79.88 224 PRO B N 1
ATOM 5253 C CA . PRO B 1 224 ? 10.578 17.859 -7.137 1 79.88 224 PRO B CA 1
ATOM 5254 C C . PRO B 1 224 ? 10.234 18.891 -8.211 1 79.88 224 PRO B C 1
ATOM 5256 O O . PRO B 1 224 ? 11.133 19.5 -8.797 1 79.88 224 PRO B O 1
ATOM 5259 N N . LEU B 1 225 ? 8.992 19.016 -8.484 1 88.06 225 LEU B N 1
ATOM 5260 C CA . LEU B 1 225 ? 8.492 20.078 -9.352 1 88.06 225 LEU B CA 1
ATOM 5261 C C . LEU B 1 225 ? 8.328 21.375 -8.578 1 88.06 225 LEU B C 1
ATOM 5263 O O . LEU B 1 225 ? 8.07 21.359 -7.375 1 88.06 225 LEU B O 1
ATOM 5267 N N . TRP B 1 226 ? 8.594 22.484 -9.289 1 92.44 226 TRP B N 1
ATOM 5268 C CA . TRP B 1 226 ? 8.359 23.828 -8.758 1 92.44 226 TRP B CA 1
ATOM 5269 C C . TRP B 1 226 ? 7.363 24.594 -9.633 1 92.44 226 TRP B C 1
ATOM 5271 O O . TRP B 1 226 ? 7.188 24.266 -10.812 1 92.44 226 TRP B O 1
ATOM 5281 N N . VAL B 1 227 ? 6.684 25.562 -8.961 1 94.62 227 VAL B N 1
ATOM 5282 C CA . VAL B 1 227 ? 5.805 26.422 -9.742 1 94.62 227 VAL B CA 1
ATOM 5283 C C . VAL B 1 227 ? 6.148 27.891 -9.484 1 94.62 227 VAL B C 1
ATOM 5285 O O . VAL B 1 227 ? 6.477 28.266 -8.359 1 94.62 227 VAL B O 1
ATOM 5288 N N . THR B 1 228 ? 6.09 28.703 -10.555 1 92.5 228 THR B N 1
ATOM 5289 C CA . THR B 1 228 ? 6.359 30.125 -10.477 1 92.5 228 THR B CA 1
ATOM 5290 C C . THR B 1 228 ? 5.219 30.922 -11.094 1 92.5 228 THR B C 1
ATOM 5292 O O . THR B 1 228 ? 4.566 30.469 -12.031 1 92.5 228 THR B O 1
ATOM 5295 N N . PRO B 1 229 ? 5 32.094 -10.492 1 90.5 229 PRO B N 1
ATOM 5296 C CA . PRO B 1 229 ? 3.982 32.938 -11.109 1 90.5 229 PRO B CA 1
ATOM 5297 C C . PRO B 1 229 ? 4.332 33.344 -12.539 1 90.5 229 PRO B C 1
ATOM 5299 O O . PRO B 1 229 ? 5.488 33.625 -12.836 1 90.5 229 PRO B O 1
ATOM 5302 N N . SER B 1 230 ? 3.348 33.188 -13.414 1 91 230 SER B N 1
ATOM 5303 C CA . SER B 1 230 ? 3.418 33.594 -14.812 1 91 230 SER B CA 1
ATOM 5304 C C . SER B 1 230 ? 2.145 34.312 -15.242 1 91 230 SER B C 1
ATOM 5306 O O . SER B 1 230 ? 1.208 33.688 -15.742 1 91 230 SER B O 1
ATOM 5308 N N . GLY B 1 231 ? 2.223 35.656 -15.141 1 89.94 231 GLY B N 1
ATOM 5309 C CA . GLY B 1 231 ? 0.999 36.375 -15.406 1 89.94 231 GLY B CA 1
ATOM 5310 C C . GLY B 1 231 ? -0.105 36.094 -14.414 1 89.94 231 GLY B C 1
ATOM 5311 O O . GLY B 1 231 ? 0.075 36.281 -13.203 1 89.94 231 GLY B O 1
ATOM 5312 N N . ARG B 1 232 ? -1.2 35.594 -14.977 1 92.06 232 ARG B N 1
ATOM 5313 C CA . ARG B 1 232 ? -2.369 35.344 -14.141 1 92.06 232 ARG B CA 1
ATOM 5314 C C . ARG B 1 232 ? -2.402 33.875 -13.688 1 92.06 232 ARG B C 1
ATOM 5316 O O . ARG B 1 232 ? -3.324 33.469 -12.984 1 92.06 232 ARG B O 1
ATOM 5323 N N . THR B 1 233 ? -1.392 33.125 -14.109 1 93.44 233 THR B N 1
ATOM 5324 C CA . THR B 1 233 ? -1.392 31.703 -13.781 1 93.44 233 THR B CA 1
ATOM 5325 C C . THR B 1 233 ? -0.043 31.281 -13.203 1 93.44 233 THR B C 1
ATOM 5327 O O . THR B 1 233 ? 0.753 32.125 -12.789 1 93.44 233 THR B O 1
ATOM 5330 N N . LEU B 1 234 ? 0.103 30 -12.977 1 94.88 234 LEU B N 1
ATOM 5331 C CA . LEU B 1 234 ? 1.353 29.391 -12.523 1 94.88 234 LEU B CA 1
ATOM 5332 C C . LEU B 1 234 ? 1.951 28.5 -13.602 1 94.88 234 LEU B C 1
ATOM 5334 O O . LEU B 1 234 ? 1.219 27.906 -14.391 1 94.88 234 LEU B O 1
ATOM 5338 N N . ARG B 1 235 ? 3.248 28.484 -13.625 1 92.81 235 ARG B N 1
ATOM 5339 C CA . ARG B 1 235 ? 3.949 27.625 -14.578 1 92.81 235 ARG B CA 1
ATOM 5340 C C . ARG B 1 235 ? 4.879 26.656 -13.859 1 92.81 235 ARG B C 1
ATOM 5342 O O . ARG B 1 235 ? 5.637 27.062 -12.969 1 92.81 235 ARG B O 1
ATOM 5349 N N . PRO B 1 236 ? 4.742 25.375 -14.203 1 89.75 236 PRO B N 1
ATOM 5350 C CA . PRO B 1 236 ? 5.664 24.406 -13.617 1 89.75 236 PRO B CA 1
ATOM 5351 C C . PRO B 1 236 ? 7.094 24.562 -14.133 1 89.75 236 PRO B C 1
ATOM 5353 O O . PRO B 1 236 ? 7.301 24.891 -15.305 1 89.75 236 PRO B O 1
ATOM 5356 N N . THR B 1 237 ? 8.047 24.406 -13.211 1 88 237 THR B N 1
ATOM 5357 C CA . THR B 1 237 ? 9.461 24.453 -13.555 1 88 237 THR B CA 1
ATOM 5358 C C . THR B 1 237 ? 10.242 23.422 -12.742 1 88 237 THR B C 1
ATOM 5360 O O . THR B 1 237 ? 9.773 22.969 -11.695 1 88 237 THR B O 1
ATOM 5363 N N . THR B 1 238 ? 11.406 22.984 -13.219 1 83.31 238 THR B N 1
ATOM 5364 C CA . THR B 1 238 ? 12.242 22.016 -12.5 1 83.31 238 THR B CA 1
ATOM 5365 C C . THR B 1 238 ? 13.312 22.734 -11.68 1 83.31 238 THR B C 1
ATOM 5367 O O . THR B 1 238 ? 13.961 22.125 -10.836 1 83.31 238 THR B O 1
ATOM 5370 N N . ARG B 1 239 ? 13.469 24.047 -11.93 1 80.12 239 ARG B N 1
ATOM 5371 C CA . ARG B 1 239 ? 14.461 24.828 -11.203 1 80.12 239 ARG B CA 1
ATOM 5372 C C . ARG B 1 239 ? 13.797 25.891 -10.352 1 80.12 239 ARG B C 1
ATOM 5374 O O . ARG B 1 239 ? 13.008 26.688 -10.852 1 80.12 239 ARG B O 1
ATOM 5381 N N . PRO B 1 240 ? 14.156 25.844 -9.086 1 81.12 240 PRO B N 1
ATOM 5382 C CA . PRO B 1 240 ? 13.516 26.844 -8.234 1 81.12 240 PRO B CA 1
ATOM 5383 C C . PRO B 1 240 ? 14.062 28.25 -8.453 1 81.12 240 PRO B C 1
ATOM 5385 O O . PRO B 1 240 ? 15.281 28.438 -8.484 1 81.12 240 PRO B O 1
ATOM 5388 N N . GLY B 1 241 ? 13.281 29.141 -8.984 1 79.31 241 GLY B N 1
ATOM 5389 C CA . GLY B 1 241 ? 13.609 30.562 -9.07 1 79.31 241 GLY B CA 1
ATOM 5390 C C . GLY B 1 241 ? 12.969 31.391 -7.973 1 79.31 241 GLY B C 1
ATOM 5391 O O . GLY B 1 241 ? 12.422 30.844 -7.012 1 79.31 241 GLY B O 1
ATOM 5392 N N . ALA B 1 242 ? 13.195 32.719 -8.109 1 81.62 242 ALA B N 1
ATOM 5393 C CA . ALA B 1 242 ? 12.602 33.625 -7.145 1 81.62 242 ALA B CA 1
ATOM 5394 C C . ALA B 1 242 ? 11.086 33.5 -7.113 1 81.62 242 ALA B C 1
ATOM 5396 O O . ALA B 1 242 ? 10.43 33.531 -8.156 1 81.62 242 ALA B O 1
ATOM 5397 N N . GLY B 1 243 ? 10.562 33.219 -5.934 1 86.5 243 GLY B N 1
ATOM 5398 C CA . GLY B 1 243 ? 9.117 33.188 -5.766 1 86.5 243 GLY B CA 1
ATOM 5399 C C . GLY B 1 243 ? 8.539 31.797 -6.039 1 86.5 243 GLY B C 1
ATOM 5400 O O . GLY B 1 243 ? 7.324 31.609 -5.973 1 86.5 243 GLY B O 1
ATOM 5401 N N . ALA B 1 244 ? 9.414 30.906 -6.309 1 92.06 244 ALA B N 1
ATOM 5402 C CA . ALA B 1 244 ? 8.945 29.562 -6.641 1 92.06 244 ALA B CA 1
ATOM 5403 C C . ALA B 1 244 ? 8.398 28.859 -5.406 1 92.06 244 ALA B C 1
ATOM 5405 O O . ALA B 1 244 ? 8.859 29.094 -4.285 1 92.06 244 ALA B O 1
ATOM 5406 N N . VAL B 1 245 ? 7.379 28.047 -5.613 1 94.94 245 VAL B N 1
ATOM 5407 C CA . VAL B 1 245 ? 6.82 27.188 -4.574 1 94.94 245 VAL B CA 1
ATOM 5408 C C . VAL B 1 245 ? 7.008 25.719 -4.965 1 94.94 245 VAL B C 1
ATOM 5410 O O . VAL B 1 245 ? 6.762 25.344 -6.109 1 94.94 245 VAL B O 1
ATOM 5413 N N . CYS B 1 246 ? 7.441 24.984 -4.027 1 93.88 246 CYS B N 1
ATOM 5414 C CA . CYS B 1 246 ? 7.699 23.578 -4.273 1 93.88 246 CYS B CA 1
ATOM 5415 C C . CYS B 1 246 ? 6.398 22.797 -4.434 1 93.88 246 CYS B C 1
ATOM 5417 O O . CYS B 1 246 ? 5.449 23 -3.678 1 93.88 246 CYS B O 1
ATOM 5419 N N . LEU B 1 247 ? 6.277 22 -5.469 1 93.25 247 LEU B N 1
ATOM 5420 C CA . LEU B 1 247 ? 5.18 21.062 -5.676 1 93.25 247 LEU B CA 1
ATOM 5421 C C . LEU B 1 247 ? 5.699 19.625 -5.797 1 93.25 247 LEU B C 1
ATOM 5423 O O . LEU B 1 247 ? 5.84 19.109 -6.906 1 93.25 247 LEU B O 1
ATOM 5427 N N . PRO B 1 248 ? 5.992 19.078 -4.598 1 88.25 248 PRO B N 1
ATOM 5428 C CA . PRO B 1 248 ? 6.559 17.719 -4.613 1 88.25 248 PRO B CA 1
ATOM 5429 C C . PRO B 1 248 ? 5.516 16.656 -4.922 1 88.25 248 PRO B C 1
ATOM 5431 O O . PRO B 1 248 ? 4.84 16.156 -4.012 1 88.25 248 PRO B O 1
ATOM 5434 N N . GLY B 1 249 ? 5.418 16.188 -6.207 1 86.88 249 GLY B N 1
ATOM 5435 C CA . GLY B 1 249 ? 4.453 15.172 -6.598 1 86.88 249 GLY B CA 1
ATOM 5436 C C . GLY B 1 249 ? 3.082 15.742 -6.914 1 86.88 249 GLY B C 1
ATOM 5437 O O . GLY B 1 249 ? 2.18 15.703 -6.074 1 86.88 249 GLY B O 1
ATOM 5438 N N . PRO B 1 250 ? 2.947 16.25 -8.117 1 87.75 250 PRO B N 1
ATOM 5439 C CA . PRO B 1 250 ? 1.688 16.891 -8.492 1 87.75 250 PRO B CA 1
ATOM 5440 C C . PRO B 1 250 ? 0.49 15.953 -8.406 1 87.75 250 PRO B C 1
ATOM 5442 O O . PRO B 1 250 ? -0.644 16.406 -8.219 1 87.75 250 PRO B O 1
ATOM 5445 N N . ASP B 1 251 ? 0.708 14.648 -8.43 1 82.5 251 ASP B N 1
ATOM 5446 C CA . ASP B 1 251 ? -0.372 13.672 -8.336 1 82.5 251 ASP B CA 1
ATOM 5447 C C . ASP B 1 251 ? -1.004 13.68 -6.949 1 82.5 251 ASP B C 1
ATOM 5449 O O . ASP B 1 251 ? -2.148 13.25 -6.777 1 82.5 251 ASP B O 1
ATOM 5453 N N . ARG B 1 252 ? -0.275 14.195 -6.039 1 89.56 252 ARG B N 1
ATOM 5454 C CA . ARG B 1 252 ? -0.75 14.227 -4.66 1 89.56 252 ARG B CA 1
ATOM 5455 C C . ARG B 1 252 ? -1.844 15.273 -4.484 1 89.56 252 ARG B C 1
ATOM 5457 O O . ARG B 1 252 ? -2.504 15.32 -3.443 1 89.56 252 ARG B O 1
ATOM 5464 N N . LEU B 1 253 ? -2.139 16.109 -5.543 1 93.25 253 LEU B N 1
ATOM 5465 C CA . LEU B 1 253 ? -3.197 17.109 -5.5 1 93.25 253 LEU B CA 1
ATOM 5466 C C . LEU B 1 253 ? -4.484 16.562 -6.109 1 93.25 253 LEU B C 1
ATOM 5468 O O . LEU B 1 253 ? -5.469 17.297 -6.254 1 93.25 253 LEU B O 1
ATOM 5472 N N . VAL B 1 254 ? -4.602 15.32 -6.352 1 86.94 254 VAL B N 1
ATOM 5473 C CA . VAL B 1 254 ? -5.68 14.734 -7.141 1 86.94 254 VAL B CA 1
ATOM 5474 C C . VAL B 1 254 ? -7.008 14.906 -6.406 1 86.94 254 VAL B C 1
ATOM 5476 O O . VAL B 1 254 ? -8.055 15.07 -7.035 1 86.94 254 VAL B O 1
ATOM 5479 N N . ALA B 1 255 ? -6.957 14.953 -5.121 1 89.56 255 ALA B N 1
ATOM 5480 C CA . ALA B 1 255 ? -8.188 15.07 -4.344 1 89.56 255 ALA B CA 1
ATOM 5481 C C . ALA B 1 255 ? -8.883 16.406 -4.609 1 89.56 255 ALA B C 1
ATOM 5483 O O . ALA B 1 255 ? -10.094 16.531 -4.414 1 89.56 255 ALA B O 1
ATOM 5484 N N . LEU B 1 256 ? -8.164 17.422 -5.086 1 93.81 256 LEU B N 1
ATOM 5485 C CA . LEU B 1 256 ? -8.742 18.734 -5.371 1 93.81 256 LEU B CA 1
ATOM 5486 C C . LEU B 1 256 ? -9.695 18.656 -6.562 1 93.81 256 LEU B C 1
ATOM 5488 O O . LEU B 1 256 ? -10.531 19.531 -6.75 1 93.81 256 LEU B O 1
ATOM 5492 N N . GLU B 1 257 ? -9.578 17.641 -7.336 1 88.06 257 GLU B N 1
ATOM 5493 C CA . GLU B 1 257 ? -10.406 17.5 -8.523 1 88.06 257 GLU B CA 1
ATOM 5494 C C . GLU B 1 257 ? -11.883 17.391 -8.156 1 88.06 257 GLU B C 1
ATOM 5496 O O . GLU B 1 257 ? -12.758 17.797 -8.922 1 88.06 257 GLU B O 1
ATOM 5501 N N . ARG B 1 258 ? -12.125 16.891 -6.957 1 85.38 258 ARG B N 1
ATOM 5502 C CA . ARG B 1 258 ? -13.5 16.719 -6.508 1 85.38 258 ARG B CA 1
ATOM 5503 C C . ARG B 1 258 ? -14.25 18.047 -6.477 1 85.38 258 ARG B C 1
ATOM 5505 O O . ARG B 1 258 ? -15.461 18.094 -6.707 1 85.38 258 ARG B O 1
ATOM 5512 N N . VAL B 1 259 ? -13.492 19.188 -6.266 1 92.88 259 VAL B N 1
ATOM 5513 C CA . VAL B 1 259 ? -14.188 20.438 -5.988 1 92.88 259 VAL B CA 1
ATOM 5514 C C . VAL B 1 259 ? -13.875 21.469 -7.082 1 92.88 259 VAL B C 1
ATOM 5516 O O . VAL B 1 259 ? -14.336 22.609 -7.027 1 92.88 259 VAL B O 1
ATOM 5519 N N . LEU B 1 260 ? -13.195 21.094 -8.102 1 91.19 260 LEU B N 1
ATOM 5520 C CA . LEU B 1 260 ? -12.648 22.047 -9.07 1 91.19 260 LEU B CA 1
ATOM 5521 C C . LEU B 1 260 ? -13.766 22.812 -9.766 1 91.19 260 LEU B C 1
ATOM 5523 O O . LEU B 1 260 ? -13.625 24.016 -10.023 1 91.19 260 LEU B O 1
ATOM 5527 N N . ARG B 1 261 ? -14.867 22.203 -10.055 1 90.5 261 ARG B N 1
ATOM 5528 C CA . ARG B 1 261 ? -15.961 22.844 -10.773 1 90.5 261 ARG B CA 1
ATOM 5529 C C . ARG B 1 261 ? -16.547 24 -9.969 1 90.5 261 ARG B C 1
ATOM 5531 O O . ARG B 1 261 ? -17.172 24.906 -10.523 1 90.5 261 ARG B O 1
ATOM 5538 N N . HIS B 1 262 ? -16.359 24.031 -8.664 1 93.19 262 HIS B N 1
ATOM 5539 C CA . HIS B 1 262 ? -16.938 25.031 -7.789 1 93.19 262 HIS B CA 1
ATOM 5540 C C . HIS B 1 262 ? -15.883 26 -7.273 1 93.19 262 HIS B C 1
ATOM 5542 O O . HIS B 1 262 ? -16.156 26.812 -6.391 1 93.19 262 HIS B O 1
ATOM 5548 N N . ALA B 1 263 ? -14.641 25.906 -7.801 1 96.19 263 ALA B N 1
ATOM 5549 C CA . ALA B 1 263 ? -13.516 26.688 -7.297 1 96.19 263 ALA B CA 1
ATOM 5550 C C . ALA B 1 263 ? -13.719 28.172 -7.582 1 96.19 263 ALA B C 1
ATOM 5552 O O . ALA B 1 263 ? -14.047 28.562 -8.711 1 96.19 263 ALA B O 1
ATOM 5553 N N . THR B 1 264 ? -13.562 29.016 -6.59 1 97.69 264 THR B N 1
ATOM 5554 C CA . THR B 1 264 ? -13.602 30.453 -6.766 1 97.69 264 THR B CA 1
ATOM 5555 C C . THR B 1 264 ? -12.195 31.047 -6.754 1 97.69 264 THR B C 1
ATOM 5557 O O . THR B 1 264 ? -12.008 32.219 -7.07 1 97.69 264 THR B O 1
ATOM 5560 N N . GLY B 1 265 ? -11.25 30.266 -6.414 1 97.94 265 GLY B N 1
ATOM 5561 C CA . GLY B 1 265 ? -9.859 30.688 -6.414 1 97.94 265 GLY B CA 1
ATOM 5562 C C . GLY B 1 265 ? -8.906 29.609 -5.938 1 97.94 265 GLY B C 1
ATOM 5563 O O . GLY B 1 265 ? -9.336 28.547 -5.496 1 97.94 265 GLY B O 1
ATOM 5564 N N . LEU B 1 266 ? -7.617 29.859 -6.094 1 98.25 266 LEU B N 1
ATOM 5565 C CA . LEU B 1 266 ? -6.531 29.016 -5.598 1 98.25 266 LEU B CA 1
ATOM 5566 C C . LEU B 1 266 ? -5.469 29.859 -4.895 1 98.25 266 LEU B C 1
ATOM 5568 O O . LEU B 1 266 ? -5.035 30.875 -5.426 1 98.25 266 LEU B O 1
ATOM 5572 N N . ARG B 1 267 ? -5.164 29.516 -3.713 1 98.12 267 ARG B N 1
ATOM 5573 C CA . ARG B 1 267 ? -4.066 30.125 -2.969 1 98.12 267 ARG B CA 1
ATOM 5574 C C . ARG B 1 267 ? -2.953 29.125 -2.705 1 98.12 267 ARG B C 1
ATOM 5576 O O . ARG B 1 267 ? -3.221 27.969 -2.361 1 98.12 267 ARG B O 1
ATOM 5583 N N . VAL B 1 268 ? -1.739 29.516 -2.91 1 97.75 268 VAL B N 1
ATOM 5584 C CA . VAL B 1 268 ? -0.573 28.656 -2.746 1 97.75 268 VAL B CA 1
ATOM 5585 C C . VAL B 1 268 ? 0.342 29.219 -1.663 1 97.75 268 VAL B C 1
ATOM 5587 O O . VAL B 1 268 ? 0.644 30.422 -1.662 1 97.75 268 VAL B O 1
ATOM 5590 N N . TYR B 1 269 ? 0.689 28.344 -0.736 1 97.62 269 TYR B N 1
ATOM 5591 C CA . TYR B 1 269 ? 1.529 28.766 0.385 1 97.62 269 TYR B CA 1
ATOM 5592 C C . TYR B 1 269 ? 2.834 27.969 0.405 1 97.62 269 TYR B C 1
ATOM 5594 O O . TYR B 1 269 ? 2.873 26.812 -0.019 1 97.62 269 TYR B O 1
ATOM 5602 N N . GLY B 1 270 ? 3.857 28.484 0.883 1 95.38 270 GLY B N 1
ATOM 5603 C CA . GLY B 1 270 ? 5.152 27.859 1.075 1 95.38 270 GLY B CA 1
ATOM 5604 C C . GLY B 1 270 ? 6.152 28.75 1.786 1 95.38 270 GLY B C 1
ATOM 5605 O O . GLY B 1 270 ? 5.914 29.953 1.95 1 95.38 270 GLY B O 1
ATOM 5606 N N . PRO B 1 271 ? 7.176 28.078 2.258 1 91.94 271 PRO B N 1
ATOM 5607 C CA . PRO B 1 271 ? 8.242 28.891 2.842 1 91.94 271 PRO B CA 1
ATOM 5608 C C . PRO B 1 271 ? 9.062 29.641 1.787 1 91.94 271 PRO B C 1
ATOM 5610 O O . PRO B 1 271 ? 8.906 29.375 0.59 1 91.94 271 PRO B O 1
ATOM 5613 N N . VAL B 1 272 ? 9.773 30.578 2.309 1 84.81 272 VAL B N 1
ATOM 5614 C CA . VAL B 1 272 ? 10.766 31.188 1.417 1 84.81 272 VAL B CA 1
ATOM 5615 C C . VAL B 1 272 ? 11.797 30.125 1.007 1 84.81 272 VAL B C 1
ATOM 5617 O O . VAL B 1 272 ? 12.422 29.5 1.861 1 84.81 272 VAL B O 1
ATOM 5620 N N . PRO B 1 273 ? 11.812 29.875 -0.301 1 77.56 273 PRO B N 1
ATOM 5621 C CA . PRO B 1 273 ? 12.734 28.812 -0.733 1 77.56 273 PRO B CA 1
ATOM 5622 C C . PRO B 1 273 ? 14.188 29.094 -0.366 1 77.56 273 PRO B C 1
ATOM 5624 O O . PRO B 1 273 ? 14.617 30.25 -0.405 1 77.56 273 PRO B O 1
ATOM 5627 N N . ASP B 1 274 ? 14.789 28.141 0.212 1 75 274 ASP B N 1
ATOM 5628 C CA . ASP B 1 274 ? 16.219 28.188 0.475 1 75 274 ASP B CA 1
ATOM 5629 C C . ASP B 1 274 ? 16.984 27.281 -0.488 1 75 274 ASP B C 1
ATOM 5631 O O . ASP B 1 274 ? 17.391 26.172 -0.12 1 75 274 ASP B O 1
ATOM 5635 N N . GLY B 1 275 ? 17.094 27.719 -1.813 1 75.12 275 GLY B N 1
ATOM 5636 C CA . GLY B 1 275 ? 17.797 26.922 -2.801 1 75.12 275 GLY B CA 1
ATOM 5637 C C . GLY B 1 275 ? 16.922 25.875 -3.453 1 75.12 275 GLY B C 1
ATOM 5638 O O . GLY B 1 275 ? 15.742 26.125 -3.717 1 75.12 275 GLY B O 1
ATOM 5639 N N . ALA B 1 276 ? 17.578 24.656 -3.74 1 76.06 276 ALA B N 1
ATOM 5640 C CA . ALA B 1 276 ? 16.891 23.656 -4.555 1 76.06 276 ALA B CA 1
ATOM 5641 C C . ALA B 1 276 ? 16.375 22.516 -3.689 1 76.06 276 ALA B C 1
ATOM 5643 O O . ALA B 1 276 ? 15.852 21.516 -4.211 1 76.06 276 ALA B O 1
ATOM 5644 N N . VAL B 1 277 ? 16.391 22.766 -2.395 1 80.31 277 VAL B N 1
ATOM 5645 C CA . VAL B 1 277 ? 15.922 21.703 -1.524 1 80.31 277 VAL B CA 1
ATOM 5646 C C . VAL B 1 277 ? 14.398 21.688 -1.5 1 80.31 277 VAL B C 1
ATOM 5648 O O . VAL B 1 277 ? 13.766 22.75 -1.377 1 80.31 277 VAL B O 1
ATOM 5651 N N . ALA B 1 278 ? 13.852 20.531 -1.631 1 86.75 278 ALA B N 1
ATOM 5652 C CA . ALA B 1 278 ? 12.398 20.375 -1.637 1 86.75 278 ALA B CA 1
ATOM 5653 C C . ALA B 1 278 ? 11.797 20.812 -0.304 1 86.75 278 ALA B C 1
ATOM 5655 O O . ALA B 1 278 ? 12.359 20.531 0.758 1 86.75 278 ALA B O 1
ATOM 5656 N N . THR B 1 279 ? 10.734 21.531 -0.349 1 91 279 THR B N 1
ATOM 5657 C CA . THR B 1 279 ? 10.023 22.016 0.833 1 91 279 THR B CA 1
ATOM 5658 C C . THR B 1 279 ? 8.555 21.594 0.792 1 91 279 THR B C 1
ATOM 5660 O O . THR B 1 279 ? 8.047 21.203 -0.262 1 91 279 THR B O 1
ATOM 5663 N N . ALA B 1 280 ? 8.008 21.641 2.033 1 93.75 280 ALA B N 1
ATOM 5664 C CA . ALA B 1 280 ? 6.562 21.453 2.098 1 93.75 280 ALA B CA 1
ATOM 5665 C C . ALA B 1 280 ? 5.824 22.625 1.472 1 93.75 280 ALA B C 1
ATOM 5667 O O . ALA B 1 280 ? 6.391 23.703 1.309 1 93.75 280 ALA B O 1
ATOM 5668 N N . SER B 1 281 ? 4.586 22.422 1.04 1 96.75 281 SER B N 1
ATOM 5669 C CA . SER B 1 281 ? 3.721 23.453 0.486 1 96.75 281 SER B CA 1
ATOM 5670 C C . SER B 1 281 ? 2.252 23.156 0.765 1 96.75 281 SER B C 1
ATOM 5672 O O . SER B 1 281 ? 1.895 22.031 1.108 1 96.75 281 SER B O 1
ATOM 5674 N N . ALA B 1 282 ? 1.44 24.203 0.725 1 98.19 282 ALA B N 1
ATOM 5675 C CA . ALA B 1 282 ? -0.001 24.062 0.913 1 98.19 282 ALA B CA 1
ATOM 5676 C C . ALA B 1 282 ? -0.771 24.656 -0.258 1 98.19 282 ALA B C 1
ATOM 5678 O O . ALA B 1 282 ? -0.407 25.719 -0.767 1 98.19 282 ALA B O 1
ATOM 5679 N N . TRP B 1 283 ? -1.765 23.984 -0.697 1 98.25 283 TRP B N 1
ATOM 5680 C CA . TRP B 1 283 ? -2.627 24.328 -1.82 1 98.25 283 TRP B CA 1
ATOM 5681 C C . TRP B 1 283 ? -4.086 24.422 -1.383 1 98.25 283 TRP B C 1
ATOM 5683 O O . TRP B 1 283 ? -4.688 23.406 -1.018 1 98.25 283 TRP B O 1
ATOM 5693 N N . GLU B 1 284 ? -4.613 25.656 -1.44 1 98.5 284 GLU B N 1
ATOM 5694 C CA . GLU B 1 284 ? -5.961 25.906 -0.939 1 98.5 284 GLU B CA 1
ATOM 5695 C C . GLU B 1 284 ? -6.906 26.297 -2.068 1 98.5 284 GLU B C 1
ATOM 5697 O O . GLU B 1 284 ? -6.695 27.328 -2.732 1 98.5 284 GLU B O 1
ATOM 5702 N N . VAL B 1 285 ? -7.953 25.516 -2.277 1 97.75 285 VAL B N 1
ATOM 5703 C CA . VAL B 1 285 ? -9.023 25.891 -3.191 1 97.75 285 VAL B CA 1
ATOM 5704 C C . VAL B 1 285 ? -10.148 26.594 -2.416 1 97.75 285 VAL B C 1
ATOM 5706 O O . VAL B 1 285 ? -10.703 26.016 -1.479 1 97.75 285 VAL B O 1
ATOM 5709 N N . THR B 1 286 ? -10.391 27.859 -2.83 1 98.12 286 THR B N 1
ATOM 5710 C CA . THR B 1 286 ? -11.516 28.578 -2.236 1 98.12 286 THR B CA 1
ATOM 5711 C C . THR B 1 286 ? -12.828 28.172 -2.895 1 98.12 286 THR B C 1
ATOM 5713 O O . THR B 1 286 ? -12.891 27.984 -4.113 1 98.12 286 THR B O 1
ATOM 5716 N N . LEU B 1 287 ? -13.82 27.922 -2.033 1 96.25 287 LEU B N 1
ATOM 5717 C CA . LEU B 1 287 ? -15.156 27.469 -2.422 1 96.25 287 LEU B CA 1
ATOM 5718 C C . LEU B 1 287 ? -16.234 28.359 -1.801 1 96.25 287 LEU B C 1
ATOM 5720 O O . LEU B 1 287 ? -15.953 29.094 -0.854 1 96.25 287 LEU B O 1
ATOM 5724 N N . PRO B 1 288 ? -17.422 28.375 -2.373 1 94.12 288 PRO B N 1
ATOM 5725 C CA . PRO B 1 288 ? -18.5 29.141 -1.722 1 94.12 288 PRO B CA 1
ATOM 5726 C C . PRO B 1 288 ? -18.688 28.734 -0.259 1 94.12 288 PRO B C 1
ATOM 5728 O O . PRO B 1 288 ? -19.188 27.656 0.03 1 94.12 288 PRO B O 1
ATOM 5731 N N . GLY B 1 289 ? -18.25 29.641 0.656 1 95.44 289 GLY B N 1
ATOM 5732 C CA . GLY B 1 289 ? -18.422 29.453 2.088 1 95.44 289 GLY B CA 1
ATOM 5733 C C . GLY B 1 289 ? -17.484 28.406 2.67 1 95.44 289 GLY B C 1
ATOM 5734 O O . GLY B 1 289 ? -17.656 27.984 3.816 1 95.44 289 GLY B O 1
ATOM 5735 N N . MET B 1 290 ? -16.531 27.859 1.909 1 96.81 290 MET B N 1
ATOM 5736 C CA . MET B 1 290 ? -15.664 26.781 2.379 1 96.81 290 MET B CA 1
ATOM 5737 C C . MET B 1 290 ? -14.258 26.938 1.796 1 96.81 290 MET B C 1
ATOM 5739 O O . MET B 1 290 ? -14.039 27.75 0.894 1 96.81 290 MET B O 1
ATOM 5743 N N . ARG B 1 291 ? -13.328 26.266 2.369 1 97.88 291 ARG B N 1
ATOM 5744 C CA . ARG B 1 291 ? -11.961 26.156 1.878 1 97.88 291 ARG B CA 1
ATOM 5745 C C . ARG B 1 291 ? -11.453 24.719 1.993 1 97.88 291 ARG B C 1
ATOM 5747 O O . ARG B 1 291 ? -11.633 24.078 3.027 1 97.88 291 ARG B O 1
ATOM 5754 N N . LEU B 1 292 ? -10.891 24.188 0.931 1 97.88 292 LEU B N 1
ATOM 5755 C CA . LEU B 1 292 ? -10.211 22.906 0.957 1 97.88 292 LEU B CA 1
ATOM 5756 C C . LEU B 1 292 ? -8.703 23.078 0.779 1 97.88 292 LEU B C 1
ATOM 5758 O O . LEU B 1 292 ? -8.25 23.594 -0.247 1 97.88 292 LEU B O 1
ATOM 5762 N N . THR B 1 293 ? -7.93 22.656 1.775 1 98.38 293 THR B N 1
ATOM 5763 C CA . THR B 1 293 ? -6.48 22.812 1.761 1 98.38 293 THR B CA 1
ATOM 5764 C C . THR B 1 293 ? -5.781 21.453 1.786 1 98.38 293 THR B C 1
ATOM 5766 O O . THR B 1 293 ? -6.117 20.594 2.6 1 98.38 293 THR B O 1
ATOM 5769 N N . LEU B 1 294 ? -4.883 21.25 0.869 1 97.94 294 LEU B N 1
ATOM 5770 C CA . LEU B 1 294 ? -3.955 20.125 0.902 1 97.94 294 LEU B CA 1
ATOM 5771 C C . LEU B 1 294 ? -2.533 20.594 1.186 1 97.94 294 LEU B C 1
ATOM 5773 O O . LEU B 1 294 ? -2.006 21.453 0.471 1 97.94 294 LEU B O 1
ATOM 5777 N N . THR B 1 295 ? -1.971 20.078 2.23 1 97.81 295 THR B N 1
ATOM 5778 C CA . THR B 1 295 ? -0.577 20.344 2.566 1 97.81 295 THR B CA 1
ATOM 5779 C C . THR B 1 295 ? 0.298 19.125 2.254 1 97.81 295 THR B C 1
ATOM 5781 O O . THR B 1 295 ? 0.005 18.016 2.695 1 97.81 295 THR B O 1
ATOM 5784 N N . LEU B 1 296 ? 1.359 19.406 1.501 1 95.94 296 LEU B N 1
ATOM 5785 C CA . LEU B 1 296 ? 2.215 18.328 1.006 1 95.94 296 LEU B CA 1
ATOM 5786 C C . LEU B 1 296 ? 3.559 18.328 1.729 1 95.94 296 LEU B C 1
ATOM 5788 O O . LEU B 1 296 ? 4.176 19.391 1.898 1 95.94 296 LEU B O 1
ATOM 5792 N N . SER B 1 297 ? 3.969 17.094 2.145 1 93.38 297 SER B N 1
ATOM 5793 C CA . SER B 1 297 ? 5.32 16.969 2.684 1 93.38 297 SER B CA 1
ATOM 5794 C C . SER B 1 297 ? 6.367 17.25 1.61 1 93.38 297 SER B C 1
ATOM 5796 O O . SER B 1 297 ? 6.062 17.219 0.416 1 93.38 297 SER B O 1
ATOM 5798 N N . PRO B 1 298 ? 7.574 17.484 1.956 1 87.88 298 PRO B N 1
ATOM 5799 C CA . PRO B 1 298 ? 8.617 17.844 0.991 1 87.88 298 PRO B CA 1
ATOM 5800 C C . PRO B 1 298 ? 8.93 16.703 0.019 1 87.88 298 PRO B C 1
ATOM 5802 O O . PRO B 1 298 ? 9.344 16.969 -1.117 1 87.88 298 PRO B O 1
ATOM 5805 N N . ASP B 1 299 ? 8.758 15.531 0.455 1 83.75 299 ASP B N 1
ATOM 5806 C CA . ASP B 1 299 ? 9.117 14.352 -0.323 1 83.75 299 ASP B CA 1
ATOM 5807 C C . ASP B 1 299 ? 7.977 13.336 -0.335 1 83.75 299 ASP B C 1
ATOM 5809 O O . ASP B 1 299 ? 7.547 12.859 0.719 1 83.75 299 ASP B O 1
ATOM 5813 N N . PRO B 1 300 ? 7.551 12.992 -1.573 1 80.5 300 PRO B N 1
ATOM 5814 C CA . PRO B 1 300 ? 6.465 12.016 -1.646 1 80.5 300 PRO B CA 1
ATOM 5815 C C . PRO B 1 300 ? 6.816 10.695 -0.968 1 80.5 300 PRO B C 1
ATOM 5817 O O . PRO B 1 300 ? 5.922 9.969 -0.516 1 80.5 300 PRO B O 1
ATOM 5820 N N . ALA B 1 301 ? 8.047 10.414 -0.842 1 72.56 301 ALA B N 1
ATOM 5821 C CA . ALA B 1 301 ? 8.477 9.141 -0.275 1 72.56 301 ALA B CA 1
ATOM 5822 C C . ALA B 1 301 ? 8.633 9.234 1.239 1 72.56 301 ALA B C 1
ATOM 5824 O O . ALA B 1 301 ? 8.93 8.242 1.905 1 72.56 301 ALA B O 1
ATOM 5825 N N . ARG B 1 302 ? 8.523 10.391 1.72 1 76.88 302 ARG B N 1
ATOM 5826 C CA . ARG B 1 302 ? 8.664 10.625 3.152 1 76.88 302 ARG B CA 1
ATOM 5827 C C . ARG B 1 302 ? 7.504 11.461 3.684 1 76.88 302 ARG B C 1
ATOM 5829 O O . ARG B 1 302 ? 7.395 12.656 3.375 1 76.88 302 ARG B O 1
ATOM 5836 N N . GLY B 1 303 ? 6.734 10.859 4.531 1 84.06 303 GLY B N 1
ATOM 5837 C CA . GLY B 1 303 ? 5.629 11.578 5.145 1 84.06 303 GLY B CA 1
ATOM 5838 C C . GLY B 1 303 ? 6.078 12.609 6.16 1 84.06 303 GLY B C 1
ATOM 5839 O O . GLY B 1 303 ? 7.262 12.68 6.496 1 84.06 303 GLY B O 1
ATOM 5840 N N . PHE B 1 304 ? 5.164 13.367 6.691 1 87.94 304 PHE B N 1
ATOM 5841 C CA . PHE B 1 304 ? 5.441 14.422 7.652 1 87.94 304 PHE B CA 1
ATOM 5842 C C . PHE B 1 304 ? 6.035 13.852 8.938 1 87.94 304 PHE B C 1
ATOM 5844 O O . PHE B 1 304 ? 6.852 14.5 9.594 1 87.94 304 PHE B O 1
ATOM 5851 N N . SER B 1 305 ? 5.633 12.68 9.312 1 79.62 305 SER B N 1
ATOM 5852 C CA . SER B 1 305 ? 6.078 12.07 10.562 1 79.62 305 SER B CA 1
ATOM 5853 C C . SER B 1 305 ? 7.594 11.914 10.594 1 79.62 305 SER B C 1
ATOM 5855 O O . SER B 1 305 ? 8.188 11.789 11.672 1 79.62 305 SER B O 1
ATOM 5857 N N . GLY B 1 306 ? 8.125 11.867 9.453 1 74.44 306 GLY B N 1
ATOM 5858 C CA . GLY B 1 306 ? 9.57 11.727 9.375 1 74.44 306 GLY B CA 1
ATOM 5859 C C . GLY B 1 306 ? 10.305 13.055 9.438 1 74.44 306 GLY B C 1
ATOM 5860 O O . GLY B 1 306 ? 11.539 13.086 9.469 1 74.44 306 GLY B O 1
ATOM 5861 N N . GLU B 1 307 ? 9.516 14.094 9.586 1 79.31 307 GLU B N 1
ATOM 5862 C CA . GLU B 1 307 ? 10.125 15.414 9.711 1 79.31 307 GLU B CA 1
ATOM 5863 C C . GLU B 1 307 ? 10.508 15.703 11.156 1 79.31 307 GLU B C 1
ATOM 5865 O O . GLU B 1 307 ? 10.156 14.945 12.062 1 79.31 307 GLU B O 1
ATOM 5870 N N . GLY B 1 308 ? 11.352 16.703 11.516 1 77.56 308 GLY B N 1
ATOM 5871 C CA . GLY B 1 308 ? 11.859 16.953 12.859 1 77.56 308 GLY B CA 1
ATOM 5872 C C . GLY B 1 308 ? 11.633 18.375 13.328 1 77.56 308 GLY B C 1
ATOM 5873 O O . GLY B 1 308 ? 12.383 18.875 14.156 1 77.56 308 GLY B O 1
ATOM 5874 N N . GLY B 1 309 ? 10.617 18.984 12.852 1 78 309 GLY B N 1
ATOM 5875 C CA . GLY B 1 309 ? 10.352 20.359 13.219 1 78 309 GLY B CA 1
ATOM 5876 C C . GLY B 1 309 ? 9.938 20.516 14.664 1 78 309 GLY B C 1
ATOM 5877 O O . GLY B 1 309 ? 10.125 21.594 15.258 1 78 309 GLY B O 1
ATOM 5878 N N . VAL B 1 310 ? 9.469 19.438 15.281 1 78.19 310 VAL B N 1
ATOM 5879 C CA . VAL B 1 310 ? 8.922 19.516 16.625 1 78.19 310 VAL B CA 1
ATOM 5880 C C . VAL B 1 310 ? 10.039 19.312 17.656 1 78.19 310 VAL B C 1
ATOM 5882 O O . VAL B 1 310 ? 9.867 19.594 18.844 1 78.19 310 VAL B O 1
ATOM 5885 N N . LEU B 1 311 ? 11.125 18.859 17.297 1 75.56 311 LEU B N 1
ATOM 5886 C CA . LEU B 1 311 ? 12.109 18.297 18.219 1 75.56 311 LEU B CA 1
ATOM 5887 C C . LEU B 1 311 ? 12.703 19.375 19.109 1 75.56 311 LEU B C 1
ATOM 5889 O O . LEU B 1 311 ? 12.969 19.125 20.297 1 75.56 311 LEU B O 1
ATOM 5893 N N . GLU B 1 312 ? 12.844 20.562 18.594 1 72.94 312 GLU B N 1
ATOM 5894 C CA . GLU B 1 312 ? 13.406 21.641 19.406 1 72.94 312 GLU B CA 1
ATOM 5895 C C . GLU B 1 312 ? 12.484 21.969 20.578 1 72.94 312 GLU B C 1
ATOM 5897 O O . GLU B 1 312 ? 12.961 22.188 21.703 1 72.94 312 GLU B O 1
ATOM 5902 N N . ALA B 1 313 ? 11.297 21.984 20.375 1 75.31 313 ALA B N 1
ATOM 5903 C CA . ALA B 1 313 ? 10.32 22.328 21.406 1 75.31 313 ALA B CA 1
ATOM 5904 C C . ALA B 1 313 ? 10.195 21.188 22.438 1 75.31 313 ALA B C 1
ATOM 5906 O O . ALA B 1 313 ? 9.867 21.438 23.594 1 75.31 313 ALA B O 1
ATOM 5907 N N . LEU B 1 314 ? 10.523 20.047 22.062 1 73.94 314 LEU B N 1
ATOM 5908 C CA . LEU B 1 314 ? 10.383 18.891 22.953 1 73.94 314 LEU B CA 1
ATOM 5909 C C . LEU B 1 314 ? 11.617 18.734 23.828 1 73.94 314 LEU B C 1
ATOM 5911 O O . LEU B 1 314 ? 11.562 18.047 24.859 1 73.94 314 LEU B O 1
ATOM 5915 N N . ALA B 1 315 ? 12.617 19.422 23.438 1 64.56 315 ALA B N 1
ATOM 5916 C CA . ALA B 1 315 ? 13.906 19.188 24.094 1 64.56 315 ALA B CA 1
ATOM 5917 C C . ALA B 1 315 ? 14.023 20 25.375 1 64.56 315 ALA B C 1
ATOM 5919 O O . ALA B 1 315 ? 14.922 19.766 26.188 1 64.56 315 ALA B O 1
ATOM 5920 N N . THR B 1 316 ? 13.078 20.953 25.562 1 70.62 316 THR B N 1
ATOM 5921 C CA . THR B 1 316 ? 13.25 21.828 26.719 1 70.62 316 THR B CA 1
ATOM 5922 C C . THR B 1 316 ? 12.164 21.562 27.766 1 70.62 316 THR B C 1
ATOM 5924 O O . THR B 1 316 ? 10.992 21.375 27.406 1 70.62 316 THR B O 1
ATOM 5927 N N . GLU B 1 317 ? 12.523 21.531 29.016 1 72.94 317 GLU B N 1
ATOM 5928 C CA . GLU B 1 317 ? 11.57 21.391 30.109 1 72.94 317 GLU B CA 1
ATOM 5929 C C . GLU B 1 317 ? 10.703 22.641 30.234 1 72.94 317 GLU B C 1
ATOM 5931 O O . GLU B 1 317 ? 9.531 22.547 30.625 1 72.94 317 GLU B O 1
ATOM 5936 N N . GLU B 1 318 ? 11.359 23.703 29.906 1 80.44 318 GLU B N 1
ATOM 5937 C CA . GLU B 1 318 ? 10.633 24.969 29.969 1 80.44 318 GLU B CA 1
ATOM 5938 C C . GLU B 1 318 ? 9.414 24.953 29.047 1 80.44 318 GLU B C 1
ATOM 5940 O O . GLU B 1 318 ? 8.328 25.391 29.438 1 80.44 318 GLU B O 1
ATOM 5945 N N . ALA B 1 319 ? 9.633 24.406 27.953 1 82.44 319 ALA B N 1
ATOM 5946 C CA . ALA B 1 319 ? 8.523 24.328 27 1 82.44 319 ALA B CA 1
ATOM 5947 C C . ALA B 1 319 ? 7.422 23.406 27.516 1 82.44 319 ALA B C 1
ATOM 5949 O O . ALA B 1 319 ? 6.238 23.656 27.281 1 82.44 319 ALA B O 1
ATOM 5950 N N . ALA B 1 320 ? 7.789 22.406 28.203 1 82.88 320 ALA B N 1
ATOM 5951 C CA . ALA B 1 320 ? 6.797 21.5 28.75 1 82.88 320 ALA B CA 1
ATOM 5952 C C . ALA B 1 320 ? 5.945 22.188 29.812 1 82.88 320 ALA B C 1
ATOM 5954 O O . ALA B 1 320 ? 4.723 22.031 29.828 1 82.88 320 ALA B O 1
ATOM 5955 N N . GLN B 1 321 ? 6.633 22.906 30.656 1 82.56 321 GLN B N 1
ATOM 5956 C CA . GLN B 1 321 ? 5.93 23.641 31.703 1 82.56 321 GLN B CA 1
ATOM 5957 C C . GLN B 1 321 ? 5.039 24.719 31.109 1 82.56 321 GLN B C 1
ATOM 5959 O O . GLN B 1 321 ? 3.893 24.891 31.516 1 82.56 321 GLN B O 1
ATOM 5964 N N . ASP B 1 322 ? 5.613 25.438 30.219 1 90.56 322 ASP B N 1
ATOM 5965 C CA . ASP B 1 322 ? 4.836 26.453 29.531 1 90.56 322 ASP B CA 1
ATOM 5966 C C . ASP B 1 322 ? 3.604 25.859 28.859 1 90.56 322 ASP B C 1
ATOM 5968 O O . ASP B 1 322 ? 2.527 26.469 28.875 1 90.56 322 ASP B O 1
ATOM 5972 N N . ALA B 1 323 ? 3.76 24.688 28.234 1 91.06 323 ALA B N 1
ATOM 5973 C CA . ALA B 1 323 ? 2.666 24.016 27.531 1 91.06 323 ALA B CA 1
ATOM 5974 C C . ALA B 1 323 ? 1.526 23.672 28.484 1 91.06 323 ALA B C 1
ATOM 5976 O O . ALA B 1 323 ? 0.352 23.812 28.141 1 91.06 323 ALA B O 1
ATOM 5977 N N . GLU B 1 324 ? 1.878 23.266 29.672 1 85.44 324 GLU B N 1
ATOM 5978 C CA . GLU B 1 324 ? 0.856 22.969 30.672 1 85.44 324 GLU B CA 1
ATOM 5979 C C . GLU B 1 324 ? 0.045 24.219 31.031 1 85.44 324 GLU B C 1
ATOM 5981 O O . GLU B 1 324 ? -1.181 24.156 31.141 1 85.44 324 GLU B O 1
ATOM 5986 N N . LEU B 1 325 ? 0.751 25.266 31.156 1 83.56 325 LEU B N 1
ATOM 5987 C CA . LEU B 1 325 ? 0.094 26.531 31.453 1 83.56 325 LEU B CA 1
ATOM 5988 C C . LEU B 1 325 ? -0.777 27 30.297 1 83.56 325 LEU B C 1
ATOM 5990 O O . LEU B 1 325 ? -1.938 27.359 30.484 1 83.56 325 LEU B O 1
ATOM 5994 N N . VAL B 1 326 ? -0.269 27 29.125 1 90.69 326 VAL B N 1
ATOM 5995 C CA . VAL B 1 326 ? -0.97 27.469 27.938 1 90.69 326 VAL B CA 1
ATOM 5996 C C . VAL B 1 326 ? -2.182 26.578 27.672 1 90.69 326 VAL B C 1
ATOM 5998 O O . VAL B 1 326 ? -3.238 27.062 27.25 1 90.69 326 VAL B O 1
ATOM 6001 N N . ALA B 1 327 ? -2.053 25.297 27.953 1 89.25 327 ALA B N 1
ATOM 6002 C CA . ALA B 1 327 ? -3.125 24.344 27.719 1 89.25 327 ALA B CA 1
ATOM 6003 C C . ALA B 1 327 ? -4.383 24.719 28.484 1 89.25 327 ALA B C 1
ATOM 6005 O O . ALA B 1 327 ? -5.5 24.578 27.984 1 89.25 327 ALA B O 1
ATOM 6006 N N . VAL B 1 328 ? -4.219 25.203 29.656 1 84.44 328 VAL B N 1
ATOM 6007 C CA . VAL B 1 328 ? -5.352 25.516 30.516 1 84.44 328 VAL B CA 1
ATOM 6008 C C . VAL B 1 328 ? -6.031 26.797 30.031 1 84.44 328 VAL B C 1
ATOM 6010 O O . VAL B 1 328 ? -7.211 27.016 30.297 1 84.44 328 VAL B O 1
ATOM 6013 N N . LEU B 1 329 ? -5.324 27.625 29.328 1 87.06 329 LEU B N 1
ATOM 6014 C CA . LEU B 1 329 ? -5.844 28.922 28.891 1 87.06 329 LEU B CA 1
ATOM 6015 C C . LEU B 1 329 ? -6.578 28.781 27.547 1 87.06 329 LEU B C 1
ATOM 6017 O O . LEU B 1 329 ? -7.309 29.688 27.156 1 87.06 329 LEU B O 1
ATOM 6021 N N . LEU B 1 330 ? -6.387 27.641 26.828 1 89.81 330 LEU B N 1
ATOM 6022 C CA . LEU B 1 330 ? -7.055 27.438 25.547 1 89.81 330 LEU B CA 1
ATOM 6023 C C . LEU B 1 330 ? -8.555 27.266 25.734 1 89.81 330 LEU B C 1
ATOM 6025 O O . LEU B 1 330 ? -8.992 26.641 26.703 1 89.81 330 LEU B O 1
ATOM 6029 N N . ALA B 1 331 ? -9.367 27.797 24.812 1 88.12 331 ALA B N 1
ATOM 6030 C CA . ALA B 1 331 ? -10.82 27.812 24.953 1 88.12 331 ALA B CA 1
ATOM 6031 C C . ALA B 1 331 ? -11.5 27.469 23.625 1 88.12 331 ALA B C 1
ATOM 6033 O O . ALA B 1 331 ? -12.492 28.094 23.266 1 88.12 331 ALA B O 1
ATOM 6034 N N . TRP B 1 332 ? -10.953 26.547 22.891 1 91 332 TRP B N 1
ATOM 6035 C CA . TRP B 1 332 ? -11.523 26.062 21.641 1 91 332 TRP B CA 1
ATOM 6036 C C . TRP B 1 332 ? -11.602 27.172 20.609 1 91 332 TRP B C 1
ATOM 6038 O O . TRP B 1 332 ? -12.578 27.266 19.859 1 91 332 TRP B O 1
ATOM 6048 N N . GLU B 1 333 ? -10.625 28.125 20.625 1 92.81 333 GLU B N 1
ATOM 6049 C CA . GLU B 1 333 ? -10.586 29.25 19.688 1 92.81 333 GLU B CA 1
ATOM 6050 C C . GLU B 1 333 ? -10.352 28.766 18.25 1 92.81 333 GLU B C 1
ATOM 6052 O O . GLU B 1 333 ? -9.5 27.906 18.016 1 92.81 333 GLU B O 1
ATOM 6057 N N . PRO B 1 334 ? -11.148 29.25 17.312 1 94.56 334 PRO B N 1
ATOM 6058 C CA . PRO B 1 334 ? -10.828 28.984 15.914 1 94.56 334 PRO B CA 1
ATOM 6059 C C . PRO B 1 334 ? -9.547 29.688 15.453 1 94.56 334 PRO B C 1
ATOM 6061 O O . PRO B 1 334 ? -8.938 29.266 14.469 1 94.56 334 PRO B O 1
ATOM 6064 N N . ARG B 1 335 ? -9.18 30.766 16.188 1 96.69 335 ARG B N 1
ATOM 6065 C CA . ARG B 1 335 ? -7.961 31.531 15.969 1 96.69 335 ARG B CA 1
ATOM 6066 C C . ARG B 1 335 ? -7.344 31.969 17.297 1 96.69 335 ARG B C 1
ATOM 6068 O O . ARG B 1 335 ? -7.914 32.781 18 1 96.69 335 ARG B O 1
ATOM 6075 N N . ILE B 1 336 ? -6.195 31.453 17.516 1 95.38 336 ILE B N 1
ATOM 6076 C CA . ILE B 1 336 ? -5.504 31.797 18.75 1 95.38 336 ILE B CA 1
ATOM 6077 C C . ILE B 1 336 ? -4.676 33.062 18.547 1 95.38 336 ILE B C 1
ATOM 6079 O O . ILE B 1 336 ? -3.873 33.156 17.609 1 95.38 336 ILE B O 1
ATOM 6083 N N . ASP B 1 337 ? -4.898 34.062 19.391 1 95 337 ASP B N 1
ATOM 6084 C CA . ASP B 1 337 ? -4.09 35.281 19.406 1 95 337 ASP B CA 1
ATOM 6085 C C . ASP B 1 337 ? -2.871 35.125 20.312 1 95 337 ASP B C 1
ATOM 6087 O O . ASP B 1 337 ? -3 35.094 21.547 1 95 337 ASP B O 1
ATOM 6091 N N . LEU B 1 338 ? -1.734 35.094 19.719 1 95.94 338 LEU B N 1
ATOM 6092 C CA . LEU B 1 338 ? -0.508 34.812 20.453 1 95.94 338 LEU B CA 1
ATOM 6093 C C . LEU B 1 338 ? -0.224 35.906 21.469 1 95.94 338 LEU B C 1
ATOM 6095 O O . LEU B 1 338 ? 0.212 35.625 22.594 1 95.94 338 LEU B O 1
ATOM 6099 N N . ALA B 1 339 ? -0.47 37.188 21.125 1 95.31 339 ALA B N 1
ATOM 6100 C CA . ALA B 1 339 ? -0.216 38.281 22.031 1 95.31 339 ALA B CA 1
ATOM 6101 C C . ALA B 1 339 ? -1.13 38.219 23.266 1 95.31 339 ALA B C 1
ATOM 6103 O O . ALA B 1 339 ? -0.681 38.406 24.391 1 95.31 339 ALA B O 1
ATOM 6104 N N . ASP B 1 340 ? -2.344 37.938 22.969 1 92.62 340 ASP B N 1
ATOM 6105 C CA . ASP B 1 340 ? -3.311 37.812 24.047 1 92.62 340 ASP B CA 1
ATOM 6106 C C . ASP B 1 340 ? -2.957 36.656 24.969 1 92.62 340 ASP B C 1
ATOM 6108 O O . ASP B 1 340 ? -3.004 36.781 26.203 1 92.62 340 ASP B O 1
ATOM 6112 N N . LEU B 1 341 ? -2.639 35.531 24.359 1 92.31 341 LEU B N 1
ATOM 6113 C CA . LEU B 1 341 ? -2.289 34.344 25.141 1 92.31 341 LEU B CA 1
ATOM 6114 C C . LEU B 1 341 ? -1.013 34.594 25.938 1 92.31 341 LEU B C 1
ATOM 6116 O O . LEU B 1 341 ? -0.9 34.125 27.078 1 92.31 341 LEU B O 1
ATOM 6120 N N . ALA B 1 342 ? -0.065 35.25 25.391 1 94.31 342 ALA B N 1
ATOM 6121 C CA . ALA B 1 342 ? 1.177 35.625 26.078 1 94.31 342 ALA B CA 1
ATOM 6122 C C . ALA B 1 342 ? 0.902 36.5 27.297 1 94.31 342 ALA B C 1
ATOM 6124 O O . ALA B 1 342 ? 1.457 36.281 28.375 1 94.31 342 ALA B O 1
ATOM 6125 N N . ALA B 1 343 ? 0.069 37.438 27.141 1 92.25 343 ALA B N 1
ATOM 6126 C CA . ALA B 1 343 ? -0.301 38.344 28.234 1 92.25 343 ALA B CA 1
ATOM 6127 C C . ALA B 1 343 ? -0.98 37.562 29.375 1 92.25 343 ALA B C 1
ATOM 6129 O O . ALA B 1 343 ? -0.666 37.781 30.547 1 92.25 343 ALA B O 1
ATOM 6130 N N . GLN B 1 344 ? -1.837 36.688 29.016 1 86.88 344 GLN B N 1
ATOM 6131 C CA . GLN B 1 344 ? -2.574 35.938 30.016 1 86.88 344 GLN B CA 1
ATOM 6132 C C . GLN B 1 344 ? -1.649 34.969 30.766 1 86.88 344 GLN B C 1
ATOM 6134 O O . GLN B 1 344 ? -1.812 34.75 31.969 1 86.88 344 GLN B O 1
ATOM 6139 N N . ALA B 1 345 ? -0.71 34.438 30.047 1 86.94 345 ALA B N 1
ATOM 6140 C CA . ALA B 1 345 ? 0.17 33.406 30.609 1 86.94 345 ALA B CA 1
ATOM 6141 C C . ALA B 1 345 ? 1.374 34.062 31.297 1 86.94 345 ALA B C 1
ATOM 6143 O O . ALA B 1 345 ? 2.092 33.406 32.062 1 86.94 345 ALA B O 1
ATOM 6144 N N . GLY B 1 346 ? 1.605 35.344 31.047 1 89 346 GLY B N 1
ATOM 6145 C CA . GLY B 1 346 ? 2.809 36 31.547 1 89 346 GLY B CA 1
ATOM 6146 C C . GLY B 1 346 ? 4.074 35.469 30.891 1 89 346 GLY B C 1
ATOM 6147 O O . GLY B 1 346 ? 5.102 35.312 31.547 1 89 346 GLY B O 1
ATOM 6148 N N . LEU B 1 347 ? 3.963 35.031 29.672 1 92.38 347 LEU B N 1
ATOM 6149 C CA . LEU B 1 347 ? 5.086 34.531 28.891 1 92.38 347 LEU B CA 1
ATOM 6150 C C . LEU B 1 347 ? 5.355 35.406 27.688 1 92.38 347 LEU B C 1
ATOM 6152 O O . LEU B 1 347 ? 4.527 36.25 27.312 1 92.38 347 LEU B O 1
ATOM 6156 N N . SER B 1 348 ? 6.594 35.312 27.141 1 95.5 348 SER B N 1
ATOM 6157 C CA . SER B 1 348 ? 6.855 35.938 25.859 1 95.5 348 SER B CA 1
ATOM 6158 C C . SER B 1 348 ? 6.129 35.219 24.719 1 95.5 348 SER B C 1
ATOM 6160 O O . SER B 1 348 ? 5.758 34.062 24.859 1 95.5 348 SER B O 1
ATOM 6162 N N . VAL B 1 349 ? 5.957 35.938 23.641 1 95.69 349 VAL B N 1
ATOM 6163 C CA . VAL B 1 349 ? 5.285 35.344 22.484 1 95.69 349 VAL B CA 1
ATOM 6164 C C . VAL B 1 349 ? 6.066 34.125 22 1 95.69 349 VAL B C 1
ATOM 6166 O O . VAL B 1 349 ? 5.473 33.125 21.594 1 95.69 349 VAL B O 1
ATOM 6169 N N . ASP B 1 350 ? 7.344 34.156 22.031 1 92.31 350 ASP B N 1
ATOM 6170 C CA . ASP B 1 350 ? 8.18 33.062 21.562 1 92.31 350 ASP B CA 1
ATOM 6171 C C . ASP B 1 350 ? 7.992 31.828 22.453 1 92.31 350 ASP B C 1
ATOM 6173 O O . ASP B 1 350 ? 7.984 30.703 21.953 1 92.31 350 ASP B O 1
ATOM 6177 N N . ARG B 1 351 ? 7.922 32.094 23.656 1 92.56 351 ARG B N 1
ATOM 6178 C CA . ARG B 1 351 ? 7.703 30.984 24.578 1 92.56 351 ARG B CA 1
ATOM 6179 C C . ARG B 1 351 ? 6.324 30.375 24.375 1 92.56 351 ARG B C 1
ATOM 6181 O O . ARG B 1 351 ? 6.16 29.156 24.469 1 92.56 351 ARG B O 1
ATOM 6188 N N . VAL B 1 352 ? 5.348 31.188 24.078 1 93.62 352 VAL B N 1
ATOM 6189 C CA . VAL B 1 352 ? 4.004 30.703 23.797 1 93.62 352 VAL B CA 1
ATOM 6190 C C . VAL B 1 352 ? 4.02 29.859 22.516 1 93.62 352 VAL B C 1
ATOM 6192 O O . VAL B 1 352 ? 3.4 28.797 22.453 1 93.62 352 VAL B O 1
ATOM 6195 N N . ARG B 1 353 ? 4.738 30.344 21.562 1 93.5 353 ARG B N 1
ATOM 6196 C CA . ARG B 1 353 ? 4.855 29.594 20.328 1 93.5 353 ARG B CA 1
ATOM 6197 C C . ARG B 1 353 ? 5.473 28.219 20.562 1 93.5 353 ARG B C 1
ATOM 6199 O O . ARG B 1 353 ? 5.008 27.219 20 1 93.5 353 ARG B O 1
ATOM 6206 N N . ALA B 1 354 ? 6.465 28.156 21.297 1 90.38 354 ALA B N 1
ATOM 6207 C CA . ALA B 1 354 ? 7.109 26.875 21.641 1 90.38 354 ALA B CA 1
ATOM 6208 C C . ALA B 1 354 ? 6.148 25.969 22.391 1 90.38 354 ALA B C 1
ATOM 6210 O O . ALA B 1 354 ? 6.121 24.75 22.156 1 90.38 354 ALA B O 1
ATOM 6211 N N . ALA B 1 355 ? 5.43 26.578 23.297 1 91.56 355 ALA B N 1
ATOM 6212 C CA . ALA B 1 355 ? 4.438 25.812 24.047 1 91.56 355 ALA B CA 1
ATOM 6213 C C . ALA B 1 355 ? 3.371 25.234 23.125 1 91.56 355 ALA B C 1
ATOM 6215 O O . ALA B 1 355 ? 2.971 24.078 23.297 1 91.56 355 ALA B O 1
ATOM 6216 N N . LEU B 1 356 ? 2.949 26.031 22.188 1 93.62 356 LEU B N 1
ATOM 6217 C CA . LEU B 1 356 ? 1.944 25.562 21.234 1 93.62 356 LEU B CA 1
ATOM 6218 C C . LEU B 1 356 ? 2.5 24.438 20.359 1 93.62 356 LEU B C 1
ATOM 6220 O O . LEU B 1 356 ? 1.784 23.484 20.031 1 93.62 356 LEU B O 1
ATOM 6224 N N . THR B 1 357 ? 3.713 24.516 19.984 1 89.62 357 THR B N 1
ATOM 6225 C CA . THR B 1 357 ? 4.363 23.438 19.234 1 89.62 357 THR B CA 1
ATOM 6226 C C . THR B 1 357 ? 4.34 22.141 20.031 1 89.62 357 THR B C 1
ATOM 6228 O O . THR B 1 357 ? 4.035 21.078 19.5 1 89.62 357 THR B O 1
ATOM 6231 N N . ARG B 1 358 ? 4.613 22.281 21.281 1 87.56 358 ARG B N 1
ATOM 6232 C CA . ARG B 1 358 ? 4.562 21.109 22.156 1 87.56 358 ARG B CA 1
ATOM 6233 C C . ARG B 1 358 ? 3.145 20.547 22.25 1 87.56 358 ARG B C 1
ATOM 6235 O O . ARG B 1 358 ? 2.939 19.344 22.188 1 87.56 358 ARG B O 1
ATOM 6242 N N . LEU B 1 359 ? 2.223 21.406 22.422 1 89.06 359 LEU B N 1
ATOM 6243 C CA . LEU B 1 359 ? 0.83 20.969 22.484 1 89.06 359 LEU B CA 1
ATOM 6244 C C . LEU B 1 359 ? 0.398 20.312 21.188 1 89.06 359 LEU B C 1
ATOM 6246 O O . LEU B 1 359 ? -0.437 19.406 21.188 1 89.06 359 LEU B O 1
ATOM 6250 N N . GLY B 1 360 ? 0.958 20.766 20.062 1 89.94 360 GLY B N 1
ATOM 6251 C CA . GLY B 1 360 ? 0.685 20.156 18.766 1 89.94 360 GLY B CA 1
ATOM 6252 C C . GLY B 1 360 ? 1.089 18.688 18.703 1 89.94 360 GLY B C 1
ATOM 6253 O O . GLY B 1 360 ? 0.441 17.891 18.031 1 89.94 360 GLY B O 1
ATOM 6254 N N . THR B 1 361 ? 2.059 18.312 19.406 1 85.06 361 THR B N 1
ATOM 6255 C CA . THR B 1 361 ? 2.508 16.922 19.422 1 85.06 361 THR B CA 1
ATOM 6256 C C . THR B 1 361 ? 1.483 16.031 20.109 1 85.06 361 THR B C 1
ATOM 6258 O O . THR B 1 361 ? 1.456 14.812 19.891 1 85.06 361 THR B O 1
ATOM 6261 N N . ALA B 1 362 ? 0.74 16.688 20.922 1 83.06 362 ALA B N 1
ATOM 6262 C CA . ALA B 1 362 ? -0.334 15.953 21.594 1 83.06 362 ALA B CA 1
ATOM 6263 C C . ALA B 1 362 ? -1.648 16.094 20.828 1 83.06 362 ALA B C 1
ATOM 6265 O O . ALA B 1 362 ? -2.693 15.625 21.297 1 83.06 362 ALA B O 1
ATOM 6266 N N . GLY B 1 363 ? -1.574 16.781 19.734 1 87.69 363 GLY B N 1
ATOM 6267 C CA . GLY B 1 363 ? -2.758 16.922 18.891 1 87.69 363 GLY B CA 1
ATOM 6268 C C . GLY B 1 363 ? -3.713 18 19.391 1 87.69 363 GLY B C 1
ATOM 6269 O O . GLY B 1 363 ? -4.883 18.016 19 1 87.69 363 GLY B O 1
ATOM 6270 N N . ARG B 1 364 ? -3.266 18.938 20.125 1 90.81 364 ARG B N 1
ATOM 6271 C CA . ARG B 1 364 ? -4.168 19.859 20.812 1 90.81 364 ARG B CA 1
ATOM 6272 C C . ARG B 1 364 ? -4.277 21.188 20.062 1 90.81 364 ARG B C 1
ATOM 6274 O O . ARG B 1 364 ? -5.074 22.047 20.438 1 90.81 364 ARG B O 1
ATOM 6281 N N . VAL B 1 365 ? -3.473 21.344 19.078 1 93.75 365 VAL B N 1
ATOM 6282 C CA . VAL B 1 365 ? -3.566 22.562 18.266 1 93.75 365 VAL B CA 1
ATOM 6283 C C . VAL B 1 365 ? -3.246 22.234 16.812 1 93.75 365 VAL B C 1
ATOM 6285 O O . VAL B 1 365 ? -2.549 21.25 16.531 1 93.75 365 VAL B O 1
ATOM 6288 N N . GLY B 1 366 ? -3.818 22.938 15.93 1 95.56 366 GLY B N 1
ATOM 6289 C CA . GLY B 1 366 ? -3.484 22.953 14.516 1 95.56 366 GLY B CA 1
ATOM 6290 C C . GLY B 1 366 ? -3.105 24.344 14.016 1 95.56 366 GLY B C 1
ATOM 6291 O O . GLY B 1 366 ? -3.096 25.297 14.781 1 95.56 366 GLY B O 1
ATOM 6292 N N . TYR B 1 367 ? -2.703 24.453 12.805 1 97.5 367 TYR B N 1
ATOM 6293 C CA . TYR B 1 367 ? -2.373 25.734 12.195 1 97.5 367 TYR B CA 1
ATOM 6294 C C . TYR B 1 367 ? -3.127 25.922 10.883 1 97.5 367 TYR B C 1
ATOM 6296 O O . TYR B 1 367 ? -3.127 25.031 10.023 1 97.5 367 TYR B O 1
ATOM 6304 N N . ASP B 1 368 ? -3.742 27 10.781 1 97.56 368 ASP B N 1
ATOM 6305 C CA . ASP B 1 368 ? -4.484 27.391 9.586 1 97.56 368 ASP B CA 1
ATOM 6306 C C . ASP B 1 368 ? -3.703 28.422 8.773 1 97.56 368 ASP B C 1
ATOM 6308 O O . ASP B 1 368 ? -3.594 29.594 9.172 1 97.56 368 ASP B O 1
ATOM 6312 N N . VAL B 1 369 ? -3.291 28.031 7.609 1 97.31 369 VAL B N 1
ATOM 6313 C CA . VAL B 1 369 ? -2.455 28.891 6.785 1 97.31 369 VAL B CA 1
ATOM 6314 C C . VAL B 1 369 ? -3.283 30.062 6.258 1 97.31 369 VAL B C 1
ATOM 6316 O O . VAL B 1 369 ? -2.756 31.156 6.031 1 97.31 369 VAL B O 1
ATOM 6319 N N . ALA B 1 370 ? -4.5 29.875 6.043 1 96.81 370 ALA B N 1
ATOM 6320 C CA . ALA B 1 370 ? -5.367 30.922 5.52 1 96.81 370 ALA B CA 1
ATOM 6321 C C . ALA B 1 370 ? -5.52 32.062 6.523 1 96.81 370 ALA B C 1
ATOM 6323 O O . ALA B 1 370 ? -5.418 33.25 6.16 1 96.81 370 ALA B O 1
ATOM 6324 N N . ASP B 1 371 ? -5.684 31.75 7.801 1 96.19 371 ASP B N 1
ATOM 6325 C CA . ASP B 1 371 ? -5.836 32.719 8.867 1 96.19 371 ASP B CA 1
ATOM 6326 C C . ASP B 1 371 ? -4.48 33.094 9.469 1 96.19 371 ASP B C 1
ATOM 6328 O O . ASP B 1 371 ? -4.387 34.031 10.273 1 96.19 371 ASP B O 1
ATOM 6332 N N . ALA B 1 372 ? -3.477 32.406 9.102 1 96.44 372 ALA B N 1
ATOM 6333 C CA . ALA B 1 372 ? -2.146 32.562 9.688 1 96.44 372 ALA B CA 1
ATOM 6334 C C . ALA B 1 372 ? -2.207 32.531 11.211 1 96.44 372 ALA B C 1
ATOM 6336 O O . ALA B 1 372 ? -1.68 33.406 11.891 1 96.44 372 ALA B O 1
ATOM 6337 N N . ALA B 1 373 ? -2.852 31.469 11.703 1 97.12 373 ALA B N 1
ATOM 6338 C CA . ALA B 1 373 ? -3.049 31.359 13.148 1 97.12 373 ALA B CA 1
ATOM 6339 C C . ALA B 1 373 ? -3.199 29.891 13.562 1 97.12 373 ALA B C 1
ATOM 6341 O O . ALA B 1 373 ? -3.658 29.062 12.781 1 97.12 373 ALA B O 1
ATOM 6342 N N . TYR B 1 374 ? -2.795 29.703 14.805 1 97.38 374 TYR B N 1
ATOM 6343 C CA . TYR B 1 374 ? -3.102 28.422 15.438 1 97.38 374 TYR B CA 1
ATOM 6344 C C . TYR B 1 374 ? -4.586 28.312 15.758 1 97.38 374 TYR B C 1
ATOM 6346 O O . TYR B 1 374 ? -5.273 29.328 15.906 1 97.38 374 TYR B O 1
ATOM 6354 N N . PHE B 1 375 ? -5.129 27.156 15.805 1 97 375 PHE B N 1
ATOM 6355 C CA . PHE B 1 375 ? -6.477 26.891 16.312 1 97 375 PHE B CA 1
ATOM 6356 C C . PHE B 1 375 ? -6.473 25.734 17.297 1 97 375 PHE B C 1
ATOM 6358 O O . PHE B 1 375 ? -5.602 24.859 17.219 1 97 375 PHE B O 1
ATOM 6365 N N . HIS B 1 376 ? -7.398 25.781 18.156 1 94.12 376 HIS B N 1
ATOM 6366 C CA . HIS B 1 376 ? -7.496 24.766 19.188 1 94.12 376 HIS B CA 1
ATOM 6367 C C . HIS B 1 376 ? -8.273 23.562 18.703 1 94.12 376 HIS B C 1
ATOM 6369 O O . HIS B 1 376 ? -9.32 23.703 18.062 1 94.12 376 HIS B O 1
ATOM 6375 N N . ARG B 1 377 ? -7.809 22.375 18.938 1 93.38 377 ARG B N 1
ATOM 6376 C CA . ARG B 1 377 ? -8.5 21.109 18.781 1 93.38 377 ARG B CA 1
ATOM 6377 C C . ARG B 1 377 ? -7.938 20.062 19.75 1 93.38 377 ARG B C 1
ATOM 6379 O O . ARG B 1 377 ? -6.887 20.281 20.359 1 93.38 377 ARG B O 1
ATOM 6386 N N . GLU B 1 378 ? -8.68 19.047 19.953 1 88.25 378 GLU B N 1
ATOM 6387 C CA . GLU B 1 378 ? -8.281 17.969 20.859 1 88.25 378 GLU B CA 1
ATOM 6388 C C . GLU B 1 378 ? -8.445 16.609 20.172 1 88.25 378 GLU B C 1
ATOM 6390 O O . GLU B 1 378 ? -9.5 15.984 20.297 1 88.25 378 GLU B O 1
ATOM 6395 N N . LEU B 1 379 ? -7.32 16.172 19.531 1 85.62 379 LEU B N 1
ATOM 6396 C CA . LEU B 1 379 ? -7.43 14.859 18.891 1 85.62 379 LEU B CA 1
ATOM 6397 C C . LEU B 1 379 ? -7.66 13.766 19.922 1 85.62 379 LEU B C 1
ATOM 6399 O O . LEU B 1 379 ? -7.023 13.766 20.984 1 85.62 379 LEU B O 1
ATOM 6403 N N . PRO B 1 380 ? -8.641 12.945 19.719 1 75.38 380 PRO B N 1
ATOM 6404 C CA . PRO B 1 380 ? -9.039 11.93 20.688 1 75.38 380 PRO B CA 1
ATOM 6405 C C . PRO B 1 380 ? -8.07 10.758 20.766 1 75.38 380 PRO B C 1
ATOM 6407 O O . PRO B 1 380 ? -8.477 9.602 20.594 1 75.38 380 PRO B O 1
ATOM 6410 N N . TYR B 1 381 ? -6.793 10.961 20.703 1 70.5 381 TYR B N 1
ATOM 6411 C CA . TYR B 1 381 ? -5.801 9.891 20.75 1 70.5 381 TYR B CA 1
ATOM 6412 C C . TYR B 1 381 ? -4.961 9.984 22.016 1 70.5 381 TYR B C 1
ATOM 6414 O O . TYR B 1 381 ? -4.828 11.062 22.609 1 70.5 381 TYR B O 1
ATOM 6422 N N . ASP B 1 382 ? -4.625 8.875 22.688 1 58.34 382 ASP B N 1
ATOM 6423 C CA . ASP B 1 382 ? -3.805 8.898 23.891 1 58.34 382 ASP B CA 1
ATOM 6424 C C . ASP B 1 382 ? -2.48 9.617 23.641 1 58.34 382 ASP B C 1
ATOM 6426 O O . ASP B 1 382 ? -1.591 9.07 22.984 1 58.34 382 ASP B O 1
ATOM 6430 N N . ALA B 1 383 ? -2.445 10.883 23.953 1 55.03 383 ALA B N 1
ATOM 6431 C CA . ALA B 1 383 ? -1.365 11.844 23.75 1 55.03 383 ALA B CA 1
ATOM 6432 C C . ALA B 1 383 ? -0.061 11.336 24.359 1 55.03 383 ALA B C 1
ATOM 6434 O O . ALA B 1 383 ? 1.024 11.648 23.859 1 55.03 383 ALA B O 1
ATOM 6435 N N . ASP B 1 384 ? -0.198 10.758 25.594 1 53.56 384 ASP B N 1
ATOM 6436 C CA . ASP B 1 384 ? 1.046 10.391 26.25 1 53.56 384 ASP B CA 1
ATOM 6437 C C . ASP B 1 384 ? 1.957 9.602 25.312 1 53.56 384 ASP B C 1
ATOM 6439 O O . ASP B 1 384 ? 3.182 9.656 25.438 1 53.56 384 ASP B O 1
ATOM 6443 N N . ARG B 1 385 ? 1.345 9.195 24.219 1 53.06 385 ARG B N 1
ATOM 6444 C CA . ARG B 1 385 ? 2.059 8.234 23.391 1 53.06 385 ARG B CA 1
ATOM 6445 C C . ARG B 1 385 ? 2.881 8.93 22.312 1 53.06 385 ARG B C 1
ATOM 6447 O O . ARG B 1 385 ? 3.98 8.484 21.969 1 53.06 385 ARG B O 1
ATOM 6454 N N . ALA B 1 386 ? 2.447 10.039 21.844 1 50.25 386 ALA B N 1
ATOM 6455 C CA . ALA B 1 386 ? 3.111 10.617 20.672 1 50.25 386 ALA B CA 1
ATOM 6456 C C . ALA B 1 386 ? 4.492 11.156 21.047 1 50.25 386 ALA B C 1
ATOM 6458 O O . ALA B 1 386 ? 5.457 10.961 20.297 1 50.25 386 ALA B O 1
ATOM 6459 N N . GLU B 1 387 ? 4.57 11.961 22.156 1 54.38 387 GLU B N 1
ATOM 6460 C CA . GLU B 1 387 ? 5.855 12.5 22.594 1 54.38 387 GLU B CA 1
ATOM 6461 C C . GLU B 1 387 ? 6.844 11.383 22.906 1 54.38 387 GLU B C 1
ATOM 6463 O O . GLU B 1 387 ? 8.023 11.477 22.562 1 54.38 387 GLU B O 1
ATOM 6468 N N . ARG B 1 388 ? 6.25 10.336 23.438 1 53.5 388 ARG B N 1
ATOM 6469 C CA . ARG B 1 388 ? 7.098 9.258 23.922 1 53.5 388 ARG B CA 1
ATOM 6470 C C . ARG B 1 388 ? 7.652 8.43 22.766 1 53.5 388 ARG B C 1
ATOM 6472 O O . ARG B 1 388 ? 8.641 7.707 22.922 1 53.5 388 ARG B O 1
ATOM 6479 N N . HIS B 1 389 ? 7.152 8.844 21.594 1 55.72 389 HIS B N 1
ATOM 6480 C CA . HIS B 1 389 ? 7.516 7.82 20.625 1 55.72 389 HIS B CA 1
ATOM 6481 C C . HIS B 1 389 ? 8.227 8.43 19.422 1 55.72 389 HIS B C 1
ATOM 6483 O O . HIS B 1 389 ? 8.297 7.816 18.359 1 55.72 389 HIS B O 1
ATOM 6489 N N . ASN B 1 390 ? 8.766 9.617 19.578 1 59.5 390 ASN B N 1
ATOM 6490 C CA . ASN B 1 390 ? 9.617 10.062 18.484 1 59.5 390 ASN B CA 1
ATOM 6491 C C . ASN B 1 390 ? 10.969 9.352 18.5 1 59.5 390 ASN B C 1
ATOM 6493 O O . ASN B 1 390 ? 11.727 9.469 19.469 1 59.5 390 ASN B O 1
ATOM 6497 N N . PRO B 1 391 ? 11.312 8.633 17.578 1 65.62 391 PRO B N 1
ATOM 6498 C CA . PRO B 1 391 ? 12.516 7.797 17.625 1 65.62 391 PRO B CA 1
ATOM 6499 C C . PRO B 1 391 ? 13.781 8.609 17.875 1 65.62 391 PRO B C 1
ATOM 6501 O O . PRO B 1 391 ? 14.664 8.164 18.625 1 65.62 391 PRO B O 1
ATOM 6504 N N . ARG B 1 392 ? 13.836 9.812 17.297 1 75.25 392 ARG B N 1
ATOM 6505 C CA . ARG B 1 392 ? 15.031 10.633 17.5 1 75.25 392 ARG B CA 1
ATOM 6506 C C . ARG B 1 392 ? 15.109 11.148 18.922 1 75.25 392 ARG B C 1
ATOM 6508 O O . ARG B 1 392 ? 16.188 11.203 19.516 1 75.25 392 ARG B O 1
ATOM 6515 N N . LEU B 1 393 ? 14.039 11.469 19.547 1 73.56 393 LEU B N 1
ATOM 6516 C CA . LEU B 1 393 ? 14.008 11.922 20.938 1 73.56 393 LEU B CA 1
ATOM 6517 C C . LEU B 1 393 ? 14.328 10.781 21.891 1 73.56 393 LEU B C 1
ATOM 6519 O O . LEU B 1 393 ? 15.094 10.961 22.844 1 73.56 393 LEU B O 1
ATOM 6523 N N . VAL B 1 394 ? 13.812 9.688 21.594 1 70.62 394 VAL B N 1
ATOM 6524 C CA . VAL B 1 394 ? 14.062 8.508 22.422 1 70.62 394 VAL B CA 1
ATOM 6525 C C . VAL B 1 394 ? 15.555 8.18 22.406 1 70.62 394 VAL B C 1
ATOM 6527 O O . VAL B 1 394 ? 16.156 7.93 23.453 1 70.62 394 VAL B O 1
ATOM 6530 N N . SER B 1 395 ? 16.109 8.227 21.234 1 80.44 395 SER B N 1
ATOM 6531 C CA . SER B 1 395 ? 17.531 7.953 21.094 1 80.44 395 SER B CA 1
ATOM 6532 C C . SER B 1 395 ? 18.359 8.992 21.828 1 80.44 395 SER B C 1
ATOM 6534 O O . SER B 1 395 ? 19.375 8.656 22.453 1 80.44 395 SER B O 1
ATOM 6536 N N . ALA B 1 396 ? 17.922 10.219 21.828 1 84.75 396 ALA B N 1
ATOM 6537 C CA . ALA B 1 396 ? 18.641 11.281 22.531 1 84.75 396 ALA B CA 1
ATOM 6538 C C . ALA B 1 396 ? 18.578 11.078 24.047 1 84.75 396 ALA B C 1
ATOM 6540 O O . ALA B 1 396 ? 19.594 11.203 24.734 1 84.75 396 ALA B O 1
ATOM 6541 N N . ARG B 1 397 ? 17.484 10.703 24.547 1 78.62 397 ARG B N 1
ATOM 6542 C CA . ARG B 1 397 ? 17.328 10.453 25.969 1 78.62 397 ARG B CA 1
ATOM 6543 C C . ARG B 1 397 ? 18.188 9.273 26.422 1 78.62 397 ARG B C 1
ATOM 6545 O O . ARG B 1 397 ? 18.75 9.297 27.516 1 78.62 397 ARG B O 1
ATOM 6552 N N . ARG B 1 398 ? 18.266 8.336 25.594 1 83.75 398 ARG B N 1
ATOM 6553 C CA . ARG B 1 398 ? 19.109 7.188 25.891 1 83.75 398 ARG B CA 1
ATOM 6554 C C . ARG B 1 398 ? 20.578 7.602 25.969 1 83.75 398 ARG B C 1
ATOM 6556 O O . ARG B 1 398 ? 21.297 7.191 26.891 1 83.75 398 ARG B O 1
ATOM 6563 N N . LEU B 1 399 ? 20.953 8.445 25.094 1 91.19 399 LEU B N 1
ATOM 6564 C CA . LEU B 1 399 ? 22.328 8.93 25.109 1 91.19 399 LEU B CA 1
ATOM 6565 C C . LEU B 1 399 ? 22.625 9.711 26.391 1 91.19 399 LEU B C 1
ATOM 6567 O O . LEU B 1 399 ? 23.688 9.547 26.984 1 91.19 399 LEU B O 1
ATOM 6571 N N . VAL B 1 400 ? 21.703 10.43 26.891 1 88.12 400 VAL B N 1
ATOM 6572 C CA . VAL B 1 400 ? 21.844 11.211 28.125 1 88.12 400 VAL B CA 1
ATOM 6573 C C . VAL B 1 400 ? 21.891 10.281 29.328 1 88.12 400 VAL B C 1
ATOM 6575 O O . VAL B 1 400 ? 22.734 10.438 30.219 1 88.12 400 VAL B O 1
ATOM 6578 N N . ALA B 1 401 ? 21.047 9.328 29.281 1 85.38 401 ALA B N 1
ATOM 6579 C CA . ALA B 1 401 ? 20.984 8.383 30.406 1 85.38 401 ALA B CA 1
ATOM 6580 C C . ALA B 1 401 ? 22.266 7.578 30.516 1 85.38 401 ALA B C 1
ATOM 6582 O O . ALA B 1 401 ? 22.688 7.227 31.625 1 85.38 401 ALA B O 1
ATOM 6583 N N . GLU B 1 402 ? 22.859 7.43 29.406 1 91.56 402 GLU B N 1
ATOM 6584 C CA . GLU B 1 402 ? 24.078 6.633 29.359 1 91.56 402 GLU B CA 1
ATOM 6585 C C . GLU B 1 402 ? 25.312 7.492 29.641 1 91.56 402 GLU B C 1
ATOM 6587 O O . GLU B 1 402 ? 26.438 6.992 29.641 1 91.56 402 GLU B O 1
ATOM 6592 N N . GLY B 1 403 ? 25.078 8.773 29.828 1 92.06 403 GLY B N 1
ATOM 6593 C CA . GLY B 1 403 ? 26.188 9.672 30.078 1 92.06 403 GLY B CA 1
ATOM 6594 C C . GLY B 1 403 ? 27.109 9.82 28.875 1 92.06 403 GLY B C 1
ATOM 6595 O O . GLY B 1 403 ? 28.312 10.023 29.031 1 92.06 403 GLY B O 1
ATOM 6596 N N . ALA B 1 404 ? 26.484 9.789 27.734 1 94 404 ALA B N 1
ATOM 6597 C CA . ALA B 1 404 ? 27.266 9.742 26.5 1 94 404 ALA B CA 1
ATOM 6598 C C . ALA B 1 404 ? 27.688 11.141 26.047 1 94 404 ALA B C 1
ATOM 6600 O O . ALA B 1 404 ? 28.422 11.305 25.078 1 94 404 ALA B O 1
ATOM 6601 N N . VAL B 1 405 ? 27.297 12.172 26.781 1 94.38 405 VAL B N 1
ATOM 6602 C CA . VAL B 1 405 ? 27.516 13.547 26.344 1 94.38 405 VAL B CA 1
ATOM 6603 C C . VAL B 1 405 ? 28.578 14.203 27.219 1 94.38 405 VAL B C 1
ATOM 6605 O O . VAL B 1 405 ? 28.453 14.203 28.453 1 94.38 405 VAL B O 1
ATOM 6608 N N . ALA B 1 406 ? 29.625 14.711 26.625 1 94.81 406 ALA B N 1
ATOM 6609 C CA . ALA B 1 406 ? 30.656 15.492 27.297 1 94.81 406 ALA B CA 1
ATOM 6610 C C . ALA B 1 406 ? 30.688 16.922 26.781 1 94.81 406 ALA B C 1
ATOM 6612 O O . ALA B 1 406 ? 30.875 17.156 25.578 1 94.81 406 ALA B O 1
ATOM 6613 N N . LEU B 1 407 ? 30.547 17.906 27.719 1 93.12 407 LEU B N 1
ATOM 6614 C CA . LEU B 1 407 ? 30.5 19.312 27.328 1 93.12 407 LEU B CA 1
ATOM 6615 C C . LEU B 1 407 ? 31.875 19.953 27.453 1 93.12 407 LEU B C 1
ATOM 6617 O O . LEU B 1 407 ? 32.625 19.672 28.406 1 93.12 407 LEU B O 1
ATOM 6621 N N . ASP B 1 408 ? 32.281 20.703 26.469 1 91.06 408 ASP B N 1
ATOM 6622 C CA . ASP B 1 408 ? 33.5 21.516 26.469 1 91.06 408 ASP B CA 1
ATOM 6623 C C . ASP B 1 408 ? 33.219 22.906 25.906 1 91.06 408 ASP B C 1
ATOM 6625 O O . ASP B 1 408 ? 33.656 23.234 24.797 1 91.06 408 ASP B O 1
ATOM 6629 N N . GLY B 1 409 ? 32.594 23.766 26.828 1 87.25 409 GLY B N 1
ATOM 6630 C CA . GLY B 1 409 ? 32.188 25.078 26.344 1 87.25 409 GLY B CA 1
ATOM 6631 C C . GLY B 1 409 ? 31.125 25.016 25.25 1 87.25 409 GLY B C 1
ATOM 6632 O O . GLY B 1 409 ? 30.062 24.438 25.453 1 87.25 409 GLY B O 1
ATOM 6633 N N . GLU B 1 410 ? 31.531 25.531 24.094 1 88.12 410 GLU B N 1
ATOM 6634 C CA . GLU B 1 410 ? 30.625 25.562 22.953 1 88.12 410 GLU B CA 1
ATOM 6635 C C . GLU B 1 410 ? 30.656 24.25 22.188 1 88.12 410 GLU B C 1
ATOM 6637 O O . GLU B 1 410 ? 29.75 23.953 21.391 1 88.12 410 GLU B O 1
ATOM 6642 N N . LEU B 1 411 ? 31.688 23.438 22.5 1 92.44 411 LEU B N 1
ATOM 6643 C CA . LEU B 1 411 ? 31.828 22.141 21.859 1 92.44 411 LEU B CA 1
ATOM 6644 C C . LEU B 1 411 ? 31.344 21.016 22.781 1 92.44 411 LEU B C 1
ATOM 6646 O O . LEU B 1 411 ? 31.453 21.125 24 1 92.44 411 LEU B O 1
ATOM 6650 N N . ALA B 1 412 ? 30.719 19.984 22.125 1 94.44 412 ALA B N 1
ATOM 6651 C CA . ALA B 1 412 ? 30.328 18.781 22.844 1 94.44 412 ALA B CA 1
ATOM 6652 C C . ALA B 1 412 ? 30.672 17.531 22.047 1 94.44 412 ALA B C 1
ATOM 6654 O O . ALA B 1 412 ? 30.703 17.562 20.812 1 94.44 412 ALA B O 1
ATOM 6655 N N . THR B 1 413 ? 31.031 16.5 22.703 1 96 413 THR B N 1
ATOM 6656 C CA . THR B 1 413 ? 31.281 15.195 22.109 1 96 413 THR B CA 1
ATOM 6657 C C . THR B 1 413 ? 30.234 14.188 22.547 1 96 413 THR B C 1
ATOM 6659 O O . THR B 1 413 ? 29.922 14.102 23.75 1 96 413 THR B O 1
ATOM 6662 N N . VAL B 1 414 ? 29.609 13.477 21.531 1 95 414 VAL B N 1
ATOM 6663 C CA . VAL B 1 414 ? 28.578 12.492 21.828 1 95 414 VAL B CA 1
ATOM 6664 C C . VAL B 1 414 ? 29.031 11.109 21.359 1 95 414 VAL B C 1
ATOM 6666 O O . VAL B 1 414 ? 29.297 10.906 20.172 1 95 414 VAL B O 1
ATOM 6669 N N . ALA B 1 415 ? 29.094 10.117 22.219 1 95.19 415 ALA B N 1
ATOM 6670 C CA . ALA B 1 415 ? 29.359 8.727 21.875 1 95.19 415 ALA B CA 1
ATOM 6671 C C . ALA B 1 415 ? 28.078 8 21.469 1 95.19 415 ALA B C 1
ATOM 6673 O O . ALA B 1 415 ? 27.125 7.922 22.266 1 95.19 415 ALA B O 1
ATOM 6674 N N . SER B 1 416 ? 27.984 7.512 20.234 1 90.62 416 SER B N 1
ATOM 6675 C CA . SER B 1 416 ? 26.812 6.793 19.734 1 90.62 416 SER B CA 1
ATOM 6676 C C . SER B 1 416 ? 27.234 5.539 18.969 1 90.62 416 SER B C 1
ATOM 6678 O O . SER B 1 416 ? 27.781 5.625 17.875 1 90.62 416 SER B O 1
ATOM 6680 N N . GLY B 1 417 ? 27.016 4.438 19.562 1 82.19 417 GLY B N 1
ATOM 6681 C CA . GLY B 1 417 ? 27.578 3.213 19.016 1 82.19 417 GLY B CA 1
ATOM 6682 C C . GLY B 1 417 ? 29.094 3.162 19.078 1 82.19 417 GLY B C 1
ATOM 6683 O O . GLY B 1 417 ? 29.672 3.381 20.141 1 82.19 417 GLY B O 1
ATOM 6684 N N . ASP B 1 418 ? 29.641 2.857 17.812 1 85.38 418 ASP B N 1
ATOM 6685 C CA . ASP B 1 418 ? 31.094 2.727 17.75 1 85.38 418 ASP B CA 1
ATOM 6686 C C . ASP B 1 418 ? 31.75 4.02 17.266 1 85.38 418 ASP B C 1
ATOM 6688 O O . ASP B 1 418 ? 32.938 4.051 17 1 85.38 418 ASP B O 1
ATOM 6692 N N . ARG B 1 419 ? 30.906 5.059 17.219 1 89.81 419 ARG B N 1
ATOM 6693 C CA . ARG B 1 419 ? 31.422 6.305 16.656 1 89.81 419 ARG B CA 1
ATOM 6694 C C . ARG B 1 419 ? 31.219 7.465 17.625 1 89.81 419 ARG B C 1
ATOM 6696 O O . ARG B 1 419 ? 30.438 7.359 18.578 1 89.81 419 ARG B O 1
ATOM 6703 N N . ARG B 1 420 ? 32.125 8.453 17.484 1 93.62 420 ARG B N 1
ATOM 6704 C CA . ARG B 1 420 ? 32 9.711 18.219 1 93.62 420 ARG B CA 1
ATOM 6705 C C . ARG B 1 420 ? 31.672 10.867 17.281 1 93.62 420 ARG B C 1
ATOM 6707 O O . ARG B 1 420 ? 32.25 10.969 16.188 1 93.62 420 ARG B O 1
ATOM 6714 N N . TYR B 1 421 ? 30.734 11.727 17.734 1 95.5 421 TYR B N 1
ATOM 6715 C CA . TYR B 1 421 ? 30.281 12.859 16.938 1 95.5 421 TYR B CA 1
ATOM 6716 C C . TYR B 1 421 ? 30.531 14.172 17.672 1 95.5 421 TYR B C 1
ATOM 6718 O O . TYR B 1 421 ? 30.484 14.227 18.906 1 95.5 421 TYR B O 1
ATOM 6726 N N . ARG B 1 422 ? 30.859 15.18 16.906 1 95.06 422 ARG B N 1
ATOM 6727 C CA . ARG B 1 422 ? 31.078 16.516 17.469 1 95.06 422 ARG B CA 1
ATOM 6728 C C . ARG B 1 422 ? 29.891 17.438 17.156 1 95.06 422 ARG B C 1
ATOM 6730 O O . ARG B 1 422 ? 29.422 17.484 16.016 1 95.06 422 ARG B O 1
ATOM 6737 N N . VAL B 1 423 ? 29.406 18.094 18.297 1 93.75 423 VAL B N 1
ATOM 6738 C CA . VAL B 1 423 ? 28.312 19.047 18.172 1 93.75 423 VAL B CA 1
ATOM 6739 C C . VAL B 1 423 ? 28.781 20.438 18.578 1 93.75 423 VAL B C 1
ATOM 6741 O O . VAL B 1 423 ? 29.406 20.609 19.625 1 93.75 423 VAL B O 1
ATOM 6744 N N . ARG B 1 424 ? 28.562 21.422 17.75 1 91.94 424 ARG B N 1
ATOM 6745 C CA . ARG B 1 424 ? 28.938 22.812 18.031 1 91.94 424 ARG B CA 1
ATOM 6746 C C . ARG B 1 424 ? 27.703 23.703 18.094 1 91.94 424 ARG B C 1
ATOM 6748 O O . ARG B 1 424 ? 26.797 23.578 17.281 1 91.94 424 ARG B O 1
ATOM 6755 N N . GLU B 1 425 ? 27.656 24.438 19.203 1 82.88 425 GLU B N 1
ATOM 6756 C CA . GLU B 1 425 ? 26.578 25.422 19.312 1 82.88 425 GLU B CA 1
ATOM 6757 C C . GLU B 1 425 ? 27.078 26.828 18.969 1 82.88 425 GLU B C 1
ATOM 6759 O O . GLU B 1 425 ? 28.031 27.312 19.562 1 82.88 425 GLU B O 1
ATOM 6764 N N . SER B 1 426 ? 26.562 27.391 17.906 1 77.88 426 SER B N 1
ATOM 6765 C CA . SER B 1 426 ? 26.844 28.781 17.547 1 77.88 426 SER B CA 1
ATOM 6766 C C . SER B 1 426 ? 25.562 29.562 17.312 1 77.88 426 SER B C 1
ATOM 6768 O O . SER B 1 426 ? 24.75 29.219 16.469 1 77.88 426 SER B O 1
ATOM 6770 N N . ALA B 1 427 ? 25.375 30.688 18.094 1 66.62 427 ALA B N 1
ATOM 6771 C CA . ALA B 1 427 ? 24.234 31.578 17.984 1 66.62 427 ALA B CA 1
ATOM 6772 C C . ALA B 1 427 ? 22.922 30.812 18.078 1 66.62 427 ALA B C 1
ATOM 6774 O O . ALA B 1 427 ? 22 31.031 17.281 1 66.62 427 ALA B O 1
ATOM 6775 N N . GLY B 1 428 ? 22.969 29.766 18.938 1 65.19 428 GLY B N 1
ATOM 6776 C CA . GLY B 1 428 ? 21.734 29.062 19.203 1 65.19 428 GLY B CA 1
ATOM 6777 C C . GLY B 1 428 ? 21.469 27.906 18.25 1 65.19 428 GLY B C 1
ATOM 6778 O O . GLY B 1 428 ? 20.531 27.141 18.438 1 65.19 428 GLY B O 1
ATOM 6779 N N . VAL B 1 429 ? 22.406 27.766 17.188 1 71.56 429 VAL B N 1
ATOM 6780 C CA . VAL B 1 429 ? 22.234 26.703 16.203 1 71.56 429 VAL B CA 1
ATOM 6781 C C . VAL B 1 429 ? 23.234 25.578 16.484 1 71.56 429 VAL B C 1
ATOM 6783 O O . VAL B 1 429 ? 24.406 25.828 16.766 1 71.56 429 VAL B O 1
ATOM 6786 N N . LEU B 1 430 ? 22.688 24.328 16.516 1 79.44 430 LEU B N 1
ATOM 6787 C CA . LEU B 1 430 ? 23.547 23.188 16.766 1 79.44 430 LEU B CA 1
ATOM 6788 C C . LEU B 1 430 ? 23.922 22.484 15.469 1 79.44 430 LEU B C 1
ATOM 6790 O O . LEU B 1 430 ? 23.047 22.234 14.625 1 79.44 430 LEU B O 1
ATOM 6794 N N . SER B 1 431 ? 25.219 22.328 15.18 1 89.31 431 SER B N 1
ATOM 6795 C CA . SER B 1 431 ? 25.734 21.547 14.07 1 89.31 431 SER B CA 1
ATOM 6796 C C . SER B 1 431 ? 26.359 20.234 14.562 1 89.31 431 SER B C 1
ATOM 6798 O O . SER B 1 431 ? 26.797 20.141 15.711 1 89.31 431 SER B O 1
ATOM 6800 N N . CYS B 1 432 ? 26.234 19.156 13.617 1 91.62 432 CYS B N 1
ATOM 6801 C CA . CYS B 1 432 ? 26.703 17.828 13.992 1 91.62 432 CYS B CA 1
ATOM 6802 C C . CYS B 1 432 ? 27.5 17.188 12.859 1 91.62 432 CYS B C 1
ATOM 6804 O O . CYS B 1 432 ? 27.312 17.531 11.695 1 91.62 432 CYS B O 1
ATOM 6806 N N . THR B 1 433 ? 28.359 16.297 13.008 1 93.12 433 THR B N 1
ATOM 6807 C CA . THR B 1 433 ? 29.172 15.625 11.992 1 93.12 433 THR B CA 1
ATOM 6808 C C . THR B 1 433 ? 28.484 14.352 11.508 1 93.12 433 THR B C 1
ATOM 6810 O O . THR B 1 433 ? 29.078 13.562 10.781 1 93.12 433 THR B O 1
ATOM 6813 N N . CYS B 1 434 ? 27.219 14.188 11.867 1 90.62 434 CYS B N 1
ATOM 6814 C CA . CYS B 1 434 ? 26.562 12.945 11.484 1 90.62 434 CYS B CA 1
ATOM 6815 C C . CYS B 1 434 ? 25.953 13.062 10.094 1 90.62 434 CYS B C 1
ATOM 6817 O O . CYS B 1 434 ? 25.891 14.156 9.523 1 90.62 434 CYS B O 1
ATOM 6819 N N . GLN B 1 435 ? 25.516 11.922 9.547 1 86.12 435 GLN B N 1
ATOM 6820 C CA . GLN B 1 435 ? 24.984 11.852 8.188 1 86.12 435 GLN B CA 1
ATOM 6821 C C . GLN B 1 435 ? 23.688 12.648 8.062 1 86.12 435 GLN B C 1
ATOM 6823 O O . GLN B 1 435 ? 23.453 13.289 7.039 1 86.12 435 GLN B O 1
ATOM 6828 N N . TRP B 1 436 ? 22.906 12.633 9.07 1 81.12 436 TRP B N 1
ATOM 6829 C CA . TRP B 1 436 ? 21.656 13.375 9.055 1 81.12 436 TRP B CA 1
ATOM 6830 C C . TRP B 1 436 ? 21.906 14.867 8.875 1 81.12 436 TRP B C 1
ATOM 6832 O O . TRP B 1 436 ? 21.25 15.523 8.055 1 81.12 436 TRP B O 1
ATOM 6842 N N . TRP B 1 437 ? 22.812 15.367 9.609 1 83.62 437 TRP B N 1
ATOM 6843 C CA . TRP B 1 437 ? 23.156 16.781 9.492 1 83.62 437 TRP B CA 1
ATOM 6844 C C . TRP B 1 437 ? 23.766 17.078 8.125 1 83.62 437 TRP B C 1
ATOM 6846 O O . TRP B 1 437 ? 23.438 18.094 7.504 1 83.62 437 TRP B O 1
ATOM 6856 N N . ALA B 1 438 ? 24.578 16.172 7.629 1 84.44 438 ALA B N 1
ATOM 6857 C CA . ALA B 1 438 ? 25.188 16.359 6.312 1 84.44 438 ALA B CA 1
ATOM 6858 C C . ALA B 1 438 ? 24.125 16.453 5.227 1 84.44 438 ALA B C 1
ATOM 6860 O O . ALA B 1 438 ? 24.219 17.281 4.32 1 84.44 438 ALA B O 1
ATOM 6861 N N . ASP B 1 439 ? 23.109 15.672 5.527 1 73.88 439 ASP B N 1
ATOM 6862 C CA . ASP B 1 439 ? 22.078 15.562 4.5 1 73.88 439 ASP B CA 1
ATOM 6863 C C . ASP B 1 439 ? 21.094 16.719 4.586 1 73.88 439 ASP B C 1
ATOM 6865 O O . ASP B 1 439 ? 20.641 17.234 3.559 1 73.88 439 ASP B O 1
ATOM 6869 N N . TYR B 1 440 ? 20.781 17.172 5.844 1 70.81 440 TYR B N 1
ATOM 6870 C CA . TYR B 1 440 ? 19.609 18.016 5.969 1 70.81 440 TYR B CA 1
ATOM 6871 C C . TYR B 1 440 ? 19.969 19.359 6.586 1 70.81 440 TYR B C 1
ATOM 6873 O O . TYR B 1 440 ? 19.188 20.328 6.504 1 70.81 440 TYR B O 1
ATOM 6881 N N . ARG B 1 441 ? 21.109 19.438 7.223 1 73.31 441 ARG B N 1
ATOM 6882 C CA . ARG B 1 441 ? 21.641 20.672 7.785 1 73.31 441 ARG B CA 1
ATOM 6883 C C . ARG B 1 441 ? 20.578 21.391 8.609 1 73.31 441 ARG B C 1
ATOM 6885 O O . ARG B 1 441 ? 20.391 22.609 8.453 1 73.31 441 ARG B O 1
ATOM 6892 N N . GLY B 1 442 ? 19.766 20.609 9.344 1 70.69 442 GLY B N 1
ATOM 6893 C CA . GLY B 1 442 ? 18.844 21.203 10.289 1 70.69 442 GLY B CA 1
ATOM 6894 C C . GLY B 1 442 ? 17.453 21.422 9.703 1 70.69 442 GLY B C 1
ATOM 6895 O O . GLY B 1 442 ? 16.5 21.719 10.43 1 70.69 442 GLY B O 1
ATOM 6896 N N . ARG B 1 443 ? 17.297 21.234 8.445 1 63.84 443 ARG B N 1
ATOM 6897 C CA . ARG B 1 443 ? 16.031 21.531 7.77 1 63.84 443 ARG B CA 1
ATOM 6898 C C . ARG B 1 443 ? 14.953 20.531 8.188 1 63.84 443 ARG B C 1
ATOM 6900 O O . ARG B 1 443 ? 13.758 20.812 8.023 1 63.84 443 ARG B O 1
ATOM 6907 N N . ARG B 1 444 ? 15.523 19.422 8.742 1 68.06 444 ARG B N 1
ATOM 6908 C CA . ARG B 1 444 ? 14.578 18.438 9.227 1 68.06 444 ARG B CA 1
ATOM 6909 C C . ARG B 1 444 ? 14.703 18.25 10.742 1 68.06 444 ARG B C 1
ATOM 6911 O O . ARG B 1 444 ? 14.539 17.141 11.258 1 68.06 444 ARG B O 1
ATOM 6918 N N . GLY B 1 445 ? 15.125 19.266 11.391 1 70.44 445 GLY B N 1
ATOM 6919 C CA . GLY B 1 445 ? 15.258 19.219 12.836 1 70.44 445 GLY B CA 1
ATOM 6920 C C . GLY B 1 445 ? 16.594 18.656 13.289 1 70.44 445 GLY B C 1
ATOM 6921 O O . GLY B 1 445 ? 17.391 18.188 12.477 1 70.44 445 GLY B O 1
ATOM 6922 N N . PRO B 1 446 ? 16.766 18.812 14.484 1 79.44 446 PRO B N 1
ATOM 6923 C CA . PRO B 1 446 ? 18.062 18.359 15.023 1 79.44 446 PRO B CA 1
ATOM 6924 C C . PRO B 1 446 ? 18.188 16.828 15.023 1 79.44 446 PRO B C 1
ATOM 6926 O O . PRO B 1 446 ? 17.188 16.125 15.125 1 79.44 446 PRO B O 1
ATOM 6929 N N . CYS B 1 447 ? 19.375 16.406 14.828 1 84 447 CYS B N 1
ATOM 6930 C CA . CYS B 1 447 ? 19.656 14.984 14.961 1 84 447 CYS B CA 1
ATOM 6931 C C . CYS B 1 447 ? 19.641 14.562 16.422 1 84 447 CYS B C 1
ATOM 6933 O O . CYS B 1 447 ? 19.562 15.406 17.312 1 84 447 CYS B O 1
ATOM 6935 N N . LYS B 1 448 ? 19.75 13.273 16.688 1 85.12 448 LYS B N 1
ATOM 6936 C CA . LYS B 1 448 ? 19.703 12.75 18.047 1 85.12 448 LYS B CA 1
ATOM 6937 C C . LYS B 1 448 ? 20.891 13.266 18.859 1 85.12 448 LYS B C 1
ATOM 6939 O O . LYS B 1 448 ? 20.75 13.508 20.062 1 85.12 448 LYS B O 1
ATOM 6944 N N . HIS B 1 449 ? 22.047 13.562 18.297 1 91.44 449 HIS B N 1
ATOM 6945 C CA . HIS B 1 449 ? 23.234 14.055 19 1 91.44 449 HIS B CA 1
ATOM 6946 C C . HIS B 1 449 ? 23.047 15.492 19.469 1 91.44 449 HIS B C 1
ATOM 6948 O O . HIS B 1 449 ? 23.297 15.805 20.641 1 91.44 449 HIS B O 1
ATOM 6954 N N . ALA B 1 450 ? 22.516 16.312 18.594 1 88.12 450 ALA B N 1
ATOM 6955 C CA . ALA B 1 450 ? 22.25 17.703 18.906 1 88.12 450 ALA B CA 1
ATOM 6956 C C . ALA B 1 450 ? 21.203 17.828 20.016 1 88.12 450 ALA B C 1
ATOM 6958 O O . ALA B 1 450 ? 21.344 18.641 20.938 1 88.12 450 ALA B O 1
ATOM 6959 N N . LEU B 1 451 ? 20.25 17.031 19.969 1 84.5 451 LEU B N 1
ATOM 6960 C CA . LEU B 1 451 ? 19.203 17.031 20.984 1 84.5 451 LEU B CA 1
ATOM 6961 C C . LEU B 1 451 ? 19.75 16.641 22.344 1 84.5 451 LEU B C 1
ATOM 6963 O O . LEU B 1 451 ? 19.406 17.25 23.359 1 84.5 451 LEU B O 1
ATOM 6967 N N . ALA B 1 452 ? 20.578 15.641 22.375 1 87.38 452 ALA B N 1
ATOM 6968 C CA . ALA B 1 452 ? 21.188 15.188 23.625 1 87.38 452 ALA B CA 1
ATOM 6969 C C . ALA B 1 452 ? 22.016 16.297 24.266 1 87.38 452 ALA B C 1
ATOM 6971 O O . ALA B 1 452 ? 21.938 16.516 25.469 1 87.38 452 ALA B O 1
ATOM 6972 N N . VAL B 1 453 ? 22.75 17 23.516 1 89.19 453 VAL B N 1
ATOM 6973 C CA . VAL B 1 453 ? 23.578 18.094 24.016 1 89.19 453 VAL B CA 1
ATOM 6974 C C . VAL B 1 453 ? 22.703 19.188 24.594 1 89.19 453 VAL B C 1
ATOM 6976 O O . VAL B 1 453 ? 22.984 19.719 25.672 1 89.19 453 VAL B O 1
ATOM 6979 N N . ARG B 1 454 ? 21.656 19.484 23.969 1 81.62 454 ARG B N 1
ATOM 6980 C CA . ARG B 1 454 ? 20.734 20.516 24.438 1 81.62 454 ARG B CA 1
ATOM 6981 C C . ARG B 1 454 ? 20.125 20.125 25.781 1 81.62 454 ARG B C 1
ATOM 6983 O O . ARG B 1 454 ? 19.984 20.969 26.672 1 81.62 454 ARG B O 1
ATOM 6990 N N . MET B 1 455 ? 19.828 18.984 25.969 1 79.12 455 MET B N 1
ATOM 6991 C CA . MET B 1 455 ? 19.234 18.469 27.203 1 79.12 455 MET B CA 1
ATOM 6992 C C . MET B 1 455 ? 20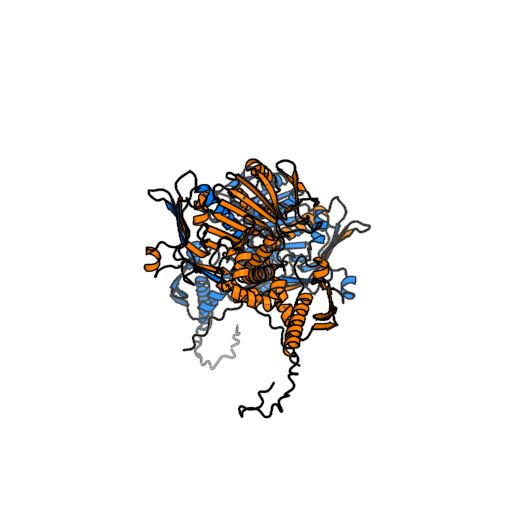.203 18.578 28.359 1 79.12 455 MET B C 1
ATOM 6994 O O . MET B 1 455 ? 19.844 19 29.453 1 79.12 455 MET B O 1
ATOM 6998 N N . VAL B 1 456 ? 21.391 18.234 28.125 1 85.69 456 VAL B N 1
ATOM 6999 C CA . VAL B 1 456 ? 22.391 18.234 29.172 1 85.69 456 VAL B CA 1
ATOM 7000 C C . VAL B 1 456 ? 22.766 19.672 29.516 1 85.69 456 VAL B C 1
ATOM 7002 O O . VAL B 1 456 ? 22.938 20 30.703 1 85.69 456 VAL B O 1
ATOM 7005 N N . ARG B 1 457 ? 22.828 20.5 28.594 1 81.56 457 ARG B N 1
ATOM 7006 C CA . ARG B 1 457 ? 23.141 21.906 28.844 1 81.56 457 ARG B CA 1
ATOM 7007 C C . ARG B 1 457 ? 22.047 22.562 29.688 1 81.56 457 ARG B C 1
ATOM 7009 O O . ARG B 1 457 ? 22.344 23.375 30.578 1 81.56 457 ARG B O 1
ATOM 7016 N N . ARG B 1 458 ? 20.984 22.234 29.422 1 72.12 458 ARG B N 1
ATOM 7017 C CA . ARG B 1 458 ? 19.875 22.812 30.172 1 72.12 458 ARG B CA 1
ATOM 7018 C C . ARG B 1 458 ? 19.828 22.281 31.594 1 72.12 458 ARG B C 1
ATOM 7020 O O . ARG B 1 458 ? 19.484 23.016 32.531 1 72.12 458 ARG B O 1
ATOM 7027 N N . GLY B 1 459 ? 20.031 21 31.719 1 65.12 459 GLY B N 1
ATOM 7028 C CA . GLY B 1 459 ? 20.141 20.469 33.062 1 65.12 459 GLY B CA 1
ATOM 7029 C C . GLY B 1 459 ? 21.312 21.047 33.844 1 65.12 459 GLY B C 1
ATOM 7030 O O . GLY B 1 459 ? 21.203 21.266 35.062 1 65.12 459 GLY B O 1
ATOM 7031 N N . ALA B 1 460 ? 22.391 21.234 33.188 1 59.56 460 ALA B N 1
ATOM 7032 C CA . ALA B 1 460 ? 23.562 21.812 33.844 1 59.56 460 ALA B CA 1
ATOM 7033 C C . ALA B 1 460 ? 23.312 23.266 34.219 1 59.56 460 ALA B C 1
ATOM 7035 O O . ALA B 1 460 ? 23.781 23.734 35.281 1 59.56 460 ALA B O 1
ATOM 7036 N N . THR B 1 461 ? 22.594 23.953 33.438 1 50.16 461 THR B N 1
ATOM 7037 C CA . THR B 1 461 ? 22.266 25.344 33.781 1 50.16 461 THR B CA 1
ATOM 7038 C C . THR B 1 461 ? 21.266 25.406 34.906 1 50.16 461 THR B C 1
ATOM 7040 O O . THR B 1 461 ? 21.297 26.328 35.719 1 50.16 461 THR B O 1
ATOM 7043 N N . ALA B 1 462 ? 20.406 24.438 35.094 1 50.28 462 ALA B N 1
ATOM 7044 C CA . ALA B 1 462 ? 19.453 24.391 36.188 1 50.28 462 ALA B CA 1
ATOM 7045 C C . ALA B 1 462 ? 20.156 24.031 37.5 1 50.28 462 ALA B C 1
ATOM 7047 O O . ALA B 1 462 ? 19.797 24.547 38.562 1 50.28 462 ALA B O 1
ATOM 7048 N N . GLY B 1 463 ? 21.188 23.312 37.375 1 46.03 463 GLY B N 1
ATOM 7049 C CA . GLY B 1 463 ? 21.969 22.984 38.562 1 46.03 463 GLY B CA 1
ATOM 7050 C C . GLY B 1 463 ? 22.828 24.141 39.031 1 46.03 463 GLY B C 1
ATOM 7051 O O . GLY B 1 463 ? 23.047 24.312 40.219 1 46.03 463 GLY B O 1
ATOM 7052 N N . ASP B 1 464 ? 23.391 24.875 38.219 1 42.72 464 ASP B N 1
ATOM 7053 C CA . ASP B 1 464 ? 24.25 26 38.594 1 42.72 464 ASP B CA 1
ATOM 7054 C C . ASP B 1 464 ? 23.422 27.156 39.156 1 42.72 464 ASP B C 1
ATOM 7056 O O . ASP B 1 464 ? 23.891 27.875 40.031 1 42.72 464 ASP B O 1
ATOM 7060 N N . ALA B 1 465 ? 22.219 27.391 38.781 1 40.03 465 ALA B N 1
ATOM 7061 C CA . ALA B 1 465 ? 21.391 28.453 39.375 1 40.03 465 ALA B CA 1
ATOM 7062 C C . ALA B 1 465 ? 21 28.125 40.812 1 40.03 465 ALA B C 1
ATOM 7064 O O . ALA B 1 465 ? 20.656 29.016 41.562 1 40.03 465 ALA B O 1
ATOM 7065 N N . LEU B 1 466 ? 20.906 26.938 41.281 1 35.03 466 LEU B N 1
ATOM 7066 C CA . LEU B 1 466 ? 20.609 26.578 42.656 1 35.03 466 LEU B CA 1
ATOM 7067 C C . LEU B 1 466 ? 21.859 26.734 43.562 1 35.03 466 LEU B C 1
ATOM 7069 O O . LEU B 1 466 ? 21.781 26.594 44.781 1 35.03 466 LEU B O 1
ATOM 7073 N N . ARG B 1 467 ? 22.938 26.734 42.844 1 37.66 467 ARG B N 1
ATOM 7074 C CA . ARG B 1 467 ? 24.094 26.922 43.719 1 37.66 467 ARG B CA 1
ATOM 7075 C C . ARG B 1 467 ? 24.359 28.391 43.969 1 37.66 467 ARG B C 1
ATOM 7077 O O . ARG B 1 467 ? 25.5 28.797 44.25 1 37.66 467 ARG B O 1
ATOM 7084 N N . ALA B 1 468 ? 23.391 29.219 43.656 1 32.06 468 ALA B N 1
ATOM 7085 C CA . ALA B 1 468 ? 23.703 30.609 43.938 1 32.06 468 ALA B CA 1
ATOM 7086 C C . ALA B 1 468 ? 24.016 30.812 45.438 1 32.06 468 ALA B C 1
ATOM 7088 O O . ALA B 1 468 ? 23.531 30.062 46.281 1 32.06 468 ALA B O 1
ATOM 7089 N N . PRO B 1 469 ? 24.656 32.031 45.969 1 32.22 469 PRO B N 1
ATOM 7090 C CA . PRO B 1 469 ? 25.531 32.438 47.062 1 32.22 469 PRO B CA 1
ATOM 7091 C C . PRO B 1 469 ? 24.797 32.5 48.406 1 32.22 469 PRO B C 1
ATOM 7093 O O . PRO B 1 469 ? 23.75 33.125 48.531 1 32.22 469 PRO B O 1
ATOM 7096 N N . SER B 1 470 ? 24.672 31.453 49.156 1 30.89 470 SER B N 1
ATOM 7097 C CA . SER B 1 470 ? 24.266 31.562 50.562 1 30.89 470 SER B CA 1
ATOM 7098 C C . SER B 1 470 ? 25.094 32.594 51.312 1 30.89 470 SER B C 1
ATOM 7100 O O . SER B 1 470 ? 25.266 32.5 52.531 1 30.89 470 SER B O 1
ATOM 7102 N N . GLY B 1 471 ? 25.766 33.5 50.75 1 26.42 471 GLY B N 1
ATOM 7103 C CA . GLY B 1 471 ? 26.688 34.219 51.594 1 26.42 471 GLY B CA 1
ATOM 7104 C C . GLY B 1 471 ? 26 35.188 52.531 1 26.42 471 GLY B C 1
ATOM 7105 O O . GLY B 1 471 ? 26.609 36.156 53 1 26.42 471 GLY B O 1
ATOM 7106 N N . VAL B 1 472 ? 24.703 35.062 53.062 1 26.47 472 VAL B N 1
ATOM 7107 C CA . VAL B 1 472 ? 24.281 36.188 53.875 1 26.47 472 VAL B CA 1
ATOM 7108 C C . VAL B 1 472 ? 24.969 36.125 55.25 1 26.47 472 VAL B C 1
ATOM 7110 O O . VAL B 1 472 ? 24.891 35.125 55.969 1 26.47 472 VAL B O 1
ATOM 7113 N N . GLY B 1 473 ? 25.969 36.938 55.594 1 24.73 473 GLY B N 1
ATOM 7114 C CA . GLY B 1 473 ? 26.781 37.156 56.781 1 24.73 473 GLY B CA 1
ATOM 7115 C C . GLY B 1 473 ? 25.984 37.719 57.969 1 24.73 473 GLY B C 1
ATOM 7116 O O . GLY B 1 473 ? 25.156 38.594 57.781 1 24.73 473 GLY B O 1
ATOM 7117 N N . PRO B 1 474 ? 25.844 37.031 59.156 1 25.05 474 PRO B N 1
ATOM 7118 C CA . PRO B 1 474 ? 25.109 37.438 60.344 1 25.05 474 PRO B CA 1
ATOM 7119 C C . PRO B 1 474 ? 25.703 38.688 61 1 25.05 474 PRO B C 1
ATOM 7121 O O . PRO B 1 474 ? 26.844 38.656 61.469 1 25.05 474 PRO B O 1
ATOM 7124 N N . GLY B 1 475 ? 25.484 40 60.812 1 19.27 475 GLY B N 1
ATOM 7125 C CA . GLY B 1 475 ? 26.078 41 61.688 1 19.27 475 GLY B CA 1
ATOM 7126 C C . GLY B 1 475 ? 25.531 41 63.094 1 19.27 475 GLY B C 1
ATOM 7127 O O . GLY B 1 475 ? 26.297 41.094 64.062 1 19.27 475 GLY B O 1
ATOM 7128 N N . ALA B 1 476 ? 24.141 41.469 63.625 1 22.34 476 ALA B N 1
ATOM 7129 C CA . ALA B 1 476 ? 23.781 42.5 64.625 1 22.34 476 ALA B CA 1
ATOM 7130 C C . ALA B 1 476 ? 23.719 41.906 66 1 22.34 476 ALA B C 1
ATOM 7132 O O . ALA B 1 476 ? 22.969 40.969 66.25 1 22.34 476 ALA B O 1
ATOM 7133 N N . GLY B 1 477 ? 24.797 41.625 67.5 1 24.81 477 GLY B N 1
ATOM 7134 C CA . GLY B 1 477 ? 25.609 42.812 67.75 1 24.81 477 GLY B CA 1
ATOM 7135 C C . GLY B 1 477 ? 25.188 44 66.938 1 24.81 477 GLY B C 1
ATOM 7136 O O . GLY B 1 477 ? 25.891 45 66.875 1 24.81 477 GLY B O 1
ATOM 7137 N N . ALA B 1 478 ? 23.812 44.719 66.25 1 20.66 478 ALA B N 1
ATOM 7138 C CA . ALA B 1 478 ? 22.797 45.188 67.188 1 20.66 478 ALA B CA 1
ATOM 7139 C C . ALA B 1 478 ? 22.547 44.188 68.312 1 20.66 478 ALA B C 1
ATOM 7141 O O . ALA B 1 478 ? 22.641 42.969 68.062 1 20.66 478 ALA B O 1
ATOM 7142 N N . GLU B 1 479 ? 22.609 44.406 69.812 1 23.94 479 GLU B N 1
ATOM 7143 C CA . GLU B 1 479 ? 22.375 43.844 71.125 1 23.94 479 GLU B CA 1
ATOM 7144 C C . GLU B 1 479 ? 21.078 43 71.125 1 23.94 479 GLU B C 1
ATOM 7146 O O . GLU B 1 479 ? 20.719 42.469 72.188 1 23.94 479 GLU B O 1
ATOM 7151 N N . GLY B 1 480 ? 19.922 43.438 70.312 1 20.55 480 GLY B N 1
ATOM 7152 C CA . GLY B 1 480 ? 18.547 43.875 70.125 1 20.55 480 GLY B CA 1
ATOM 7153 C C . GLY B 1 480 ? 17.562 42.719 70.062 1 20.55 480 GLY B C 1
ATOM 7154 O O . GLY B 1 480 ? 17.938 41.625 69.625 1 20.55 480 GLY B O 1
ATOM 7155 N N . ALA B 1 481 ? 16.094 42.594 70.25 1 22.77 481 ALA B N 1
ATOM 7156 C CA . ALA B 1 481 ? 15.164 41.781 71 1 22.77 481 ALA B CA 1
ATOM 7157 C C . ALA B 1 481 ? 15.43 40.312 70.812 1 22.77 481 ALA B C 1
ATOM 7159 O O . ALA B 1 481 ? 16.062 39.906 69.812 1 22.77 481 ALA B O 1
ATOM 7160 N N . SER B 1 482 ? 14.93 39.156 71.5 1 19.5 482 SER B N 1
ATOM 7161 C CA . SER B 1 482 ? 15.109 37.75 71.875 1 19.5 482 SER B CA 1
ATOM 7162 C C . SER B 1 482 ? 15.156 36.875 70.625 1 19.5 482 SER B C 1
ATOM 7164 O O . SER B 1 482 ? 15.25 35.656 70.75 1 19.5 482 SER B O 1
ATOM 7166 N N . ALA B 1 483 ? 14.391 36.938 69.5 1 18.94 483 ALA B N 1
ATOM 7167 C CA . ALA B 1 483 ? 13.727 36.031 68.562 1 18.94 483 ALA B CA 1
ATOM 7168 C C . ALA B 1 483 ? 14.727 35.406 67.562 1 18.94 483 ALA B C 1
ATOM 7170 O O . ALA B 1 483 ? 15.375 36.094 66.812 1 18.94 483 ALA B O 1
ATOM 7171 N N . ALA B 1 484 ? 15.414 34.312 67.5 1 19.69 484 ALA B N 1
ATOM 7172 C CA . ALA B 1 484 ? 16.828 33.969 67.625 1 19.69 484 ALA B CA 1
ATOM 7173 C C . ALA B 1 484 ? 17.594 34.375 66.375 1 19.69 484 ALA B C 1
ATOM 7175 O O . ALA B 1 484 ? 17.016 34.438 65.25 1 19.69 484 ALA B O 1
ATOM 7176 N N . GLY B 1 485 ? 18.938 34.906 65.938 1 17.12 485 GLY B N 1
ATOM 7177 C CA . GLY B 1 485 ? 19.641 35.844 65.062 1 17.12 485 GLY B CA 1
ATOM 7178 C C . GLY B 1 485 ? 19.391 35.625 63.594 1 17.12 485 GLY B C 1
ATOM 7179 O O . GLY B 1 485 ? 20.141 34.906 62.938 1 17.12 485 GLY B O 1
ATOM 7180 N N . ALA B 1 486 ? 18.203 35.969 62.781 1 16.02 486 ALA B N 1
ATOM 7181 C CA . ALA B 1 486 ? 17.609 34.875 62 1 16.02 486 ALA B CA 1
ATOM 7182 C C . ALA B 1 486 ? 18.562 34.375 60.938 1 16.02 486 ALA B C 1
ATOM 7184 O O . ALA B 1 486 ? 19.203 35.188 60.25 1 16.02 486 ALA B O 1
ATOM 7185 N N . ALA B 1 487 ? 18.719 33.094 60.531 1 15.05 487 ALA B N 1
ATOM 7186 C CA . ALA B 1 487 ? 19.875 32.719 59.688 1 15.05 487 ALA B CA 1
ATOM 7187 C C . ALA B 1 487 ? 19.953 33.594 58.438 1 15.05 487 ALA B C 1
ATOM 7189 O O . ALA B 1 487 ? 19.094 33.531 57.562 1 15.05 487 ALA B O 1
ATOM 7190 N N . ARG B 1 488 ? 20.094 35.094 58.594 1 16.78 488 ARG B N 1
ATOM 7191 C CA . ARG B 1 488 ? 20.75 36.031 57.719 1 16.78 488 ARG B CA 1
ATOM 7192 C C . ARG B 1 488 ? 21.703 35.312 56.75 1 16.78 488 ARG B C 1
ATOM 7194 O O . ARG B 1 488 ? 22.578 34.562 57.219 1 16.78 488 ARG B O 1
#

pLDDT: mean 78.72, std 20.22, range [15.05, 98.5]